Protein AF-0000000087551205 (afdb_homodimer)

Radius of gyration: 32.41 Å; Cα contacts (8 Å, |Δi|>4): 3552; chains: 2; bounding box: 95×122×75 Å

Foldseek 3Di:
DPPPPPPPPPPPPPPPPLFDDFWAFPPAWDQFWWAQDPVQAVLHIFGFWFLWAWEQAPQKIWIDIWFAQWTWIGNFSRDTDTEHHFQAPDPPDSTGAHNKEWDDDDQKIWIWGAFQDFQGFIWIDNCRVYPDIDTPGRTEPHRFGNKYWDQDPVVRWIKIWGDKDLPAAIKMFTAHPNHRYGPPDMAGADDDDCVFFQLQADDALSPPDPDGFMKHQWYWDDDPQKIWTKIWMGAQLYLSIAIFTWMDNDDGDDTDGAQWPPQGAENDFQWGHFGNWYWYAHSLRFIKIKGWTHQQQSHSRHIGMFMFGWDADPVRDTHTACVCRRAIFGIPVNCPPPDRLVTGHPFWAWQFAQADKDWPAFDPPLDQSLQRPRYLNHKTWHPALAFFTKMKTFSVAWFWFFKKKFAWTRANFDDHGHDPQFDWFKWKWFAAPVPDIDTQDGRRPPRDNTNIDMDGRSDIDIGRMMMMTGHGGSDHTGMTSYTTTIHAGDDDWWEEWADWDWDADDPVDDDQGLKIKIFTDDTPAFQWKKKFKGQDQVRRRDIYIGGPDGIDINRRHGRPGKMKMWMWGGDSHGIYDIDHIDIDD/DPPPPPPPPPPPPPPPPLFDDFWAFPPAWDQFWWAQDPVQAVLHIFGFWFLWAWEQAPQKIWIDIWQAQWTWIGNFSRDTDTEHHFQAPDPPDSTGAHNKEWDDDDQKIWIWGAFQDFQGFIWIDNCRVYPGIDTPGRTEHHRFGNKYWDQDPVVRWIKIWGDKDLPAAIKIFTAHPNHRYGPPDMAGDDDDDCVFFQLQADDALSPPPPDGFMKHQWYWDDDPQKIWTKIWMGAQLYLSIAIFTWMDNDDGDDTDGAQWPPQGAENDFQWGHFHNWYWYAHSLRFIKIKGWTHQQQSHSRHIGMFMFGWDADPVRRTHTACVCRRAIFGIPVNCPPPDRLVTGHPFWAWQFAQADKDWPAFDPPLDQSLQRPRYLNHKTWHPALAFFTKMKTFSVAWFWFFKKKFAWTRANFDDHGHDPQFWWFKWKWFAAPVPDIDTQDGRRPPRDNTNIDMDGRSDIDIGRMMMMTTHGGSGHTGMTSYTTTIHAGDDDWWEEWADWDWDADDPVDDDQGLKIKIFTDDTPAFQWKKKFKGQDQVRRRDIYIGGPDGMDINRRHGRPGKMKMWMWGGDSHGIYDIDHIDIDD

Organism: NCBI:txid2305228

Solvent-accessible surface area (backbone atoms only — not comparable to full-atom values): 58062 Å² total; per-residue (Å²): 133,87,79,77,77,76,79,77,77,76,76,70,76,77,71,74,72,70,57,76,76,54,56,48,44,38,46,55,52,51,66,70,13,16,42,65,45,67,81,60,29,73,56,43,28,40,54,18,34,35,34,29,34,50,46,65,55,95,75,27,38,36,40,40,35,21,36,41,46,36,38,31,36,20,78,61,87,62,66,66,45,77,44,74,44,70,83,56,92,60,81,83,51,85,64,47,34,37,31,37,21,64,43,62,57,88,82,33,40,36,40,36,48,38,32,82,48,65,74,51,43,33,34,30,23,76,46,72,94,44,89,47,73,43,75,71,37,72,48,34,85,62,52,33,32,28,29,23,53,38,64,41,73,93,73,68,43,28,34,39,30,25,27,69,29,61,82,55,49,32,34,28,32,56,26,40,75,88,75,59,37,62,87,72,67,72,33,75,60,50,71,83,51,43,88,45,31,14,44,36,24,22,39,64,74,32,67,48,27,46,56,71,31,28,41,25,31,33,30,66,47,77,57,94,79,28,30,37,43,28,30,12,26,14,44,73,58,23,40,53,9,12,20,36,46,27,38,16,79,41,92,61,49,74,59,38,78,44,82,62,54,55,26,29,45,23,61,29,57,44,60,17,18,27,18,18,32,30,71,33,50,51,90,81,71,45,39,30,35,33,15,17,22,40,49,32,67,56,28,62,70,27,26,38,46,34,68,35,41,22,44,62,47,100,83,66,49,59,40,26,26,41,58,62,43,52,36,45,22,47,27,67,86,71,40,67,93,56,60,42,85,77,31,51,57,69,76,48,20,58,46,39,70,33,39,37,44,52,62,67,51,58,31,62,36,23,30,63,49,30,19,27,60,56,34,57,67,37,38,16,25,29,70,47,32,49,60,73,40,36,44,34,40,38,42,86,45,69,22,42,39,37,31,39,36,42,29,53,38,70,41,74,38,81,63,59,24,59,76,77,89,40,25,39,18,30,36,31,32,34,11,76,77,77,75,61,73,41,79,74,41,84,34,69,79,45,70,49,43,49,51,28,37,67,45,63,49,69,61,65,43,74,29,18,26,40,33,41,36,39,51,37,52,68,53,39,29,47,22,28,14,27,66,45,41,21,17,38,46,82,63,75,44,19,66,59,58,45,74,74,43,76,40,52,18,53,83,90,47,95,63,43,40,24,24,35,45,31,38,34,43,75,56,62,42,24,43,24,32,41,37,30,27,25,65,42,88,88,48,54,48,40,38,38,42,41,68,76,57,47,59,47,78,44,32,44,35,41,44,84,56,50,37,23,35,32,38,25,21,25,26,31,40,32,64,24,54,64,43,72,79,43,78,43,93,135,87,77,79,79,77,80,77,78,77,78,71,77,77,72,74,73,70,55,76,75,53,57,47,44,38,47,55,52,51,66,72,14,15,42,66,44,68,82,61,28,73,56,42,27,39,54,19,35,33,34,30,32,50,43,63,56,96,74,27,38,36,38,38,34,21,35,39,47,35,37,31,36,22,79,61,86,62,67,66,45,78,44,72,44,70,82,56,94,61,80,84,52,85,66,46,35,37,31,36,20,64,43,61,58,89,79,32,40,35,39,36,50,38,32,82,48,64,73,51,43,33,34,30,23,72,48,71,94,43,91,47,73,43,76,70,35,72,47,33,83,66,47,35,32,29,29,22,55,38,63,39,74,94,72,68,43,29,34,40,28,26,27,70,28,60,84,56,50,34,35,29,32,54,26,41,74,87,75,59,39,62,88,73,66,70,33,74,60,49,69,86,52,44,88,48,32,14,44,37,26,20,40,68,71,32,68,46,30,45,54,71,32,29,40,27,30,34,29,65,48,78,56,95,80,28,30,38,44,29,31,12,26,14,43,72,58,23,40,56,9,12,19,35,44,26,40,17,79,41,93,60,51,74,60,38,78,44,83,62,55,56,26,28,44,23,62,29,56,44,60,16,18,27,18,19,33,28,72,31,50,51,92,81,71,44,40,32,34,33,15,18,22,42,49,34,67,56,30,61,69,26,27,38,46,35,68,34,42,22,45,62,48,99,84,67,49,59,38,26,26,41,57,62,44,50,35,46,23,48,28,68,87,68,41,68,92,56,60,42,86,77,31,50,55,67,76,49,21,59,47,38,70,35,42,37,42,51,62,66,50,58,31,63,36,24,31,62,48,30,20,27,60,56,35,56,67,36,39,15,24,29,72,47,30,48,61,73,41,37,44,34,42,38,44,85,46,69,22,42,38,38,33,41,37,42,28,55,39,71,39,73,37,80,61,59,23,58,76,77,90,41,26,40,18,29,37,31,32,33,12,76,78,75,76,60,72,43,81,75,44,82,35,69,78,45,69,47,43,48,51,27,36,69,46,62,48,70,62,65,42,74,28,16,27,40,33,42,34,39,51,37,52,67,54,39,29,46,23,28,15,27,66,46,40,22,17,39,47,82,64,74,44,20,65,59,58,44,76,72,45,76,40,52,19,52,84,90,46,94,63,46,42,23,23,35,43,31,39,33,44,75,56,63,43,25,44,24,34,40,38,29,28,25,64,39,89,86,47,54,48,41,36,39,40,41,68,77,58,46,58,48,77,44,31,44,35,41,44,85,56,51,38,23,35,34,38,25,21,24,26,31,40,32,65,23,54,62,42,72,80,41,80,43,93

InterPro domains:
  IPR000421 Coagulation factor 5/8, C-terminal domain [PF00754] (358-477)
  IPR000421 Coagulation factor 5/8, C-terminal domain [PS50022] (337-488)
  IPR003961 Fibronectin type III [PS50853] (493-585)
  IPR008979 Galactose-binding-like domain superfamily [SSF49785] (344-488)
  IPR013783 Immunoglobulin-like fold [G3DSA:2.60.40.10] (501-584)
  IPR023296 Glycosyl hydrolase, five-bladed beta-propeller domain superfamily [G3DSA:2.115.10.20] (16-328)
  IPR023296 Glycosyl hydrolase, five-bladed beta-propeller domain superfamily [SSF75005] (23-332)
  IPR036116 Fibronectin type III superfamily [SSF49265] (514-582)

Structure (mmCIF, N/CA/C/O backbone):
data_AF-0000000087551205-model_v1
#
loop_
_entity.id
_entity.type
_entity.pdbx_description
1 polymer Xylosidase
#
loop_
_atom_site.group_PDB
_atom_site.id
_atom_site.type_symbol
_atom_site.label_atom_id
_atom_site.label_alt_id
_atom_site.label_comp_id
_atom_site.label_asym_id
_atom_site.label_entity_id
_atom_site.label_seq_id
_atom_site.pdbx_PDB_ins_code
_atom_site.Cartn_x
_atom_site.Cartn_y
_atom_site.Cartn_z
_atom_site.occupancy
_atom_site.B_iso_or_equiv
_atom_site.auth_seq_id
_atom_site.auth_comp_id
_atom_site.auth_asym_id
_atom_site.auth_atom_id
_atom_site.pdbx_PDB_model_num
ATOM 1 N N . MET A 1 1 ? 66.188 54.406 24.438 1 22.36 1 MET A N 1
ATOM 2 C CA . MET A 1 1 ? 64.75 54.375 24.672 1 22.36 1 MET A CA 1
ATOM 3 C C . MET A 1 1 ? 64.062 53.688 23.547 1 22.36 1 MET A C 1
ATOM 5 O O . MET A 1 1 ? 63.781 54.281 22.5 1 22.36 1 MET A O 1
ATOM 9 N N . LYS A 1 2 ? 64.5 52.375 23.172 1 38.81 2 LYS A N 1
ATOM 10 C CA . LYS A 1 2 ? 63.969 51.469 22.156 1 38.81 2 LYS A CA 1
ATOM 11 C C . LYS A 1 2 ? 62.469 51.25 22.375 1 38.81 2 LYS A C 1
ATOM 13 O O . LYS A 1 2 ? 62.062 50.75 23.422 1 38.81 2 LYS A O 1
ATOM 18 N N . LYS A 1 3 ? 61.656 52.156 21.703 1 36.56 3 LYS A N 1
ATOM 19 C CA . LYS A 1 3 ? 60.219 52.219 21.703 1 36.56 3 LYS A CA 1
ATOM 20 C C . LYS A 1 3 ? 59.594 50.875 21.281 1 36.56 3 LYS A C 1
ATOM 22 O O . LYS A 1 3 ? 59.906 50.375 20.219 1 36.56 3 LYS A O 1
ATOM 27 N N . LYS A 1 4 ? 59.25 50.031 22.234 1 44.72 4 LYS A N 1
ATOM 28 C CA . LYS A 1 4 ? 58.5 48.781 22.125 1 44.72 4 LYS A CA 1
ATOM 29 C C . LYS A 1 4 ? 57.125 49 21.5 1 44.72 4 LYS A C 1
ATOM 31 O O . LYS A 1 4 ? 56.281 49.719 22.078 1 44.72 4 LYS A O 1
ATOM 36 N N . ILE A 1 5 ? 56.969 49.156 20.219 1 42.09 5 ILE A N 1
ATOM 37 C CA . ILE A 1 5 ? 55.688 49.188 19.562 1 42.09 5 ILE A CA 1
ATOM 38 C C . ILE A 1 5 ? 54.906 47.906 19.859 1 42.09 5 ILE A C 1
ATOM 40 O O . ILE A 1 5 ? 55.375 46.812 19.531 1 42.09 5 ILE A O 1
ATOM 44 N N . ILE A 1 6 ? 54.219 47.844 20.922 1 38.88 6 ILE A N 1
ATOM 45 C CA . ILE A 1 6 ? 53.312 46.719 21.234 1 38.88 6 ILE A CA 1
ATOM 46 C C . ILE A 1 6 ? 52.188 46.656 20.188 1 38.88 6 ILE A C 1
ATOM 48 O O . ILE A 1 6 ? 51.438 47.625 20.031 1 38.88 6 ILE A O 1
ATOM 52 N N . LEU A 1 7 ? 52.406 45.938 19.125 1 42.88 7 LEU A N 1
ATOM 53 C CA . LEU A 1 7 ? 51.375 45.625 18.172 1 42.88 7 LEU A CA 1
ATOM 54 C C . LEU A 1 7 ? 50.188 44.938 18.859 1 42.88 7 LEU A C 1
ATOM 56 O O . LEU A 1 7 ? 50.344 43.844 19.391 1 42.88 7 LEU A O 1
ATOM 60 N N . LEU A 1 8 ? 49.281 45.656 19.406 1 41.22 8 LEU A N 1
ATOM 61 C CA . LEU A 1 8 ? 48.031 45.125 19.891 1 41.22 8 LEU A CA 1
ATOM 62 C C . LEU A 1 8 ? 47.281 44.406 18.766 1 41.22 8 LEU A C 1
ATOM 64 O O . LEU A 1 8 ? 46.875 45.031 17.781 1 41.22 8 LEU A O 1
ATOM 68 N N . MET A 1 9 ? 47.531 43.188 18.547 1 41.38 9 MET A N 1
ATOM 69 C CA . MET A 1 9 ? 46.688 42.375 17.656 1 41.38 9 MET A CA 1
ATOM 70 C C . MET A 1 9 ? 45.281 42.312 18.172 1 41.38 9 MET A C 1
ATOM 72 O O . MET A 1 9 ? 45 41.781 19.266 1 41.38 9 MET A O 1
ATOM 76 N N . ALA A 1 10 ? 44.375 43.25 17.812 1 43.88 10 ALA A N 1
ATOM 77 C CA . ALA A 1 10 ? 42.938 43.188 18.031 1 43.88 10 ALA A CA 1
ATOM 78 C C . ALA A 1 10 ? 42.375 41.875 17.516 1 43.88 10 ALA A C 1
ATOM 80 O O . ALA A 1 10 ? 42.469 41.562 16.328 1 43.88 10 ALA A O 1
ATOM 81 N N . SER A 1 11 ? 42.281 40.875 18.344 1 42.75 11 SER A N 1
ATOM 82 C CA . SER A 1 11 ? 41.531 39.656 18.047 1 42.75 11 SER A CA 1
ATOM 83 C C . SER A 1 11 ? 40.094 39.969 17.672 1 42.75 11 SER A C 1
ATOM 85 O O . SER A 1 11 ? 39.312 40.438 18.5 1 42.75 11 SER A O 1
ATOM 87 N N . LEU A 1 12 ? 39.844 40.375 16.453 1 41.78 12 LEU A N 1
ATOM 88 C CA . LEU A 1 12 ? 38.469 40.469 15.992 1 41.78 12 LEU A CA 1
ATOM 89 C C . LEU A 1 12 ? 37.688 39.188 16.281 1 41.78 12 LEU A C 1
ATOM 91 O O . LEU A 1 12 ? 38.156 38.094 15.93 1 41.78 12 LEU A O 1
ATOM 95 N N . PRO A 1 13 ? 36.844 39.188 17.266 1 41.03 13 PRO A N 1
ATOM 96 C CA . PRO A 1 13 ? 36.031 37.969 17.391 1 41.03 13 PRO A CA 1
ATOM 97 C C . PRO A 1 13 ? 35.406 37.531 16.078 1 41.03 13 PRO A C 1
ATOM 99 O O . PRO A 1 13 ? 34.875 38.344 15.328 1 41.03 13 PRO A O 1
ATOM 102 N N . PHE A 1 14 ? 35.906 36.531 15.445 1 39.03 14 PHE A N 1
ATOM 103 C CA . PHE A 1 14 ? 35.188 35.875 14.367 1 39.03 14 PHE A CA 1
ATOM 104 C C . PHE A 1 14 ? 33.75 35.625 14.758 1 39.03 14 PHE A C 1
ATOM 106 O O . PHE A 1 14 ? 33.469 34.781 15.641 1 39.03 14 PHE A O 1
ATOM 113 N N . CYS A 1 15 ? 32.938 36.594 14.711 1 37.16 15 CYS A N 1
ATOM 114 C CA . CYS A 1 15 ? 31.5 36.281 14.758 1 37.16 15 CYS A CA 1
ATOM 115 C C . CYS A 1 15 ? 31.156 35.156 13.789 1 37.16 15 CYS A C 1
ATOM 117 O O . CYS A 1 15 ? 31.266 35.312 12.578 1 37.16 15 CYS A O 1
ATOM 119 N N . PHE A 1 16 ? 31.344 33.969 14.164 1 39.72 16 PHE A N 1
ATOM 120 C CA . PHE A 1 16 ? 30.734 32.875 13.422 1 39.72 16 PHE A CA 1
ATOM 121 C C . PHE A 1 16 ? 29.312 33.188 13.023 1 39.72 16 PHE A C 1
ATOM 123 O O . PHE A 1 16 ? 28.422 33.281 13.883 1 39.72 16 PHE A O 1
ATOM 130 N N . PHE A 1 17 ? 29.141 34.031 12.086 1 40.91 17 PHE A N 1
ATOM 131 C CA . PHE A 1 17 ? 27.812 34.125 11.477 1 40.91 17 PHE A CA 1
ATOM 132 C C . PHE A 1 17 ? 27.266 32.719 11.156 1 40.91 17 PHE A C 1
ATOM 134 O O . PHE A 1 17 ? 27.719 32.062 10.219 1 40.91 17 PHE A O 1
ATOM 141 N N . GLU A 1 18 ? 26.844 32.031 12.109 1 53.69 18 GLU A N 1
ATOM 142 C CA . GLU A 1 18 ? 26.078 30.828 11.75 1 53.69 18 GLU A CA 1
ATOM 143 C C . GLU A 1 18 ? 24.984 31.156 10.742 1 53.69 18 GLU A C 1
ATOM 145 O O . GLU A 1 18 ? 24.234 32.125 10.922 1 53.69 18 GLU A O 1
ATOM 150 N N . ALA A 1 19 ? 25.125 30.781 9.516 1 68.75 19 ALA A N 1
ATOM 151 C CA . ALA A 1 19 ? 24.141 30.984 8.453 1 68.75 19 ALA A CA 1
ATOM 152 C C . ALA A 1 19 ? 22.734 30.656 8.945 1 68.75 19 ALA A C 1
ATOM 154 O O . ALA A 1 19 ? 22.516 29.609 9.57 1 68.75 19 ALA A O 1
ATOM 155 N N . GLN A 1 20 ? 21.922 31.672 8.812 1 84.62 20 GLN A N 1
ATOM 156 C CA . GLN A 1 20 ? 20.547 31.578 9.273 1 84.62 20 GLN A CA 1
ATOM 157 C C . GLN A 1 20 ? 19.766 30.516 8.508 1 84.62 20 GLN A C 1
ATOM 159 O O . GLN A 1 20 ? 19.875 30.438 7.281 1 84.62 20 GLN A O 1
ATOM 164 N N . GLN A 1 21 ? 19.141 29.594 9.164 1 95.56 21 GLN A N 1
ATOM 165 C CA . GLN A 1 21 ? 18.281 28.578 8.57 1 95.56 21 GLN A CA 1
ATOM 166 C C . GLN A 1 21 ? 17.234 29.188 7.656 1 95.56 21 GLN A C 1
ATOM 168 O O . GLN A 1 21 ? 16.609 30.188 8.016 1 95.56 21 GLN A O 1
ATOM 173 N N . LYS A 1 22 ? 17.047 28.672 6.461 1 98.06 22 LYS A N 1
ATOM 174 C CA . LYS A 1 22 ? 16.188 29.266 5.441 1 98.06 22 LYS A CA 1
ATOM 175 C C . LYS A 1 22 ? 14.969 28.375 5.172 1 98.06 22 LYS A C 1
ATOM 177 O O . LYS A 1 22 ? 14.008 28.812 4.543 1 98.06 22 LYS A O 1
ATOM 182 N N . THR A 1 23 ? 14.992 27.172 5.621 1 98.62 23 THR A N 1
ATOM 183 C CA . THR A 1 23 ? 13.961 26.219 5.234 1 98.62 23 THR A CA 1
ATOM 184 C C . THR A 1 23 ? 13.359 25.531 6.465 1 98.62 23 THR A C 1
ATOM 186 O O . THR A 1 23 ? 13.922 25.609 7.559 1 98.62 23 THR A O 1
ATOM 189 N N . PHE A 1 24 ? 12.203 25.016 6.328 1 98.62 24 PHE A N 1
ATOM 190 C CA . PHE A 1 24 ? 11.586 24.078 7.27 1 98.62 24 PHE A CA 1
ATOM 191 C C . PHE A 1 24 ? 11.117 22.812 6.555 1 98.62 24 PHE A C 1
ATOM 193 O O . PHE A 1 24 ? 11.219 22.719 5.332 1 98.62 24 PHE A O 1
ATOM 200 N N . CYS A 1 25 ? 10.688 21.844 7.316 1 98.75 25 CYS A N 1
ATOM 201 C CA . CYS A 1 25 ? 10.258 20.578 6.754 1 98.75 25 CYS A CA 1
ATOM 202 C C . CYS A 1 25 ? 9.094 19.984 7.551 1 98.75 25 CYS A C 1
ATOM 204 O O . CYS A 1 25 ? 9.117 19.984 8.781 1 98.75 25 CYS A O 1
ATOM 206 N N . ASN A 1 26 ? 8 19.531 6.797 1 98.81 26 ASN A N 1
ATOM 207 C CA . ASN A 1 26 ? 6.871 18.875 7.453 1 98.81 26 ASN A CA 1
ATOM 208 C C . ASN A 1 26 ? 7.199 17.422 7.82 1 98.81 26 ASN A C 1
ATOM 210 O O . ASN A 1 26 ? 7.902 16.734 7.078 1 98.81 26 ASN A O 1
ATOM 214 N N . PRO A 1 27 ? 6.629 16.938 8.969 1 98.69 27 PRO A N 1
ATOM 215 C CA . PRO A 1 27 ? 5.832 17.703 9.938 1 98.69 27 PRO A CA 1
ATOM 216 C C . PRO A 1 27 ? 6.645 18.781 10.648 1 98.69 27 PRO A C 1
ATOM 218 O O . PRO A 1 27 ? 7.848 18.609 10.867 1 98.69 27 PRO A O 1
ATOM 221 N N . ILE A 1 28 ? 5.938 19.781 11.016 1 98.69 28 ILE A N 1
ATOM 222 C CA . ILE A 1 28 ? 6.695 20.859 11.641 1 98.69 28 ILE A CA 1
ATOM 223 C C . ILE A 1 28 ? 7.211 20.406 13 1 98.69 28 ILE A C 1
ATOM 225 O O . ILE A 1 28 ? 6.621 19.531 13.641 1 98.69 28 ILE A O 1
ATOM 229 N N . ASN A 1 29 ? 8.289 20.969 13.398 1 97.88 29 ASN A N 1
ATOM 230 C CA . ASN A 1 29 ? 8.945 20.594 14.648 1 97.88 29 ASN A CA 1
ATOM 231 C C . ASN A 1 29 ? 8.438 21.422 15.82 1 97.88 29 ASN A C 1
ATOM 233 O O . ASN A 1 29 ? 8.945 22.516 16.078 1 97.88 29 ASN A O 1
ATOM 237 N N . ILE A 1 30 ? 7.52 20.969 16.5 1 98 30 ILE A N 1
ATOM 238 C CA . ILE A 1 30 ? 7.043 21.547 17.75 1 98 30 ILE A CA 1
ATOM 239 C C . ILE A 1 30 ? 7.004 20.453 18.828 1 98 30 ILE A C 1
ATOM 241 O O . ILE A 1 30 ? 7.102 19.266 18.531 1 98 30 ILE A O 1
ATOM 245 N N . ASP A 1 31 ? 6.926 20.875 20.078 1 97.94 31 ASP A N 1
ATOM 246 C CA . ASP A 1 31 ? 6.887 19.938 21.188 1 97.94 31 ASP A CA 1
ATOM 247 C C . ASP A 1 31 ? 5.477 19.391 21.406 1 97.94 31 ASP A C 1
ATOM 249 O O . ASP A 1 31 ? 4.871 19.609 22.453 1 97.94 31 ASP A O 1
ATOM 253 N N . TYR A 1 32 ? 5.059 18.562 20.547 1 98.06 32 TYR A N 1
ATOM 254 C CA . TYR A 1 32 ? 3.727 17.969 20.578 1 98.06 32 TYR A CA 1
ATOM 255 C C . TYR A 1 32 ? 3.434 17.359 21.953 1 98.06 32 TYR A C 1
ATOM 257 O O . TYR A 1 32 ? 4.277 16.656 22.516 1 98.06 32 TYR A O 1
ATOM 265 N N . GLY A 1 33 ? 2.236 17.656 22.469 1 97.5 33 GLY A N 1
ATOM 266 C CA . GLY A 1 33 ? 1.775 16.906 23.625 1 97.5 33 GLY A CA 1
ATOM 267 C C . GLY A 1 33 ? 1.362 15.477 23.281 1 97.5 33 GLY A C 1
ATOM 268 O O . GLY A 1 33 ? 1.186 15.141 22.109 1 97.5 33 GLY A O 1
ATOM 269 N N . TYR A 1 34 ? 1.284 14.641 24.328 1 97.19 34 TYR A N 1
ATOM 270 C CA . TYR A 1 34 ? 0.729 13.297 24.188 1 97.19 34 TYR A CA 1
ATOM 271 C C . TYR A 1 34 ? -0.786 13.312 24.344 1 97.19 34 TYR A C 1
ATOM 273 O O . TYR A 1 34 ? -1.349 14.281 24.875 1 97.19 34 TYR A O 1
ATOM 281 N N . THR A 1 35 ? -1.455 12.32 23.781 1 95.75 35 THR A N 1
ATOM 282 C CA . THR A 1 35 ? -2.898 12.258 23.969 1 95.75 35 THR A CA 1
ATOM 283 C C . THR A 1 35 ? -3.238 12.25 25.469 1 95.75 35 THR A C 1
ATOM 285 O O . THR A 1 35 ? -2.643 11.492 26.234 1 95.75 35 THR A O 1
ATOM 288 N N . PRO A 1 36 ? -4.242 13.047 25.844 1 94.56 36 PRO A N 1
ATOM 289 C CA . PRO A 1 36 ? -4.57 13.117 27.281 1 94.56 36 PRO A CA 1
ATOM 290 C C . PRO A 1 36 ? -5.594 12.062 27.688 1 94.56 36 PRO A C 1
ATOM 292 O O . PRO A 1 36 ? -5.961 11.984 28.875 1 94.56 36 PRO A O 1
ATOM 295 N N . PHE A 1 37 ? -6.039 11.242 26.812 1 95.31 37 PHE A N 1
ATOM 296 C CA . PHE A 1 37 ? -7.129 10.312 27.078 1 95.31 37 PHE A CA 1
ATOM 297 C C . PHE A 1 37 ? -6.594 8.898 27.266 1 95.31 37 PHE A C 1
ATOM 299 O O . PHE A 1 37 ? -6.02 8.32 26.328 1 95.31 37 PHE A O 1
ATOM 306 N N . GLU A 1 38 ? -6.883 8.344 28.375 1 94.5 38 GLU A N 1
ATOM 307 C CA . GLU A 1 38 ? -6.469 6.965 28.625 1 94.5 38 GLU A CA 1
ATOM 308 C C . GLU A 1 38 ? -7.09 6.004 27.625 1 94.5 38 GLU A C 1
ATOM 310 O O . GLU A 1 38 ? -6.461 5.023 27.219 1 94.5 38 GLU A O 1
ATOM 315 N N . VAL A 1 39 ? -8.273 6.301 27.266 1 93.5 39 VAL A N 1
ATOM 316 C CA . VAL A 1 39 ? -9.008 5.414 26.359 1 93.5 39 VAL A CA 1
ATOM 317 C C . VAL A 1 39 ? -8.344 5.398 24.984 1 93.5 39 VAL A C 1
ATOM 319 O O . VAL A 1 39 ? -8.328 4.367 24.312 1 93.5 39 VAL A O 1
ATOM 322 N N . PHE A 1 40 ? -7.746 6.496 24.562 1 94.56 40 PHE A N 1
ATOM 323 C CA . PHE A 1 40 ? -7.086 6.59 23.266 1 94.56 40 PHE A CA 1
ATOM 324 C C . PHE A 1 40 ? -5.668 6.039 23.344 1 94.56 40 PHE A C 1
ATOM 326 O O . PHE A 1 40 ? -4.984 5.93 22.328 1 94.56 40 PHE A O 1
ATOM 333 N N . SER A 1 41 ? -5.211 5.66 24.516 1 94.81 41 SER A N 1
ATOM 334 C CA . SER A 1 41 ? -3.818 5.273 24.719 1 94.81 41 SER A CA 1
ATOM 335 C C . SER A 1 41 ? -3.699 3.789 25.047 1 94.81 41 SER A C 1
ATOM 337 O O . SER A 1 41 ? -2.621 3.311 25.406 1 94.81 41 SER A O 1
ATOM 339 N N . LYS A 1 42 ? -4.781 3.076 24.922 1 93.12 42 LYS A N 1
ATOM 340 C CA . LYS A 1 42 ? -4.832 1.678 25.344 1 93.12 42 LYS A CA 1
ATOM 341 C C . LYS A 1 42 ? -3.887 0.82 24.5 1 93.12 42 LYS A C 1
ATOM 343 O O . LYS A 1 42 ? -3.354 -0.18 24.984 1 93.12 42 LYS A O 1
ATOM 348 N N . GLN A 1 43 ? -3.648 1.259 23.328 1 93.38 43 GLN A N 1
ATOM 349 C CA . GLN A 1 43 ? -2.801 0.455 22.453 1 93.38 43 GLN A CA 1
ATOM 350 C C . GLN A 1 43 ? -1.401 1.053 22.344 1 93.38 43 GLN A C 1
ATOM 352 O O . GLN A 1 43 ? -0.622 0.665 21.469 1 93.38 43 GLN A O 1
ATOM 357 N N . GLY A 1 44 ? -1.132 1.991 23.156 1 95.06 44 GLY A N 1
ATOM 358 C CA . GLY A 1 44 ? 0.152 2.672 23.219 1 95.06 44 GLY A CA 1
ATOM 359 C C . GLY A 1 44 ? 0.025 4.18 23.297 1 95.06 44 GLY A C 1
ATOM 360 O O . GLY A 1 44 ? -0.651 4.797 22.484 1 95.06 44 GLY A O 1
ATOM 361 N N . LYS A 1 45 ? 0.602 4.684 24.328 1 97.31 45 LYS A N 1
ATOM 362 C CA . LYS A 1 45 ? 0.644 6.137 24.453 1 97.31 45 LYS A CA 1
ATOM 363 C C . LYS A 1 45 ? 1.422 6.758 23.297 1 97.31 45 LYS A C 1
ATOM 365 O O . LYS A 1 45 ? 2.381 6.168 22.797 1 97.31 45 LYS A O 1
ATOM 370 N N . HIS A 1 46 ? 1.012 7.922 22.891 1 97.94 46 HIS A N 1
ATOM 371 C CA . HIS A 1 46 ? 1.583 8.562 21.719 1 97.94 46 HIS A CA 1
ATOM 372 C C . HIS A 1 46 ? 1.301 10.062 21.703 1 97.94 46 HIS A C 1
ATOM 374 O O . HIS A 1 46 ? 0.333 10.516 22.328 1 97.94 46 HIS A O 1
ATOM 380 N N . ARG A 1 47 ? 2.156 10.805 21 1 98.12 47 ARG A N 1
ATOM 381 C CA . ARG A 1 47 ? 1.904 12.219 20.766 1 98.12 47 ARG A CA 1
ATOM 382 C C . ARG A 1 47 ? 0.701 12.414 19.844 1 98.12 47 ARG A C 1
ATOM 384 O O . ARG A 1 47 ? 0.422 11.57 19 1 98.12 47 ARG A O 1
ATOM 391 N N . ALA A 1 48 ? -0.015 13.484 20.078 1 96.56 48 ALA A N 1
ATOM 392 C CA . ALA A 1 48 ? -1.182 13.758 19.25 1 96.56 48 ALA A CA 1
ATOM 393 C C . ALA A 1 48 ? -1.58 15.234 19.328 1 96.56 48 ALA A C 1
ATOM 395 O O . ALA A 1 48 ? -1.67 15.797 20.422 1 96.56 48 ALA A O 1
ATOM 396 N N . THR A 1 49 ? -1.77 15.859 18.203 1 97.44 49 THR A N 1
ATOM 397 C CA . THR A 1 49 ? -2.529 17.094 18.062 1 97.44 49 THR A CA 1
ATOM 398 C C . THR A 1 49 ? -3.031 17.25 16.625 1 97.44 49 THR A C 1
ATOM 400 O O . THR A 1 49 ? -2.691 16.453 15.75 1 97.44 49 THR A O 1
ATOM 403 N N . ALA A 1 50 ? -3.994 18.109 16.453 1 97.88 50 ALA A N 1
ATOM 404 C CA . ALA A 1 50 ? -4.668 18.266 15.172 1 97.88 50 ALA A CA 1
ATOM 405 C C . ALA A 1 50 ? -5.438 19.578 15.102 1 97.88 50 ALA A C 1
ATOM 407 O O . ALA A 1 50 ? -5.348 20.406 16.016 1 97.88 50 ALA A O 1
ATOM 408 N N . ASP A 1 51 ? -6.086 19.781 13.969 1 98.44 51 ASP A N 1
ATOM 409 C CA . ASP A 1 51 ? -7.016 20.891 13.766 1 98.44 51 ASP A CA 1
ATOM 410 C C . ASP A 1 51 ? -6.355 22.219 14.086 1 98.44 51 ASP A C 1
ATOM 412 O O . ASP A 1 51 ? -6.891 23.016 14.867 1 98.44 51 ASP A O 1
ATOM 416 N N . PRO A 1 52 ? -5.211 22.453 13.469 1 98.75 52 PRO A N 1
ATOM 417 C CA . PRO A 1 52 ? -4.449 23.641 13.836 1 98.75 52 PRO A CA 1
ATOM 418 C C . PRO A 1 52 ? -5.039 24.922 13.258 1 98.75 52 PRO A C 1
ATOM 420 O O . PRO A 1 52 ? -5.664 24.891 12.188 1 98.75 52 PRO A O 1
ATOM 423 N N . VAL A 1 53 ? -4.789 25.969 13.992 1 98.69 53 VAL A N 1
ATOM 424 C CA . VAL A 1 53 ? -5.051 27.328 13.523 1 98.69 53 VAL A CA 1
ATOM 425 C C . VAL A 1 53 ? -3.811 28.203 13.734 1 98.69 53 VAL A C 1
ATOM 427 O O . VAL A 1 53 ? -3.229 28.203 14.82 1 98.69 53 VAL A O 1
ATOM 430 N N . ILE A 1 54 ? -3.398 28.844 12.711 1 98.88 54 ILE A N 1
ATOM 431 C CA . ILE A 1 54 ? -2.389 29.891 12.852 1 98.88 54 ILE A CA 1
ATOM 432 C C . ILE A 1 54 ? -2.998 31.25 12.516 1 98.88 54 ILE A C 1
ATOM 434 O O . ILE A 1 54 ? -3.652 31.391 11.484 1 98.88 54 ILE A O 1
ATOM 438 N N . VAL A 1 55 ? -2.812 32.188 13.375 1 98.38 55 VAL A N 1
ATOM 439 C CA . VAL A 1 55 ? -3.25 33.562 13.148 1 98.38 55 VAL A CA 1
ATOM 440 C C . VAL A 1 55 ? -2.059 34.5 13.258 1 98.38 55 VAL A C 1
ATOM 442 O O . VAL A 1 55 ? -1.187 34.312 14.109 1 98.38 55 VAL A O 1
ATOM 445 N N . ASN A 1 56 ? -2.002 35.406 12.336 1 98.06 56 ASN A N 1
ATOM 446 C CA . ASN A 1 56 ? -1.032 36.5 12.406 1 98.06 56 ASN A CA 1
ATOM 447 C C . ASN A 1 56 ? -1.557 37.656 13.242 1 98.06 56 ASN A C 1
ATOM 449 O O . ASN A 1 56 ? -2.551 38.312 12.875 1 98.06 56 ASN A O 1
ATOM 453 N N . PHE A 1 57 ? -0.959 37.938 14.367 1 98.12 57 PHE A N 1
ATOM 454 C CA . PHE A 1 57 ? -1.368 39 15.297 1 98.12 57 PHE A CA 1
ATOM 455 C C . PHE A 1 57 ? -0.169 39.844 15.734 1 98.12 57 PHE A C 1
ATOM 457 O O . PHE A 1 57 ? 0.77 39.312 16.344 1 98.12 57 PHE A O 1
ATOM 464 N N . LYS A 1 58 ? -0.163 41.125 15.359 1 96.75 58 LYS A N 1
ATOM 465 C CA . LYS A 1 58 ? 0.905 42.062 15.688 1 96.75 58 LYS A CA 1
ATOM 466 C C . LYS A 1 58 ? 2.258 41.531 15.195 1 96.75 58 LYS A C 1
ATOM 468 O O . LYS A 1 58 ? 3.229 41.531 15.961 1 96.75 58 LYS A O 1
ATOM 473 N N . ASN A 1 59 ? 2.283 40.969 14.039 1 96.88 59 ASN A N 1
ATOM 474 C CA . ASN A 1 59 ? 3.457 40.531 13.289 1 96.88 59 ASN A CA 1
ATOM 475 C C . ASN A 1 59 ? 4.082 39.281 13.914 1 96.88 59 ASN A C 1
ATOM 477 O O . ASN A 1 59 ? 5.285 39.031 13.773 1 96.88 59 ASN A O 1
ATOM 481 N N . LYS A 1 60 ? 3.26 38.562 14.672 1 98.19 60 LYS A N 1
ATOM 482 C CA . LYS A 1 60 ? 3.656 37.25 15.188 1 98.19 60 LYS A CA 1
ATOM 483 C C . LYS A 1 60 ? 2.633 36.188 14.82 1 98.19 60 LYS A C 1
ATOM 485 O O . LYS A 1 60 ? 1.434 36.469 14.758 1 98.19 60 LYS A O 1
ATOM 490 N N . LEU A 1 61 ? 3.121 35.031 14.562 1 98.75 61 LEU A N 1
ATOM 491 C CA . LEU A 1 61 ? 2.246 33.906 14.258 1 98.75 61 LEU A CA 1
ATOM 492 C C . LEU A 1 61 ? 1.919 33.125 15.523 1 98.75 61 LEU A C 1
ATOM 494 O O . LEU A 1 61 ? 2.822 32.719 16.266 1 98.75 61 LEU A O 1
ATOM 498 N N . PHE A 1 62 ? 0.664 32.969 15.812 1 98.88 62 PHE A N 1
ATOM 499 C CA . PHE A 1 62 ? 0.203 32.188 16.953 1 98.88 62 PHE A CA 1
ATOM 500 C C . PHE A 1 62 ? -0.434 30.875 16.484 1 98.88 62 PHE A C 1
ATOM 502 O O . PHE A 1 62 ? -1.34 30.891 15.641 1 98.88 62 PHE A O 1
ATOM 509 N N . LEU A 1 63 ? 0.065 29.781 16.953 1 98.88 63 LEU A N 1
ATOM 510 C CA . LEU A 1 63 ? -0.412 28.453 16.594 1 98.88 63 LEU A CA 1
ATOM 511 C C . LEU A 1 63 ? -1.151 27.797 17.75 1 98.88 63 LEU A C 1
ATOM 513 O O . LEU A 1 63 ? -0.577 27.609 18.828 1 98.88 63 LEU A O 1
ATOM 517 N N . PHE A 1 64 ? -2.436 27.547 17.609 1 98.69 64 PHE A N 1
ATOM 518 C CA . PHE A 1 64 ? -3.26 26.766 18.516 1 98.69 64 PHE A CA 1
ATOM 519 C C . PHE A 1 64 ? -3.656 25.438 17.891 1 98.69 64 PHE A C 1
ATOM 521 O O . PHE A 1 64 ? -3.826 25.344 16.672 1 98.69 64 PHE A O 1
ATOM 528 N N . SER A 1 65 ? -3.766 24.438 18.656 1 98.12 65 SER A N 1
ATOM 529 C CA . SER A 1 65 ? -4.199 23.141 18.172 1 98.12 65 SER A CA 1
ATOM 530 C C . SER A 1 65 ? -4.867 22.328 19.266 1 98.12 65 SER A C 1
ATOM 532 O O . SER A 1 65 ? -4.926 22.766 20.422 1 98.12 65 SER A O 1
ATOM 534 N N . THR A 1 66 ? -5.363 21.188 18.891 1 97.56 66 THR A N 1
ATOM 535 C CA . THR A 1 66 ? -6.176 20.344 19.766 1 97.56 66 THR A CA 1
ATOM 536 C C . THR A 1 66 ? -5.344 19.828 20.938 1 97.56 66 THR A C 1
ATOM 538 O O . THR A 1 66 ? -4.301 19.219 20.734 1 97.56 66 THR A O 1
ATOM 541 N N . ASN A 1 67 ? -5.773 20.109 22.156 1 96.06 67 ASN A N 1
ATOM 542 C CA . ASN A 1 67 ? -5.398 19.5 23.422 1 96.06 67 ASN A CA 1
ATOM 543 C C . ASN A 1 67 ? -3.904 19.641 23.703 1 96.06 67 ASN A C 1
ATOM 545 O O . ASN A 1 67 ? -3.215 18.656 23.969 1 96.06 67 ASN A O 1
ATOM 549 N N . GLN A 1 68 ? -3.441 20.875 23.734 1 96.75 68 GLN A N 1
ATOM 550 C CA . GLN A 1 68 ? -2.018 21.094 23.969 1 96.75 68 GLN A CA 1
ATOM 551 C C . GLN A 1 68 ? -1.788 21.844 25.281 1 96.75 68 GLN A C 1
ATOM 553 O O . GLN A 1 68 ? -0.644 22.094 25.656 1 96.75 68 GLN A O 1
ATOM 558 N N . GLU A 1 69 ? -2.877 22.219 25.984 1 95.5 69 GLU A N 1
ATOM 559 C CA . GLU A 1 69 ? -2.768 22.984 27.234 1 95.5 69 GLU A CA 1
ATOM 560 C C . GLU A 1 69 ? -1.826 24.172 27.062 1 95.5 69 GLU A C 1
ATOM 562 O O . GLU A 1 69 ? -0.94 24.391 27.891 1 95.5 69 GLU A O 1
ATOM 567 N N . GLY A 1 70 ? -2.039 24.844 26.031 1 97.44 70 GLY A N 1
ATOM 568 C CA . GLY A 1 70 ? -1.247 26.016 25.656 1 97.44 70 GLY A CA 1
ATOM 569 C C . GLY A 1 70 ? -1.241 26.25 24.156 1 97.44 70 GLY A C 1
ATOM 570 O O . GLY A 1 70 ? -2.158 25.844 23.438 1 97.44 70 GLY A O 1
ATOM 571 N N . TYR A 1 71 ? -0.368 27.047 23.734 1 98.5 71 TYR A N 1
ATOM 572 C CA . TYR A 1 71 ? -0.21 27.422 22.328 1 98.5 71 TYR A CA 1
ATOM 573 C C . TYR A 1 71 ? 1.214 27.891 22.047 1 98.5 71 TYR A C 1
ATOM 575 O O . TYR A 1 71 ? 2.027 28 22.969 1 98.5 71 TYR A O 1
ATOM 583 N N . TRP A 1 72 ? 1.561 27.984 20.781 1 98.75 72 TRP A N 1
ATOM 584 C CA . TRP A 1 72 ? 2.889 28.438 20.359 1 98.75 72 TRP A CA 1
ATOM 585 C C . TRP A 1 72 ? 2.818 29.781 19.656 1 98.75 72 TRP A C 1
ATOM 587 O O . TRP A 1 72 ? 1.775 30.141 19.109 1 98.75 72 TRP A O 1
ATOM 597 N N . TYR A 1 73 ? 3.84 30.484 19.703 1 98.56 73 TYR A N 1
ATOM 598 C CA . TYR A 1 73 ? 3.982 31.641 18.812 1 98.56 73 TYR A CA 1
ATOM 599 C C . TYR A 1 73 ? 5.375 31.688 18.203 1 98.56 73 TYR A C 1
ATOM 601 O O . TYR A 1 73 ? 6.316 31.094 18.734 1 98.56 73 TYR A O 1
ATOM 609 N N . SER A 1 74 ? 5.512 32.312 17.094 1 98.56 74 SER A N 1
ATOM 610 C CA . SER A 1 74 ? 6.754 32.375 16.328 1 98.56 74 SER A CA 1
ATOM 611 C C . SER A 1 74 ? 6.832 33.688 15.531 1 98.56 74 SER A C 1
ATOM 613 O O . SER A 1 74 ? 5.809 34.188 15.07 1 98.56 74 SER A O 1
ATOM 615 N N . ASP A 1 75 ? 8.062 34.125 15.336 1 97.31 75 ASP A N 1
ATOM 616 C CA . ASP A 1 75 ? 8.305 35.312 14.5 1 97.31 75 ASP A CA 1
ATOM 617 C C . ASP A 1 75 ? 8.578 34.875 13.055 1 97.31 75 ASP A C 1
ATOM 619 O O . ASP A 1 75 ? 8.422 35.688 12.133 1 97.31 75 ASP A O 1
ATOM 623 N N . ASP A 1 76 ? 8.969 33.688 12.914 1 97.25 76 ASP A N 1
ATOM 624 C CA . ASP A 1 76 ? 9.539 33.312 11.617 1 97.25 76 ASP A CA 1
ATOM 625 C C . ASP A 1 76 ? 8.953 32 11.102 1 97.25 76 ASP A C 1
ATOM 627 O O . ASP A 1 76 ? 9.422 31.453 10.102 1 97.25 76 ASP A O 1
ATOM 631 N N . MET A 1 77 ? 7.961 31.391 11.75 1 98.12 77 MET A N 1
ATOM 632 C CA . MET A 1 77 ? 7.312 30.141 11.398 1 98.12 77 MET A CA 1
ATOM 633 C C . MET A 1 77 ? 8.273 28.953 11.586 1 98.12 77 MET A C 1
ATOM 635 O O . MET A 1 77 ? 8.078 27.891 10.992 1 98.12 77 MET A O 1
ATOM 639 N N . LEU A 1 78 ? 9.375 29.094 12.281 1 97.25 78 LEU A N 1
ATOM 640 C CA . LEU A 1 78 ? 10.375 28.062 12.508 1 97.25 78 LEU A CA 1
ATOM 641 C C . LEU A 1 78 ? 10.594 27.844 14.008 1 97.25 78 LEU A C 1
ATOM 643 O O . LEU A 1 78 ? 10.383 26.734 14.516 1 97.25 78 LEU A O 1
ATOM 647 N N . ASP A 1 79 ? 10.977 28.891 14.688 1 96.12 79 ASP A N 1
ATOM 648 C CA . ASP A 1 79 ? 11.195 28.828 16.125 1 96.12 79 ASP A CA 1
ATOM 649 C C . ASP A 1 79 ? 9.891 29.062 16.891 1 96.12 79 ASP A C 1
ATOM 651 O O . ASP A 1 79 ? 9.539 30.188 17.203 1 96.12 79 ASP A O 1
ATOM 655 N N . TRP A 1 80 ? 9.273 28.016 17.266 1 98 80 TRP A N 1
ATOM 656 C CA . TRP A 1 80 ? 8.008 28.078 17.984 1 98 80 TRP A CA 1
ATOM 657 C C . TRP A 1 80 ? 8.227 28.047 19.484 1 98 80 TRP A C 1
ATOM 659 O O . TRP A 1 80 ? 8.812 27.109 20.016 1 98 80 TRP A O 1
ATOM 669 N N . LYS A 1 81 ? 7.77 29.062 20.172 1 97.69 81 LYS A N 1
ATOM 670 C CA . LYS A 1 81 ? 7.836 29.172 21.625 1 97.69 81 LYS A CA 1
ATOM 671 C C . LYS A 1 81 ? 6.5 28.812 22.266 1 97.69 81 LYS A C 1
ATOM 673 O O . LYS A 1 81 ? 5.457 29.344 21.875 1 97.69 81 LYS A O 1
ATOM 678 N N . PHE A 1 82 ? 6.605 27.969 23.234 1 98.25 82 PHE A N 1
ATOM 679 C CA . PHE A 1 82 ? 5.383 27.453 23.844 1 98.25 82 PHE A CA 1
ATOM 680 C C . PHE A 1 82 ? 4.984 28.281 25.047 1 98.25 82 PHE A C 1
ATOM 682 O O . PHE A 1 82 ? 5.832 28.656 25.859 1 98.25 82 PHE A O 1
ATOM 689 N N . ILE A 1 83 ? 3.721 28.656 25.125 1 98.25 83 ILE A N 1
ATOM 690 C CA . ILE A 1 83 ? 3.104 29.281 26.297 1 98.25 83 ILE A CA 1
ATOM 691 C C . ILE A 1 83 ? 2.131 28.297 26.953 1 98.25 83 ILE A C 1
ATOM 693 O O . ILE A 1 83 ? 1.112 27.938 26.359 1 98.25 83 ILE A O 1
ATOM 697 N N . LYS A 1 84 ? 2.438 27.906 28.094 1 96.81 84 LYS A N 1
ATOM 698 C CA . LYS A 1 84 ? 1.588 26.969 28.828 1 96.81 84 LYS A CA 1
ATOM 699 C C . LYS A 1 84 ? 0.376 27.672 29.422 1 96.81 84 LYS A C 1
ATOM 701 O O . LYS A 1 84 ? 0.51 28.75 30.031 1 96.81 84 LYS A O 1
ATOM 706 N N . ARG A 1 85 ? -0.766 27.125 29.234 1 94.25 85 ARG A N 1
ATOM 707 C CA . ARG A 1 85 ? -1.998 27.594 29.859 1 94.25 85 ARG A CA 1
ATOM 708 C C . ARG A 1 85 ? -3.145 26.625 29.609 1 94.25 85 ARG A C 1
ATOM 710 O O . ARG A 1 85 ? -3.279 26.094 28.5 1 94.25 85 ARG A O 1
ATOM 717 N N . LYS A 1 86 ? -3.926 26.406 30.578 1 92.12 86 LYS A N 1
ATOM 718 C CA . LYS A 1 86 ? -5.188 25.703 30.406 1 92.12 86 LYS A CA 1
ATOM 719 C C . LYS A 1 86 ? -6.336 26.672 30.141 1 92.12 86 LYS A C 1
ATOM 721 O O . LYS A 1 86 ? -6.453 27.688 30.812 1 92.12 86 LYS A O 1
ATOM 726 N N . PHE A 1 87 ? -7.168 26.391 29.234 1 93.75 87 PHE A N 1
ATOM 727 C CA . PHE A 1 87 ? -8.258 27.297 28.875 1 93.75 87 PHE A CA 1
ATOM 728 C C . PHE A 1 87 ? -9.57 26.828 29.5 1 93.75 87 PHE A C 1
ATOM 730 O O . PHE A 1 87 ? -10.562 27.562 29.469 1 93.75 87 PHE A O 1
ATOM 737 N N . LEU A 1 88 ? -9.492 25.703 30.078 1 88.75 88 LEU A N 1
ATOM 738 C CA . LEU A 1 88 ? -10.672 25.234 30.812 1 88.75 88 LEU A CA 1
ATOM 739 C C . LEU A 1 88 ? -10.789 25.953 32.156 1 88.75 88 LEU A C 1
ATOM 741 O O . LEU A 1 88 ? -9.773 26.203 32.812 1 88.75 88 LEU A O 1
ATOM 745 N N . ARG A 1 89 ? -12.023 26.094 32.562 1 85.31 89 ARG A N 1
ATOM 746 C CA . ARG A 1 89 ? -12.266 26.766 33.844 1 85.31 89 ARG A CA 1
ATOM 747 C C . ARG A 1 89 ? -12.195 25.797 35 1 85.31 89 ARG A C 1
ATOM 749 O O . ARG A 1 89 ? -11.945 26.188 36.125 1 85.31 89 ARG A O 1
ATOM 756 N N . ASP A 1 90 ? -12.555 24.578 34.688 1 84.38 90 ASP A N 1
ATOM 757 C CA . ASP A 1 90 ? -12.594 23.531 35.719 1 84.38 90 ASP A CA 1
ATOM 758 C C . ASP A 1 90 ? -12.133 22.188 35.125 1 84.38 90 ASP A C 1
ATOM 760 O O . ASP A 1 90 ? -11.562 22.141 34.062 1 84.38 90 ASP A O 1
ATOM 764 N N . ASN A 1 91 ? -12.305 21.25 35.938 1 82.38 91 ASN A N 1
ATOM 765 C CA . ASN A 1 91 ? -11.805 19.922 35.562 1 82.38 91 ASN A CA 1
ATOM 766 C C . ASN A 1 91 ? -12.922 19.031 35.031 1 82.38 91 ASN A C 1
ATOM 768 O O . ASN A 1 91 ? -12.875 17.812 35.188 1 82.38 91 ASN A O 1
ATOM 772 N N . LYS A 1 92 ? -13.883 19.719 34.469 1 81.75 92 LYS A N 1
ATOM 773 C CA . LYS A 1 92 ? -15.016 18.969 33.969 1 81.75 92 LYS A CA 1
ATOM 774 C C . LYS A 1 92 ? -14.609 18.078 32.781 1 81.75 92 LYS A C 1
ATOM 776 O O . LYS A 1 92 ? -15.141 16.984 32.625 1 81.75 92 LYS A O 1
ATOM 781 N N . TYR A 1 93 ? -13.828 18.625 32.031 1 82.19 93 TYR A N 1
ATOM 782 C CA . TYR A 1 93 ? -13.398 17.891 30.844 1 82.19 93 TYR A CA 1
ATOM 783 C C . TYR A 1 93 ? -11.922 17.516 30.938 1 82.19 93 TYR A C 1
ATOM 785 O O . TYR A 1 93 ? -11.141 18.219 31.594 1 82.19 93 TYR A O 1
ATOM 793 N N . THR A 1 94 ? -11.641 16.391 30.297 1 81.06 94 THR A N 1
ATOM 794 C CA . THR A 1 94 ? -10.242 15.961 30.234 1 81.06 94 THR A CA 1
ATOM 795 C C . THR A 1 94 ? -9.516 16.672 29.094 1 81.06 94 THR A C 1
ATOM 797 O O . THR A 1 94 ? -8.297 16.844 29.141 1 81.06 94 THR A O 1
ATOM 800 N N . HIS A 1 95 ? -10.352 17.078 28.172 1 82.94 95 HIS A N 1
ATOM 801 C CA . HIS A 1 95 ? -9.734 17.766 27.047 1 82.94 95 HIS A CA 1
ATOM 802 C C . HIS A 1 95 ? -9.688 19.266 27.281 1 82.94 95 HIS A C 1
ATOM 804 O O . HIS A 1 95 ? -10.602 19.828 27.891 1 82.94 95 HIS A O 1
ATOM 810 N N . ASP A 1 96 ? -8.578 19.906 26.938 1 90.75 96 ASP A N 1
ATOM 811 C CA . ASP A 1 96 ? -8.5 21.359 26.938 1 90.75 96 ASP A CA 1
ATOM 812 C C . ASP A 1 96 ? -9.133 21.938 25.672 1 90.75 96 ASP A C 1
ATOM 814 O O . ASP A 1 96 ? -10.297 21.672 25.375 1 90.75 96 ASP A O 1
ATOM 818 N N . LEU A 1 97 ? -8.375 22.688 24.859 1 92.81 97 LEU A N 1
ATOM 819 C CA . LEU A 1 97 ? -8.914 23.172 23.594 1 92.81 97 LEU A CA 1
ATOM 820 C C . LEU A 1 97 ? -9.008 22.031 22.578 1 92.81 97 LEU A C 1
ATOM 822 O O . LEU A 1 97 ? -8.008 21.375 22.281 1 92.81 97 LEU A O 1
ATOM 826 N N . ASN A 1 98 ? -10.203 21.734 22.219 1 94.44 98 ASN A N 1
ATOM 827 C CA . ASN A 1 98 ? -10.422 20.875 21.062 1 94.44 98 ASN A CA 1
ATOM 828 C C . ASN A 1 98 ? -10.781 21.672 19.812 1 94.44 98 ASN A C 1
ATOM 830 O O . ASN A 1 98 ? -11.711 22.484 19.844 1 94.44 98 ASN A O 1
ATOM 834 N N . ALA A 1 99 ? -10.039 21.422 18.75 1 96.94 99 ALA A N 1
ATOM 835 C CA . ALA A 1 99 ? -10.266 22.141 17.5 1 96.94 99 ALA A CA 1
ATOM 836 C C . ALA A 1 99 ? -10.578 23.609 17.75 1 96.94 99 ALA A C 1
ATOM 838 O O . ALA A 1 99 ? -11.672 24.078 17.438 1 96.94 99 ALA A O 1
ATOM 839 N N . PRO A 1 100 ? -9.594 24.344 18.234 1 96.75 100 PRO A N 1
ATOM 840 C CA . PRO A 1 100 ? -9.852 25.719 18.688 1 96.75 100 PRO A CA 1
ATOM 841 C C . PRO A 1 100 ? -10.102 26.672 17.516 1 96.75 100 PRO A C 1
ATOM 843 O O . PRO A 1 100 ? -9.57 26.469 16.422 1 96.75 100 PRO A O 1
ATOM 846 N N . ALA A 1 101 ? -10.914 27.656 17.859 1 97.88 101 ALA A N 1
ATOM 847 C CA . ALA A 1 101 ? -11.047 28.828 16.984 1 97.88 101 ALA A CA 1
ATOM 848 C C . ALA A 1 101 ? -10.273 30.016 17.547 1 97.88 101 ALA A C 1
ATOM 850 O O . ALA A 1 101 ? -10.32 30.281 18.75 1 97.88 101 ALA A O 1
ATOM 851 N N . VAL A 1 102 ? -9.531 30.656 16.734 1 98.56 102 VAL A N 1
ATOM 852 C CA . VAL A 1 102 ? -8.758 31.828 17.094 1 98.56 102 VAL A CA 1
ATOM 853 C C . VAL A 1 102 ? -8.945 32.906 16.031 1 98.56 102 VAL A C 1
ATOM 855 O O . VAL A 1 102 ? -8.883 32.625 14.836 1 98.56 102 VAL A O 1
ATOM 858 N N . TRP A 1 103 ? -9.234 34.125 16.5 1 98.12 103 TRP A N 1
ATOM 859 C CA . TRP A 1 103 ? -9.375 35.219 15.562 1 98.12 103 TRP A CA 1
ATOM 860 C C . TRP A 1 103 ? -8.945 36.531 16.219 1 98.12 103 TRP A C 1
ATOM 862 O O . TRP A 1 103 ? -8.891 36.656 17.438 1 98.12 103 TRP A O 1
ATOM 872 N N . SER A 1 104 ? -8.531 37.406 15.422 1 97.31 104 SER A N 1
ATOM 873 C CA . SER A 1 104 ? -8.188 38.719 15.891 1 97.31 104 SER A CA 1
ATOM 874 C C . SER A 1 104 ? -9.266 39.75 15.516 1 97.31 104 SER A C 1
ATOM 876 O O . SER A 1 104 ? -9.836 39.688 14.43 1 97.31 104 SER A O 1
ATOM 878 N N . MET A 1 105 ? -9.594 40.531 16.359 1 95.94 105 MET A N 1
ATOM 879 C CA . MET A 1 105 ? -10.414 41.719 16.141 1 95.94 105 MET A CA 1
ATOM 880 C C . MET A 1 105 ? -9.734 42.969 16.703 1 95.94 105 MET A C 1
ATOM 882 O O . MET A 1 105 ? -9.539 43.094 17.922 1 95.94 105 MET A O 1
ATOM 886 N N . LYS A 1 106 ? -9.328 43.781 15.766 1 90.38 106 LYS A N 1
ATOM 887 C CA . LYS A 1 106 ? -8.578 45 16.141 1 90.38 106 LYS A CA 1
ATOM 888 C C . LYS A 1 106 ? -7.297 44.625 16.875 1 90.38 106 LYS A C 1
ATOM 890 O O . LYS A 1 106 ? -6.492 43.844 16.391 1 90.38 106 LYS A O 1
ATOM 895 N N . ASP A 1 107 ? -7.156 45.062 18.125 1 95.44 107 ASP A N 1
ATOM 896 C CA . ASP A 1 107 ? -5.891 44.875 18.828 1 95.44 107 ASP A CA 1
ATOM 897 C C . ASP A 1 107 ? -6 43.75 19.844 1 95.44 107 ASP A C 1
ATOM 899 O O . ASP A 1 107 ? -5.254 43.719 20.828 1 95.44 107 ASP A O 1
ATOM 903 N N . THR A 1 108 ? -6.953 42.875 19.609 1 98.06 108 THR A N 1
ATOM 904 C CA . THR A 1 108 ? -7.211 41.812 20.562 1 98.06 108 THR A CA 1
ATOM 905 C C . THR A 1 108 ? -7.309 40.469 19.875 1 98.06 108 THR A C 1
ATOM 907 O O . THR A 1 108 ? -7.898 40.375 18.797 1 98.06 108 THR A O 1
ATOM 910 N N . LEU A 1 109 ? -6.641 39.438 20.469 1 98.56 109 LEU A N 1
ATOM 911 C CA . LEU A 1 109 ? -6.758 38.062 20.031 1 98.56 109 LEU A CA 1
ATOM 912 C C . LEU A 1 109 ? -7.777 37.312 20.875 1 98.56 109 LEU A C 1
ATOM 914 O O . LEU A 1 109 ? -7.809 37.438 22.094 1 98.56 109 LEU A O 1
ATOM 918 N N . TYR A 1 110 ? -8.68 36.531 20.234 1 98.38 110 TYR A N 1
ATOM 919 C CA . TYR A 1 110 ? -9.719 35.75 20.891 1 98.38 110 TYR A CA 1
ATOM 920 C C . TYR A 1 110 ? -9.523 34.25 20.656 1 98.38 110 TYR A C 1
ATOM 922 O O . TYR A 1 110 ? -9.016 33.844 19.609 1 98.38 110 TYR A O 1
ATOM 930 N N . VAL A 1 111 ? -9.875 33.469 21.641 1 97.88 111 VAL A N 1
ATOM 931 C CA . VAL A 1 111 ? -9.797 32.031 21.516 1 97.88 111 VAL A CA 1
ATOM 932 C C . VAL A 1 111 ? -11.07 31.391 22.062 1 97.88 111 VAL A C 1
ATOM 934 O O . VAL A 1 111 ? -11.609 31.844 23.078 1 97.88 111 VAL A O 1
ATOM 937 N N . PHE A 1 112 ? -11.562 30.391 21.375 1 96.06 112 PHE A N 1
ATOM 938 C CA . PHE A 1 112 ? -12.719 29.594 21.781 1 96.06 112 PHE A CA 1
ATOM 939 C C . PHE A 1 112 ? -12.516 28.125 21.469 1 96.06 112 PHE A C 1
ATOM 941 O O . PHE A 1 112 ? -11.961 27.781 20.406 1 96.06 112 PHE A O 1
ATOM 948 N N . GLY A 1 113 ? -12.844 27.234 22.359 1 93.38 113 GLY A N 1
ATOM 949 C CA . GLY A 1 113 ? -12.734 25.797 22.141 1 93.38 113 GLY A CA 1
ATOM 950 C C . GLY A 1 113 ? -14.047 25.156 21.734 1 93.38 113 GLY A C 1
ATOM 951 O O . GLY A 1 113 ? -15.117 25.703 22 1 93.38 113 GLY A O 1
ATOM 952 N N . SER A 1 114 ? -13.984 23.906 21.219 1 93.25 114 SER A N 1
ATOM 953 C CA . SER A 1 114 ? -15.156 23.156 20.766 1 93.25 114 SER A CA 1
ATOM 954 C C . SER A 1 114 ? -15.992 22.688 21.953 1 93.25 114 SER A C 1
ATOM 956 O O . SER A 1 114 ? -15.453 22.156 22.938 1 93.25 114 SER A O 1
ATOM 958 N N . THR A 1 115 ? -17.25 22.812 21.812 1 90.25 115 THR A N 1
ATOM 959 C CA . THR A 1 115 ? -18.172 22.281 22.812 1 90.25 115 THR A CA 1
ATOM 960 C C . THR A 1 115 ? -19.562 22.125 22.203 1 90.25 115 THR A C 1
ATOM 962 O O . THR A 1 115 ? -19.953 22.875 21.312 1 90.25 115 THR A O 1
ATOM 965 N N . TRP A 1 116 ? -20.234 21.141 22.719 1 86.62 116 TRP A N 1
ATOM 966 C CA . TRP A 1 116 ? -21.656 21.016 22.391 1 86.62 116 TRP A CA 1
ATOM 967 C C . TRP A 1 116 ? -22.531 21.609 23.484 1 86.62 116 TRP A C 1
ATOM 969 O O . TRP A 1 116 ? -23.75 21.5 23.438 1 86.62 116 TRP A O 1
ATOM 979 N N . GLU A 1 117 ? -21.891 22.234 24.375 1 86.75 117 GLU A N 1
ATOM 980 C CA . GLU A 1 117 ? -22.578 22.812 25.516 1 86.75 117 GLU A CA 1
ATOM 981 C C . GLU A 1 117 ? -22.375 24.328 25.562 1 86.75 117 GLU A C 1
ATOM 983 O O . GLU A 1 117 ? -21.938 24.938 24.578 1 86.75 117 GLU A O 1
ATOM 988 N N . GLN A 1 118 ? -22.891 24.891 26.609 1 84.5 118 GLN A N 1
ATOM 989 C CA . GLN A 1 118 ? -22.75 26.328 26.828 1 84.5 118 GLN A CA 1
ATOM 990 C C . GLN A 1 118 ? -21.844 26.609 28.016 1 84.5 118 GLN A C 1
ATOM 992 O O . GLN A 1 118 ? -22.188 27.391 28.906 1 84.5 118 GLN A O 1
ATOM 997 N N . ASP A 1 119 ? -20.703 26.031 27.953 1 83.31 119 ASP A N 1
ATOM 998 C CA . ASP A 1 119 ? -19.906 26.078 29.172 1 83.31 119 ASP A CA 1
ATOM 999 C C . ASP A 1 119 ? -18.469 26.5 28.875 1 83.31 119 ASP A C 1
ATOM 1001 O O . ASP A 1 119 ? -17.594 26.422 29.734 1 83.31 119 ASP A O 1
ATOM 1005 N N . PHE A 1 120 ? -18.203 26.875 27.703 1 89.38 120 PHE A N 1
ATOM 1006 C CA . PHE A 1 120 ? -16.844 27.312 27.375 1 89.38 120 PHE A CA 1
ATOM 1007 C C . PHE A 1 120 ? -16.797 28.828 27.188 1 89.38 120 PHE A C 1
ATOM 1009 O O . PHE A 1 120 ? -17.625 29.391 26.469 1 89.38 120 PHE A O 1
ATOM 1016 N N . PRO A 1 121 ? -15.93 29.438 27.797 1 93 121 PRO A N 1
ATOM 1017 C CA . PRO A 1 121 ? -15.805 30.875 27.609 1 93 121 PRO A CA 1
ATOM 1018 C C . PRO A 1 121 ? -15.055 31.25 26.328 1 93 121 PRO A C 1
ATOM 1020 O O . PRO A 1 121 ? -14.344 30.406 25.766 1 93 121 PRO A O 1
ATOM 1023 N N . ILE A 1 122 ? -15.289 32.469 25.906 1 96.75 122 ILE A N 1
ATOM 1024 C CA . ILE A 1 122 ? -14.383 33.094 24.953 1 96.75 122 ILE A CA 1
ATOM 1025 C C . ILE A 1 122 ? -13.289 33.844 25.688 1 96.75 122 ILE A C 1
ATOM 1027 O O . ILE A 1 122 ? -13.578 34.719 26.516 1 96.75 122 ILE A O 1
ATOM 1031 N N . TRP A 1 123 ? -12.086 33.5 25.438 1 97.5 123 TRP A N 1
ATOM 1032 C CA . TRP A 1 123 ? -10.945 34.156 26.031 1 97.5 123 TRP A CA 1
ATOM 1033 C C . TRP A 1 123 ? -10.406 35.25 25.109 1 97.5 123 TRP A C 1
ATOM 1035 O O . TRP A 1 123 ? -10.547 35.156 23.891 1 97.5 123 TRP A O 1
ATOM 1045 N N . LYS A 1 124 ? -9.828 36.281 25.688 1 98.25 124 LYS A N 1
ATOM 1046 C CA . LYS A 1 124 ? -9.195 37.344 24.891 1 98.25 124 LYS A CA 1
ATOM 1047 C C . LYS A 1 124 ? -7.852 37.75 25.484 1 98.25 124 LYS A C 1
ATOM 1049 O O . LYS A 1 124 ? -7.625 37.594 26.688 1 98.25 124 LYS A O 1
ATOM 1054 N N . SER A 1 125 ? -6.973 38.188 24.656 1 98.62 125 SER A N 1
ATOM 1055 C CA . SER A 1 125 ? -5.668 38.688 25.078 1 98.62 125 SER A CA 1
ATOM 1056 C C . SER A 1 125 ? -5.168 39.781 24.156 1 98.62 125 SER A C 1
ATOM 1058 O O . SER A 1 125 ? -5.332 39.688 22.938 1 98.62 125 SER A O 1
ATOM 1060 N N . THR A 1 126 ? -4.535 40.812 24.719 1 98.12 126 THR A N 1
ATOM 1061 C CA . THR A 1 126 ? -3.848 41.844 23.922 1 98.12 126 THR A CA 1
ATOM 1062 C C . THR A 1 126 ? -2.342 41.594 23.922 1 98.12 126 THR A C 1
ATOM 1064 O O . THR A 1 126 ? -1.601 42.25 23.203 1 98.12 126 THR A O 1
ATOM 1067 N N . ASN A 1 127 ? -1.94 40.625 24.719 1 97.5 127 ASN A N 1
ATOM 1068 C CA . ASN A 1 127 ? -0.533 40.25 24.812 1 97.5 127 ASN A CA 1
ATOM 1069 C C . ASN A 1 127 ? -0.357 38.75 24.891 1 97.5 127 ASN A C 1
ATOM 1071 O O . ASN A 1 127 ? 0.169 38.219 25.875 1 97.5 127 ASN A O 1
ATOM 1075 N N . PRO A 1 128 ? -0.65 38.062 23.859 1 98.19 128 PRO A N 1
ATOM 1076 C CA . PRO A 1 128 ? -0.678 36.594 23.906 1 98.19 128 PRO A CA 1
ATOM 1077 C C . PRO A 1 128 ? 0.718 35.969 23.875 1 98.19 128 PRO A C 1
ATOM 1079 O O . PRO A 1 128 ? 0.856 34.75 23.922 1 98.19 128 PRO A O 1
ATOM 1082 N N . THR A 1 129 ? 1.821 36.75 23.812 1 98.25 129 THR A N 1
ATOM 1083 C CA . THR A 1 129 ? 3.164 36.188 23.953 1 98.25 129 THR A CA 1
ATOM 1084 C C . THR A 1 129 ? 3.443 35.812 25.422 1 98.25 129 THR A C 1
ATOM 1086 O O . THR A 1 129 ? 4.473 35.219 25.719 1 98.25 129 THR A O 1
ATOM 1089 N N . LYS A 1 130 ? 2.578 36.219 26.25 1 97.5 130 LYS A N 1
ATOM 1090 C CA . LYS A 1 130 ? 2.537 35.844 27.656 1 97.5 130 LYS A CA 1
ATOM 1091 C C . LYS A 1 130 ? 1.193 35.219 28.016 1 97.5 130 LYS A C 1
ATOM 1093 O O . LYS A 1 130 ? 0.215 35.344 27.281 1 97.5 130 LYS A O 1
ATOM 1098 N N . ASP A 1 131 ? 1.261 34.469 29.078 1 97.25 131 ASP A N 1
ATOM 1099 C CA . ASP A 1 131 ? -0.009 33.969 29.578 1 97.25 131 ASP A CA 1
ATOM 1100 C C . ASP A 1 131 ? -0.845 35.062 30.219 1 97.25 131 ASP A C 1
ATOM 1102 O O . ASP A 1 131 ? -1.046 35.062 31.438 1 97.25 131 ASP A O 1
ATOM 1106 N N . ASP A 1 132 ? -1.3 35.938 29.391 1 97.31 132 ASP A N 1
ATOM 1107 C CA . ASP A 1 132 ? -2.145 37.062 29.797 1 97.31 132 ASP A CA 1
ATOM 1108 C C . ASP A 1 132 ? -3.498 37 29.094 1 97.31 132 ASP A C 1
ATOM 1110 O O . ASP A 1 132 ? -3.703 37.688 28.078 1 97.31 132 ASP A O 1
ATOM 1114 N N . TRP A 1 133 ? -4.352 36.219 29.625 1 97.69 133 TRP A N 1
ATOM 1115 C CA . TRP A 1 133 ? -5.668 35.969 29.031 1 97.69 133 TRP A CA 1
ATOM 1116 C C . TRP A 1 133 ? -6.777 36.344 30.016 1 97.69 133 TRP A C 1
ATOM 1118 O O . TRP A 1 133 ? -6.656 36.062 31.219 1 97.69 133 TRP A O 1
ATOM 1128 N N . HIS A 1 134 ? -7.844 36.875 29.469 1 97 134 HIS A N 1
ATOM 1129 C CA . HIS A 1 134 ? -9.039 37.219 30.234 1 97 134 HIS A CA 1
ATOM 1130 C C . HIS A 1 134 ? -10.297 36.719 29.547 1 97 134 HIS A C 1
ATOM 1132 O O . HIS A 1 134 ? -10.312 36.5 28.328 1 97 134 HIS A O 1
ATOM 1138 N N . ILE A 1 135 ? -11.258 36.562 30.359 1 97 135 ILE A N 1
ATOM 1139 C CA . ILE A 1 135 ? -12.531 36.125 29.812 1 97 135 ILE A CA 1
ATOM 1140 C C . ILE A 1 135 ? -13.242 37.281 29.125 1 97 135 ILE A C 1
ATOM 1142 O O . ILE A 1 135 ? -13.516 38.312 29.766 1 97 135 ILE A O 1
ATOM 1146 N N . ALA A 1 136 ? -13.469 37.156 27.859 1 97.12 136 ALA A N 1
ATOM 1147 C CA . ALA A 1 136 ? -14.258 38.156 27.125 1 97.12 136 ALA A CA 1
ATOM 1148 C C . ALA A 1 136 ? -15.75 37.969 27.406 1 97.12 136 ALA A C 1
ATOM 1150 O O . ALA A 1 136 ? -16.469 38.938 27.641 1 97.12 136 ALA A O 1
ATOM 1151 N N . VAL A 1 137 ? -16.203 36.781 27.281 1 95.31 137 VAL A N 1
ATOM 1152 C CA . VAL A 1 137 ? -17.547 36.406 27.672 1 95.31 137 VAL A CA 1
ATOM 1153 C C . VAL A 1 137 ? -17.531 35 28.328 1 95.31 137 VAL A C 1
ATOM 1155 O O . VAL A 1 137 ? -16.766 34.125 27.906 1 95.31 137 VAL A O 1
ATOM 1158 N N . ASP A 1 138 ? -18.391 34.812 29.25 1 92.69 138 ASP A N 1
ATOM 1159 C CA . ASP A 1 138 ? -18.391 33.625 30.062 1 92.69 138 ASP A CA 1
ATOM 1160 C C . ASP A 1 138 ? -18.875 32.406 29.25 1 92.69 138 ASP A C 1
ATOM 1162 O O . ASP A 1 138 ? -18.5 31.266 29.531 1 92.69 138 ASP A O 1
ATOM 1166 N N . THR A 1 139 ? -19.781 32.75 28.375 1 91 139 THR A N 1
ATOM 1167 C CA . THR A 1 139 ? -20.391 31.656 27.625 1 91 139 THR A CA 1
ATOM 1168 C C . THR A 1 139 ? -20.844 32.156 26.25 1 91 139 THR A C 1
ATOM 1170 O O . THR A 1 139 ? -21.375 33.25 26.125 1 91 139 THR A O 1
ATOM 1173 N N . LEU A 1 140 ? -20.516 31.312 25.312 1 91.88 140 LEU A N 1
ATOM 1174 C CA . LEU A 1 140 ? -21.172 31.469 24.016 1 91.88 140 LEU A CA 1
ATOM 1175 C C . LEU A 1 140 ? -22.453 30.641 23.953 1 91.88 140 LEU A C 1
ATOM 1177 O O . LEU A 1 140 ? -22.438 29.438 24.203 1 91.88 140 LEU A O 1
ATOM 1181 N N . LYS A 1 141 ? -23.531 31.203 23.594 1 88.56 141 LYS A N 1
ATOM 1182 C CA . LYS A 1 141 ? -24.828 30.547 23.656 1 88.56 141 LYS A CA 1
ATOM 1183 C C . LYS A 1 141 ? -25.016 29.594 22.469 1 88.56 141 LYS A C 1
ATOM 1185 O O . LYS A 1 141 ? -25.984 28.859 22.406 1 88.56 141 LYS A O 1
ATOM 1190 N N . VAL A 1 142 ? -24.141 29.594 21.594 1 88.44 142 VAL A N 1
ATOM 1191 C CA . VAL A 1 142 ? -24.094 28.641 20.5 1 88.44 142 VAL A CA 1
ATOM 1192 C C . VAL A 1 142 ? -23.172 27.484 20.859 1 88.44 142 VAL A C 1
ATOM 1194 O O . VAL A 1 142 ? -22 27.688 21.172 1 88.44 142 VAL A O 1
ATOM 1197 N N . GLY A 1 143 ? -23.719 26.266 21.094 1 87.5 143 GLY A N 1
ATOM 1198 C CA . GLY A 1 143 ? -22.859 25.094 21.188 1 87.5 143 GLY A CA 1
ATOM 1199 C C . GLY A 1 143 ? -22.188 24.75 19.859 1 87.5 143 GLY A C 1
ATOM 1200 O O . GLY A 1 143 ? -22.781 24.062 19.016 1 87.5 143 GLY A O 1
ATOM 1201 N N . ALA A 1 144 ? -20.906 25.219 19.75 1 92.69 144 ALA A N 1
ATOM 1202 C CA . ALA A 1 144 ? -20.234 25.141 18.453 1 92.69 144 ALA A CA 1
ATOM 1203 C C . ALA A 1 144 ? -19.078 24.141 18.484 1 92.69 144 ALA A C 1
ATOM 1205 O O . ALA A 1 144 ? -18.078 24.375 19.156 1 92.69 144 ALA A O 1
ATOM 1206 N N . TRP A 1 145 ? -19.297 23.062 17.844 1 94.88 145 TRP A N 1
ATOM 1207 C CA . TRP A 1 145 ? -18.219 22.094 17.656 1 94.88 145 TRP A CA 1
ATOM 1208 C C . TRP A 1 145 ? -17.438 22.391 16.375 1 94.88 145 TRP A C 1
ATOM 1210 O O . TRP A 1 145 ? -18.031 22.641 15.32 1 94.88 145 TRP A O 1
ATOM 1220 N N . ASP A 1 146 ? -16.078 22.344 16.484 1 97 146 ASP A N 1
ATOM 1221 C CA . ASP A 1 146 ? -15.188 22.703 15.383 1 97 146 ASP A CA 1
ATOM 1222 C C . ASP A 1 146 ? -15.492 24.109 14.875 1 97 146 ASP A C 1
ATOM 1224 O O . ASP A 1 146 ? -15.703 24.312 13.68 1 97 146 ASP A O 1
ATOM 1228 N N . PRO A 1 147 ? -15.398 25.094 15.758 1 97.44 147 PRO A N 1
ATOM 1229 C CA . PRO A 1 147 ? -15.789 26.453 15.391 1 97.44 147 PRO A CA 1
ATOM 1230 C C . PRO A 1 147 ? -14.719 27.188 14.578 1 97.44 147 PRO A C 1
ATOM 1232 O O . PRO A 1 147 ? -13.531 26.875 14.711 1 97.44 147 PRO A O 1
ATOM 1235 N N . ALA A 1 148 ? -15.164 28.109 13.797 1 98.38 148 ALA A N 1
ATOM 1236 C CA . ALA A 1 148 ? -14.328 29.125 13.148 1 98.38 148 ALA A CA 1
ATOM 1237 C C . ALA A 1 148 ? -14.992 30.5 13.195 1 98.38 148 ALA A C 1
ATOM 1239 O O . ALA A 1 148 ? -16.188 30.625 12.93 1 98.38 148 ALA A O 1
ATOM 1240 N N . PHE A 1 149 ? -14.258 31.484 13.609 1 98.31 149 PHE A N 1
ATOM 1241 C CA . PHE A 1 149 ? -14.742 32.844 13.594 1 98.31 149 PHE A CA 1
ATOM 1242 C C . PHE A 1 149 ? -14.062 33.656 12.484 1 98.31 149 PHE A C 1
ATOM 1244 O O . PHE A 1 149 ? -12.867 33.5 12.234 1 98.31 149 PHE A O 1
ATOM 1251 N N . HIS A 1 150 ? -14.82 34.469 11.82 1 98.44 150 HIS A N 1
ATOM 1252 C CA . HIS A 1 150 ? -14.289 35.406 10.836 1 98.44 150 HIS A CA 1
ATOM 1253 C C . HIS A 1 150 ? -14.766 36.844 11.109 1 98.44 150 HIS A C 1
ATOM 1255 O O . HIS A 1 150 ? -15.969 37.125 11.062 1 98.44 150 HIS A O 1
ATOM 1261 N N . TYR A 1 151 ? -13.844 37.656 11.414 1 98.31 151 TYR A N 1
ATOM 1262 C CA . TYR A 1 151 ? -14.141 39.062 11.586 1 98.31 151 TYR A CA 1
ATOM 1263 C C . TYR A 1 151 ? -13.922 39.844 10.289 1 98.31 151 TYR A C 1
ATOM 1265 O O . TYR A 1 151 ? -12.797 39.906 9.789 1 98.31 151 TYR A O 1
ATOM 1273 N N . ASP A 1 152 ? -15.008 40.344 9.742 1 97.5 152 ASP A N 1
ATOM 1274 C CA . ASP A 1 152 ? -14.961 41.219 8.562 1 97.5 152 ASP A CA 1
ATOM 1275 C C . ASP A 1 152 ? -14.719 42.688 8.969 1 97.5 152 ASP A C 1
ATOM 1277 O O . ASP A 1 152 ? -15.672 43.406 9.289 1 97.5 152 ASP A O 1
ATOM 1281 N N . GLU A 1 153 ? -13.562 43.062 8.82 1 94.75 153 GLU A N 1
ATOM 1282 C CA . GLU A 1 153 ? -13.18 44.406 9.289 1 94.75 153 GLU A CA 1
ATOM 1283 C C . GLU A 1 153 ? -13.914 45.5 8.523 1 94.75 153 GLU A C 1
ATOM 1285 O O . GLU A 1 153 ? -14.289 46.531 9.102 1 94.75 153 GLU A O 1
ATOM 1290 N N . ASP A 1 154 ? -14.102 45.344 7.258 1 95.06 154 ASP A N 1
ATOM 1291 C CA . ASP A 1 154 ? -14.773 46.344 6.418 1 95.06 154 ASP A CA 1
ATOM 1292 C C . ASP A 1 154 ? -16.203 46.562 6.887 1 95.06 154 ASP A C 1
ATOM 1294 O O . ASP A 1 154 ? -16.703 47.688 6.809 1 95.06 154 ASP A O 1
ATOM 1298 N N . LYS A 1 155 ? -16.766 45.531 7.367 1 95.75 155 LYS A N 1
ATOM 1299 C CA . LYS A 1 155 ? -18.172 45.625 7.766 1 95.75 155 LYS A CA 1
ATOM 1300 C C . LYS A 1 155 ? -18.297 45.75 9.281 1 95.75 155 LYS A C 1
ATOM 1302 O O . LYS A 1 155 ? -19.375 46.062 9.789 1 95.75 155 LYS A O 1
ATOM 1307 N N . ASN A 1 156 ? -17.25 45.594 9.953 1 97.06 156 ASN A N 1
ATOM 1308 C CA . ASN A 1 156 ? -17.266 45.469 11.406 1 97.06 156 ASN A CA 1
ATOM 1309 C C . ASN A 1 156 ? -18.25 44.406 11.883 1 97.06 156 ASN A C 1
ATOM 1311 O O . ASN A 1 156 ? -19.109 44.688 12.734 1 97.06 156 ASN A O 1
ATOM 1315 N N . LYS A 1 157 ? -18.219 43.281 11.289 1 97.62 157 LYS A N 1
ATOM 1316 C CA . LYS A 1 157 ? -19.109 42.188 11.625 1 97.62 157 LYS A CA 1
ATOM 1317 C C . LYS A 1 157 ? -18.297 40.906 11.906 1 97.62 157 LYS A C 1
ATOM 1319 O O . LYS A 1 157 ? -17.25 40.688 11.297 1 97.62 157 LYS A O 1
ATOM 1324 N N . LEU A 1 158 ? -18.812 40.156 12.812 1 98.19 158 LEU A N 1
ATOM 1325 C CA . LEU A 1 158 ? -18.219 38.875 13.188 1 98.19 158 LEU A CA 1
ATOM 1326 C C . LEU A 1 158 ? -19.156 37.719 12.812 1 98.19 158 LEU A C 1
ATOM 1328 O O . LEU A 1 158 ? -20.359 37.812 13.016 1 98.19 158 LEU A O 1
ATOM 1332 N N . TYR A 1 159 ? -18.625 36.688 12.203 1 98.56 159 TYR A N 1
ATOM 1333 C CA . TYR A 1 159 ? -19.375 35.5 11.828 1 98.56 159 TYR A CA 1
ATOM 1334 C C . TYR A 1 159 ? -18.797 34.25 12.484 1 98.56 159 TYR A C 1
ATOM 1336 O O . TYR A 1 159 ? -17.594 34.188 12.719 1 98.56 159 TYR A O 1
ATOM 1344 N N . LEU A 1 160 ? -19.703 33.344 12.797 1 98.38 160 LEU A N 1
ATOM 1345 C CA . LEU A 1 160 ? -19.344 32.062 13.352 1 98.38 160 LEU A CA 1
ATOM 1346 C C . LEU A 1 160 ? -19.781 30.922 12.422 1 98.38 160 LEU A C 1
ATOM 1348 O O . LEU A 1 160 ? -20.906 30.953 11.906 1 98.38 160 LEU A O 1
ATOM 1352 N N . TYR A 1 161 ? -18.953 30 12.156 1 98.62 161 TYR A N 1
ATOM 1353 C CA . TYR A 1 161 ? -19.219 28.766 11.43 1 98.62 161 TYR A CA 1
ATOM 1354 C C . TYR A 1 161 ? -18.844 27.547 12.266 1 98.62 161 TYR A C 1
ATOM 1356 O O . TYR A 1 161 ? -17.844 27.547 12.977 1 98.62 161 TYR A O 1
ATOM 1364 N N . TRP A 1 162 ? -19.703 26.438 12.242 1 97.69 162 TRP A N 1
ATOM 1365 C CA . TRP A 1 162 ? -19.391 25.297 13.086 1 97.69 162 TRP A CA 1
ATOM 1366 C C . TRP A 1 162 ? -20.094 24.031 12.586 1 97.69 162 TRP A C 1
ATOM 1368 O O . TRP A 1 162 ? -21 24.125 11.75 1 97.69 162 TRP A O 1
ATOM 1378 N N . GLY A 1 163 ? -19.531 22.875 13.055 1 96.94 163 GLY A N 1
ATOM 1379 C CA . GLY A 1 163 ? -20.156 21.594 12.781 1 96.94 163 GLY A CA 1
ATOM 1380 C C . GLY A 1 163 ? -19.141 20.484 12.5 1 96.94 163 GLY A C 1
ATOM 1381 O O . GLY A 1 163 ? -18.062 20.75 11.977 1 96.94 163 GLY A O 1
ATOM 1382 N N . SER A 1 164 ? -19.422 19.344 12.852 1 96.56 164 SER A N 1
ATOM 1383 C CA . SER A 1 164 ? -18.75 18.094 12.547 1 96.56 164 SER A CA 1
ATOM 1384 C C . SER A 1 164 ? -19.734 16.922 12.508 1 96.56 164 SER A C 1
ATOM 1386 O O . SER A 1 164 ? -20.266 16.516 13.547 1 96.56 164 SER A O 1
ATOM 1388 N N . SER A 1 165 ? -19.969 16.438 11.281 1 95.62 165 SER A N 1
ATOM 1389 C CA . SER A 1 165 ? -21.047 15.469 11.188 1 95.62 165 SER A CA 1
ATOM 1390 C C . SER A 1 165 ? -20.984 14.688 9.883 1 95.62 165 SER A C 1
ATOM 1392 O O . SER A 1 165 ? -20.469 15.188 8.875 1 95.62 165 SER A O 1
ATOM 1394 N N . ASN A 1 166 ? -21.453 13.5 9.945 1 92.94 166 ASN A N 1
ATOM 1395 C CA . ASN A 1 166 ? -21.672 12.727 8.727 1 92.94 166 ASN A CA 1
ATOM 1396 C C . ASN A 1 166 ? -23.141 12.758 8.305 1 92.94 166 ASN A C 1
ATOM 1398 O O . ASN A 1 166 ? -23.547 12.023 7.398 1 92.94 166 ASN A O 1
ATOM 1402 N N . GLU A 1 167 ? -23.938 13.594 8.984 1 91.88 167 GLU A N 1
ATOM 1403 C CA . GLU A 1 167 ? -25.375 13.672 8.695 1 91.88 167 GLU A CA 1
ATOM 1404 C C . GLU A 1 167 ? -25.812 15.117 8.461 1 91.88 167 GLU A C 1
ATOM 1406 O O . GLU A 1 167 ? -26.641 15.383 7.594 1 91.88 167 GLU A O 1
ATOM 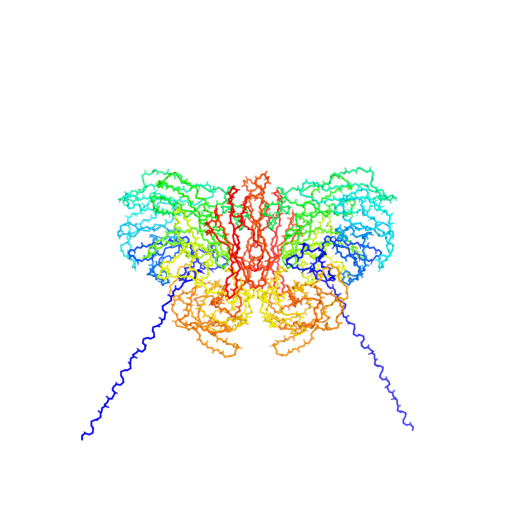1411 N N . TRP A 1 168 ? -25.266 16.062 9.172 1 94.44 168 TRP A N 1
ATOM 1412 C CA . TRP A 1 168 ? -25.75 17.438 9.172 1 94.44 168 TRP A CA 1
ATOM 1413 C C . TRP A 1 168 ? -24.75 18.359 8.484 1 94.44 168 TRP A C 1
ATOM 1415 O O . TRP A 1 168 ? -23.547 18.062 8.422 1 94.44 168 TRP A O 1
ATOM 1425 N N . PRO A 1 169 ? -25.203 19.5 8.016 1 96.88 169 PRO A N 1
ATOM 1426 C CA . PRO A 1 169 ? -24.312 20.453 7.363 1 96.88 169 PRO A CA 1
ATOM 1427 C C . PRO A 1 169 ? -23.5 21.297 8.359 1 96.88 169 PRO A C 1
ATOM 1429 O O . PRO A 1 169 ? -23.812 21.297 9.555 1 96.88 169 PRO A O 1
ATOM 1432 N N . LEU A 1 170 ? -22.516 21.984 7.863 1 98.25 170 LEU A N 1
ATOM 1433 C CA . LEU A 1 170 ? -21.953 23.109 8.609 1 98.25 170 LEU A CA 1
ATOM 1434 C C . LEU A 1 170 ? -22.953 24.234 8.742 1 98.25 170 LEU A C 1
ATOM 1436 O O . LEU A 1 170 ? -23.75 24.484 7.836 1 98.25 170 LEU A O 1
ATOM 1440 N N . LEU A 1 171 ? -22.875 24.875 9.805 1 97.94 171 LEU A N 1
ATOM 1441 C CA . LEU A 1 171 ? -23.797 25.984 10.094 1 97.94 171 LEU A CA 1
ATOM 1442 C C . LEU A 1 171 ? -23.047 27.312 10.18 1 97.94 171 LEU A C 1
ATOM 1444 O O . LEU A 1 171 ? -21.828 27.312 10.359 1 97.94 171 LEU A O 1
ATOM 1448 N N . GLY A 1 172 ? -23.766 28.438 9.969 1 98.31 172 GLY A N 1
ATOM 1449 C CA . GLY A 1 172 ? -23.219 29.781 10.102 1 98.31 172 GLY A CA 1
ATOM 1450 C C . GLY A 1 172 ? -24.203 30.75 10.75 1 98.31 172 GLY A C 1
ATOM 1451 O O . GLY A 1 172 ? -25.406 30.594 10.617 1 98.31 172 GLY A O 1
ATOM 1452 N N . THR A 1 173 ? -23.672 31.656 11.461 1 98.19 173 THR A N 1
ATOM 1453 C CA . THR A 1 173 ? -24.469 32.719 12.062 1 98.19 173 THR A CA 1
ATOM 1454 C C . THR A 1 173 ? -23.641 33.969 12.25 1 98.19 173 THR A C 1
ATOM 1456 O O . THR A 1 173 ? -22.406 33.938 12.203 1 98.19 173 THR A O 1
ATOM 1459 N N . GLU A 1 174 ? -24.281 35.094 12.336 1 98 174 GLU A N 1
ATOM 1460 C CA . GLU A 1 174 ? -23.625 36.312 12.719 1 98 174 GLU A CA 1
ATOM 1461 C C . GLU A 1 174 ? -23.516 36.438 14.234 1 98 174 GLU A C 1
ATOM 1463 O O . GLU A 1 174 ? -24.453 36.094 14.961 1 98 174 GLU A O 1
ATOM 1468 N N . VAL A 1 175 ? -22.375 36.875 14.672 1 97.88 175 VAL A N 1
ATOM 1469 C CA . VAL A 1 175 ? -22.125 37.156 16.078 1 97.88 175 VAL A CA 1
ATOM 1470 C C . VAL A 1 175 ? -21.938 38.656 16.266 1 97.88 175 VAL A C 1
ATOM 1472 O O . VAL A 1 175 ? -21.109 39.281 15.578 1 97.88 175 VAL A O 1
ATOM 1475 N N . LYS A 1 176 ? -22.656 39.188 17.203 1 97.19 176 LYS A N 1
ATOM 1476 C CA . LYS A 1 176 ? -22.516 40.625 17.438 1 97.19 176 LYS A CA 1
ATOM 1477 C C . LYS A 1 176 ? -21.172 40.938 18.062 1 97.19 176 LYS A C 1
ATOM 1479 O O . LYS A 1 176 ? -20.781 40.344 19.062 1 97.19 176 LYS A O 1
ATOM 1484 N N . VAL A 1 177 ? -20.453 41.969 17.578 1 96.44 177 VAL A N 1
ATOM 1485 C CA . VAL A 1 177 ? -19.094 42.281 17.969 1 96.44 177 VAL A CA 1
ATOM 1486 C C . VAL A 1 177 ? -19.062 42.781 19.406 1 96.44 177 VAL A C 1
ATOM 1488 O O . VAL A 1 177 ? -18.109 42.531 20.141 1 96.44 177 VAL A O 1
ATOM 1491 N N . LYS A 1 178 ? -20.094 43.406 19.875 1 93.94 178 LYS A N 1
ATOM 1492 C CA . LYS A 1 178 ? -20.141 44 21.203 1 93.94 178 LYS A CA 1
ATOM 1493 C C . LYS A 1 178 ? -20.422 42.938 22.266 1 93.94 178 LYS A C 1
ATOM 1495 O O . LYS A 1 178 ? -19.781 42.938 23.328 1 93.94 178 LYS A O 1
ATOM 1500 N N . THR A 1 179 ? -21.344 42.094 21.984 1 95.75 179 THR A N 1
ATOM 1501 C CA . THR A 1 179 ? -21.797 41.156 23 1 95.75 179 THR A CA 1
ATOM 1502 C C . THR A 1 179 ? -21.125 39.781 22.844 1 95.75 179 THR A C 1
ATOM 1504 O O . THR A 1 179 ? -21.156 38.969 23.75 1 95.75 179 THR A O 1
ATOM 1507 N N . LEU A 1 180 ? -20.594 39.594 21.609 1 96.81 180 LEU A N 1
ATOM 1508 C CA . LEU A 1 180 ? -20 38.312 21.234 1 96.81 180 LEU A CA 1
ATOM 1509 C C . LEU A 1 180 ? -21.016 37.188 21.375 1 96.81 180 LEU A C 1
ATOM 1511 O O . LEU A 1 180 ? -20.688 36.094 21.844 1 96.81 180 LEU A O 1
ATOM 1515 N N . GLN A 1 181 ? -22.266 37.5 21.031 1 96.31 181 GLN A N 1
ATOM 1516 C CA . GLN A 1 181 ? -23.359 36.531 21.016 1 96.31 181 GLN A CA 1
ATOM 1517 C C . GLN A 1 181 ? -24.078 36.531 19.672 1 96.31 181 GLN A C 1
ATOM 1519 O O . GLN A 1 181 ? -24.141 37.562 19 1 96.31 181 GLN A O 1
ATOM 1524 N N . SER A 1 182 ? -24.531 35.344 19.344 1 94.19 182 SER A N 1
ATOM 1525 C CA . SER A 1 182 ? -25.453 35.25 18.203 1 94.19 182 SER A CA 1
ATOM 1526 C C . SER A 1 182 ? -26.875 35.625 18.609 1 94.19 182 SER A C 1
ATOM 1528 O O . SER A 1 182 ? -27.281 35.406 19.75 1 94.19 182 SER A O 1
ATOM 1530 N N . GLU A 1 183 ? -27.672 36.125 17.719 1 92.88 183 GLU A N 1
ATOM 1531 C CA . GLU A 1 183 ? -29.078 36.438 17.984 1 92.88 183 GLU A CA 1
ATOM 1532 C C . GLU A 1 183 ? -29.984 35.312 17.453 1 92.88 183 GLU A C 1
ATOM 1534 O O . GLU A 1 183 ? -31.219 35.469 17.453 1 92.88 183 GLU A O 1
ATOM 1539 N N . GLY A 1 184 ? -29.391 34.312 16.969 1 88.69 184 GLY A N 1
ATOM 1540 C CA . GLY A 1 184 ? -30.188 33.125 16.734 1 88.69 184 GLY A CA 1
ATOM 1541 C C . GLY A 1 184 ? -30.438 32.844 15.266 1 88.69 184 GLY A C 1
ATOM 1542 O O . GLY A 1 184 ? -30.922 31.766 14.906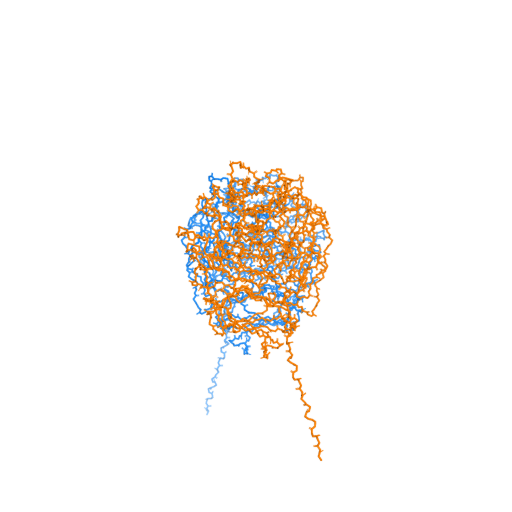 1 88.69 184 GLY A O 1
ATOM 1543 N N . PHE A 1 185 ? -30.125 33.688 14.406 1 92.69 185 PHE A N 1
ATOM 1544 C CA . PHE A 1 185 ? -30.281 33.438 12.984 1 92.69 185 PHE A CA 1
ATOM 1545 C C . PHE A 1 185 ? -29.156 32.531 12.469 1 92.69 185 PHE A C 1
ATOM 1547 O O . PHE A 1 185 ? -28.031 33 12.289 1 92.69 185 PHE A O 1
ATOM 1554 N N . VAL A 1 186 ? -29.484 31.25 12.203 1 95.62 186 VAL A N 1
ATOM 1555 C CA . VAL A 1 186 ? -28.516 30.234 11.82 1 95.62 186 VAL A CA 1
ATOM 1556 C C . VAL A 1 186 ? -28.828 29.719 10.414 1 95.62 186 VAL A C 1
ATOM 1558 O O . VAL A 1 186 ? -30 29.516 10.07 1 95.62 186 VAL A O 1
ATOM 1561 N N . LYS A 1 187 ? -27.875 29.562 9.586 1 96.31 187 LYS A N 1
ATOM 1562 C CA . LYS A 1 187 ? -28.016 29.078 8.219 1 96.31 187 LYS A CA 1
ATOM 1563 C C . LYS A 1 187 ? -27.156 27.844 7.977 1 96.31 187 LYS A C 1
ATOM 1565 O O . LYS A 1 187 ? -26.031 27.75 8.477 1 96.31 187 LYS A O 1
ATOM 1570 N N . PRO A 1 188 ? -27.75 26.828 7.289 1 97.31 188 PRO A N 1
ATOM 1571 C CA . PRO A 1 188 ? -26.859 25.797 6.75 1 97.31 188 PRO A CA 1
ATOM 1572 C C . PRO A 1 188 ? -25.922 26.344 5.668 1 97.31 188 PRO A C 1
ATOM 1574 O O . PRO A 1 188 ? -26.359 27.094 4.797 1 97.31 188 PRO A O 1
ATOM 1577 N N . ILE A 1 189 ? -24.703 26.016 5.762 1 97.81 189 ILE A N 1
ATOM 1578 C CA . ILE A 1 189 ? -23.703 26.562 4.855 1 97.81 189 ILE A CA 1
ATOM 1579 C C . ILE A 1 189 ? -23.406 25.547 3.742 1 97.81 189 ILE A C 1
ATOM 1581 O O . ILE A 1 189 ? -23.453 25.891 2.559 1 97.81 189 ILE A O 1
ATOM 1585 N N . LEU A 1 190 ? -23.047 24.312 4.148 1 97.19 190 LEU A N 1
ATOM 1586 C CA . LEU A 1 190 ? -22.75 23.297 3.137 1 97.19 190 LEU A CA 1
ATOM 1587 C C . LEU A 1 190 ? -22.828 21.891 3.736 1 97.19 190 LEU A C 1
ATOM 1589 O O . LEU A 1 190 ? -22.75 21.734 4.957 1 97.19 190 LEU A O 1
ATOM 1593 N N . ARG A 1 191 ? -23.031 20.875 2.844 1 96.44 191 ARG A N 1
ATOM 1594 C CA . ARG A 1 191 ? -22.938 19.438 3.088 1 96.44 191 ARG A CA 1
ATOM 1595 C C . ARG A 1 191 ? -22.016 18.766 2.068 1 96.44 191 ARG A C 1
ATOM 1597 O O . ARG A 1 191 ? -21.703 19.344 1.025 1 96.44 191 ARG A O 1
ATOM 1604 N N . LEU A 1 192 ? -21.562 17.547 2.467 1 97.5 192 LEU A N 1
ATOM 1605 C CA . LEU A 1 192 ? -20.719 16.812 1.525 1 97.5 192 LEU A CA 1
ATOM 1606 C C . LEU A 1 192 ? -21.578 16.172 0.43 1 97.5 192 LEU A C 1
ATOM 1608 O O . LEU A 1 192 ? -22.766 15.953 0.618 1 97.5 192 LEU A O 1
ATOM 1612 N N . LYS A 1 193 ? -21.062 16.031 -0.688 1 96.69 193 LYS A N 1
ATOM 1613 C CA . LYS A 1 193 ? -21.641 15.32 -1.821 1 96.69 193 LYS A CA 1
ATOM 1614 C C . LYS A 1 193 ? -20.703 14.25 -2.357 1 96.69 193 LYS A C 1
ATOM 1616 O O . LYS A 1 193 ? -20.266 14.32 -3.514 1 96.69 193 LYS A O 1
ATOM 1621 N N . PRO A 1 194 ? -20.469 13.164 -1.564 1 94.69 194 PRO A N 1
ATOM 1622 C CA . PRO A 1 194 ? -19.5 12.156 -1.962 1 94.69 194 PRO A CA 1
ATOM 1623 C C . PRO A 1 194 ? -19.891 11.406 -3.232 1 94.69 194 PRO A C 1
ATOM 1625 O O . PRO A 1 194 ? -19.047 10.781 -3.877 1 94.69 194 PRO A O 1
ATOM 1628 N N . GLU A 1 195 ? -21.172 11.461 -3.641 1 92.69 195 GLU A N 1
ATOM 1629 C CA . GLU A 1 195 ? -21.609 10.859 -4.895 1 92.69 195 GLU A CA 1
ATOM 1630 C C . GLU A 1 195 ? -21.062 11.617 -6.098 1 92.69 195 GLU A C 1
ATOM 1632 O O . GLU A 1 195 ? -20.906 11.047 -7.176 1 92.69 195 GLU A O 1
ATOM 1637 N N . ASP A 1 196 ? -20.766 12.914 -5.852 1 96 196 ASP A N 1
ATOM 1638 C CA . ASP A 1 196 ? -20.25 13.758 -6.934 1 96 196 ASP A CA 1
ATOM 1639 C C . ASP A 1 196 ? -18.766 14.023 -6.773 1 96 196 ASP A C 1
ATOM 1641 O O . ASP A 1 196 ? -18.047 14.164 -7.762 1 96 196 ASP A O 1
ATOM 1645 N N . HIS A 1 197 ? -18.391 14.172 -5.531 1 97.25 197 HIS A N 1
ATOM 1646 C CA . HIS A 1 197 ? -17.016 14.539 -5.227 1 97.25 197 HIS A CA 1
ATOM 1647 C C . HIS A 1 197 ? -16.25 13.375 -4.605 1 97.25 197 HIS A C 1
ATOM 1649 O O . HIS A 1 197 ? -16.375 13.125 -3.404 1 97.25 197 HIS A O 1
ATOM 1655 N N . GLY A 1 198 ? -15.375 12.766 -5.414 1 95.44 198 GLY A N 1
ATOM 1656 C CA . GLY A 1 198 ? -14.695 11.547 -5.012 1 95.44 198 GLY A CA 1
ATOM 1657 C C . GLY A 1 198 ? -13.867 11.711 -3.752 1 95.44 198 GLY A C 1
ATOM 1658 O O . GLY A 1 198 ? -13.82 10.812 -2.91 1 95.44 198 GLY A O 1
ATOM 1659 N N . TRP A 1 199 ? -13.188 12.844 -3.551 1 96.94 199 TRP A N 1
ATOM 1660 C CA . TRP A 1 199 ? -12.289 13.062 -2.424 1 96.94 199 TRP A CA 1
ATOM 1661 C C . TRP A 1 199 ? -13.062 13.117 -1.111 1 96.94 199 TRP A C 1
ATOM 1663 O O . TRP A 1 199 ? -12.477 13.008 -0.032 1 96.94 199 TRP A O 1
ATOM 1673 N N . GLU A 1 200 ? -14.391 13.227 -1.151 1 97 200 GLU A N 1
ATOM 1674 C CA . GLU A 1 200 ? -15.219 13.344 0.046 1 97 200 GLU A CA 1
ATOM 1675 C C . GLU A 1 200 ? -15.672 11.969 0.538 1 97 200 GLU A C 1
ATOM 1677 O O . GLU A 1 200 ? -16.281 11.859 1.6 1 97 200 GLU A O 1
ATOM 1682 N N . ARG A 1 201 ? -15.336 10.922 -0.194 1 93.25 201 ARG A N 1
ATOM 1683 C CA . ARG A 1 201 ? -15.75 9.578 0.21 1 93.25 201 ARG A CA 1
ATOM 1684 C C . ARG A 1 201 ? -14.945 9.102 1.414 1 93.25 201 ARG A C 1
ATOM 1686 O O . ARG A 1 201 ? -13.742 9.344 1.504 1 93.25 201 ARG A O 1
ATOM 1693 N N . PHE A 1 202 ? -15.602 8.367 2.256 1 92.19 202 PHE A N 1
ATOM 1694 C CA . PHE A 1 202 ? -15 7.891 3.5 1 92.19 202 PHE A CA 1
ATOM 1695 C C . PHE A 1 202 ? -14.148 6.652 3.254 1 92.19 202 PHE A C 1
ATOM 1697 O O . PHE A 1 202 ? -14.531 5.773 2.48 1 92.19 202 PHE A O 1
ATOM 1704 N N . GLY A 1 203 ? -13.031 6.66 3.965 1 89 203 GLY A N 1
ATOM 1705 C CA . GLY A 1 203 ? -12.195 5.477 3.908 1 89 203 GLY A CA 1
ATOM 1706 C C . GLY A 1 203 ? -10.805 5.754 3.377 1 89 203 GLY A C 1
ATOM 1707 O O . GLY A 1 203 ? -10.586 6.742 2.67 1 89 203 GLY A O 1
ATOM 1708 N N . GLU A 1 204 ? -9.906 4.719 3.766 1 88.19 204 GLU A N 1
ATOM 1709 C CA . GLU A 1 204 ? -8.594 4.793 3.139 1 88.19 204 GLU A CA 1
ATOM 1710 C C . GLU A 1 204 ? -8.695 4.609 1.627 1 88.19 204 GLU A C 1
ATOM 1712 O O . GLU A 1 204 ? -9.461 3.777 1.146 1 88.19 204 GLU A O 1
ATOM 1717 N N . TYR A 1 205 ? -8.188 5.449 0.772 1 79.38 205 TYR A N 1
ATOM 1718 C CA . TYR A 1 205 ? -8.281 5.52 -0.682 1 79.38 205 TYR A CA 1
ATOM 1719 C C . TYR A 1 205 ? -9.688 5.922 -1.118 1 79.38 205 TYR A C 1
ATOM 1721 O O . TYR A 1 205 ? -10.141 5.547 -2.203 1 79.38 205 TYR A O 1
ATOM 1729 N N . ASN A 1 206 ? -10.422 6.539 -0.228 1 85.88 206 ASN A N 1
ATOM 1730 C CA . ASN A 1 206 ? -11.75 7.086 -0.486 1 85.88 206 ASN A CA 1
ATOM 1731 C C . ASN A 1 206 ? -12.727 5.996 -0.932 1 85.88 206 ASN A C 1
ATOM 1733 O O . ASN A 1 206 ? -13.539 6.219 -1.827 1 85.88 206 ASN A O 1
ATOM 1737 N N . ASP A 1 207 ? -12.602 4.723 -0.381 1 75.19 207 ASP A N 1
ATOM 1738 C CA . ASP A 1 207 ? -13.5 3.674 -0.857 1 75.19 207 ASP A CA 1
ATOM 1739 C C . ASP A 1 207 ? -13.609 2.543 0.162 1 75.19 207 ASP A C 1
ATOM 1741 O O . ASP A 1 207 ? -13.93 1.407 -0.195 1 75.19 207 ASP A O 1
ATOM 1745 N N . ASN A 1 208 ? -13.289 2.719 1.37 1 67.69 208 ASN A N 1
ATOM 1746 C CA . ASN A 1 208 ? -13.312 1.651 2.363 1 67.69 208 ASN A CA 1
ATOM 1747 C C . ASN A 1 208 ? -14.469 1.834 3.35 1 67.69 208 ASN A C 1
ATOM 1749 O O . ASN A 1 208 ? -14.25 1.867 4.562 1 67.69 208 ASN A O 1
ATOM 1753 N N . VAL A 1 209 ? -15.695 1.723 3.086 1 67.56 209 VAL A N 1
ATOM 1754 C CA . VAL A 1 209 ? -17 2.293 3.389 1 67.56 209 VAL A CA 1
ATOM 1755 C C . VAL A 1 209 ? -17.594 1.61 4.621 1 67.56 209 VAL A C 1
ATOM 1757 O O . VAL A 1 209 ? -17.969 0.438 4.57 1 67.56 209 VAL A O 1
ATOM 1760 N N . PHE A 1 210 ? -17.328 1.865 5.695 1 79.06 210 PHE A N 1
ATOM 1761 C CA . PHE A 1 210 ? -18.156 1.363 6.785 1 79.06 210 PHE A CA 1
ATOM 1762 C C . PHE A 1 210 ? -18.922 2.5 7.445 1 79.06 210 PHE A C 1
ATOM 1764 O O . PHE A 1 210 ? -19.906 2.262 8.141 1 79.06 210 PHE A O 1
ATOM 1771 N N . LEU A 1 211 ? -18.516 3.811 7.148 1 85.19 211 LEU A N 1
ATOM 1772 C CA . LEU A 1 211 ? -19.219 4.988 7.629 1 85.19 211 LEU A CA 1
ATOM 1773 C C . LEU A 1 211 ? -19.422 6.004 6.504 1 85.19 211 LEU A C 1
ATOM 1775 O O . LEU A 1 211 ? -18.75 5.926 5.473 1 85.19 211 LEU A O 1
ATOM 1779 N N . GLN A 1 212 ? -20.422 6.895 6.773 1 90.31 212 GLN A N 1
ATOM 1780 C CA . GLN A 1 212 ? -20.531 8.062 5.906 1 90.31 212 GLN A CA 1
ATOM 1781 C C . GLN A 1 212 ? -19.438 9.078 6.207 1 90.31 212 GLN A C 1
ATOM 1783 O O . GLN A 1 212 ? -18.875 9.094 7.309 1 90.31 212 GLN A O 1
ATOM 1788 N N . PRO A 1 213 ? -19.047 9.875 5.188 1 94.31 213 PRO A N 1
ATOM 1789 C CA . PRO A 1 213 ? -17.969 10.844 5.398 1 94.31 213 PRO A CA 1
ATOM 1790 C C . PRO A 1 213 ? -18.375 11.992 6.32 1 94.31 213 PRO A C 1
ATOM 1792 O O . PRO A 1 213 ? -19.547 12.367 6.355 1 94.31 213 PRO A O 1
ATOM 1795 N N . PHE A 1 214 ? -17.422 12.578 6.938 1 96.56 214 PHE A N 1
ATOM 1796 C CA . PHE A 1 214 ? -17.656 13.68 7.863 1 96.56 214 PHE A CA 1
ATOM 1797 C C . PHE A 1 214 ? -17.266 15.008 7.227 1 96.56 214 PHE A C 1
ATOM 1799 O O . PHE A 1 214 ? -16.219 15.109 6.578 1 96.56 214 PHE A O 1
ATOM 1806 N N . VAL A 1 215 ? -18.141 16 7.434 1 98.06 215 VAL A N 1
ATOM 1807 C CA . VAL A 1 215 ? -17.781 17.391 7.184 1 98.06 215 VAL A CA 1
ATOM 1808 C C . VAL A 1 215 ? -17.391 18.062 8.5 1 98.06 215 VAL A C 1
ATOM 1810 O O . VAL A 1 215 ? -18.031 17.828 9.531 1 98.06 215 VAL A O 1
ATOM 1813 N N . GLU A 1 216 ? -16.234 18.797 8.453 1 98.12 216 GLU A N 1
ATOM 1814 C CA . GLU A 1 216 ? -15.781 19.453 9.68 1 98.12 216 GLU A CA 1
ATOM 1815 C C . GLU A 1 216 ? -14.703 20.484 9.383 1 98.12 216 GLU A C 1
ATOM 1817 O O . GLU A 1 216 ? -14.359 20.719 8.227 1 98.12 216 GLU A O 1
ATOM 1822 N N . GLY A 1 217 ? -14.273 21.141 10.43 1 98.31 217 GLY A N 1
ATOM 1823 C CA . GLY A 1 217 ? -13.125 22.016 10.336 1 98.31 217 GLY A CA 1
ATOM 1824 C C . GLY A 1 217 ? -13.383 23.25 9.484 1 98.31 217 GLY A C 1
ATOM 1825 O O . GLY A 1 217 ? -12.617 23.547 8.562 1 98.31 217 GLY A O 1
ATOM 1826 N N . ALA A 1 218 ? -14.461 23.969 9.781 1 98.56 218 ALA A N 1
ATOM 1827 C CA . ALA A 1 218 ? -14.773 25.188 9.047 1 98.56 218 ALA A CA 1
ATOM 1828 C C . ALA A 1 218 ? -13.68 26.234 9.242 1 98.56 218 ALA A C 1
ATOM 1830 O O . ALA A 1 218 ? -13.125 26.375 10.336 1 98.56 218 ALA A O 1
ATOM 1831 N N . TRP A 1 219 ? -13.406 26.953 8.195 1 98.81 219 TRP A N 1
ATOM 1832 C CA . TRP A 1 219 ? -12.531 28.125 8.211 1 98.81 219 TRP A CA 1
ATOM 1833 C C . TRP A 1 219 ? -12.922 29.109 7.113 1 98.81 219 TRP A C 1
ATOM 1835 O O . TRP A 1 219 ? -13.227 28.703 5.988 1 98.81 219 TRP A O 1
ATOM 1845 N N . MET A 1 220 ? -12.961 30.375 7.434 1 98.81 220 MET A N 1
ATOM 1846 C CA . MET A 1 220 ? -13.359 31.375 6.461 1 98.81 220 MET A CA 1
ATOM 1847 C C . MET A 1 220 ? -12.211 32.344 6.176 1 98.81 220 MET A C 1
ATOM 1849 O O . MET A 1 220 ? -11.547 32.812 7.102 1 98.81 220 MET A O 1
ATOM 1853 N N . THR A 1 221 ? -11.922 32.562 4.93 1 98.56 221 THR A N 1
ATOM 1854 C CA . THR A 1 221 ? -10.992 33.594 4.461 1 98.56 221 THR A CA 1
ATOM 1855 C C . THR A 1 221 ? -11.672 34.531 3.482 1 98.56 221 THR A C 1
ATOM 1857 O O . THR A 1 221 ? -12.383 34.094 2.576 1 98.56 221 THR A O 1
ATOM 1860 N N . LYS A 1 222 ? -11.547 35.781 3.73 1 98.12 222 LYS A N 1
ATOM 1861 C CA . LYS A 1 222 ? -12.031 36.781 2.771 1 98.12 222 LYS A CA 1
ATOM 1862 C C . LYS A 1 222 ? -10.898 37.25 1.854 1 98.12 222 LYS A C 1
ATOM 1864 O O . LYS A 1 222 ? -9.812 37.594 2.322 1 98.12 222 LYS A O 1
ATOM 1869 N N . TYR A 1 223 ? -11.125 37.281 0.59 1 98.06 223 TYR A N 1
ATOM 1870 C CA . TYR A 1 223 ? -10.164 37.688 -0.416 1 98.06 223 TYR A CA 1
ATOM 1871 C C . TYR A 1 223 ? -10.875 38.312 -1.612 1 98.06 223 TYR A C 1
ATOM 1873 O O . TYR A 1 223 ? -11.781 37.719 -2.191 1 98.06 223 TYR A O 1
ATOM 1881 N N . ASN A 1 224 ? -10.484 39.531 -1.953 1 97.62 224 ASN A N 1
ATOM 1882 C CA . ASN A 1 224 ? -11.016 40.25 -3.107 1 97.62 224 ASN A CA 1
ATOM 1883 C C . ASN A 1 224 ? -12.539 40.312 -3.088 1 97.62 224 ASN A C 1
ATOM 1885 O O . ASN A 1 224 ? -13.188 40 -4.082 1 97.62 224 ASN A O 1
ATOM 1889 N N . GLY A 1 225 ? -13.031 40.594 -1.957 1 96.81 225 GLY A N 1
ATOM 1890 C CA . GLY A 1 225 ? -14.461 40.812 -1.801 1 96.81 225 GLY A CA 1
ATOM 1891 C C . GLY A 1 225 ? -15.266 39.531 -1.758 1 96.81 225 GLY A C 1
ATOM 1892 O O . GLY A 1 225 ? -16.5 39.562 -1.703 1 96.81 225 GLY A O 1
ATOM 1893 N N . LYS A 1 226 ? -14.625 38.406 -1.783 1 98.38 226 LYS A N 1
ATOM 1894 C CA . LYS A 1 226 ? -15.297 37.094 -1.744 1 98.38 226 LYS A CA 1
ATOM 1895 C C . LYS A 1 226 ? -14.992 36.344 -0.445 1 98.38 226 LYS A C 1
ATOM 1897 O O . LYS A 1 226 ? -13.961 36.594 0.188 1 98.38 226 LYS A O 1
ATOM 1902 N N . TYR A 1 227 ? -15.961 35.5 -0.062 1 98.75 227 TYR A N 1
ATOM 1903 C CA . TYR A 1 227 ? -15.812 34.656 1.126 1 98.75 227 TYR A CA 1
ATOM 1904 C C . TYR A 1 227 ? -15.508 33.219 0.743 1 98.75 227 TYR A C 1
ATOM 1906 O O . TYR A 1 227 ? -16.297 32.594 0.043 1 98.75 227 TYR A O 1
ATOM 1914 N N . TYR A 1 228 ? -14.398 32.719 1.161 1 98.88 228 TYR A N 1
ATOM 1915 C CA . TYR A 1 228 ? -13.961 31.344 0.893 1 98.88 228 TYR A CA 1
ATOM 1916 C C . TYR A 1 228 ? -14.172 30.453 2.111 1 98.88 228 TYR A C 1
ATOM 1918 O O . TYR A 1 228 ? -13.352 30.453 3.035 1 98.88 228 TYR A O 1
ATOM 1926 N N . MET A 1 229 ? -15.289 29.688 2.098 1 98.88 229 MET A N 1
ATOM 1927 C CA . MET A 1 229 ? -15.586 28.734 3.17 1 98.88 229 MET A CA 1
ATOM 1928 C C . MET A 1 229 ? -14.812 27.438 2.982 1 98.88 229 MET A C 1
ATOM 1930 O O . MET A 1 229 ? -15.18 26.609 2.148 1 98.88 229 MET A O 1
ATOM 1934 N N . GLN A 1 230 ? -13.82 27.281 3.766 1 98.88 230 GLN A N 1
ATOM 1935 C CA . GLN A 1 230 ? -13.016 26.062 3.762 1 98.88 230 GLN A CA 1
ATOM 1936 C C . GLN A 1 230 ? -13.57 25.031 4.738 1 98.88 230 GLN A C 1
ATOM 1938 O O . GLN A 1 230 ? -14.141 25.391 5.77 1 98.88 230 GLN A O 1
ATOM 1943 N N . TYR A 1 231 ? -13.422 23.766 4.406 1 98.81 231 TYR A N 1
ATOM 1944 C CA . TYR A 1 231 ? -13.914 22.688 5.254 1 98.81 231 TYR A CA 1
ATOM 1945 C C . TYR A 1 231 ? -13.047 21.438 5.102 1 98.81 231 TYR A C 1
ATOM 1947 O O . TYR A 1 231 ? -12.453 21.219 4.043 1 98.81 231 TYR A O 1
ATOM 1955 N N . GLY A 1 232 ? -12.977 20.641 6.211 1 98.56 232 GLY A N 1
ATOM 1956 C CA . GLY A 1 232 ? -12.273 19.375 6.176 1 98.56 232 GLY A CA 1
ATOM 1957 C C . GLY A 1 232 ? -13.18 18.203 5.848 1 98.56 232 GLY A C 1
ATOM 1958 O O . GLY A 1 232 ? -14.344 18.172 6.258 1 98.56 232 GLY A O 1
ATOM 1959 N N . ALA A 1 233 ? -12.703 17.266 5.152 1 98.12 233 ALA A N 1
ATOM 1960 C CA . ALA A 1 233 ? -13.336 15.992 4.828 1 98.12 233 ALA A CA 1
ATOM 1961 C C . ALA A 1 233 ? -12.305 14.969 4.352 1 98.12 233 ALA A C 1
ATOM 1963 O O . ALA A 1 233 ? -11.203 15.336 3.932 1 98.12 233 ALA A O 1
ATOM 1964 N N . PRO A 1 234 ? -12.57 13.594 4.297 1 96.62 234 PRO A N 1
ATOM 1965 C CA . PRO A 1 234 ? -13.805 13.016 4.848 1 96.62 234 PRO A CA 1
ATOM 1966 C C . PRO A 1 234 ? -13.625 12.5 6.277 1 96.62 234 PRO A C 1
ATOM 1968 O O . PRO A 1 234 ? -14.609 12.219 6.961 1 96.62 234 PRO A O 1
ATOM 1971 N N . ALA A 1 235 ? -12.305 12.289 6.633 1 94.81 235 ALA A N 1
ATOM 1972 C CA . ALA A 1 235 ? -12.008 11.711 7.941 1 94.81 235 ALA A CA 1
ATOM 1973 C C . ALA A 1 235 ? -10.539 11.914 8.312 1 94.81 235 ALA A C 1
ATOM 1975 O O . ALA A 1 235 ? -9.648 11.664 7.496 1 94.81 235 ALA A O 1
ATOM 1976 N N . THR A 1 236 ? -10.344 12.164 9.586 1 94.81 236 THR A N 1
ATOM 1977 C CA . THR A 1 236 ? -9.023 12.586 10.039 1 94.81 236 THR A CA 1
ATOM 1978 C C . THR A 1 236 ? -8.055 11.406 10.07 1 94.81 236 THR A C 1
ATOM 1980 O O . THR A 1 236 ? -6.84 11.594 10.125 1 94.81 236 THR A O 1
ATOM 1983 N N . GLU A 1 237 ? -8.547 10.195 10 1 92.81 237 GLU A N 1
ATOM 1984 C CA . GLU A 1 237 ? -7.715 9.016 10.211 1 92.81 237 GLU A CA 1
ATOM 1985 C C . GLU A 1 237 ? -7.156 8.492 8.891 1 92.81 237 GLU A C 1
ATOM 1987 O O . GLU A 1 237 ? -6.449 7.484 8.867 1 92.81 237 GLU A O 1
ATOM 1992 N N . PHE A 1 238 ? -7.402 9.211 7.758 1 93.25 238 PHE A N 1
ATOM 1993 C CA . PHE A 1 238 ? -7.023 8.648 6.469 1 93.25 238 PHE A CA 1
ATOM 1994 C C . PHE A 1 238 ? -6.098 9.594 5.715 1 93.25 238 PHE A C 1
ATOM 1996 O O . PHE A 1 238 ? -6.086 10.805 5.973 1 93.25 238 PHE A O 1
ATOM 2003 N N . SER A 1 239 ? -5.418 9.016 4.707 1 93.62 239 SER A N 1
ATOM 2004 C CA . SER A 1 239 ? -4.449 9.758 3.906 1 93.62 239 SER A CA 1
ATOM 2005 C C . SER A 1 239 ? -5.137 10.766 2.994 1 93.62 239 SER A C 1
ATOM 2007 O O . SER A 1 239 ? -4.543 11.773 2.613 1 93.62 239 SER A O 1
ATOM 2009 N N . GLY A 1 240 ? -6.379 10.555 2.664 1 94.56 240 GLY A N 1
ATOM 2010 C CA . GLY A 1 240 ? -7.113 11.438 1.778 1 94.56 240 GLY A CA 1
ATOM 2011 C C . GLY A 1 240 ? -7.746 12.617 2.5 1 94.56 240 GLY A C 1
ATOM 2012 O O . GLY A 1 240 ? -8.43 13.43 1.886 1 94.56 240 GLY A O 1
ATOM 2013 N N . TYR A 1 241 ? -7.473 12.734 3.822 1 97.44 241 TYR A N 1
ATOM 2014 C CA . TYR A 1 241 ? -7.996 13.875 4.566 1 97.44 241 TYR A CA 1
ATOM 2015 C C . TYR A 1 241 ? -7.547 15.188 3.941 1 97.44 241 TYR A C 1
ATOM 2017 O O . TYR A 1 241 ? -6.355 15.383 3.684 1 97.44 241 TYR A O 1
ATOM 2025 N N . SER A 1 242 ? -8.531 16.047 3.67 1 98.31 242 SER A N 1
ATOM 2026 C CA . SER A 1 242 ? -8.258 17.234 2.855 1 98.31 242 SER A CA 1
ATOM 2027 C C . SER A 1 242 ? -9.203 18.375 3.203 1 98.31 242 SER A C 1
ATOM 2029 O O . SER A 1 242 ? -10.156 18.188 3.963 1 98.31 242 SER A O 1
ATOM 2031 N N . ASP A 1 243 ? -8.844 19.516 2.666 1 98.88 243 ASP A N 1
ATOM 2032 C CA . ASP A 1 243 ? -9.742 20.672 2.785 1 98.88 243 ASP A CA 1
ATOM 2033 C C . ASP A 1 243 ? -10.266 21.094 1.418 1 98.88 243 ASP A C 1
ATOM 2035 O O . ASP A 1 243 ? -9.492 21.266 0.473 1 98.88 243 ASP A O 1
ATOM 2039 N N . GLY A 1 244 ? -11.594 21.203 1.354 1 98.81 244 GLY A N 1
ATOM 2040 C CA . GLY A 1 244 ? -12.25 21.844 0.222 1 98.81 244 GLY A CA 1
ATOM 2041 C C . GLY A 1 244 ? -12.656 23.281 0.498 1 98.81 244 GLY A C 1
ATOM 2042 O O . GLY A 1 244 ? -12.422 23.797 1.593 1 98.81 244 GLY A O 1
ATOM 2043 N N . VAL A 1 245 ? -13.258 23.891 -0.598 1 98.88 245 VAL A N 1
ATOM 2044 C CA . VAL A 1 245 ? -13.656 25.281 -0.418 1 98.88 245 VAL A CA 1
ATOM 2045 C C . VAL A 1 245 ? -14.898 25.578 -1.255 1 98.88 245 VAL A C 1
ATOM 2047 O O . VAL A 1 245 ? -15.023 25.094 -2.381 1 98.88 245 VAL A O 1
ATOM 2050 N N . TYR A 1 246 ? -15.828 26.219 -0.68 1 98.81 246 TYR A N 1
ATOM 2051 C CA . TYR A 1 246 ? -16.953 26.875 -1.339 1 98.81 246 TYR A CA 1
ATOM 2052 C C . TYR A 1 246 ? -16.797 28.391 -1.309 1 98.81 246 TYR A C 1
ATOM 2054 O O . TYR A 1 246 ? -16.281 28.953 -0.333 1 98.81 246 TYR A O 1
ATOM 2062 N N . VAL A 1 247 ? -17.266 29.062 -2.354 1 98.81 247 VAL A N 1
ATOM 2063 C CA . VAL A 1 247 ? -17.031 30.5 -2.482 1 98.81 247 VAL A CA 1
ATOM 2064 C C . VAL A 1 247 ? -18.375 31.234 -2.609 1 98.81 247 VAL A C 1
ATOM 2066 O O . VAL A 1 247 ? -19.297 30.734 -3.262 1 98.81 247 VAL A O 1
ATOM 2069 N N . SER A 1 248 ? -18.438 32.406 -1.982 1 98.62 248 SER A N 1
ATOM 2070 C CA . SER A 1 248 ? -19.641 33.219 -2.057 1 98.62 248 SER A CA 1
ATOM 2071 C C . SER A 1 248 ? -19.281 34.719 -2 1 98.62 248 SER A C 1
ATOM 2073 O O . SER A 1 248 ? -18.172 35.094 -1.616 1 98.62 248 SER A O 1
ATOM 2075 N N . LYS A 1 249 ? -20.266 35.5 -2.438 1 97.56 249 LYS A N 1
ATOM 2076 C CA . LYS A 1 249 ? -20.156 36.969 -2.26 1 97.56 249 LYS A CA 1
ATOM 2077 C C . LYS A 1 249 ? -20.656 37.375 -0.886 1 97.56 249 LYS A C 1
ATOM 2079 O O . LYS A 1 249 ? -20.391 38.5 -0.44 1 97.56 249 LYS A O 1
ATOM 2084 N N . GLY A 1 250 ? -21.344 36.5 -0.208 1 97.56 250 GLY A N 1
ATOM 2085 C CA . GLY A 1 250 ? -21.844 36.75 1.132 1 97.56 250 GLY A CA 1
ATOM 2086 C C . GLY A 1 250 ? -21.297 35.781 2.172 1 97.56 250 GLY A C 1
ATOM 2087 O O . GLY A 1 250 ? -20.906 34.656 1.85 1 97.56 250 GLY A O 1
ATOM 2088 N N . PRO A 1 251 ? -21.297 36.25 3.385 1 98 251 PRO A N 1
ATOM 2089 C CA . PRO A 1 251 ? -20.656 35.469 4.438 1 98 251 PRO A CA 1
ATOM 2090 C C . PRO A 1 251 ? -21.516 34.312 4.926 1 98 251 PRO A C 1
ATOM 2092 O O . PRO A 1 251 ? -21.016 33.406 5.594 1 98 251 PRO A O 1
ATOM 2095 N N . LEU A 1 252 ? -22.859 34.25 4.562 1 98.31 252 LEU A N 1
ATOM 2096 C CA . LEU A 1 252 ? -23.703 33.25 5.184 1 98.31 252 LEU A CA 1
ATOM 2097 C C . LEU A 1 252 ? -24.547 32.531 4.141 1 98.31 252 LEU A C 1
ATOM 2099 O O . LEU A 1 252 ? -25.328 31.625 4.473 1 98.31 252 LEU A O 1
ATOM 2103 N N . GLU A 1 253 ? -24.5 32.844 2.895 1 96.19 253 GLU A N 1
ATOM 2104 C CA . GLU A 1 253 ? -25.328 32.219 1.863 1 96.19 253 GLU A CA 1
ATOM 2105 C C . GLU A 1 253 ? -24.672 32.312 0.491 1 96.19 253 GLU A C 1
ATOM 2107 O O . GLU A 1 253 ? -23.703 33.062 0.317 1 96.19 253 GLU A O 1
ATOM 2112 N N . GLY A 1 254 ? -25.188 31.516 -0.365 1 97.5 254 GLY A N 1
ATOM 2113 C CA . GLY A 1 254 ? -24.781 31.609 -1.758 1 97.5 254 GLY A CA 1
ATOM 2114 C C . GLY A 1 254 ? -23.469 30.906 -2.051 1 97.5 254 GLY A C 1
ATOM 2115 O O . GLY A 1 254 ? -22.797 31.219 -3.035 1 97.5 254 GLY A O 1
ATOM 2116 N N . PHE A 1 255 ? -23.109 30 -1.308 1 98.5 255 PHE A N 1
ATOM 2117 C CA . PHE A 1 255 ? -21.828 29.328 -1.486 1 98.5 255 PHE A CA 1
ATOM 2118 C C . PHE A 1 255 ? -21.906 28.344 -2.646 1 98.5 255 PHE A C 1
ATOM 2120 O O . PHE A 1 255 ? -22.875 27.594 -2.775 1 98.5 255 PHE A O 1
ATOM 2127 N N . GLU A 1 256 ? -20.891 28.406 -3.449 1 98.12 256 GLU A N 1
ATOM 2128 C CA . GLU A 1 256 ? -20.75 27.484 -4.574 1 98.12 256 GLU A CA 1
ATOM 2129 C C . GLU A 1 256 ? -19.438 26.719 -4.5 1 98.12 256 GLU A C 1
ATOM 2131 O O . GLU A 1 256 ? -18.406 27.297 -4.145 1 98.12 256 GLU A O 1
ATOM 2136 N N . TYR A 1 257 ? -19.531 25.453 -4.875 1 98.31 257 TYR A N 1
ATOM 2137 C CA . TYR A 1 257 ? -18.344 24.594 -4.887 1 98.31 257 TYR A CA 1
ATOM 2138 C C . TYR A 1 257 ? -17.297 25.125 -5.863 1 98.31 257 TYR A C 1
ATOM 2140 O O . TYR A 1 257 ? -17.594 25.328 -7.043 1 98.31 257 TYR A O 1
ATOM 2148 N N . GLN A 1 258 ? -16.109 25.438 -5.395 1 98.25 258 GLN A N 1
ATOM 2149 C CA . GLN A 1 258 ? -15.031 25.828 -6.309 1 98.25 258 GLN A CA 1
ATOM 2150 C C . GLN A 1 258 ? -14.656 24.688 -7.238 1 98.25 258 GLN A C 1
ATOM 2152 O O . GLN A 1 258 ? -14.57 23.531 -6.805 1 98.25 258 GLN A O 1
ATOM 2157 N N . GLN A 1 259 ? -14.289 25.047 -8.438 1 95.81 259 GLN A N 1
ATOM 2158 C CA . GLN A 1 259 ? -13.961 24.016 -9.414 1 95.81 259 GLN A CA 1
ATOM 2159 C C . GLN A 1 259 ? -12.727 23.234 -8.992 1 95.81 259 GLN A C 1
ATOM 2161 O O . GLN A 1 259 ? -12.719 22 -9.023 1 95.81 259 GLN A O 1
ATOM 2166 N N . HIS A 1 260 ? -11.672 23.953 -8.664 1 97.69 260 HIS A N 1
ATOM 2167 C CA . HIS A 1 260 ? -10.5 23.25 -8.133 1 97.69 260 HIS A CA 1
ATOM 2168 C C . HIS A 1 260 ? -10.711 22.859 -6.672 1 97.69 260 HIS A C 1
ATOM 2170 O O . HIS A 1 260 ? -10.641 23.703 -5.781 1 97.69 260 HIS A O 1
ATOM 2176 N N . ASN A 1 261 ? -11 21.609 -6.434 1 98.31 261 ASN A N 1
ATOM 2177 C CA . ASN A 1 261 ? -11.188 20.984 -5.125 1 98.31 261 ASN A CA 1
ATOM 2178 C C . ASN A 1 261 ? -10.703 19.547 -5.121 1 98.31 261 ASN A C 1
ATOM 2180 O O . ASN A 1 261 ? -10.758 18.859 -6.148 1 98.31 261 ASN A O 1
ATOM 2184 N N . PRO A 1 262 ? -10.258 19.141 -3.963 1 98.31 262 PRO A N 1
ATOM 2185 C CA . PRO A 1 262 ? -9.922 19.938 -2.777 1 98.31 262 PRO A CA 1
ATOM 2186 C C . PRO A 1 262 ? -8.719 20.844 -3 1 98.31 262 PRO A C 1
ATOM 2188 O O . PRO A 1 262 ? -7.848 20.531 -3.814 1 98.31 262 PRO A O 1
ATOM 2191 N N . PHE A 1 263 ? -8.703 21.953 -2.312 1 98.69 263 PHE A N 1
ATOM 2192 C CA . PHE A 1 263 ? -7.598 22.875 -2.564 1 98.69 263 PHE A CA 1
ATOM 2193 C C . PHE A 1 263 ? -6.375 22.484 -1.746 1 98.69 263 PHE A C 1
ATOM 2195 O O . PHE A 1 263 ? -5.242 22.812 -2.115 1 98.69 263 PHE A O 1
ATOM 2202 N N . SER A 1 264 ? -6.535 21.844 -0.627 1 98.75 264 SER A N 1
ATOM 2203 C CA . SER A 1 264 ? -5.477 21.281 0.203 1 98.75 264 SER A CA 1
ATOM 2204 C C . SER A 1 264 ? -5.547 19.75 0.224 1 98.75 264 SER A C 1
ATOM 2206 O O . SER A 1 264 ? -6.508 19.172 0.733 1 98.75 264 SER A O 1
ATOM 2208 N N . TYR A 1 265 ? -4.582 19.156 -0.371 1 98.12 265 TYR A N 1
ATOM 2209 C CA . TYR A 1 265 ? -4.617 17.719 -0.639 1 98.12 265 TYR A CA 1
ATOM 2210 C C . TYR A 1 265 ? -3.209 17.141 -0.695 1 98.12 265 TYR A C 1
ATOM 2212 O O . TYR A 1 265 ? -2.377 17.594 -1.486 1 98.12 265 TYR A O 1
ATOM 2220 N N . LYS A 1 266 ? -2.891 16.172 0.193 1 98 266 LYS A N 1
ATOM 2221 C CA . LYS A 1 266 ? -1.583 15.523 0.203 1 98 266 LYS A CA 1
ATOM 2222 C C . LYS A 1 266 ? -1.715 14.023 0.47 1 98 266 LYS A C 1
ATOM 2224 O O . LYS A 1 266 ? -1.297 13.539 1.523 1 98 266 LYS A O 1
ATOM 2229 N N . PRO A 1 267 ? -2.07 13.219 -0.537 1 96.81 267 PRO A N 1
ATOM 2230 C CA . PRO A 1 267 ? -2.342 11.797 -0.338 1 96.81 267 PRO A CA 1
ATOM 2231 C C . PRO A 1 267 ? -1.082 10.938 -0.417 1 96.81 267 PRO A C 1
ATOM 2233 O O . PRO A 1 267 ? -1.116 9.75 -0.082 1 96.81 267 PRO A O 1
ATOM 2236 N N . GLY A 1 268 ? 0.039 11.508 -0.784 1 96.94 268 GLY A N 1
ATOM 2237 C CA . GLY A 1 268 ? 1.253 10.719 -0.935 1 96.94 268 GLY A CA 1
ATOM 2238 C C . GLY A 1 268 ? 2.451 11.336 -0.234 1 96.94 268 GLY A C 1
ATOM 2239 O O . GLY A 1 268 ? 2.367 12.445 0.292 1 96.94 268 GLY A O 1
ATOM 2240 N N . GLY A 1 269 ? 3.576 10.547 -0.304 1 97.56 269 GLY A N 1
ATOM 2241 C CA . GLY A 1 269 ? 4.801 10.984 0.345 1 97.56 269 GLY A CA 1
ATOM 2242 C C . GLY A 1 269 ? 4.895 10.555 1.797 1 97.56 269 GLY A C 1
ATOM 2243 O O . GLY A 1 269 ? 4.152 9.672 2.236 1 97.56 269 GLY A O 1
ATOM 2244 N N . PHE A 1 270 ? 5.844 11.102 2.578 1 98.31 270 PHE A N 1
ATOM 2245 C CA . PHE A 1 270 ? 6.18 10.719 3.945 1 98.31 270 PHE A CA 1
ATOM 2246 C C . PHE A 1 270 ? 5.094 11.172 4.914 1 98.31 270 PHE A C 1
ATOM 2248 O O . PHE A 1 270 ? 4.602 10.375 5.719 1 98.31 270 PHE A O 1
ATOM 2255 N N . ALA A 1 271 ? 4.73 12.422 4.852 1 98.12 271 ALA A N 1
ATOM 2256 C CA . ALA A 1 271 ? 3.723 13.031 5.715 1 98.12 271 ALA A CA 1
ATOM 2257 C C . ALA A 1 271 ? 2.447 13.336 4.938 1 98.12 271 ALA A C 1
ATOM 2259 O O . ALA A 1 271 ? 2.34 14.383 4.293 1 98.12 271 ALA A O 1
ATOM 2260 N N . ARG A 1 272 ? 1.416 12.508 5.133 1 97.62 272 ARG A N 1
ATOM 2261 C CA . ARG A 1 272 ? 0.201 12.594 4.328 1 97.62 272 ARG A CA 1
ATOM 2262 C C . ARG A 1 272 ? -0.946 13.195 5.129 1 97.62 272 ARG A C 1
ATOM 2264 O O . ARG A 1 272 ? -0.892 13.25 6.359 1 97.62 272 ARG A O 1
ATOM 2271 N N . GLY A 1 273 ? -1.936 13.602 4.414 1 97.62 273 GLY A N 1
ATOM 2272 C CA . GLY A 1 273 ? -3.061 14.297 5.023 1 97.62 273 GLY A CA 1
ATOM 2273 C C . GLY A 1 273 ? -2.891 15.805 5.059 1 97.62 273 GLY A C 1
ATOM 2274 O O . GLY A 1 273 ? -1.792 16.297 5.316 1 97.62 273 GLY A O 1
ATOM 2275 N N . ALA A 1 274 ? -3.893 16.531 4.871 1 98.62 274 ALA A N 1
ATOM 2276 C CA . ALA A 1 274 ? -3.889 17.984 4.859 1 98.62 274 ALA A CA 1
ATOM 2277 C C . ALA A 1 274 ? -5.297 18.547 5.059 1 98.62 274 ALA A C 1
ATOM 2279 O O . ALA A 1 274 ? -5.723 19.438 4.332 1 98.62 274 ALA A O 1
ATOM 2280 N N . GLY A 1 275 ? -5.953 17.953 6.008 1 98.62 275 GLY A N 1
ATOM 2281 C CA . GLY A 1 275 ? -7.324 18.359 6.258 1 98.62 275 GLY A CA 1
ATOM 2282 C C . GLY A 1 275 ? -7.516 19 7.621 1 98.62 275 GLY A C 1
ATOM 2283 O O . GLY A 1 275 ? -6.703 18.797 8.523 1 98.62 275 GLY A O 1
ATOM 2284 N N . HIS A 1 276 ? -8.609 19.781 7.703 1 98.62 276 HIS A N 1
ATOM 2285 C CA . HIS A 1 276 ? -8.969 20.516 8.914 1 98.62 276 HIS A CA 1
ATOM 2286 C C . HIS A 1 276 ? -7.859 21.469 9.32 1 98.62 276 HIS A C 1
ATOM 2288 O O . HIS A 1 276 ? -7.148 21.234 10.297 1 98.62 276 HIS A O 1
ATOM 2294 N N . GLY A 1 277 ? -7.918 22.578 8.641 1 98.25 277 GLY A N 1
ATOM 2295 C CA . GLY A 1 277 ? -6.859 23.547 8.844 1 98.25 277 GLY A CA 1
ATOM 2296 C C . GLY A 1 277 ? -7.34 24.984 8.742 1 98.25 277 GLY A C 1
ATOM 2297 O O . GLY A 1 277 ? -8.516 25.266 8.969 1 98.25 277 GLY A O 1
ATOM 2298 N N . ALA A 1 278 ? -6.371 25.906 8.617 1 98.75 278 ALA A N 1
ATOM 2299 C CA . ALA A 1 278 ? -6.602 27.344 8.531 1 98.75 278 ALA A CA 1
ATOM 2300 C C . ALA A 1 278 ? -5.633 28 7.547 1 98.75 278 ALA A C 1
ATOM 2302 O O . ALA A 1 278 ? -4.488 27.562 7.406 1 98.75 278 ALA A O 1
ATOM 2303 N N . THR A 1 279 ? -6.168 28.969 6.852 1 98.81 279 THR A N 1
ATOM 2304 C CA . THR A 1 279 ? -5.363 29.75 5.93 1 98.81 279 THR A CA 1
ATOM 2305 C C . THR A 1 279 ? -4.996 31.109 6.551 1 98.81 279 THR A C 1
ATOM 2307 O O . THR A 1 279 ? -5.852 31.781 7.125 1 98.81 279 THR A O 1
ATOM 2310 N N . PHE A 1 280 ? -3.701 31.5 6.473 1 98.62 280 PHE A N 1
ATOM 2311 C CA . PHE A 1 280 ? -3.244 32.719 7.125 1 98.62 280 PHE A CA 1
ATOM 2312 C C . PHE A 1 280 ? -2.209 33.438 6.27 1 98.62 280 PHE A C 1
ATOM 2314 O O . PHE A 1 280 ? -1.615 32.844 5.371 1 98.62 280 PHE A O 1
ATOM 2321 N N . GLU A 1 281 ? -2.039 34.688 6.5 1 97.88 281 GLU A N 1
ATOM 2322 C CA . GLU A 1 281 ? -0.997 35.5 5.867 1 97.88 281 GLU A CA 1
ATOM 2323 C C . GLU A 1 281 ? 0.228 35.625 6.77 1 97.88 281 GLU A C 1
ATOM 2325 O O . GLU A 1 281 ? 0.096 35.812 7.98 1 97.88 281 GLU A O 1
ATOM 2330 N N . ASP A 1 282 ? 1.379 35.5 6.152 1 98.19 282 ASP A N 1
ATOM 2331 C CA . ASP A 1 282 ? 2.598 35.781 6.906 1 98.19 282 ASP A CA 1
ATOM 2332 C C . ASP A 1 282 ? 2.889 37.281 6.965 1 98.19 282 ASP A C 1
ATOM 2334 O O . ASP A 1 282 ? 2.047 38.094 6.578 1 98.19 282 ASP A O 1
ATOM 2338 N N . ASN A 1 283 ? 4.055 37.656 7.527 1 97.81 283 ASN A N 1
ATOM 2339 C CA . ASN A 1 283 ? 4.387 39.062 7.727 1 97.81 283 ASN A CA 1
ATOM 2340 C C . ASN A 1 283 ? 4.781 39.75 6.418 1 97.81 283 ASN A C 1
ATOM 2342 O O . ASN A 1 283 ? 5.004 40.938 6.383 1 97.81 283 ASN A O 1
ATOM 2346 N N . PHE A 1 284 ? 4.809 39 5.371 1 97.62 284 PHE A N 1
ATOM 2347 C CA . PHE A 1 284 ? 5.164 39.531 4.059 1 97.62 284 PHE A CA 1
ATOM 2348 C C . PHE A 1 284 ? 3.979 39.438 3.105 1 97.62 284 PHE A C 1
ATOM 2350 O O . PHE A 1 284 ? 4.141 39.562 1.89 1 97.62 284 PHE A O 1
ATOM 2357 N N . LYS A 1 285 ? 2.869 39.094 3.617 1 95.69 285 LYS A N 1
ATOM 2358 C CA . LYS A 1 285 ? 1.577 39.094 2.936 1 95.69 285 LYS A CA 1
ATOM 2359 C C . LYS A 1 285 ? 1.452 37.906 1.977 1 95.69 285 LYS A C 1
ATOM 2361 O O . LYS A 1 285 ? 0.767 38 0.956 1 95.69 285 LYS A O 1
ATOM 2366 N N . ASN A 1 286 ? 2.203 36.938 2.285 1 97.56 286 ASN A N 1
ATOM 2367 C CA . ASN A 1 286 ? 2.006 35.688 1.568 1 97.56 286 ASN A CA 1
ATOM 2368 C C . ASN A 1 286 ? 1.077 34.75 2.33 1 97.56 286 ASN A C 1
ATOM 2370 O O . ASN A 1 286 ? 1.037 34.781 3.562 1 97.56 286 ASN A O 1
ATOM 2374 N N . TRP A 1 287 ? 0.308 33.938 1.558 1 98.5 287 TRP A N 1
ATOM 2375 C CA . TRP A 1 287 ? -0.689 33.062 2.154 1 98.5 287 TRP A CA 1
ATOM 2376 C C . TRP A 1 287 ? -0.111 31.672 2.395 1 98.5 287 TRP A C 1
ATOM 2378 O O . TRP A 1 287 ? 0.65 31.172 1.57 1 98.5 287 TRP A O 1
ATOM 2388 N N . TRP A 1 288 ? -0.441 31.109 3.482 1 98.88 288 TRP A N 1
ATOM 2389 C CA . TRP A 1 288 ? -0.096 29.75 3.887 1 98.88 288 TRP A CA 1
ATOM 2390 C C . TRP A 1 288 ? -1.329 28.984 4.371 1 98.88 288 TRP A C 1
ATOM 2392 O O . TRP A 1 288 ? -2.352 29.609 4.691 1 98.88 288 TRP A O 1
ATOM 2402 N N . HIS A 1 289 ? -1.236 27.688 4.312 1 98.88 289 HIS A N 1
ATOM 2403 C CA . HIS A 1 289 ? -2.266 26.812 4.879 1 98.88 289 HIS A CA 1
ATOM 2404 C C . HIS A 1 289 ? -1.668 25.828 5.871 1 98.88 289 HIS A C 1
ATOM 2406 O O . HIS A 1 289 ? -0.7 25.125 5.559 1 98.88 289 HIS A O 1
ATOM 2412 N N . VAL A 1 290 ? -2.148 25.844 7.102 1 98.88 290 VAL A N 1
ATOM 2413 C CA . VAL A 1 290 ? -1.779 24.859 8.117 1 98.88 290 VAL A CA 1
ATOM 2414 C C . VAL A 1 290 ? -2.889 23.828 8.266 1 98.88 290 VAL A C 1
ATOM 2416 O O . VAL A 1 290 ? -4.074 24.156 8.18 1 98.88 290 VAL A O 1
ATOM 2419 N N . SER A 1 291 ? -2.525 22.594 8.367 1 98.62 291 SER A N 1
ATOM 2420 C CA . SER A 1 291 ? -3.549 21.562 8.516 1 98.62 291 SER A CA 1
ATOM 2421 C C . SER A 1 291 ? -2.984 20.312 9.18 1 98.62 291 SER A C 1
ATOM 2423 O O . SER A 1 291 ? -1.886 20.344 9.742 1 98.62 291 SER A O 1
ATOM 2425 N N . THR A 1 292 ? -3.82 19.203 9.172 1 98.69 292 THR A N 1
ATOM 2426 C CA . THR A 1 292 ? -3.545 18.016 9.961 1 98.69 292 THR A CA 1
ATOM 2427 C C . THR A 1 292 ? -2.92 16.922 9.094 1 98.69 292 THR A C 1
ATOM 2429 O O . THR A 1 292 ? -3.414 16.625 8.008 1 98.69 292 THR A O 1
ATOM 2432 N N . ILE A 1 293 ? -1.809 16.359 9.602 1 98.31 293 ILE A N 1
ATOM 2433 C CA . ILE A 1 293 ? -1.17 15.164 9.07 1 98.31 293 ILE A CA 1
ATOM 2434 C C . ILE A 1 293 ? -1.596 13.945 9.891 1 98.31 293 ILE A C 1
ATOM 2436 O O . ILE A 1 293 ? -1.689 14.016 11.117 1 98.31 293 ILE A O 1
ATOM 2440 N N . PHE A 1 294 ? -1.869 12.789 9.227 1 96.31 294 PHE A N 1
ATOM 2441 C CA . PHE A 1 294 ? -2.318 11.625 9.977 1 96.31 294 PHE A CA 1
ATOM 2442 C C . PHE A 1 294 ? -1.19 10.609 10.117 1 96.31 294 PHE A C 1
ATOM 2444 O O . PHE A 1 294 ? -0.348 10.477 9.227 1 96.31 294 PHE A O 1
ATOM 2451 N N . ILE A 1 295 ? -1.092 9.938 11.219 1 96.69 295 ILE A N 1
ATOM 2452 C CA . ILE A 1 295 ? -0.302 8.734 11.461 1 96.69 295 ILE A CA 1
ATOM 2453 C C . ILE A 1 295 ? -1.229 7.559 11.75 1 96.69 295 ILE A C 1
ATOM 2455 O O . ILE A 1 295 ? -1.243 6.578 11 1 96.69 295 ILE A O 1
ATOM 2459 N N . SER A 1 296 ? -2.086 7.684 12.773 1 95.19 296 SER A N 1
ATOM 2460 C CA . SER A 1 296 ? -3.205 6.781 13.016 1 95.19 296 SER A CA 1
ATOM 2461 C C . SER A 1 296 ? -2.734 5.336 13.125 1 95.19 296 SER A C 1
ATOM 2463 O O . SER A 1 296 ? -3.326 4.438 12.523 1 95.19 296 SER A O 1
ATOM 2465 N N . THR A 1 297 ? -1.723 5.035 13.805 1 94.12 297 THR A N 1
ATOM 2466 C CA . THR A 1 297 ? -1.22 3.672 13.961 1 94.12 297 THR A CA 1
ATOM 2467 C C . THR A 1 297 ? -1.645 3.082 15.297 1 94.12 297 THR A C 1
ATOM 2469 O O . THR A 1 297 ? -2.219 1.994 15.352 1 94.12 297 THR A O 1
ATOM 2472 N N . LYS A 1 298 ? -1.429 3.822 16.344 1 95.75 298 LYS A N 1
ATOM 2473 C CA . LYS A 1 298 ? -1.782 3.338 17.672 1 95.75 298 LYS A CA 1
ATOM 2474 C C . LYS A 1 298 ? -3.219 3.705 18.031 1 95.75 298 LYS A C 1
ATOM 2476 O O . LYS A 1 298 ? -3.838 3.062 18.875 1 95.75 298 LYS A O 1
ATOM 2481 N N . ASN A 1 299 ? -3.576 4.77 17.422 1 95.62 299 ASN A N 1
ATOM 2482 C CA . ASN A 1 299 ? -4.922 5.312 17.547 1 95.62 299 ASN A CA 1
ATOM 2483 C C . ASN A 1 299 ? -5.309 6.145 16.328 1 95.62 299 ASN A C 1
ATOM 2485 O O . ASN A 1 299 ? -4.449 6.734 15.68 1 95.62 299 ASN A O 1
ATOM 2489 N N . ASN A 1 300 ? -6.59 6.219 16.078 1 92.69 300 ASN A N 1
ATOM 2490 C CA . ASN A 1 300 ? -7.062 6.969 14.922 1 92.69 300 ASN A CA 1
ATOM 2491 C C . ASN A 1 300 ? -6.707 8.445 15.031 1 92.69 300 ASN A C 1
ATOM 2493 O O . ASN A 1 300 ? -6.645 9.148 14.016 1 92.69 300 ASN A O 1
ATOM 2497 N N . PHE A 1 301 ? -6.402 8.93 16.203 1 95.12 301 PHE A N 1
ATOM 2498 C CA . PHE A 1 301 ? -6.199 10.359 16.422 1 95.12 301 PHE A CA 1
ATOM 2499 C C . PHE A 1 301 ? -4.723 10.672 16.641 1 95.12 301 PHE A C 1
ATOM 2501 O O . PHE A 1 301 ? -4.379 11.727 17.172 1 95.12 301 PHE A O 1
ATOM 2508 N N . GLU A 1 302 ? -3.885 9.672 16.359 1 97 302 GLU A N 1
ATOM 2509 C CA . GLU A 1 302 ? -2.449 9.93 16.281 1 97 302 GLU A CA 1
ATOM 2510 C C . GLU A 1 302 ? -2.107 10.789 15.07 1 97 302 GLU A C 1
ATOM 2512 O O . GLU A 1 302 ? -2.102 10.297 13.938 1 97 302 GLU A O 1
ATOM 2517 N N . ARG A 1 303 ? -1.882 12.227 15.32 1 97.75 303 ARG A N 1
ATOM 2518 C CA . ARG A 1 303 ? -1.82 13.203 14.242 1 97.75 303 ARG A CA 1
ATOM 2519 C C . ARG A 1 303 ? -0.721 14.234 14.492 1 97.75 303 ARG A C 1
ATOM 2521 O O . ARG A 1 303 ? -0.212 14.344 15.609 1 97.75 303 ARG A O 1
ATOM 2528 N N . ARG A 1 304 ? -0.297 14.859 13.383 1 98.69 304 ARG A N 1
ATOM 2529 C CA . ARG A 1 304 ? 0.702 15.93 13.391 1 98.69 304 ARG A CA 1
ATOM 2530 C C . ARG A 1 304 ? 0.213 17.141 12.609 1 98.69 304 ARG A C 1
ATOM 2532 O O . ARG A 1 304 ? -0.915 17.156 12.109 1 98.69 304 ARG A O 1
ATOM 2539 N N . ILE A 1 305 ? 1.057 18.172 12.547 1 98.81 305 ILE A N 1
ATOM 2540 C CA . ILE A 1 305 ? 0.703 19.422 11.883 1 98.81 305 ILE A CA 1
ATOM 2541 C C . ILE A 1 305 ? 1.643 19.656 10.695 1 98.81 305 ILE A C 1
ATOM 2543 O O . ILE A 1 305 ? 2.848 19.422 10.797 1 98.81 305 ILE A O 1
ATOM 2547 N N . GLY A 1 306 ? 1.073 20.094 9.617 1 98.75 306 GLY A N 1
ATOM 2548 C CA . GLY A 1 306 ? 1.839 20.531 8.461 1 98.75 306 GLY A CA 1
ATOM 2549 C C . GLY A 1 306 ? 1.449 21.922 7.98 1 98.75 306 GLY A C 1
ATOM 2550 O O . GLY A 1 306 ? 0.316 22.359 8.188 1 98.75 306 GLY A O 1
ATOM 2551 N N . ILE A 1 307 ? 2.4 22.641 7.371 1 98.94 307 ILE A N 1
ATOM 2552 C CA . ILE A 1 307 ? 2.188 23.953 6.773 1 98.94 307 ILE A CA 1
ATOM 2553 C C . ILE A 1 307 ? 2.629 23.938 5.309 1 98.94 307 ILE A C 1
ATOM 2555 O O . ILE A 1 307 ? 3.715 23.453 4.992 1 98.94 307 ILE A O 1
ATOM 2559 N N . TRP A 1 308 ? 1.833 24.5 4.406 1 98.81 308 TRP A N 1
ATOM 2560 C CA . TRP A 1 308 ? 2.135 24.531 2.98 1 98.81 308 TRP A CA 1
ATOM 2561 C C . TRP A 1 308 ? 1.854 25.906 2.385 1 98.81 308 TRP A C 1
ATOM 2563 O O . TRP A 1 308 ? 0.982 26.625 2.867 1 98.81 308 TRP A O 1
ATOM 2573 N N . PRO A 1 309 ? 2.607 26.266 1.31 1 98.75 309 PRO A N 1
ATOM 2574 C CA . PRO A 1 309 ? 2.25 27.5 0.6 1 98.75 309 PRO A CA 1
ATOM 2575 C C . PRO A 1 309 ? 0.864 27.422 -0.035 1 98.75 309 PRO A C 1
ATOM 2577 O O . PRO A 1 309 ? 0.467 26.375 -0.554 1 98.75 309 PRO A O 1
ATOM 2580 N N . ALA A 1 310 ? 0.172 28.5 0.068 1 98.75 310 ALA A N 1
ATOM 2581 C CA . ALA A 1 310 ? -1.176 28.609 -0.483 1 98.75 310 ALA A CA 1
ATOM 2582 C C . ALA A 1 310 ? -1.388 29.984 -1.134 1 98.75 310 ALA A C 1
ATOM 2584 O O . ALA A 1 310 ? -0.428 30.719 -1.374 1 98.75 310 ALA A O 1
ATOM 2585 N N . GLY A 1 311 ? -2.623 30.188 -1.604 1 98.44 311 GLY A N 1
ATOM 2586 C CA . GLY A 1 311 ? -2.904 31.5 -2.178 1 98.44 311 GLY A CA 1
ATOM 2587 C C . GLY A 1 311 ? -4.121 31.5 -3.08 1 98.44 311 GLY A C 1
ATOM 2588 O O . GLY A 1 311 ? -4.984 30.625 -2.975 1 98.44 311 GLY A O 1
ATOM 2589 N N . PHE A 1 312 ? -4.238 32.594 -3.807 1 98.62 312 PHE A N 1
ATOM 2590 C CA . PHE A 1 312 ? -5.273 32.844 -4.801 1 98.62 312 PHE A CA 1
ATOM 2591 C C . PHE A 1 312 ? -4.648 33.219 -6.141 1 98.62 312 PHE A C 1
ATOM 2593 O O . PHE A 1 312 ? -3.76 34.094 -6.199 1 98.62 312 PHE A O 1
ATOM 2600 N N . ASP A 1 313 ? -5.105 32.531 -7.148 1 97.62 313 ASP A N 1
ATOM 2601 C CA . ASP A 1 313 ? -4.492 32.844 -8.438 1 97.62 313 ASP A CA 1
ATOM 2602 C C . ASP A 1 313 ? -5.156 34.031 -9.094 1 97.62 313 ASP A C 1
ATOM 2604 O O . ASP A 1 313 ? -5.93 34.75 -8.461 1 97.62 313 ASP A O 1
ATOM 2608 N N . LYS A 1 314 ? -4.773 34.375 -10.359 1 96.38 314 LYS A N 1
ATOM 2609 C CA . LYS A 1 314 ? -5.227 35.562 -11.055 1 96.38 314 LYS A CA 1
ATOM 2610 C C . LYS A 1 314 ? -6.738 35.562 -11.25 1 96.38 314 LYS A C 1
ATOM 2612 O O . LYS A 1 314 ? -7.359 36.594 -11.43 1 96.38 314 LYS A O 1
ATOM 2617 N N . ASP A 1 315 ? -7.367 34.344 -11.211 1 97.38 315 ASP A N 1
ATOM 2618 C CA . ASP A 1 315 ? -8.812 34.219 -11.375 1 97.38 315 ASP A CA 1
ATOM 2619 C C . ASP A 1 315 ? -9.5 34 -10.023 1 97.38 315 ASP A C 1
ATOM 2621 O O . ASP A 1 315 ? -10.648 33.562 -9.969 1 97.38 315 ASP A O 1
ATOM 2625 N N . ASP A 1 316 ? -8.812 34.219 -8.922 1 97.88 316 ASP A N 1
ATOM 2626 C CA . ASP A 1 316 ? -9.297 34.156 -7.547 1 97.88 316 ASP A CA 1
ATOM 2627 C C . ASP A 1 316 ? -9.562 32.688 -7.145 1 97.88 316 ASP A C 1
ATOM 2629 O O . ASP A 1 316 ? -10.43 32.438 -6.305 1 97.88 316 ASP A O 1
ATOM 2633 N N . VAL A 1 317 ? -8.891 31.734 -7.855 1 98.5 317 VAL A N 1
ATOM 2634 C CA . VAL A 1 317 ? -8.969 30.344 -7.445 1 98.5 317 VAL A CA 1
ATOM 2635 C C . VAL A 1 317 ? -8.039 30.094 -6.258 1 98.5 317 VAL A C 1
ATOM 2637 O O . VAL A 1 317 ? -6.84 30.375 -6.332 1 98.5 317 VAL A O 1
ATOM 2640 N N . MET A 1 318 ? -8.625 29.641 -5.18 1 98.81 318 MET A N 1
ATOM 2641 C CA . MET A 1 318 ? -7.828 29.281 -4.008 1 98.81 318 MET A CA 1
ATOM 2642 C C . MET A 1 318 ? -7.078 27.969 -4.238 1 98.81 318 MET A C 1
ATOM 2644 O O . MET A 1 318 ? -7.629 27.031 -4.809 1 98.81 318 MET A O 1
ATOM 2648 N N . TYR A 1 319 ? -5.793 27.938 -3.896 1 98.62 319 TYR A N 1
ATOM 2649 C CA . TYR A 1 319 ? -4.98 26.734 -4.051 1 98.62 319 TYR A CA 1
ATOM 2650 C C . TYR A 1 319 ? -4.043 26.562 -2.863 1 98.62 319 TYR A C 1
ATOM 2652 O O . TYR A 1 319 ? -3.826 27.5 -2.088 1 98.62 319 TYR A O 1
ATOM 2660 N N . CYS A 1 320 ? -3.611 25.375 -2.633 1 98.69 320 CYS A N 1
ATOM 2661 C CA . CYS A 1 320 ? -2.535 24.984 -1.727 1 98.69 320 CYS A CA 1
ATOM 2662 C C . CYS A 1 320 ? -1.554 24.047 -2.416 1 98.69 320 CYS A C 1
ATOM 2664 O O . CYS A 1 320 ? -1.956 23.031 -2.971 1 98.69 320 CYS A O 1
ATOM 2666 N N . ASN A 1 321 ? -0.303 24.422 -2.426 1 98.56 321 ASN A N 1
ATOM 2667 C CA . ASN A 1 321 ? 0.695 23.594 -3.1 1 98.56 321 ASN A CA 1
ATOM 2668 C C . ASN A 1 321 ? 1.362 22.625 -2.137 1 98.56 321 ASN A C 1
ATOM 2670 O O . ASN A 1 321 ? 2.148 23.031 -1.279 1 98.56 321 ASN A O 1
ATOM 2674 N N . THR A 1 322 ? 1.081 21.312 -2.352 1 98.44 322 THR A N 1
ATOM 2675 C CA . THR A 1 322 ? 1.629 20.312 -1.45 1 98.44 322 THR A CA 1
ATOM 2676 C C . THR A 1 322 ? 2.699 19.484 -2.154 1 98.44 322 THR A C 1
ATOM 2678 O O . THR A 1 322 ? 3.18 18.484 -1.608 1 98.44 322 THR A O 1
ATOM 2681 N N . ALA A 1 323 ? 3.105 19.844 -3.385 1 98.56 323 ALA A N 1
ATOM 2682 C CA . ALA A 1 323 ? 4.18 19.141 -4.078 1 98.56 323 ALA A CA 1
ATOM 2683 C C . ALA A 1 323 ? 5.492 19.234 -3.303 1 98.56 323 ALA A C 1
ATOM 2685 O O . ALA A 1 323 ? 5.934 20.328 -2.949 1 98.56 323 ALA A O 1
ATOM 2686 N N . TYR A 1 324 ? 6.105 18.094 -3.074 1 98.56 324 TYR A N 1
ATOM 2687 C CA . TYR A 1 324 ? 7.301 18.016 -2.238 1 98.56 324 TYR A CA 1
ATOM 2688 C C . TYR A 1 324 ? 7.066 18.703 -0.897 1 98.56 324 TYR A C 1
ATOM 2690 O O . TYR A 1 324 ? 7.988 19.297 -0.327 1 98.56 324 TYR A O 1
ATOM 2698 N N . GLY A 1 325 ? 5.816 18.625 -0.43 1 97.81 325 GLY A N 1
ATOM 2699 C CA . GLY A 1 325 ? 5.375 19.375 0.734 1 97.81 325 GLY A CA 1
ATOM 2700 C C . GLY A 1 325 ? 5.895 18.812 2.043 1 97.81 325 GLY A C 1
ATOM 2701 O O . GLY A 1 325 ? 5.617 19.359 3.113 1 97.81 325 GLY A O 1
ATOM 2702 N N . ASP A 1 326 ? 6.613 17.703 2.047 1 98.62 326 ASP A N 1
ATOM 2703 C CA . ASP A 1 326 ? 7.305 17.156 3.211 1 98.62 326 ASP A CA 1
ATOM 2704 C C . ASP A 1 326 ? 8.812 17.094 2.977 1 98.62 326 ASP A C 1
ATOM 2706 O O . ASP A 1 326 ? 9.523 16.328 3.637 1 98.62 326 ASP A O 1
ATOM 2710 N N . TYR A 1 327 ? 9.312 17.812 1.936 1 98.81 327 TYR A N 1
ATOM 2711 C CA . TYR A 1 327 ? 10.711 18.125 1.695 1 98.81 327 TYR A CA 1
ATOM 2712 C C . TYR A 1 327 ? 11.039 19.531 2.186 1 98.81 327 TYR A C 1
ATOM 2714 O O . TYR A 1 327 ? 10.141 20.312 2.518 1 98.81 327 TYR A O 1
ATOM 2722 N N . PRO A 1 328 ? 12.336 19.859 2.262 1 98.88 328 PRO A N 1
ATOM 2723 C CA . PRO A 1 328 ? 12.711 21.203 2.732 1 98.88 328 PRO A CA 1
ATOM 2724 C C . PRO A 1 328 ? 12.055 22.312 1.922 1 98.88 328 PRO A C 1
ATOM 2726 O O . PRO A 1 328 ? 12.172 22.344 0.694 1 98.88 328 PRO A O 1
ATOM 2729 N N . THR A 1 329 ? 11.43 23.156 2.59 1 98.75 329 THR A N 1
ATOM 2730 C CA . THR A 1 329 ? 10.641 24.234 2.01 1 98.75 329 THR A CA 1
ATOM 2731 C C . THR A 1 329 ? 11.086 25.594 2.562 1 98.75 329 THR A C 1
ATOM 2733 O O . THR A 1 329 ? 11.344 25.719 3.76 1 98.75 329 THR A O 1
ATOM 2736 N N . TYR A 1 330 ? 11.117 26.578 1.746 1 98.75 330 TYR A N 1
ATOM 2737 C CA . TYR A 1 330 ? 11.586 27.906 2.162 1 98.75 330 TYR A CA 1
ATOM 2738 C C . TYR A 1 330 ? 10.641 28.516 3.186 1 98.75 330 TYR A C 1
ATOM 2740 O O . TYR A 1 330 ? 9.422 28.406 3.053 1 98.75 330 TYR A O 1
ATOM 2748 N N . LEU A 1 331 ? 11.25 29.219 4.141 1 98.69 331 LEU A N 1
ATOM 2749 C CA . LEU A 1 331 ? 10.531 30 5.145 1 98.69 331 LEU A CA 1
ATOM 2750 C C . LEU A 1 331 ? 10.016 31.297 4.555 1 98.69 331 LEU A C 1
ATOM 2752 O O . LEU A 1 331 ? 10.508 31.75 3.52 1 98.69 331 LEU A O 1
ATOM 2756 N N . PRO A 1 332 ? 9.039 31.906 5.266 1 98.44 332 PRO A N 1
ATOM 2757 C CA . PRO A 1 332 ? 8.422 33.125 4.746 1 98.44 332 PRO A CA 1
ATOM 2758 C C . PRO A 1 332 ? 9.453 34.188 4.363 1 98.44 332 PRO A C 1
ATOM 2760 O O . PRO A 1 332 ? 9.344 34.812 3.303 1 98.44 332 PRO A O 1
ATOM 2763 N N . GLN A 1 333 ? 10.445 34.375 5.164 1 97.69 333 GLN A N 1
ATOM 2764 C CA . GLN A 1 333 ? 11.453 35.406 4.91 1 97.69 333 GLN A CA 1
ATOM 2765 C C . GLN A 1 333 ? 12.156 35.188 3.578 1 97.69 333 GLN A C 1
ATOM 2767 O O . GLN A 1 333 ? 12.484 36.125 2.867 1 97.69 333 GLN A O 1
ATOM 2772 N N . TYR A 1 334 ? 12.305 33.969 3.246 1 97.94 334 TYR A N 1
ATOM 2773 C CA . TYR A 1 334 ? 13.078 33.625 2.062 1 97.94 334 TYR A CA 1
ATOM 2774 C C . TYR A 1 334 ? 12.164 33.219 0.906 1 97.94 334 TYR A C 1
ATOM 2776 O O . TYR A 1 334 ? 12.641 32.844 -0.166 1 97.94 334 TYR A O 1
ATOM 2784 N N . ALA A 1 335 ? 10.883 33.281 1.097 1 97.81 335 ALA A N 1
ATOM 2785 C CA . ALA A 1 335 ? 9.906 32.969 0.061 1 97.81 335 ALA A CA 1
ATOM 2786 C C . ALA A 1 335 ? 9.422 34.219 -0.647 1 97.81 335 ALA A C 1
ATOM 2788 O O . ALA A 1 335 ? 8.688 34.156 -1.636 1 97.81 335 ALA A O 1
ATOM 2789 N N . GLN A 1 336 ? 9.859 35.375 -0.221 1 97 336 GLN A N 1
ATOM 2790 C CA . GLN A 1 336 ? 9.406 36.625 -0.795 1 97 336 GLN A CA 1
ATOM 2791 C C . GLN A 1 336 ? 9.68 36.688 -2.295 1 97 336 GLN A C 1
ATOM 2793 O O . GLN A 1 336 ? 10.781 36.344 -2.738 1 97 336 GLN A O 1
ATOM 2798 N N . GLY A 1 337 ? 8.695 37.094 -3.004 1 96.25 337 GLY A N 1
ATOM 2799 C CA . GLY A 1 337 ? 8.852 37.281 -4.438 1 96.25 337 GLY A CA 1
ATOM 2800 C C . GLY A 1 337 ? 8.75 36 -5.223 1 96.25 337 GLY A C 1
ATOM 2801 O O . GLY A 1 337 ? 8.75 36 -6.457 1 96.25 337 GLY A O 1
ATOM 2802 N N . LYS A 1 338 ? 8.664 34.875 -4.535 1 97.12 338 LYS A N 1
ATOM 2803 C CA . LYS A 1 338 ? 8.562 33.625 -5.23 1 97.12 338 LYS A CA 1
ATOM 2804 C C . LYS A 1 338 ? 7.121 33.312 -5.625 1 97.12 338 LYS A C 1
ATOM 2806 O O . LYS A 1 338 ? 6.191 33.906 -5.094 1 97.12 338 LYS A O 1
ATOM 2811 N N . ASP A 1 339 ? 7.004 32.469 -6.645 1 96.75 339 ASP A N 1
ATOM 2812 C CA . ASP A 1 339 ? 5.695 32.062 -7.137 1 96.75 339 ASP A CA 1
ATOM 2813 C C . ASP A 1 339 ? 5.145 30.891 -6.316 1 96.75 339 ASP A C 1
ATOM 2815 O O . ASP A 1 339 ? 5.535 29.75 -6.523 1 96.75 339 ASP A O 1
ATOM 2819 N N . PHE A 1 340 ? 4.188 31.141 -5.512 1 97.38 340 PHE A N 1
ATOM 2820 C CA . PHE A 1 340 ? 3.652 30.141 -4.594 1 97.38 340 PHE A CA 1
ATOM 2821 C C . PHE A 1 340 ? 2.904 29.047 -5.352 1 97.38 340 PHE A C 1
ATOM 2823 O O . PHE A 1 340 ? 2.723 27.938 -4.84 1 97.38 340 PHE A O 1
ATOM 2830 N N . THR A 1 341 ? 2.432 29.281 -6.559 1 95.88 341 THR A N 1
ATOM 2831 C CA . THR A 1 341 ? 1.748 28.266 -7.352 1 95.88 341 THR A CA 1
ATOM 2832 C C . THR A 1 341 ? 2.715 27.156 -7.762 1 95.88 341 THR A C 1
ATOM 2834 O O . THR A 1 341 ? 2.291 26.047 -8.102 1 95.88 341 THR A O 1
ATOM 2837 N N . LYS A 1 342 ? 3.973 27.438 -7.695 1 95.06 342 LYS A N 1
ATOM 2838 C CA . LYS A 1 342 ? 4.988 26.469 -8.086 1 95.06 342 LYS A CA 1
ATOM 2839 C C . LYS A 1 342 ? 5.594 25.781 -6.867 1 95.06 342 LYS A C 1
ATOM 2841 O O . LYS A 1 342 ? 6.484 24.938 -7 1 95.06 342 LYS A O 1
ATOM 2846 N N . GLY A 1 343 ? 5.094 26.172 -5.715 1 96.25 343 GLY A N 1
ATOM 2847 C CA . GLY A 1 343 ? 5.641 25.641 -4.477 1 96.25 343 GLY A CA 1
ATOM 2848 C C . GLY A 1 343 ? 6.91 26.344 -4.031 1 96.25 343 GLY A C 1
ATOM 2849 O O . GLY A 1 343 ? 7.375 27.266 -4.699 1 96.25 343 GLY A O 1
ATOM 2850 N N . LEU A 1 344 ? 7.406 25.922 -2.885 1 98.44 344 LEU A N 1
ATOM 2851 C CA . LEU A 1 344 ? 8.562 26.578 -2.285 1 98.44 344 LEU A CA 1
ATOM 2852 C C . LEU A 1 344 ? 9.633 25.562 -1.899 1 98.44 344 LEU A C 1
ATOM 2854 O O . LEU A 1 344 ? 10.414 25.797 -0.978 1 98.44 344 LEU A O 1
ATOM 2858 N N . PHE A 1 345 ? 9.609 24.422 -2.553 1 98.31 345 PHE A N 1
ATOM 2859 C CA . PHE A 1 345 ? 10.609 23.375 -2.35 1 98.31 345 PHE A CA 1
ATOM 2860 C C . PHE A 1 345 ? 12.008 23.906 -2.648 1 98.31 345 PHE A C 1
ATOM 2862 O O . PHE A 1 345 ? 12.234 24.547 -3.682 1 98.31 345 PHE A O 1
ATOM 2869 N N . ALA A 1 346 ? 12.992 23.578 -1.824 1 98.31 346 ALA A N 1
ATOM 2870 C CA . ALA A 1 346 ? 14.328 24.172 -1.89 1 98.31 346 ALA A CA 1
ATOM 2871 C C . ALA A 1 346 ? 15.188 23.469 -2.936 1 98.31 346 ALA A C 1
ATOM 2873 O O . ALA A 1 346 ? 16.266 23.938 -3.277 1 98.31 346 ALA A O 1
ATOM 2874 N N . GLY A 1 347 ? 14.773 22.312 -3.408 1 98.19 347 GLY A N 1
ATOM 2875 C CA . GLY A 1 347 ? 15.539 21.594 -4.406 1 98.19 347 GLY A CA 1
ATOM 2876 C C . GLY A 1 347 ? 16.469 20.547 -3.805 1 98.19 347 GLY A C 1
ATOM 2877 O O . GLY A 1 347 ? 17.219 19.891 -4.523 1 98.19 347 GLY A O 1
ATOM 2878 N N . TRP A 1 348 ? 16.5 20.438 -2.471 1 98.81 348 TRP A N 1
ATOM 2879 C CA . TRP A 1 348 ? 17.281 19.406 -1.812 1 98.81 348 TRP A CA 1
ATOM 2880 C C . TRP A 1 348 ? 16.547 18.078 -1.8 1 98.81 348 TRP A C 1
ATOM 2882 O O . TRP A 1 348 ? 15.547 17.922 -1.09 1 98.81 348 TRP A O 1
ATOM 2892 N N . MET A 1 349 ? 17.062 17.109 -2.529 1 98.81 349 MET A N 1
ATOM 2893 C CA . MET A 1 349 ? 16.391 15.828 -2.729 1 98.81 349 MET A CA 1
ATOM 2894 C C . MET A 1 349 ? 16.703 14.867 -1.582 1 98.81 349 MET A C 1
ATOM 2896 O O . MET A 1 349 ? 17.688 15.047 -0.867 1 98.81 349 MET A O 1
ATOM 2900 N N . LEU A 1 350 ? 15.812 13.914 -1.354 1 98.81 350 LEU A N 1
ATOM 2901 C CA . LEU A 1 350 ? 16.062 12.836 -0.399 1 98.81 350 LEU A CA 1
ATOM 2902 C C . LEU A 1 350 ? 17.172 11.922 -0.889 1 98.81 350 LEU A C 1
ATOM 2904 O O . LEU A 1 350 ? 17.141 11.445 -2.025 1 98.81 350 LEU A O 1
ATOM 2908 N N . LEU A 1 351 ? 18.125 11.586 -0.001 1 98.75 351 LEU A N 1
ATOM 2909 C CA . LEU A 1 351 ? 19.344 10.914 -0.46 1 98.75 351 LEU A CA 1
ATOM 2910 C C . LEU A 1 351 ? 19.344 9.445 -0.056 1 98.75 351 LEU A C 1
ATOM 2912 O O . LEU A 1 351 ? 20.141 8.656 -0.569 1 98.75 351 LEU A O 1
ATOM 2916 N N . ASN A 1 352 ? 18.438 9.023 0.807 1 98.69 352 ASN A N 1
ATOM 2917 C CA . ASN A 1 352 ? 18.625 7.699 1.379 1 98.69 352 ASN A CA 1
ATOM 2918 C C . ASN A 1 352 ? 17.359 6.863 1.297 1 98.69 352 ASN A C 1
ATOM 2920 O O . ASN A 1 352 ? 17.156 5.949 2.1 1 98.69 352 ASN A O 1
ATOM 2924 N N . TYR A 1 353 ? 16.438 7.195 0.324 1 98.5 353 TYR A N 1
ATOM 2925 C CA . TYR A 1 353 ? 15.227 6.41 0.146 1 98.5 353 TYR A CA 1
ATOM 2926 C C . TYR A 1 353 ? 15.555 4.953 -0.148 1 98.5 353 TYR A C 1
ATOM 2928 O O . TYR A 1 353 ? 16.203 4.645 -1.153 1 98.5 353 TYR A O 1
ATOM 2936 N N . ASN A 1 354 ? 15.086 4.023 0.729 1 98.06 354 ASN A N 1
ATOM 2937 C CA . ASN A 1 354 ? 15.125 2.574 0.562 1 98.06 354 ASN A CA 1
ATOM 2938 C C . ASN A 1 354 ? 16.547 2.078 0.305 1 98.06 354 ASN A C 1
ATOM 2940 O O . ASN A 1 354 ? 16.75 1.123 -0.448 1 98.06 354 ASN A O 1
ATOM 2944 N N . LYS A 1 355 ? 17.547 2.766 0.857 1 97.94 355 LYS A N 1
ATOM 2945 C CA . LYS A 1 355 ? 18.953 2.385 0.748 1 97.94 355 LYS A CA 1
ATOM 2946 C C . LYS A 1 355 ? 19.406 1.618 1.984 1 97.94 355 LYS A C 1
ATOM 2948 O O . LYS A 1 355 ? 18.672 1.521 2.969 1 97.94 355 LYS A O 1
ATOM 2953 N N . PRO A 1 356 ? 20.625 1.029 1.95 1 98 356 PRO A N 1
ATOM 2954 C CA . PRO A 1 356 ? 21.078 0.168 3.043 1 98 356 PRO A CA 1
ATOM 2955 C C . PRO A 1 356 ? 21.188 0.911 4.371 1 98 356 PRO A C 1
ATOM 2957 O O . PRO A 1 356 ? 21.609 2.072 4.398 1 98 356 PRO A O 1
ATOM 2960 N N . VAL A 1 357 ? 20.859 0.19 5.457 1 98.5 357 VAL A N 1
ATOM 2961 C CA . VAL A 1 357 ? 20.984 0.737 6.805 1 98.5 357 VAL A CA 1
ATOM 2962 C C . VAL A 1 357 ? 21.594 -0.308 7.73 1 98.5 357 VAL A C 1
ATOM 2964 O O . VAL A 1 357 ? 21.672 -1.49 7.387 1 98.5 357 VAL A O 1
ATOM 2967 N N . GLN A 1 358 ? 22.141 0.097 8.797 1 97.56 358 GLN A N 1
ATOM 2968 C CA . GLN A 1 358 ? 22.578 -0.695 9.945 1 97.56 358 GLN A CA 1
ATOM 2969 C C . GLN A 1 358 ? 22.094 -0.07 11.25 1 97.56 358 GLN A C 1
ATOM 2971 O O . GLN A 1 358 ? 21.844 1.135 11.312 1 97.56 358 GLN A O 1
ATOM 2976 N N . VAL A 1 359 ? 21.922 -0.923 12.266 1 98.31 359 VAL A N 1
ATOM 2977 C CA . VAL A 1 359 ? 21.406 -0.401 13.523 1 98.31 359 VAL A CA 1
ATOM 2978 C C . VAL A 1 359 ? 22.094 -1.098 14.695 1 98.31 359 VAL A C 1
ATOM 2980 O O . VAL A 1 359 ? 22.688 -2.162 14.531 1 98.31 359 VAL A O 1
ATOM 2983 N N . SER A 1 360 ? 21.984 -0.464 15.836 1 97.94 360 SER A N 1
ATOM 2984 C CA . SER A 1 360 ? 22.531 -1.045 17.062 1 97.94 360 SER A CA 1
ATOM 2985 C C . SER A 1 360 ? 21.719 -2.256 17.5 1 97.94 360 SER A C 1
ATOM 2987 O O . SER A 1 360 ? 22.281 -3.277 17.906 1 97.94 360 SER A O 1
ATOM 2989 N N . SER A 1 361 ? 20.5 -2.115 17.5 1 97.38 361 SER A N 1
ATOM 2990 C CA . SER A 1 361 ? 19.562 -3.172 17.906 1 97.38 361 SER A CA 1
ATOM 2991 C C . SER A 1 361 ? 18.188 -2.967 17.281 1 97.38 361 SER A C 1
ATOM 2993 O O . SER A 1 361 ? 17.922 -1.911 16.703 1 97.38 361 SER A O 1
ATOM 2995 N N . THR A 1 362 ? 17.391 -3.947 17.297 1 97.5 362 THR A N 1
ATOM 2996 C CA . THR A 1 362 ? 16.016 -3.875 16.812 1 97.5 362 THR A CA 1
ATOM 2997 C C . THR A 1 362 ? 15.047 -4.523 17.797 1 97.5 362 THR A C 1
ATOM 2999 O O . THR A 1 362 ? 15.273 -5.648 18.25 1 97.5 362 THR A O 1
ATOM 3002 N N . LEU A 1 363 ? 14.023 -3.779 18.141 1 96.88 363 LEU A N 1
ATOM 3003 C CA . LEU A 1 363 ? 12.969 -4.305 19 1 96.88 363 LEU A CA 1
ATOM 3004 C C . LEU A 1 363 ? 11.961 -5.121 18.203 1 96.88 363 LEU A C 1
ATOM 3006 O O . LEU A 1 363 ? 11.094 -4.555 17.531 1 96.88 363 LEU A O 1
ATOM 3010 N N . GLY A 1 364 ? 12.094 -6.395 18.297 1 94.19 364 GLY A N 1
ATOM 3011 C CA . GLY A 1 364 ? 11.109 -7.273 17.688 1 94.19 364 GLY A CA 1
ATOM 3012 C C . GLY A 1 364 ? 10.93 -7.027 16.203 1 94.19 364 GLY A C 1
ATOM 3013 O O . GLY A 1 364 ? 11.906 -7.016 15.445 1 94.19 364 GLY A O 1
ATOM 3014 N N . GLY A 1 365 ? 9.641 -6.734 15.82 1 94.31 365 GLY A N 1
ATOM 3015 C CA . GLY A 1 365 ? 9.258 -6.574 14.43 1 94.31 365 GLY A CA 1
ATOM 3016 C C . GLY A 1 365 ? 9.422 -5.152 13.922 1 94.31 365 GLY A C 1
ATOM 3017 O O . GLY A 1 365 ? 9.102 -4.859 12.773 1 94.31 365 GLY A O 1
ATOM 3018 N N . TYR A 1 366 ? 9.906 -4.258 14.75 1 97.12 366 TYR A N 1
ATOM 3019 C CA . TYR A 1 366 ? 10.141 -2.881 14.328 1 97.12 366 TYR A CA 1
ATOM 3020 C C . TYR A 1 366 ? 11.461 -2.76 13.57 1 97.12 366 TYR A C 1
ATOM 3022 O O . TYR A 1 366 ? 12.414 -2.158 14.07 1 97.12 366 TYR A O 1
ATOM 3030 N N . HIS A 1 367 ? 11.445 -3.154 12.305 1 97.38 367 HIS A N 1
ATOM 3031 C CA . HIS A 1 367 ? 12.656 -3.426 11.539 1 97.38 367 HIS A CA 1
ATOM 3032 C C . HIS A 1 367 ? 13.281 -2.135 11.016 1 97.38 367 HIS A C 1
ATOM 3034 O O . HIS A 1 367 ? 12.578 -1.142 10.812 1 97.38 367 HIS A O 1
ATOM 3040 N N . SER A 1 368 ? 14.555 -2.24 10.75 1 97.94 368 SER A N 1
ATOM 3041 C CA . SER A 1 368 ? 15.43 -1.097 10.508 1 97.94 368 SER A CA 1
ATOM 3042 C C . SER A 1 368 ? 15.039 -0.359 9.234 1 97.94 368 SER A C 1
ATOM 3044 O O . SER A 1 368 ? 15.086 0.872 9.18 1 97.94 368 SER A O 1
ATOM 3046 N N . ASN A 1 369 ? 14.648 -1.105 8.188 1 98.56 369 ASN A N 1
ATOM 3047 C CA . ASN A 1 369 ? 14.43 -0.477 6.891 1 98.56 369 ASN A CA 1
ATOM 3048 C C . ASN A 1 369 ? 13.203 0.437 6.914 1 98.56 369 ASN A C 1
ATOM 3050 O O . ASN A 1 369 ? 13.016 1.25 6.008 1 98.56 369 ASN A O 1
ATOM 3054 N N . TYR A 1 370 ? 12.367 0.323 7.98 1 98.38 370 TYR A N 1
ATOM 3055 C CA . TYR A 1 370 ? 11.195 1.186 8.102 1 98.38 370 TYR A CA 1
ATOM 3056 C C . TYR A 1 370 ? 11.609 2.641 8.289 1 98.38 370 TYR A C 1
ATOM 3058 O O . TYR A 1 370 ? 10.812 3.553 8.039 1 98.38 370 TYR A O 1
ATOM 3066 N N . ALA A 1 371 ? 12.844 2.92 8.656 1 98.69 371 ALA A N 1
ATOM 3067 C CA . ALA A 1 371 ? 13.289 4.281 8.938 1 98.69 371 ALA A CA 1
ATOM 3068 C C . ALA A 1 371 ? 13.664 5.016 7.652 1 98.69 371 ALA A C 1
ATOM 3070 O O . ALA A 1 371 ? 13.945 6.215 7.672 1 98.69 371 ALA A O 1
ATOM 3071 N N . VAL A 1 372 ? 13.656 4.293 6.461 1 98.75 372 VAL A N 1
ATOM 3072 C CA . VAL A 1 372 ? 14.047 4.938 5.215 1 98.75 372 VAL A CA 1
ATOM 3073 C C . VAL A 1 372 ? 13.055 4.578 4.109 1 98.75 372 VAL A C 1
ATOM 3075 O O . VAL A 1 372 ? 13.398 4.605 2.926 1 98.75 372 VAL A O 1
ATOM 3078 N N . ASP A 1 373 ? 11.836 4.145 4.449 1 97.94 373 ASP A N 1
ATOM 3079 C CA . ASP A 1 373 ? 10.875 3.691 3.449 1 97.94 373 ASP A CA 1
ATOM 3080 C C . ASP A 1 373 ? 9.922 4.816 3.059 1 97.94 373 ASP A C 1
ATOM 3082 O O . ASP A 1 373 ? 9.039 4.629 2.213 1 97.94 373 ASP A O 1
ATOM 3086 N N . GLU A 1 374 ? 10 6.043 3.664 1 98.44 374 GLU A N 1
ATOM 3087 C CA . GLU A 1 374 ? 9.195 7.23 3.393 1 98.44 374 GLU A CA 1
ATOM 3088 C C . GLU A 1 374 ? 7.715 6.969 3.662 1 98.44 374 GLU A C 1
ATOM 3090 O O . GLU A 1 374 ? 6.852 7.371 2.877 1 98.44 374 GLU A O 1
ATOM 3095 N N . ASP A 1 375 ? 7.453 6.262 4.777 1 97.5 375 ASP A N 1
ATOM 3096 C CA . ASP A 1 375 ? 6.129 6.074 5.359 1 97.5 375 ASP A CA 1
ATOM 3097 C C . ASP A 1 375 ? 6.133 6.375 6.855 1 97.5 375 ASP A C 1
ATOM 3099 O O . ASP A 1 375 ? 6.664 5.598 7.648 1 97.5 375 ASP A O 1
ATOM 3103 N N . ILE A 1 376 ? 5.527 7.445 7.238 1 98 376 ILE A N 1
ATOM 3104 C CA . ILE A 1 376 ? 5.598 7.914 8.617 1 98 376 ILE A CA 1
ATOM 3105 C C . ILE A 1 376 ? 4.844 6.949 9.531 1 98 376 ILE A C 1
ATOM 3107 O O . ILE A 1 376 ? 5.004 6.988 10.758 1 98 376 ILE A O 1
ATOM 3111 N N . LYS A 1 377 ? 4.02 6.039 8.992 1 96.81 377 LYS A N 1
ATOM 3112 C CA . LYS A 1 377 ? 3.219 5.105 9.781 1 96.81 377 LYS A CA 1
ATOM 3113 C C . LYS A 1 377 ? 4.062 3.928 10.266 1 96.81 377 LYS A C 1
ATOM 3115 O O . LYS A 1 377 ? 3.689 3.242 11.219 1 96.81 377 LYS A O 1
ATOM 3120 N N . THR A 1 378 ? 5.129 3.613 9.523 1 96.69 378 THR A N 1
ATOM 3121 C CA . THR A 1 378 ? 6.047 2.557 9.93 1 96.69 378 THR A CA 1
ATOM 3122 C C . THR A 1 378 ? 7.277 3.146 10.609 1 96.69 378 THR A C 1
ATOM 3124 O O . THR A 1 378 ? 7.676 4.273 10.32 1 96.69 378 THR A O 1
ATOM 3127 N N . TYR A 1 379 ? 7.859 2.303 11.57 1 98.06 379 TYR A N 1
ATOM 3128 C CA . TYR A 1 379 ? 9.055 2.848 12.203 1 98.06 379 TYR A CA 1
ATOM 3129 C C . TYR A 1 379 ? 9.961 1.731 12.711 1 98.06 379 TYR A C 1
ATOM 3131 O O . TYR A 1 379 ? 9.508 0.601 12.906 1 98.06 379 TYR A O 1
ATOM 3139 N N . TRP A 1 380 ? 11.234 2.074 12.805 1 98.56 380 TRP A N 1
ATOM 3140 C CA . TRP A 1 380 ? 12.234 1.264 13.5 1 98.56 380 TRP A CA 1
ATOM 3141 C C . TRP A 1 380 ? 12.297 1.627 14.984 1 98.56 380 TRP A C 1
ATOM 3143 O O . TRP A 1 380 ? 12.148 2.797 15.344 1 98.56 380 TRP A O 1
ATOM 3153 N N . SER A 1 381 ? 12.547 0.61 15.797 1 98.56 381 SER A N 1
ATOM 3154 C CA . SER A 1 381 ? 12.836 0.863 17.203 1 98.56 381 SER A CA 1
ATOM 3155 C C . SER A 1 381 ? 14.055 0.071 17.672 1 98.56 381 SER A C 1
ATOM 3157 O O . SER A 1 381 ? 14.156 -1.127 17.406 1 98.56 381 SER A O 1
ATOM 3159 N N . ALA A 1 382 ? 14.945 0.791 18.328 1 98.69 382 ALA A N 1
ATOM 3160 C CA . ALA A 1 382 ? 15.961 0.084 19.109 1 98.69 382 ALA A CA 1
ATOM 3161 C C . ALA A 1 382 ? 15.344 -0.632 20.297 1 98.69 382 ALA A C 1
ATOM 3163 O O . ALA A 1 382 ? 14.188 -0.381 20.641 1 98.69 382 ALA A O 1
ATOM 3164 N N . LYS A 1 383 ? 16.094 -1.534 20.891 1 97.81 383 LYS A N 1
ATOM 3165 C CA . LYS A 1 383 ? 15.609 -2.279 22.047 1 97.81 383 LYS A CA 1
ATOM 3166 C C . LYS A 1 383 ? 15.43 -1.362 23.25 1 97.81 383 LYS A C 1
ATOM 3168 O O . LYS A 1 383 ? 14.586 -1.616 24.109 1 97.81 383 LYS A O 1
ATOM 3173 N N . THR A 1 384 ? 16.25 -0.288 23.312 1 98.62 384 THR A N 1
ATOM 3174 C CA . THR A 1 384 ? 16.219 0.618 24.453 1 98.62 384 THR A CA 1
ATOM 3175 C C . THR A 1 384 ? 16.219 2.072 24 1 98.62 384 THR A C 1
ATOM 3177 O O . THR A 1 384 ? 16.375 2.35 22.812 1 98.62 384 THR A O 1
ATOM 3180 N N . GLY A 1 385 ? 15.945 2.961 24.938 1 98.56 385 GLY A N 1
ATOM 3181 C CA . GLY A 1 385 ? 16.094 4.391 24.719 1 98.56 385 GLY A CA 1
ATOM 3182 C C . GLY A 1 385 ? 17.391 4.945 25.281 1 98.56 385 GLY A C 1
ATOM 3183 O O . GLY A 1 385 ? 17.531 6.156 25.438 1 98.56 385 GLY A O 1
ATOM 3184 N N . ASN A 1 386 ? 18.375 4.082 25.516 1 98.44 386 ASN A N 1
ATOM 3185 C CA . ASN A 1 386 ? 19.594 4.457 26.219 1 98.44 386 ASN A CA 1
ATOM 3186 C C . ASN A 1 386 ? 20.609 5.117 25.281 1 98.44 386 ASN A C 1
ATOM 3188 O O . ASN A 1 386 ? 20.562 4.918 24.062 1 98.44 386 ASN A O 1
ATOM 3192 N N . ALA A 1 387 ? 21.453 5.875 25.969 1 98.44 387 ALA A N 1
ATOM 3193 C CA . ALA A 1 387 ? 22.609 6.367 25.219 1 98.44 387 ALA A CA 1
ATOM 3194 C C . ALA A 1 387 ? 23.391 5.215 24.594 1 98.44 387 ALA A C 1
ATOM 3196 O O . ALA A 1 387 ? 23.562 4.156 25.203 1 98.44 387 ALA A O 1
ATOM 3197 N N . GLY A 1 388 ? 23.812 5.418 23.328 1 97.81 388 GLY A N 1
ATOM 3198 C CA . GLY A 1 388 ? 24.594 4.402 22.656 1 97.81 388 GLY A CA 1
ATOM 3199 C C . GLY A 1 388 ? 23.844 3.709 21.547 1 97.81 388 GLY A C 1
ATOM 3200 O O . GLY A 1 388 ? 24.453 3.115 20.641 1 97.81 388 GLY A O 1
ATOM 3201 N N . GLU A 1 389 ? 22.453 3.664 21.625 1 98.81 389 GLU A N 1
ATOM 3202 C CA . GLU A 1 389 ? 21.703 3.193 20.469 1 98.81 389 GLU A CA 1
ATOM 3203 C C . GLU A 1 389 ? 21.969 4.066 19.25 1 98.81 389 GLU A C 1
ATOM 3205 O O . GLU A 1 389 ? 22.109 5.285 19.375 1 98.81 389 GLU A O 1
ATOM 3210 N N . TRP A 1 390 ? 22.031 3.471 18.062 1 98.88 390 TRP A N 1
ATOM 3211 C CA . TRP A 1 390 ? 22.328 4.266 16.875 1 98.88 390 TRP A CA 1
ATOM 3212 C C . TRP A 1 390 ? 21.672 3.672 15.648 1 98.88 390 TRP A C 1
ATOM 3214 O O . TRP A 1 390 ? 21.25 2.512 15.656 1 98.88 390 TRP A O 1
ATOM 3224 N N . PHE A 1 391 ? 21.5 4.441 14.68 1 98.81 391 PHE A N 1
ATOM 3225 C CA . PHE A 1 391 ? 21.016 4.141 13.336 1 98.81 391 PHE A CA 1
ATOM 3226 C C . PHE A 1 391 ? 21.953 4.715 12.281 1 98.81 391 PHE A C 1
ATOM 3228 O O . PHE A 1 391 ? 22.312 5.891 12.336 1 98.81 391 PHE A O 1
ATOM 3235 N N . GLN A 1 392 ? 22.375 3.873 11.289 1 98.81 392 GLN A N 1
ATOM 3236 C CA . GLN A 1 392 ? 23.297 4.285 10.234 1 98.81 392 GLN A CA 1
ATOM 3237 C C . GLN A 1 392 ? 22.688 4.059 8.852 1 98.81 392 GLN A C 1
ATOM 3239 O O . GLN A 1 392 ? 22.078 3.023 8.602 1 98.81 392 GLN A O 1
ATOM 3244 N N . THR A 1 393 ? 22.812 5.051 7.957 1 98.69 393 THR A N 1
ATOM 3245 C CA . THR A 1 393 ? 22.391 4.891 6.574 1 98.69 393 THR A CA 1
ATOM 3246 C C . THR A 1 393 ? 23.562 5.039 5.617 1 98.69 393 THR A C 1
ATOM 3248 O O . THR A 1 393 ? 24.531 5.742 5.918 1 98.69 393 THR A O 1
ATOM 3251 N N . ASP A 1 394 ? 23.547 4.273 4.555 1 98.44 394 ASP A N 1
ATOM 3252 C CA . ASP A 1 394 ? 24.469 4.344 3.422 1 98.44 394 ASP A CA 1
ATOM 3253 C C . ASP A 1 394 ? 23.812 5.012 2.219 1 98.44 394 ASP A C 1
ATOM 3255 O O . ASP A 1 394 ? 22.859 4.465 1.643 1 98.44 394 ASP A O 1
ATOM 3259 N N . LEU A 1 395 ? 24.328 6.145 1.826 1 98.19 395 LEU A N 1
ATOM 3260 C CA . LEU A 1 395 ? 23.719 6.898 0.729 1 98.19 395 LEU A CA 1
ATOM 3261 C C . LEU A 1 395 ? 24.062 6.266 -0.615 1 98.19 395 LEU A C 1
ATOM 3263 O O . LEU A 1 395 ? 23.516 6.652 -1.647 1 98.19 395 LEU A O 1
ATOM 3267 N N . GLY A 1 396 ? 24.891 5.312 -0.627 1 95.19 396 GLY A N 1
ATOM 3268 C CA . GLY A 1 396 ? 25.281 4.625 -1.846 1 95.19 396 GLY A CA 1
ATOM 3269 C C . GLY A 1 396 ? 26.453 5.285 -2.557 1 95.19 396 GLY A C 1
ATOM 3270 O O . GLY A 1 396 ? 27.156 4.641 -3.334 1 95.19 396 GLY A O 1
ATOM 3271 N N . GLU A 1 397 ? 26.625 6.57 -2.408 1 95.25 397 GLU A N 1
ATOM 3272 C CA . GLU A 1 397 ? 27.703 7.383 -2.955 1 95.25 397 GLU A CA 1
ATOM 3273 C C . GLU A 1 397 ? 27.953 8.617 -2.098 1 95.25 397 GLU A C 1
ATOM 3275 O O . GLU A 1 397 ? 27.125 8.977 -1.262 1 95.25 397 GLU A O 1
ATOM 3280 N N . VAL A 1 398 ? 29.172 9.156 -2.271 1 97.44 398 VAL A N 1
ATOM 3281 C CA . VAL A 1 398 ? 29.406 10.438 -1.604 1 97.44 398 VAL A CA 1
ATOM 3282 C C . VAL A 1 398 ? 28.5 11.508 -2.193 1 97.44 398 VAL A C 1
ATOM 3284 O O . VAL A 1 398 ? 28.484 11.727 -3.408 1 97.44 398 VAL A O 1
ATOM 3287 N N . SER A 1 399 ? 27.688 12.094 -1.331 1 98.44 399 SER A N 1
ATOM 3288 C CA . SER A 1 399 ? 26.719 13.117 -1.722 1 98.44 399 SER A CA 1
ATOM 3289 C C . SER A 1 399 ? 26.891 14.383 -0.894 1 98.44 399 SER A C 1
ATOM 3291 O O . SER A 1 399 ? 27.578 14.375 0.135 1 98.44 399 SER A O 1
ATOM 3293 N N . THR A 1 400 ? 26.359 15.469 -1.424 1 98.69 400 THR A N 1
ATOM 3294 C CA . THR A 1 400 ? 26.297 16.703 -0.659 1 98.69 400 THR A CA 1
ATOM 3295 C C . THR A 1 400 ? 25.047 16.719 0.227 1 98.69 400 THR A C 1
ATOM 3297 O O . THR A 1 400 ? 23.938 16.594 -0.266 1 98.69 400 THR A O 1
ATOM 3300 N N . VAL A 1 401 ? 25.266 16.859 1.491 1 98.88 401 VAL A N 1
ATOM 3301 C CA . VAL A 1 401 ? 24.188 16.875 2.463 1 98.88 401 VAL A CA 1
ATOM 3302 C C . VAL A 1 401 ? 23.891 18.328 2.875 1 98.88 401 VAL A C 1
ATOM 3304 O O . VAL A 1 401 ? 24.781 19.031 3.342 1 98.88 401 VAL A O 1
ATOM 3307 N N . ASN A 1 402 ? 22.609 18.734 2.695 1 98.88 402 ASN A N 1
ATOM 3308 C CA . ASN A 1 402 ? 22.219 20.109 3.02 1 98.88 402 ASN A CA 1
ATOM 3309 C C . ASN A 1 402 ? 21.391 20.156 4.301 1 98.88 402 ASN A C 1
ATOM 3311 O O . ASN A 1 402 ? 21.406 21.172 5.012 1 98.88 402 ASN A O 1
ATOM 3315 N N . ALA A 1 403 ? 20.641 19.156 4.57 1 98.88 403 ALA A N 1
ATOM 3316 C CA . ALA A 1 403 ? 19.734 19.156 5.719 1 98.88 403 ALA A CA 1
ATOM 3317 C C . ALA A 1 403 ? 19.391 17.734 6.148 1 98.88 403 ALA A C 1
ATOM 3319 O O . ALA A 1 403 ? 19.578 16.781 5.379 1 98.88 403 ALA A O 1
ATOM 3320 N N . ILE A 1 404 ? 18.984 17.562 7.367 1 98.94 404 ILE A N 1
ATOM 3321 C CA . ILE A 1 404 ? 18.578 16.281 7.934 1 98.94 404 ILE A CA 1
ATOM 3322 C C . ILE A 1 404 ? 17.328 16.469 8.773 1 98.94 404 ILE A C 1
ATOM 3324 O O . ILE A 1 404 ? 17.219 17.422 9.555 1 98.94 404 ILE A O 1
ATOM 3328 N N . GLN A 1 405 ? 16.328 15.656 8.539 1 98.94 405 GLN A N 1
ATOM 3329 C CA . GLN A 1 405 ? 15.164 15.625 9.422 1 98.94 405 GLN A CA 1
ATOM 3330 C C . GLN A 1 405 ? 15.102 14.312 10.203 1 98.94 405 GLN A C 1
ATOM 3332 O O . GLN A 1 405 ? 15.227 13.234 9.617 1 98.94 405 GLN A O 1
ATOM 3337 N N . ILE A 1 406 ? 14.945 14.422 11.469 1 98.94 406 ILE A N 1
ATOM 3338 C CA . ILE A 1 406 ? 14.773 13.273 12.359 1 98.94 406 ILE A CA 1
ATOM 3339 C C . ILE A 1 406 ? 13.312 13.18 12.789 1 98.94 406 ILE A C 1
ATOM 3341 O O . ILE A 1 406 ? 12.789 14.086 13.445 1 98.94 406 ILE A O 1
ATOM 3345 N N . ASN A 1 407 ? 12.656 12.125 12.43 1 98.88 407 ASN A N 1
ATOM 3346 C CA . ASN A 1 407 ? 11.281 11.859 12.859 1 98.88 407 ASN A CA 1
ATOM 3347 C C . ASN A 1 407 ? 11.219 10.695 13.852 1 98.88 407 ASN A C 1
ATOM 3349 O O . ASN A 1 407 ? 11.234 9.531 13.445 1 98.88 407 ASN A O 1
ATOM 3353 N N . TYR A 1 408 ? 11.102 11.062 15.086 1 98.75 408 TYR A N 1
ATOM 3354 C CA . TYR A 1 408 ? 11 10.055 16.141 1 98.75 408 TYR A CA 1
ATOM 3355 C C . TYR A 1 408 ? 9.617 9.414 16.141 1 98.75 408 TYR A C 1
ATOM 3357 O O . TYR A 1 408 ? 8.633 10.047 15.758 1 98.75 408 TYR A O 1
ATOM 3365 N N . ALA A 1 409 ? 9.57 8.164 16.438 1 98.12 409 ALA A N 1
ATOM 3366 C CA . ALA A 1 409 ? 8.32 7.453 16.703 1 98.12 409 ALA A CA 1
ATOM 3367 C C . ALA A 1 409 ? 8.125 7.203 18.188 1 98.12 409 ALA A C 1
ATOM 3369 O O . ALA A 1 409 ? 9.094 7.129 18.938 1 98.12 409 ALA A O 1
ATOM 3370 N N . ASP A 1 410 ? 6.914 7.062 18.594 1 97.75 410 ASP A N 1
ATOM 3371 C CA . ASP A 1 410 ? 6.582 6.84 20 1 97.75 410 ASP A CA 1
ATOM 3372 C C . ASP A 1 410 ? 6.5 5.348 20.312 1 97.75 410 ASP A C 1
ATOM 3374 O O . ASP A 1 410 ? 5.512 4.691 19.984 1 97.75 410 ASP A O 1
ATOM 3378 N N . GLN A 1 411 ? 7.523 4.855 20.906 1 97.69 411 GLN A N 1
ATOM 3379 C CA . GLN A 1 411 ? 7.555 3.467 21.344 1 97.69 411 GLN A CA 1
ATOM 3380 C C . GLN A 1 411 ? 7.711 3.373 22.859 1 97.69 411 GLN A C 1
ATOM 3382 O O . GLN A 1 411 ? 8.695 3.863 23.422 1 97.69 411 GLN A O 1
ATOM 3387 N N . ASP A 1 412 ? 6.754 2.768 23.594 1 97.19 412 ASP A N 1
ATOM 3388 C CA . ASP A 1 412 ? 6.734 2.559 25.031 1 97.19 412 ASP A CA 1
ATOM 3389 C C . ASP A 1 412 ? 6.762 3.889 25.781 1 97.19 412 ASP A C 1
ATOM 3391 O O . ASP A 1 412 ? 7.504 4.043 26.75 1 97.19 412 ASP A O 1
ATOM 3395 N N . VAL A 1 413 ? 5.988 4.816 25.266 1 97.62 413 VAL A N 1
ATOM 3396 C CA . VAL A 1 413 ? 5.859 6.129 25.891 1 97.62 413 VAL A CA 1
ATOM 3397 C C . VAL A 1 413 ? 5.164 5.992 27.25 1 97.62 413 VAL A C 1
ATOM 3399 O O . VAL A 1 413 ? 4.227 5.203 27.391 1 97.62 413 VAL A O 1
ATOM 3402 N N . GLU A 1 414 ? 5.531 6.871 28.203 1 97.31 414 GLU A N 1
ATOM 3403 C CA . GLU A 1 414 ? 4.996 6.781 29.547 1 97.31 414 GLU A CA 1
ATOM 3404 C C . GLU A 1 414 ? 4.074 7.957 29.859 1 97.31 414 GLU A C 1
ATOM 3406 O O . GLU A 1 414 ? 3.328 7.926 30.844 1 97.31 414 GLU A O 1
ATOM 3411 N N . PHE A 1 415 ? 4.066 8.969 29.062 1 96.94 415 PHE A N 1
ATOM 3412 C CA . PHE A 1 415 ? 3.391 10.219 29.391 1 96.94 415 PHE A CA 1
ATOM 3413 C C . PHE A 1 415 ? 2 10.258 28.766 1 96.94 415 PHE A C 1
ATOM 3415 O O . PHE A 1 415 ? 1.748 9.609 27.75 1 96.94 415 PHE A O 1
ATOM 3422 N N . LEU A 1 416 ? 1.118 10.914 29.438 1 96 416 LEU A N 1
ATOM 3423 C CA . LEU A 1 416 ? -0.138 11.422 28.891 1 96 416 LEU A CA 1
ATOM 3424 C C . LEU A 1 416 ? -0.179 12.945 28.953 1 96 416 LEU A C 1
ATOM 3426 O O . LEU A 1 416 ? 0.41 13.555 29.844 1 96 416 LEU A O 1
ATOM 3430 N N . GLY A 1 417 ? -0.857 13.562 27.938 1 95.44 417 GLY A N 1
ATOM 3431 C CA . GLY A 1 417 ? -1.04 15 27.938 1 95.44 417 GLY A CA 1
ATOM 3432 C C . GLY A 1 417 ? 0.236 15.766 27.641 1 95.44 417 GLY A C 1
ATOM 3433 O O . GLY A 1 417 ? 1.228 15.18 27.203 1 95.44 417 GLY A O 1
ATOM 3434 N N . LYS A 1 418 ? 0.196 17.047 27.891 1 96.38 418 LYS A N 1
ATOM 3435 C CA . LYS A 1 418 ? 1.322 17.922 27.578 1 96.38 418 LYS A CA 1
ATOM 3436 C C . LYS A 1 418 ? 2.43 17.781 28.625 1 96.38 418 LYS A C 1
ATOM 3438 O O . LYS A 1 418 ? 2.154 17.688 29.828 1 96.38 418 LYS A O 1
ATOM 3443 N N . THR A 1 419 ? 3.654 17.656 28.156 1 96.38 419 THR A N 1
ATOM 3444 C CA . THR A 1 419 ? 4.816 17.609 29.047 1 96.38 419 THR A CA 1
ATOM 3445 C C . THR A 1 419 ? 5.691 18.844 28.859 1 96.38 419 THR A C 1
ATOM 3447 O O . THR A 1 419 ? 5.703 19.438 27.781 1 96.38 419 THR A O 1
ATOM 3450 N N . LEU A 1 420 ? 6.355 19.219 29.953 1 96.44 420 LEU A N 1
ATOM 3451 C CA . LEU A 1 420 ? 7.332 20.297 29.906 1 96.44 420 LEU A CA 1
ATOM 3452 C C . LEU A 1 420 ? 8.703 19.812 30.359 1 96.44 420 LEU A C 1
ATOM 3454 O O . LEU A 1 420 ? 8.805 18.844 31.125 1 96.44 420 LEU A O 1
ATOM 3458 N N . GLY A 1 421 ? 9.719 20.422 29.875 1 96.5 421 GLY A N 1
ATOM 3459 C CA . GLY A 1 421 ? 11.078 20.156 30.312 1 96.5 421 GLY A CA 1
ATOM 3460 C C . GLY A 1 421 ? 11.633 18.859 29.766 1 96.5 421 GLY A C 1
ATOM 3461 O O . GLY A 1 421 ? 12.602 18.312 30.297 1 96.5 421 GLY A O 1
ATOM 3462 N N . LYS A 1 422 ? 11 18.297 28.812 1 97.75 422 LYS A N 1
ATOM 3463 C CA . LYS A 1 422 ? 11.508 17.094 28.156 1 97.75 422 LYS A CA 1
ATOM 3464 C C . LYS A 1 422 ? 12.414 17.453 26.984 1 97.75 422 LYS A C 1
ATOM 3466 O O . LYS A 1 422 ? 12.352 18.562 26.469 1 97.75 422 LYS A O 1
ATOM 3471 N N . MET A 1 423 ? 13.32 16.5 26.641 1 98.25 423 MET A N 1
ATOM 3472 C CA . MET A 1 423 ? 14.281 16.828 25.594 1 98.25 423 MET A CA 1
ATOM 3473 C C . MET A 1 423 ? 14.742 15.586 24.844 1 98.25 423 MET A C 1
ATOM 3475 O O . MET A 1 423 ? 14.625 14.469 25.359 1 98.25 423 MET A O 1
ATOM 3479 N N . HIS A 1 424 ? 15.164 15.75 23.656 1 98.62 424 HIS A N 1
ATOM 3480 C CA . HIS A 1 424 ? 15.961 14.805 22.891 1 98.62 424 HIS A CA 1
ATOM 3481 C C . HIS A 1 424 ? 17.422 15.25 22.812 1 98.62 424 HIS A C 1
ATOM 3483 O O . HIS A 1 424 ? 17.688 16.438 22.594 1 98.62 424 HIS A O 1
ATOM 3489 N N . GLN A 1 425 ? 18.328 14.32 23.016 1 98.88 425 GLN A N 1
ATOM 3490 C CA . GLN A 1 425 ? 19.734 14.602 22.781 1 98.88 425 GLN A CA 1
ATOM 3491 C C . GLN A 1 425 ? 20.375 13.547 21.891 1 98.88 425 GLN A C 1
ATOM 3493 O O . GLN A 1 425 ? 20.125 12.352 22.047 1 98.88 425 GLN A O 1
ATOM 3498 N N . TYR A 1 426 ? 21.156 13.992 20.906 1 98.88 426 TYR A N 1
ATOM 3499 C CA . TYR A 1 426 ? 21.766 13.094 19.938 1 98.88 426 TYR A CA 1
ATOM 3500 C C . TYR A 1 426 ? 22.953 13.742 19.266 1 98.88 426 TYR A C 1
ATOM 3502 O O . TYR A 1 426 ? 23.203 14.938 19.438 1 98.88 426 TYR A O 1
ATOM 3510 N N . LYS A 1 427 ? 23.719 12.969 18.562 1 98.88 427 LYS A N 1
ATOM 3511 C CA . LYS A 1 427 ? 24.734 13.406 17.609 1 98.88 427 LYS A CA 1
ATOM 3512 C C . LYS A 1 427 ? 24.562 12.719 16.266 1 98.88 427 LYS A C 1
ATOM 3514 O O . LYS A 1 427 ? 24.078 11.594 16.188 1 98.88 427 LYS A O 1
ATOM 3519 N N . ILE A 1 428 ? 24.906 13.422 15.242 1 98.88 428 ILE A N 1
ATOM 3520 C CA . ILE A 1 428 ? 24.953 12.828 13.906 1 98.88 428 ILE A CA 1
ATOM 3521 C C . ILE A 1 428 ? 26.391 12.883 13.383 1 98.88 428 ILE A C 1
ATOM 3523 O O . ILE A 1 428 ? 27.031 13.938 13.398 1 98.88 428 ILE A O 1
ATOM 3527 N N . LEU A 1 429 ? 26.859 11.758 12.938 1 98.88 429 LEU A N 1
ATOM 3528 C CA . LEU A 1 429 ? 28.188 11.633 12.352 1 98.88 429 LEU A CA 1
ATOM 3529 C C . LEU A 1 429 ? 28.109 11.367 10.852 1 98.88 429 LEU A C 1
ATOM 3531 O O . LEU A 1 429 ? 27.141 10.773 10.375 1 98.88 429 LEU A O 1
ATOM 3535 N N . GLY A 1 430 ? 29.062 11.867 10.07 1 98.75 430 GLY A N 1
ATOM 3536 C CA . GLY A 1 430 ? 29.234 11.594 8.648 1 98.75 430 GLY A CA 1
ATOM 3537 C C . GLY A 1 430 ? 30.562 10.93 8.312 1 98.75 430 GLY A C 1
ATOM 3538 O O . GLY A 1 430 ? 31.562 11.164 8.992 1 98.75 430 GLY A O 1
ATOM 3539 N N . SER A 1 431 ? 30.547 10.125 7.328 1 98.75 431 SER A N 1
ATOM 3540 C CA . SER A 1 431 ? 31.75 9.422 6.895 1 98.75 431 SER A CA 1
ATOM 3541 C C . SER A 1 431 ? 31.75 9.211 5.383 1 98.75 431 SER A C 1
ATOM 3543 O O . SER A 1 431 ? 30.703 9.016 4.777 1 98.75 431 SER A O 1
ATOM 3545 N N . HIS A 1 432 ? 32.906 9.25 4.773 1 98.12 432 HIS A N 1
ATOM 3546 C CA . HIS A 1 432 ? 33.062 8.969 3.35 1 98.12 432 HIS A CA 1
ATOM 3547 C C . HIS A 1 432 ? 33.281 7.473 3.107 1 98.12 432 HIS A C 1
ATOM 3549 O O . HIS A 1 432 ? 33 6.973 2.018 1 98.12 432 HIS A O 1
ATOM 3555 N N . ASP A 1 433 ? 33.75 6.77 4.215 1 96.75 433 ASP A N 1
ATOM 3556 C CA . ASP A 1 433 ? 34.188 5.398 3.959 1 96.75 433 ASP A CA 1
ATOM 3557 C C . ASP A 1 433 ? 33.594 4.438 4.984 1 96.75 433 ASP A C 1
ATOM 3559 O O . ASP A 1 433 ? 33.844 3.232 4.938 1 96.75 433 ASP A O 1
ATOM 3563 N N . GLY A 1 434 ? 32.875 4.891 5.973 1 95.81 434 GLY A N 1
ATOM 3564 C CA . GLY A 1 434 ? 32.281 4.055 6.996 1 95.81 434 GLY A CA 1
ATOM 3565 C C . GLY A 1 434 ? 33.219 3.695 8.117 1 95.81 434 GLY A C 1
ATOM 3566 O O . GLY A 1 434 ? 32.875 2.92 9.016 1 95.81 434 GLY A O 1
ATOM 3567 N N . LYS A 1 435 ? 34.406 4.297 8.109 1 96.56 435 LYS A N 1
ATOM 3568 C CA . LYS A 1 435 ? 35.438 3.988 9.102 1 96.56 435 LYS A CA 1
ATOM 3569 C C . LYS A 1 435 ? 35.812 5.23 9.898 1 96.56 435 LYS A C 1
ATOM 3571 O O . LYS A 1 435 ? 35.875 5.188 11.133 1 96.56 435 LYS A O 1
ATOM 3576 N N . LYS A 1 436 ? 36.094 6.262 9.18 1 97.88 436 LYS A N 1
ATOM 3577 C CA . LYS A 1 436 ? 36.406 7.539 9.82 1 97.88 436 LYS A CA 1
ATOM 3578 C C . LYS A 1 436 ? 35.156 8.422 9.898 1 97.88 436 LYS A C 1
ATOM 3580 O O . LYS A 1 436 ? 34.531 8.727 8.875 1 97.88 436 LYS A O 1
ATOM 3585 N N . TRP A 1 437 ? 34.906 8.797 11.109 1 98.38 437 TRP A N 1
ATOM 3586 C CA . TRP A 1 437 ? 33.656 9.523 11.344 1 98.38 437 TRP A CA 1
ATOM 3587 C C . TRP A 1 437 ? 33.938 10.922 11.883 1 98.38 437 TRP A C 1
ATOM 3589 O O . TRP A 1 437 ? 34.844 11.109 12.703 1 98.38 437 TRP A O 1
ATOM 3599 N N . ASN A 1 438 ? 33.156 11.883 11.422 1 98.19 438 ASN A N 1
ATOM 3600 C CA . ASN A 1 438 ? 33.156 13.25 11.93 1 98.19 438 ASN A CA 1
ATOM 3601 C C . ASN A 1 438 ? 31.766 13.672 12.398 1 98.19 438 ASN A C 1
ATOM 3603 O O . ASN A 1 438 ? 30.766 13.32 11.789 1 98.19 438 ASN A O 1
ATOM 3607 N N . VAL A 1 439 ? 31.781 14.398 13.484 1 98.38 439 VAL A N 1
ATOM 3608 C CA . VAL A 1 439 ? 30.5 14.914 13.977 1 98.38 439 VAL A CA 1
ATOM 3609 C C . VAL A 1 439 ? 30 16.031 13.055 1 98.38 439 VAL A C 1
ATOM 3611 O O . VAL A 1 439 ? 30.703 17.016 12.828 1 98.38 439 VAL A O 1
ATOM 3614 N N . ILE A 1 440 ? 28.859 15.906 12.531 1 97.5 440 ILE A N 1
ATOM 3615 C CA . ILE A 1 440 ? 28.312 16.938 11.648 1 97.5 440 ILE A CA 1
ATOM 3616 C C . ILE A 1 440 ? 27.234 17.719 12.367 1 97.5 440 ILE A C 1
ATOM 3618 O O . ILE A 1 440 ? 26.969 18.875 12.031 1 97.5 440 ILE A O 1
ATOM 3622 N N . VAL A 1 441 ? 26.5 17.125 13.25 1 98.38 441 VAL A N 1
ATOM 3623 C CA . VAL A 1 441 ? 25.516 17.766 14.117 1 98.38 441 VAL A CA 1
ATOM 3624 C C . VAL A 1 441 ? 25.734 17.344 15.562 1 98.38 441 VAL A C 1
ATOM 3626 O O . VAL A 1 441 ? 25.844 16.141 15.859 1 98.38 441 VAL A O 1
ATOM 3629 N N . ASP A 1 442 ? 25.906 18.266 16.469 1 98.56 442 ASP A N 1
ATOM 3630 C CA . ASP A 1 442 ? 26.031 17.984 17.891 1 98.56 442 ASP A CA 1
ATOM 3631 C C . ASP A 1 442 ? 24.891 18.594 18.688 1 98.56 442 ASP A C 1
ATOM 3633 O O . ASP A 1 442 ? 24.922 19.797 19.016 1 98.56 442 ASP A O 1
ATOM 3637 N N . LYS A 1 443 ? 23.953 17.844 18.984 1 98.62 443 LYS A N 1
ATOM 3638 C CA . LYS A 1 443 ? 22.828 18.25 19.828 1 98.62 443 LYS A CA 1
ATOM 3639 C C . LYS A 1 443 ? 22.859 17.547 21.172 1 98.62 443 LYS A C 1
ATOM 3641 O O . LYS A 1 443 ? 21.797 17.219 21.734 1 98.62 443 LYS A O 1
ATOM 3646 N N . SER A 1 444 ? 23.969 17.266 21.688 1 98.5 444 SER A N 1
ATOM 3647 C CA . SER A 1 444 ? 24.125 16.531 22.938 1 98.5 444 SER A CA 1
ATOM 3648 C C . SER A 1 444 ? 23.672 17.375 24.125 1 98.5 444 SER A C 1
ATOM 3650 O O . SER A 1 444 ? 23.391 16.844 25.203 1 98.5 444 SER A O 1
ATOM 3652 N N . LYS A 1 445 ? 23.578 18.688 23.938 1 98.25 445 LYS A N 1
ATOM 3653 C CA . LYS A 1 445 ? 23.188 19.562 25.047 1 98.25 445 LYS A CA 1
ATOM 3654 C C . LYS A 1 445 ? 21.828 20.188 24.781 1 98.25 445 LYS A C 1
ATOM 3656 O O . LYS A 1 445 ? 21.453 21.172 25.438 1 98.25 445 LYS A O 1
ATOM 3661 N N . ASN A 1 446 ? 21.156 19.641 23.797 1 98.31 446 ASN A N 1
ATOM 3662 C CA . ASN A 1 446 ? 19.828 20.141 23.5 1 98.31 446 ASN A CA 1
ATOM 3663 C C . ASN A 1 446 ? 18.891 19.969 24.703 1 98.31 446 ASN A C 1
ATOM 3665 O O . ASN A 1 446 ? 18.891 18.922 25.344 1 98.31 446 ASN A O 1
ATOM 3669 N N . ILE A 1 447 ? 18.062 20.984 25 1 97.75 447 ILE A N 1
ATOM 3670 C CA . ILE A 1 447 ? 17.172 20.922 26.156 1 97.75 447 ILE A CA 1
ATOM 3671 C C . ILE A 1 447 ? 15.711 20.984 25.688 1 97.75 447 ILE A C 1
ATOM 3673 O O . ILE A 1 447 ? 14.805 21.234 26.484 1 97.75 447 ILE A O 1
ATOM 3677 N N . LYS A 1 448 ? 15.523 20.844 24.391 1 97.56 448 LYS A N 1
ATOM 3678 C CA . LYS A 1 448 ? 14.18 20.938 23.828 1 97.56 448 LYS A CA 1
ATOM 3679 C C . LYS A 1 448 ? 13.656 19.562 23.438 1 97.56 448 LYS A C 1
ATOM 3681 O O . LYS A 1 448 ? 14.43 18.672 23.094 1 97.56 448 LYS A O 1
ATOM 3686 N N . ASP A 1 449 ? 12.344 19.422 23.562 1 97.88 449 ASP A N 1
ATOM 3687 C CA . ASP A 1 449 ? 11.625 18.297 22.984 1 97.88 449 ASP A CA 1
ATOM 3688 C C . ASP A 1 449 ? 11.422 18.469 21.484 1 97.88 449 ASP A C 1
ATOM 3690 O O . ASP A 1 449 ? 10.68 19.359 21.062 1 97.88 449 ASP A O 1
ATOM 3694 N N . VAL A 1 450 ? 12.07 17.625 20.672 1 98.25 450 VAL A N 1
ATOM 3695 C CA . VAL A 1 450 ? 12.086 17.844 19.234 1 98.25 450 VAL A CA 1
ATOM 3696 C C . VAL A 1 450 ? 11.695 16.562 18.5 1 98.25 450 VAL A C 1
ATOM 3698 O O . VAL A 1 450 ? 12.492 16.016 17.75 1 98.25 450 VAL A O 1
ATOM 3701 N N . PRO A 1 451 ? 10.453 16.156 18.516 1 98.25 451 PRO A N 1
ATOM 3702 C CA . PRO A 1 451 ? 10.016 14.883 17.922 1 98.25 451 PRO A CA 1
ATOM 3703 C C . PRO A 1 451 ? 10.219 14.828 16.422 1 98.25 451 PRO A C 1
ATOM 3705 O O . PRO A 1 451 ? 10.305 13.742 15.836 1 98.25 451 PRO A O 1
ATOM 3708 N N . HIS A 1 452 ? 10.227 15.977 15.742 1 98.69 452 HIS A N 1
ATOM 3709 C CA . HIS A 1 452 ? 10.492 16.062 14.312 1 98.69 452 HIS A CA 1
ATOM 3710 C C . HIS A 1 452 ? 11.57 17.109 14.016 1 98.69 452 HIS A C 1
ATOM 3712 O O . HIS A 1 452 ? 11.359 18 13.203 1 98.69 452 HIS A O 1
ATOM 3718 N N . ASP A 1 453 ? 12.711 16.906 14.547 1 98.75 453 ASP A N 1
ATOM 3719 C CA . ASP A 1 453 ? 13.773 17.891 14.406 1 98.75 453 ASP A CA 1
ATOM 3720 C C . ASP A 1 453 ? 14.242 18 12.961 1 98.75 453 ASP A C 1
ATOM 3722 O O . ASP A 1 453 ? 14.336 16.984 12.258 1 98.75 453 ASP A O 1
ATOM 3726 N N . TYR A 1 454 ? 14.414 19.141 12.516 1 98.62 454 TYR A N 1
ATOM 3727 C CA . TYR A 1 454 ? 14.914 19.469 11.188 1 98.62 454 TYR A CA 1
ATOM 3728 C C . TYR A 1 454 ? 16.125 20.375 11.266 1 98.62 454 TYR A C 1
ATOM 3730 O O . TYR A 1 454 ? 16.047 21.484 11.797 1 98.62 454 TYR A O 1
ATOM 3738 N N . ILE A 1 455 ? 17.25 19.906 10.703 1 98.44 455 ILE A N 1
ATOM 3739 C CA . ILE A 1 455 ? 18.516 20.625 10.773 1 98.44 455 ILE A CA 1
ATOM 3740 C C . ILE A 1 455 ? 18.969 21.016 9.367 1 98.44 455 ILE A C 1
ATOM 3742 O O . ILE A 1 455 ? 19.25 20.141 8.539 1 98.44 455 ILE A O 1
ATOM 3746 N N . GLU A 1 456 ? 18.922 22.234 9.125 1 98.56 456 GLU A N 1
ATOM 3747 C CA . GLU A 1 456 ? 19.625 22.766 7.957 1 98.56 456 GLU A CA 1
ATOM 3748 C C . GLU A 1 456 ? 21.078 23.062 8.281 1 98.56 456 GLU A C 1
ATOM 3750 O O . GLU A 1 456 ? 21.375 23.875 9.164 1 98.56 456 GLU A O 1
ATOM 3755 N N . LEU A 1 457 ? 22 22.375 7.602 1 98.25 457 LEU A N 1
ATOM 3756 C CA . LEU A 1 457 ? 23.422 22.578 7.875 1 98.25 457 LEU A CA 1
ATOM 3757 C C . LEU A 1 457 ? 23.859 23.969 7.418 1 98.25 457 LEU A C 1
ATOM 3759 O O . LEU A 1 457 ? 23.484 24.406 6.332 1 98.25 457 LEU A O 1
ATOM 3763 N N . SER A 1 458 ? 24.641 24.656 8.25 1 95.88 458 SER A N 1
ATOM 3764 C CA . SER A 1 458 ? 25.125 25.969 7.891 1 95.88 458 SER A CA 1
ATOM 3765 C C . SER A 1 458 ? 25.984 25.922 6.629 1 95.88 458 SER A C 1
ATOM 3767 O O . SER A 1 458 ? 25.938 26.828 5.797 1 95.88 458 SER A O 1
ATOM 3769 N N . LYS A 1 459 ? 26.75 24.906 6.586 1 95.94 459 LYS A N 1
ATOM 3770 C CA . LYS A 1 459 ? 27.5 24.562 5.379 1 95.94 459 LYS A CA 1
ATOM 3771 C C . LYS A 1 459 ? 27.25 23.109 4.98 1 95.94 459 LYS A C 1
ATOM 3773 O O . LYS A 1 459 ? 27.422 22.203 5.797 1 95.94 459 LYS A O 1
ATOM 3778 N N . PRO A 1 460 ? 26.875 22.984 3.723 1 97.69 460 PRO A N 1
ATOM 3779 C CA . PRO A 1 460 ? 26.703 21.594 3.295 1 97.69 460 PRO A CA 1
ATOM 3780 C C . PRO A 1 460 ? 27.938 20.75 3.545 1 97.69 460 PRO A C 1
ATOM 3782 O O . PRO A 1 460 ? 29.062 21.266 3.498 1 97.69 460 PRO A O 1
ATOM 3785 N N . VAL A 1 461 ? 27.766 19.516 3.768 1 98.31 461 VAL A N 1
ATOM 3786 C CA . VAL A 1 461 ? 28.875 18.578 3.947 1 98.31 461 VAL A CA 1
ATOM 3787 C C . VAL A 1 461 ? 28.75 17.438 2.945 1 98.31 461 VAL A C 1
ATOM 3789 O O . VAL A 1 461 ? 27.688 17.188 2.398 1 98.31 461 VAL A O 1
ATOM 3792 N N . THR A 1 462 ? 29.891 16.828 2.66 1 98.44 462 THR A N 1
ATOM 3793 C CA . THR A 1 462 ? 29.875 15.633 1.828 1 98.44 462 THR A CA 1
ATOM 3794 C C . THR A 1 462 ? 30 14.375 2.684 1 98.44 462 THR A C 1
ATOM 3796 O O . THR A 1 462 ? 30.75 14.367 3.666 1 98.44 462 THR A O 1
ATOM 3799 N N . ALA A 1 463 ? 29.219 13.391 2.406 1 98.62 463 ALA A N 1
ATOM 3800 C CA . ALA A 1 463 ? 29.266 12.109 3.115 1 98.62 463 ALA A CA 1
ATOM 3801 C C . ALA A 1 463 ? 28.609 11 2.297 1 98.62 463 ALA A C 1
ATOM 3803 O O . ALA A 1 463 ? 27.766 11.273 1.447 1 98.62 463 ALA A O 1
ATOM 3804 N N . ARG A 1 464 ? 29.062 9.812 2.547 1 98.44 464 ARG A N 1
ATOM 3805 C CA . ARG A 1 464 ? 28.359 8.633 2.043 1 98.44 464 ARG A CA 1
ATOM 3806 C C . ARG A 1 464 ? 27.562 7.961 3.15 1 98.44 464 ARG A C 1
ATOM 3808 O O . ARG A 1 464 ? 26.453 7.484 2.918 1 98.44 464 ARG A O 1
ATOM 3815 N N . PHE A 1 465 ? 28.156 7.875 4.328 1 98.75 465 PHE A N 1
ATOM 3816 C CA . PHE A 1 465 ? 27.5 7.27 5.48 1 98.75 465 PHE A CA 1
ATOM 3817 C C . PHE A 1 465 ? 27.109 8.336 6.5 1 98.75 465 PHE A C 1
ATOM 3819 O O . PHE A 1 465 ? 27.859 9.273 6.746 1 98.75 465 PHE A O 1
ATOM 3826 N N . LEU A 1 466 ? 25.953 8.258 7.031 1 98.94 466 LEU A N 1
ATOM 3827 C CA . LEU A 1 466 ? 25.531 9.062 8.172 1 98.94 466 LEU A CA 1
ATOM 3828 C C . LEU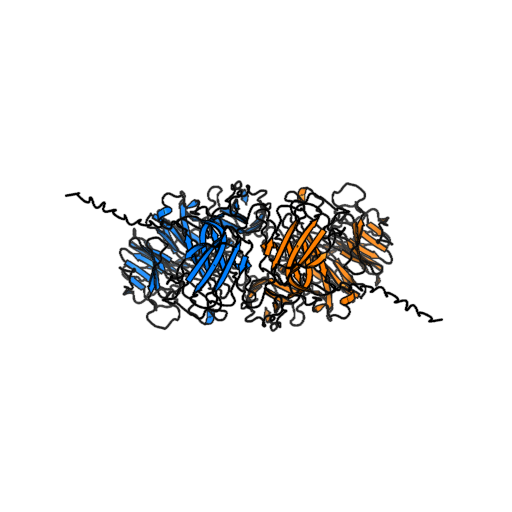 A 1 466 ? 25.016 8.172 9.305 1 98.94 466 LEU A C 1
ATOM 3830 O O . LEU A 1 466 ? 24.375 7.152 9.062 1 98.94 466 LEU A O 1
ATOM 3834 N N . LYS A 1 467 ? 25.328 8.539 10.508 1 98.88 467 LYS A N 1
ATOM 3835 C CA . LYS A 1 467 ? 24.953 7.793 11.703 1 98.88 467 LYS A CA 1
ATOM 3836 C C . LYS A 1 467 ? 24.422 8.727 12.789 1 98.88 467 LYS A C 1
ATOM 3838 O O . LYS A 1 467 ? 25.078 9.703 13.148 1 98.88 467 LYS A O 1
ATOM 3843 N N . ILE A 1 468 ? 23.219 8.484 13.211 1 98.94 468 ILE A N 1
ATOM 3844 C CA . ILE A 1 468 ? 22.703 9.195 14.383 1 98.94 468 ILE A CA 1
ATOM 3845 C C . ILE A 1 468 ? 22.875 8.344 15.633 1 98.94 468 ILE A C 1
ATOM 3847 O O . ILE A 1 468 ? 22.562 7.148 15.625 1 98.94 468 ILE A O 1
ATOM 3851 N N . GLU A 1 469 ? 23.406 8.898 16.656 1 98.88 469 GLU A N 1
ATOM 3852 C CA . GLU A 1 469 ? 23.594 8.258 17.953 1 98.88 469 GLU A CA 1
ATOM 3853 C C . GLU A 1 469 ? 22.719 8.906 19.016 1 98.88 469 GLU A C 1
ATOM 3855 O O . GLU A 1 469 ? 22.781 10.125 19.234 1 98.88 469 GLU A O 1
ATOM 3860 N N . ASN A 1 470 ? 21.938 8.094 19.641 1 98.88 470 ASN A N 1
ATOM 3861 C CA . ASN A 1 470 ? 21.047 8.578 20.688 1 98.88 470 ASN A CA 1
ATOM 3862 C C . ASN A 1 470 ? 21.797 8.859 21.984 1 98.88 470 ASN A C 1
ATOM 3864 O O . ASN A 1 470 ? 22.719 8.109 22.344 1 98.88 470 ASN A O 1
ATOM 3868 N N . ILE A 1 471 ? 21.484 9.914 22.625 1 98.88 471 ILE A N 1
ATOM 3869 C CA . ILE A 1 471 ? 22.047 10.242 23.922 1 98.88 471 ILE A CA 1
ATOM 3870 C C . ILE A 1 471 ? 20.922 10.258 24.969 1 98.88 471 ILE A C 1
ATOM 3872 O O . ILE A 1 471 ? 21.078 9.695 26.062 1 98.88 471 ILE A O 1
ATOM 3876 N N . LYS A 1 472 ? 19.812 10.938 24.641 1 98.62 472 LYS A N 1
ATOM 3877 C CA . LYS A 1 472 ? 18.703 11.008 25.594 1 98.62 472 LYS A CA 1
ATOM 3878 C C . LYS A 1 472 ? 17.359 11.055 24.859 1 98.62 472 LYS A C 1
ATOM 3880 O O . LYS A 1 472 ? 17.203 11.805 23.891 1 98.62 472 LYS A O 1
ATOM 3885 N N . MET A 1 473 ? 16.484 10.219 25.297 1 98.69 473 MET A N 1
ATOM 3886 C CA . MET A 1 473 ? 15.078 10.258 24.906 1 98.69 473 MET A CA 1
ATOM 3887 C C . MET A 1 473 ? 14.227 10.891 26 1 98.69 473 MET A C 1
ATOM 3889 O O . MET A 1 473 ? 14.523 10.727 27.188 1 98.69 473 MET A O 1
ATOM 3893 N N . PRO A 1 474 ? 13.18 11.586 25.547 1 98.31 474 PRO A N 1
ATOM 3894 C CA . PRO A 1 474 ? 12.289 12.062 26.609 1 98.31 474 PRO A CA 1
ATOM 3895 C C . PRO A 1 474 ? 11.617 10.93 27.375 1 98.31 474 PRO A C 1
ATOM 3897 O O . PRO A 1 474 ? 11.305 11.078 28.562 1 98.31 474 PRO A O 1
ATOM 3900 N N . THR A 1 475 ? 11.266 9.906 26.719 1 97.62 475 THR A N 1
ATOM 3901 C CA . THR A 1 475 ? 10.648 8.695 27.25 1 97.62 475 THR A CA 1
ATOM 3902 C C . THR A 1 475 ? 10.719 7.559 26.234 1 97.62 475 THR A C 1
ATOM 3904 O O . THR A 1 475 ? 11.039 7.781 25.062 1 97.62 475 THR A O 1
ATOM 3907 N N . GLY A 1 476 ? 10.562 6.359 26.75 1 98.06 476 GLY A N 1
ATOM 3908 C CA . GLY A 1 476 ? 10.406 5.203 25.891 1 98.06 476 GLY A CA 1
ATOM 3909 C C . GLY A 1 476 ? 11.703 4.789 25.203 1 98.06 476 GLY A C 1
ATOM 3910 O O . GLY A 1 476 ? 12.773 4.852 25.812 1 98.06 476 GLY A O 1
ATOM 3911 N N . LYS A 1 477 ? 11.57 4.23 23.891 1 98.69 477 LYS A N 1
ATOM 3912 C CA . LYS A 1 477 ? 12.68 3.678 23.125 1 98.69 477 LYS A CA 1
ATOM 3913 C C . LYS A 1 477 ? 13.188 4.676 22.094 1 98.69 477 LYS A C 1
ATOM 3915 O O . LYS A 1 477 ? 12.5 5.645 21.766 1 98.69 477 LYS A O 1
ATOM 3920 N N . PHE A 1 478 ? 14.492 4.492 21.703 1 98.88 478 PHE A N 1
ATOM 3921 C CA . PHE A 1 478 ? 14.992 5.199 20.516 1 98.88 478 PHE A CA 1
ATOM 3922 C C . PHE A 1 478 ? 14.391 4.617 19.25 1 98.88 478 PHE A C 1
ATOM 3924 O O . PHE A 1 478 ? 14.797 3.543 18.797 1 98.88 478 PHE A O 1
ATOM 3931 N N . ALA A 1 479 ? 13.398 5.277 18.688 1 98.81 479 ALA A N 1
ATOM 3932 C CA . ALA A 1 479 ? 12.633 4.809 17.531 1 98.81 479 ALA A CA 1
ATOM 3933 C C . ALA A 1 479 ? 12.5 5.906 16.484 1 98.81 479 ALA A C 1
ATOM 3935 O O . ALA A 1 479 ? 12.297 7.074 16.812 1 98.81 479 ALA A O 1
ATOM 3936 N N . LEU A 1 480 ? 12.648 5.52 15.227 1 98.88 480 LEU A N 1
ATOM 3937 C CA . LEU A 1 480 ? 12.617 6.469 14.117 1 98.88 480 LEU A CA 1
ATOM 3938 C C . LEU A 1 480 ? 11.625 6.02 13.047 1 98.88 480 LEU A C 1
ATOM 3940 O O . LEU A 1 480 ? 11.75 4.922 12.5 1 98.88 480 LEU A O 1
ATOM 3944 N N . SER A 1 481 ? 10.648 6.879 12.742 1 98.5 481 SER A N 1
ATOM 3945 C CA . SER A 1 481 ? 9.82 6.652 11.562 1 98.5 481 SER A CA 1
ATOM 3946 C C . SER A 1 481 ? 10.5 7.164 10.297 1 98.5 481 SER A C 1
ATOM 3948 O O . SER A 1 481 ? 10.141 6.773 9.188 1 98.5 481 SER A O 1
ATOM 3950 N N . GLY A 1 482 ? 11.484 8.086 10.516 1 98.75 482 GLY A N 1
ATOM 3951 C CA . GLY A 1 482 ? 12.242 8.594 9.383 1 98.75 482 GLY A CA 1
ATOM 3952 C C . GLY A 1 482 ? 13.547 9.258 9.789 1 98.75 482 GLY A C 1
ATOM 3953 O O . GLY A 1 482 ? 13.562 10.164 10.625 1 98.75 482 GLY A O 1
ATOM 3954 N N . PHE A 1 483 ? 14.695 8.766 9.344 1 98.88 483 PHE A N 1
ATOM 3955 C CA . PHE A 1 483 ? 15.969 9.469 9.258 1 98.88 483 PHE A CA 1
ATOM 3956 C C . PHE A 1 483 ? 16.219 9.953 7.84 1 98.88 483 PHE A C 1
ATOM 3958 O O . PHE A 1 483 ? 16.797 9.234 7.023 1 98.88 483 PHE A O 1
ATOM 3965 N N . ARG A 1 484 ? 15.797 11.164 7.566 1 98.94 484 ARG A N 1
ATOM 3966 C CA . ARG A 1 484 ? 15.703 11.672 6.199 1 98.94 484 ARG A CA 1
ATOM 3967 C C . ARG A 1 484 ? 16.828 12.648 5.898 1 98.94 484 ARG A C 1
ATOM 3969 O O . ARG A 1 484 ? 16.906 13.727 6.492 1 98.94 484 ARG A O 1
ATOM 3976 N N . VAL A 1 485 ? 17.688 12.273 5.004 1 98.94 485 VAL A N 1
ATOM 3977 C CA . VAL A 1 485 ? 18.844 13.07 4.617 1 98.94 485 VAL A CA 1
ATOM 3978 C C . VAL A 1 485 ? 18.578 13.773 3.289 1 98.94 485 VAL A C 1
ATOM 3980 O O . VAL A 1 485 ? 18.25 13.117 2.295 1 98.94 485 VAL A O 1
ATOM 3983 N N . PHE A 1 486 ? 18.703 15.125 3.275 1 98.94 486 PHE A N 1
ATOM 3984 C CA . PHE A 1 486 ? 18.375 15.898 2.088 1 98.94 486 PHE A CA 1
ATOM 3985 C C . PHE A 1 486 ? 19.609 16.562 1.505 1 98.94 486 PHE A C 1
ATOM 3987 O O . PHE A 1 486 ? 20.469 17.047 2.246 1 98.94 486 PHE A O 1
ATOM 3994 N N . GLY A 1 487 ? 19.688 16.641 0.218 1 98.88 487 GLY A N 1
ATOM 3995 C CA . GLY A 1 487 ? 20.781 17.281 -0.489 1 98.88 487 GLY A CA 1
ATOM 3996 C C . GLY A 1 487 ? 20.781 16.984 -1.977 1 98.88 487 GLY A C 1
ATOM 3997 O O . GLY A 1 487 ? 19.766 17.156 -2.652 1 98.88 487 GLY A O 1
ATOM 3998 N N . LYS A 1 488 ? 21.984 16.656 -2.408 1 98.19 488 LYS A N 1
ATOM 3999 C CA . LYS A 1 488 ? 22.141 16.406 -3.834 1 98.19 488 LYS A CA 1
ATOM 4000 C C . LYS A 1 488 ? 23.203 15.32 -4.078 1 98.19 488 LYS A C 1
ATOM 4002 O O . LYS A 1 488 ? 24.328 15.414 -3.576 1 98.19 488 LYS A O 1
ATOM 4007 N N . GLY A 1 489 ? 22.75 14.359 -4.859 1 96.56 489 GLY A N 1
ATOM 4008 C CA . GLY A 1 489 ? 23.719 13.352 -5.297 1 96.56 489 GLY A CA 1
ATOM 4009 C C . GLY A 1 489 ? 24.578 13.82 -6.449 1 96.56 489 GLY A C 1
ATOM 4010 O O . GLY A 1 489 ? 24.578 15.008 -6.789 1 96.56 489 GLY A O 1
ATOM 4011 N N . ASN A 1 490 ? 25.422 12.938 -7.012 1 92.62 490 ASN A N 1
ATOM 4012 C CA . ASN A 1 490 ? 26.375 13.305 -8.047 1 92.62 490 ASN A CA 1
ATOM 4013 C C . ASN A 1 490 ? 26.062 12.609 -9.375 1 92.62 490 ASN A C 1
ATOM 4015 O O . ASN A 1 490 ? 26.906 12.578 -10.273 1 92.62 490 ASN A O 1
ATOM 4019 N N . SER A 1 491 ? 24.953 12.039 -9.445 1 91.38 491 SER A N 1
ATOM 4020 C CA . SER A 1 491 ? 24.562 11.344 -10.664 1 91.38 491 SER A CA 1
ATOM 4021 C C . SER A 1 491 ? 23.516 12.141 -11.445 1 91.38 491 SER A C 1
ATOM 4023 O O . SER A 1 491 ? 23.406 13.359 -11.289 1 91.38 491 SER A O 1
ATOM 4025 N N . GLU A 1 492 ? 22.906 11.523 -12.359 1 93.62 492 GLU A N 1
ATOM 4026 C CA . GLU A 1 492 ? 21.984 12.219 -13.242 1 93.62 492 GLU A CA 1
ATOM 4027 C C . GLU A 1 492 ? 20.562 12.203 -12.68 1 93.62 492 GLU A C 1
ATOM 4029 O O . GLU A 1 492 ? 20.172 11.25 -12 1 93.62 492 GLU A O 1
ATOM 4034 N N . ARG A 1 493 ? 19.859 13.289 -12.922 1 96.88 493 ARG A N 1
ATOM 4035 C CA . ARG A 1 493 ? 18.438 13.281 -12.648 1 96.88 493 ARG A CA 1
ATOM 4036 C C . ARG A 1 493 ? 17.688 12.352 -13.602 1 96.88 493 ARG A C 1
ATOM 4038 O O . ARG A 1 493 ? 18.219 12 -14.656 1 96.88 493 ARG A O 1
ATOM 4045 N N . PRO A 1 494 ? 16.516 11.953 -13.273 1 98 494 PRO A N 1
ATOM 4046 C CA . PRO A 1 494 ? 15.789 11.047 -14.164 1 98 494 PRO A CA 1
ATOM 4047 C C . PRO A 1 494 ? 15.375 11.703 -15.477 1 98 494 PRO A C 1
ATOM 4049 O O . PRO A 1 494 ? 15.188 12.922 -15.531 1 98 494 PRO A O 1
ATOM 4052 N N . SER A 1 495 ? 15.227 10.898 -16.484 1 97.44 495 SER A N 1
ATOM 4053 C CA . SER A 1 495 ? 14.648 11.359 -17.734 1 97.44 495 SER A CA 1
ATOM 4054 C C . SER A 1 495 ? 13.148 11.594 -17.609 1 97.44 495 SER A C 1
ATOM 4056 O O . SER A 1 495 ? 12.531 11.18 -16.625 1 97.44 495 SER A O 1
ATOM 4058 N N . LYS A 1 496 ? 12.641 12.25 -18.578 1 98.19 496 LYS A N 1
ATOM 4059 C CA . LYS A 1 496 ? 11.211 12.516 -18.641 1 98.19 496 LYS A CA 1
ATOM 4060 C C . LYS A 1 496 ? 10.398 11.227 -18.594 1 98.19 496 LYS A C 1
ATOM 4062 O O . LYS A 1 496 ? 10.781 10.227 -19.219 1 98.19 496 LYS A O 1
ATOM 4067 N N . VAL A 1 497 ? 9.32 11.219 -17.859 1 98.44 497 VAL A N 1
ATOM 4068 C CA . VAL A 1 497 ? 8.43 10.07 -17.75 1 98.44 497 VAL A CA 1
ATOM 4069 C C . VAL A 1 497 ? 7.867 9.719 -19.125 1 98.44 497 VAL A C 1
ATOM 4071 O O . VAL A 1 497 ? 7.527 10.609 -19.906 1 98.44 497 VAL A O 1
ATOM 4074 N N . GLN A 1 498 ? 7.754 8.445 -19.422 1 97.75 498 GLN A N 1
ATOM 4075 C CA . GLN A 1 498 ? 7.254 7.98 -20.719 1 97.75 498 GLN A CA 1
ATOM 4076 C C . GLN A 1 498 ? 5.957 7.191 -20.547 1 97.75 498 GLN A C 1
ATOM 4078 O O . GLN A 1 498 ? 5.758 6.52 -19.531 1 97.75 498 GLN A O 1
ATOM 4083 N N . ASN A 1 499 ? 5.027 7.305 -21.562 1 96.75 499 ASN A N 1
ATOM 4084 C CA . ASN A 1 499 ? 3.816 6.504 -21.688 1 96.75 499 ASN A CA 1
ATOM 4085 C C . ASN A 1 499 ? 2.887 6.691 -20.5 1 96.75 499 ASN A C 1
ATOM 4087 O O . ASN A 1 499 ? 2.363 5.719 -19.953 1 96.75 499 ASN A O 1
ATOM 4091 N N . PHE A 1 500 ? 2.771 7.93 -20.047 1 97.56 500 PHE A N 1
ATOM 4092 C CA . PHE A 1 500 ? 1.843 8.258 -18.969 1 97.56 500 PHE A CA 1
ATOM 4093 C C . PHE A 1 500 ? 0.407 8.281 -19.484 1 97.56 500 PHE A C 1
ATOM 4095 O O . PHE A 1 500 ? 0.085 9.016 -20.422 1 97.56 500 PHE A O 1
ATOM 4102 N N . VAL A 1 501 ? -0.498 7.445 -18.797 1 94.56 501 VAL A N 1
ATOM 4103 C CA . VAL A 1 501 ? -1.869 7.355 -19.297 1 94.56 501 VAL A CA 1
ATOM 4104 C C . VAL A 1 501 ? -2.84 7.344 -18.109 1 94.56 501 VAL A C 1
ATOM 4106 O O . VAL A 1 501 ? -2.709 6.527 -17.203 1 94.56 501 VAL A O 1
ATOM 4109 N N . PRO A 1 502 ? -3.762 8.25 -18.094 1 95.19 502 PRO A N 1
ATOM 4110 C CA . PRO A 1 502 ? -4.898 8.148 -17.172 1 95.19 502 PRO A CA 1
ATOM 4111 C C . PRO A 1 502 ? -6.082 7.402 -17.781 1 95.19 502 PRO A C 1
ATOM 4113 O O . PRO A 1 502 ? -6.543 7.75 -18.875 1 95.19 502 PRO A O 1
ATOM 4116 N N . LEU A 1 503 ? -6.52 6.359 -17.109 1 92.5 503 LEU A N 1
ATOM 4117 C CA . LEU A 1 503 ? -7.656 5.555 -17.531 1 92.5 503 LEU A CA 1
ATOM 4118 C C . LEU A 1 503 ? -8.883 5.832 -16.672 1 92.5 503 LEU A C 1
ATOM 4120 O O . LEU A 1 503 ? -8.836 5.664 -15.453 1 92.5 503 LEU A O 1
ATOM 4124 N N . ARG A 1 504 ? -9.938 6.254 -17.344 1 93.38 504 ARG A N 1
ATOM 4125 C CA . ARG A 1 504 ? -11.18 6.609 -16.656 1 93.38 504 ARG A CA 1
ATOM 4126 C C . ARG A 1 504 ? -12.391 6.109 -17.438 1 93.38 504 ARG A C 1
ATOM 4128 O O . ARG A 1 504 ? -12.344 5.988 -18.656 1 93.38 504 ARG A O 1
ATOM 4135 N N . SER A 1 505 ? -13.453 5.777 -16.703 1 92.19 505 SER A N 1
ATOM 4136 C CA . SER A 1 505 ? -14.688 5.379 -17.359 1 92.19 505 SER A CA 1
ATOM 4137 C C . SER A 1 505 ? -15.195 6.477 -18.281 1 92.19 505 SER A C 1
ATOM 4139 O O . SER A 1 505 ? -15.188 7.656 -17.938 1 92.19 505 SER A O 1
ATOM 4141 N N . ASP A 1 506 ? -15.719 6.07 -19.422 1 90 506 ASP A N 1
ATOM 4142 C CA . ASP A 1 506 ? -16.297 6.996 -20.391 1 90 506 ASP A CA 1
ATOM 4143 C C . ASP A 1 506 ? -17.547 7.684 -19.812 1 90 506 ASP A C 1
ATOM 4145 O O . ASP A 1 506 ? -18.375 7.035 -19.188 1 90 506 ASP A O 1
ATOM 4149 N N . PRO A 1 507 ? -17.609 8.969 -20.031 1 90.06 507 PRO A N 1
ATOM 4150 C CA . PRO A 1 507 ? -18.766 9.664 -19.453 1 90.06 507 PRO A CA 1
ATOM 4151 C C . PRO A 1 507 ? -20.094 9.211 -20.062 1 90.06 507 PRO A C 1
ATOM 4153 O O . PRO A 1 507 ? -21.156 9.461 -19.484 1 90.06 507 PRO A O 1
ATOM 4156 N N . LYS A 1 508 ? -20.078 8.547 -21.203 1 90.94 508 LYS A N 1
ATOM 4157 C CA . LYS A 1 508 ? -21.297 8.117 -21.859 1 90.94 508 LYS A CA 1
ATOM 4158 C C . LYS A 1 508 ? -21.688 6.703 -21.453 1 90.94 508 LYS A C 1
ATOM 4160 O O . LYS A 1 508 ? -22.719 6.184 -21.875 1 90.94 508 LYS A O 1
ATOM 4165 N N . LYS A 1 509 ? -20.875 6.082 -20.641 1 85.69 509 LYS A N 1
ATOM 4166 C CA . LYS A 1 509 ? -21.141 4.711 -20.219 1 85.69 509 LYS A CA 1
ATOM 4167 C C . LYS A 1 509 ? -21.312 4.637 -18.703 1 85.69 509 LYS A C 1
ATOM 4169 O O . LYS A 1 509 ? -20.719 5.434 -17.953 1 85.69 509 LYS A O 1
ATOM 4174 N N . TYR A 1 510 ? -22.094 3.721 -18.328 1 83.12 510 TYR A N 1
ATOM 4175 C CA . TYR A 1 510 ? -22.25 3.461 -16.891 1 83.12 510 TYR A CA 1
ATOM 4176 C C . TYR A 1 510 ? -20.922 3.01 -16.281 1 83.12 510 TYR A C 1
ATOM 4178 O O . TYR A 1 510 ? -20.25 2.137 -16.828 1 83.12 510 TYR A O 1
ATOM 4186 N N . GLY A 1 511 ? -20.531 3.68 -15.281 1 84.25 511 GLY A N 1
ATOM 4187 C CA . GLY A 1 511 ? -19.297 3.318 -14.602 1 84.25 511 GLY A CA 1
ATOM 4188 C C . GLY A 1 511 ? -18.906 4.293 -13.508 1 84.25 511 GLY A C 1
ATOM 4189 O O . GLY A 1 511 ? -19.578 5.309 -13.305 1 84.25 511 GLY A O 1
ATOM 4190 N N . GLU A 1 512 ? -17.984 3.865 -12.703 1 88.19 512 GLU A N 1
ATOM 4191 C CA . GLU A 1 512 ? -17.438 4.738 -11.672 1 88.19 512 GLU A CA 1
ATOM 4192 C C . GLU A 1 512 ? -16.5 5.793 -12.273 1 88.19 512 GLU A C 1
ATOM 4194 O O . GLU A 1 512 ? -15.469 5.457 -12.836 1 88.19 512 GLU A O 1
ATOM 4199 N N . ARG A 1 513 ? -16.844 7.031 -12.125 1 92.81 513 ARG A N 1
ATOM 4200 C CA . ARG A 1 513 ? -16.094 8.102 -12.781 1 92.81 513 ARG A CA 1
ATOM 4201 C C . ARG A 1 513 ? -15.281 8.898 -11.766 1 92.81 513 ARG A C 1
ATOM 4203 O O . ARG A 1 513 ? -14.508 9.781 -12.141 1 92.81 513 ARG A O 1
ATOM 4210 N N . ARG A 1 514 ? -15.422 8.586 -10.555 1 95.5 514 ARG A N 1
ATOM 4211 C CA . ARG A 1 514 ? -14.695 9.305 -9.516 1 95.5 514 ARG A CA 1
ATOM 4212 C C . ARG A 1 514 ? -13.32 8.688 -9.297 1 95.5 514 ARG A C 1
ATOM 4214 O O . ARG A 1 514 ? -12.523 9.195 -8.5 1 95.5 514 ARG A O 1
ATOM 4221 N N . SER A 1 515 ? -13.031 7.625 -9.992 1 92.75 515 SER A N 1
ATOM 4222 C CA . SER A 1 515 ? -11.742 6.949 -9.914 1 92.75 515 SER A CA 1
ATOM 4223 C C . SER A 1 515 ? -11.031 6.961 -11.258 1 92.75 515 SER A C 1
ATOM 4225 O O . SER A 1 515 ? -11.641 6.699 -12.297 1 92.75 515 SER A O 1
ATOM 4227 N N . ILE A 1 516 ? -9.789 7.348 -11.266 1 94.56 516 ILE A N 1
ATOM 4228 C CA . ILE A 1 516 ? -8.922 7.352 -12.445 1 94.56 516 ILE A CA 1
ATOM 4229 C C . ILE A 1 516 ? -7.688 6.492 -12.18 1 94.56 516 ILE A C 1
ATOM 4231 O O . ILE A 1 516 ? -6.949 6.734 -11.227 1 94.56 516 ILE A O 1
ATOM 4235 N N . TRP A 1 517 ? -7.477 5.414 -12.953 1 93.88 517 TRP A N 1
ATOM 4236 C CA . TRP A 1 517 ? -6.289 4.574 -12.859 1 93.88 517 TRP A CA 1
ATOM 4237 C C . TRP A 1 517 ? -5.191 5.09 -13.789 1 93.88 517 TRP A C 1
ATOM 4239 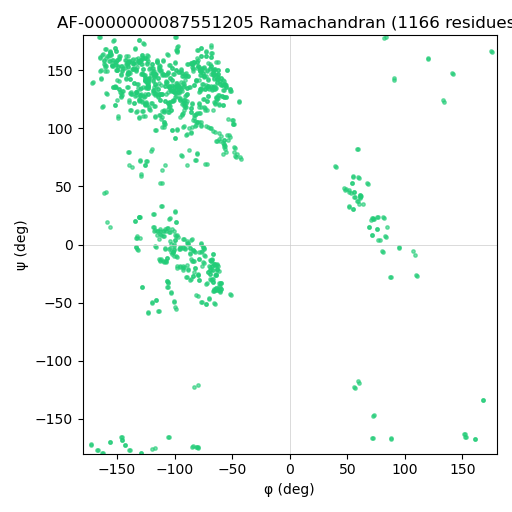O O . TRP A 1 517 ? -5.371 5.145 -15.008 1 93.88 517 TRP A O 1
ATOM 4249 N N . MET A 1 518 ? -4.066 5.48 -13.203 1 96.06 518 MET A N 1
ATOM 4250 C CA . MET A 1 518 ? -2.947 6.016 -13.977 1 96.06 518 MET A CA 1
ATOM 4251 C C . MET A 1 518 ? -1.806 5.008 -14.047 1 96.06 518 MET A C 1
ATOM 4253 O O . MET A 1 518 ? -1.52 4.316 -13.07 1 96.06 518 MET A O 1
ATOM 4257 N N . LYS A 1 519 ? -1.178 4.895 -15.156 1 95.06 519 LYS A N 1
ATOM 4258 C CA . LYS A 1 519 ? -0.033 4.016 -15.383 1 95.06 519 LYS A CA 1
ATOM 4259 C C . LYS A 1 519 ? 1.012 4.695 -16.266 1 95.06 519 LYS A C 1
ATOM 4261 O O . LYS A 1 519 ? 0.676 5.547 -17.094 1 95.06 519 LYS A O 1
ATOM 4266 N N . TRP A 1 520 ? 2.27 4.41 -16.109 1 97.38 520 TRP A N 1
ATOM 4267 C CA . TRP A 1 520 ? 3.377 4.891 -16.922 1 97.38 520 TRP A CA 1
ATOM 4268 C C . TRP A 1 520 ? 4.516 3.879 -16.953 1 97.38 520 TRP A C 1
ATOM 4270 O O . TRP A 1 520 ? 4.496 2.891 -16.219 1 97.38 520 TRP A O 1
ATOM 4280 N N . GLN A 1 521 ? 5.414 4.07 -17.844 1 96.31 521 GLN A N 1
ATOM 4281 C CA . GLN A 1 521 ? 6.59 3.209 -17.938 1 96.31 521 GLN A CA 1
ATOM 4282 C C . GLN A 1 521 ? 7.539 3.445 -16.766 1 96.31 521 GLN A C 1
ATOM 4284 O O . GLN A 1 521 ? 7.785 4.59 -16.375 1 96.31 521 GLN A O 1
ATOM 4289 N N . GLN A 1 522 ? 8.055 2.336 -16.203 1 93.62 522 GLN A N 1
ATOM 4290 C CA . GLN A 1 522 ? 9.039 2.477 -15.141 1 93.62 522 GLN A CA 1
ATOM 4291 C C . GLN A 1 522 ? 10.258 3.262 -15.617 1 93.62 522 GLN A C 1
ATOM 4293 O O . GLN A 1 522 ? 10.789 2.994 -16.688 1 93.62 522 GLN A O 1
ATOM 4298 N N . ASN A 1 523 ? 10.586 4.254 -14.859 1 94.5 523 ASN A N 1
ATOM 4299 C CA . ASN A 1 523 ? 11.82 5.008 -15.062 1 94.5 523 ASN A CA 1
ATOM 4300 C C . ASN A 1 523 ? 12.969 4.434 -14.242 1 94.5 523 ASN A C 1
ATOM 4302 O O . ASN A 1 523 ? 12.93 4.453 -13.008 1 94.5 523 ASN A O 1
ATOM 4306 N N . SER A 1 524 ? 14.031 3.979 -14.82 1 92.62 524 SER A N 1
ATOM 4307 C CA . SER A 1 524 ? 15.086 3.227 -14.148 1 92.62 524 SER A CA 1
ATOM 4308 C C . SER A 1 524 ? 15.828 4.102 -13.141 1 92.62 524 SER A C 1
ATOM 4310 O O . SER A 1 524 ? 16.453 3.592 -12.211 1 92.62 524 SER A O 1
ATOM 4312 N N . GLU A 1 525 ? 15.734 5.352 -13.344 1 95.5 525 GLU A N 1
ATOM 4313 C CA . GLU A 1 525 ? 16.516 6.254 -12.492 1 95.5 525 GLU A CA 1
ATOM 4314 C C . GLU A 1 525 ? 15.648 6.824 -11.367 1 95.5 525 GLU A C 1
ATOM 4316 O O . GLU A 1 525 ? 16.172 7.414 -10.422 1 95.5 525 GLU A O 1
ATOM 4321 N N . ALA A 1 526 ? 14.375 6.625 -11.422 1 97.69 526 ALA A N 1
ATOM 4322 C CA . ALA A 1 526 ? 13.477 7.375 -10.555 1 97.69 526 ALA A CA 1
ATOM 4323 C C . ALA A 1 526 ? 13.305 6.68 -9.211 1 97.69 526 ALA A C 1
ATOM 4325 O O . ALA A 1 526 ? 13.148 5.457 -9.156 1 97.69 526 ALA A O 1
ATOM 4326 N N . ASP A 1 527 ? 13.359 7.434 -8.125 1 97.94 527 ASP A N 1
ATOM 4327 C CA . ASP A 1 527 ? 12.914 6.988 -6.809 1 97.94 527 ASP A CA 1
ATOM 4328 C C . ASP A 1 527 ? 11.391 7.059 -6.691 1 97.94 527 ASP A C 1
ATOM 4330 O O . ASP A 1 527 ? 10.789 6.312 -5.914 1 97.94 527 ASP A O 1
ATOM 4334 N N . GLY A 1 528 ? 10.859 8.008 -7.418 1 98.44 528 GLY A N 1
ATOM 4335 C CA . GLY A 1 528 ? 9.422 8.25 -7.391 1 98.44 528 GLY A CA 1
ATOM 4336 C C . GLY A 1 528 ? 8.969 9.266 -8.414 1 98.44 528 GLY A C 1
ATOM 4337 O O . GLY A 1 528 ? 9.734 9.641 -9.305 1 98.44 528 GLY A O 1
ATOM 4338 N N . TYR A 1 529 ? 7.742 9.656 -8.344 1 98.81 529 TYR A N 1
ATOM 4339 C CA . TYR A 1 529 ? 7.074 10.547 -9.281 1 98.81 529 TYR A CA 1
ATOM 4340 C C . TYR A 1 529 ? 6.156 11.523 -8.555 1 98.81 529 TYR A C 1
ATOM 4342 O O . TYR A 1 529 ? 5.707 11.242 -7.441 1 98.81 529 TYR A O 1
ATOM 4350 N N . VAL A 1 530 ? 5.934 12.625 -9.141 1 98.88 530 VAL A N 1
ATOM 4351 C CA . VAL A 1 530 ? 4.879 13.531 -8.703 1 98.88 530 VAL A CA 1
ATOM 4352 C C . VAL A 1 530 ? 3.887 13.758 -9.844 1 98.88 530 VAL A C 1
ATOM 4354 O O . VAL A 1 530 ? 4.273 14.172 -10.938 1 98.88 530 VAL A O 1
ATOM 4357 N N . ILE A 1 531 ? 2.684 13.438 -9.555 1 98.81 531 ILE A N 1
ATOM 4358 C CA . ILE A 1 531 ? 1.585 13.672 -10.484 1 98.81 531 ILE A CA 1
ATOM 4359 C C . ILE A 1 531 ? 0.894 14.992 -10.141 1 98.81 531 ILE A C 1
ATOM 4361 O O . ILE A 1 531 ? 0.481 15.203 -9 1 98.81 531 ILE A O 1
ATOM 4365 N N . TYR A 1 532 ? 0.795 15.844 -11.125 1 98.69 532 TYR A N 1
ATOM 4366 C CA . TYR A 1 532 ? 0.054 17.094 -10.977 1 98.69 532 TYR A CA 1
ATOM 4367 C C . TYR A 1 532 ? -1.315 17 -11.641 1 98.69 532 TYR A C 1
ATOM 4369 O O . TYR A 1 532 ? -1.455 16.391 -12.711 1 98.69 532 TYR A O 1
ATOM 4377 N N . TRP A 1 533 ? -2.287 17.594 -10.992 1 98.38 533 TRP A N 1
ATOM 4378 C CA . TRP A 1 533 ? -3.627 17.531 -11.562 1 98.38 533 TRP A CA 1
ATOM 4379 C C . TRP A 1 533 ? -4.355 18.859 -11.375 1 98.38 533 TRP A C 1
ATOM 4381 O O . TRP A 1 533 ? -3.992 19.656 -10.508 1 98.38 533 TRP A O 1
ATOM 4391 N N . GLY A 1 534 ? -5.316 19.156 -12.172 1 97.75 534 GLY A N 1
ATOM 4392 C CA . GLY A 1 534 ? -6.172 20.328 -12.102 1 97.75 534 GLY A CA 1
ATOM 4393 C C . GLY A 1 534 ? -7.395 20.234 -13 1 97.75 534 GLY A C 1
ATOM 4394 O O . GLY A 1 534 ? -7.637 19.203 -13.609 1 97.75 534 GLY A O 1
ATOM 4395 N N . LYS A 1 535 ? -8.164 21.297 -13.016 1 96.5 535 LYS A N 1
ATOM 4396 C CA . LYS A 1 535 ? -9.43 21.344 -13.742 1 96.5 535 LYS A CA 1
ATOM 4397 C C . LYS A 1 535 ? -9.297 22.172 -15.023 1 96.5 535 LYS A C 1
ATOM 4399 O O . LYS A 1 535 ? -10.25 22.281 -15.797 1 96.5 535 LYS A O 1
ATOM 4404 N N . SER A 1 536 ? -8.188 22.719 -15.211 1 96.12 536 SER A N 1
ATOM 4405 C CA . SER A 1 536 ? -7.781 23.375 -16.453 1 96.12 536 SER A CA 1
ATOM 4406 C C . SER A 1 536 ? -6.305 23.141 -16.75 1 96.12 536 SER A C 1
ATOM 4408 O O . SER A 1 536 ? -5.516 22.875 -15.836 1 96.12 536 SER A O 1
ATOM 4410 N N . PRO A 1 537 ? -5.926 23.156 -18 1 96.19 537 PRO A N 1
ATOM 4411 C CA . PRO A 1 537 ? -4.559 22.781 -18.359 1 96.19 537 PRO A CA 1
ATOM 4412 C C . PRO A 1 537 ? -3.51 23.719 -17.781 1 96.19 537 PRO A C 1
ATOM 4414 O O . PRO A 1 537 ? -2.346 23.344 -17.625 1 96.19 537 PRO A O 1
ATOM 4417 N N . ASP A 1 538 ? -3.947 24.906 -17.438 1 95.69 538 ASP A N 1
ATOM 4418 C CA . ASP A 1 538 ? -2.979 25.891 -16.969 1 95.69 538 ASP A CA 1
ATOM 4419 C C . ASP A 1 538 ? -2.996 25.984 -15.438 1 95.69 538 ASP A C 1
ATOM 4421 O O . ASP A 1 538 ? -2.229 26.75 -14.852 1 95.69 538 ASP A O 1
ATOM 4425 N N . LYS A 1 539 ? -3.873 25.297 -14.742 1 97 539 LYS A N 1
ATOM 4426 C CA . LYS A 1 539 ? -3.998 25.344 -13.289 1 97 539 LYS A CA 1
ATOM 4427 C C . LYS A 1 539 ? -3.879 23.953 -12.672 1 97 539 LYS A C 1
ATOM 4429 O O . LYS A 1 539 ? -4.844 23.438 -12.109 1 97 539 LYS A O 1
ATOM 4434 N N . LEU A 1 540 ? -2.699 23.422 -12.68 1 98 540 LEU A N 1
ATOM 4435 C CA . LEU A 1 540 ? -2.447 22.109 -12.07 1 98 540 LEU A CA 1
ATOM 4436 C C . LEU A 1 540 ? -1.961 22.281 -10.633 1 98 540 LEU A C 1
ATOM 4438 O O . LEU A 1 540 ? -0.806 21.969 -10.328 1 98 540 LEU A O 1
ATOM 4442 N N . TYR A 1 541 ? -2.92 22.578 -9.742 1 97.88 541 TYR A N 1
ATOM 4443 C CA . TYR A 1 541 ? -2.568 22.984 -8.391 1 97.88 541 TYR A CA 1
ATOM 4444 C C . TYR A 1 541 ? -2.525 21.781 -7.453 1 97.88 541 TYR A C 1
ATOM 4446 O O . TYR A 1 541 ? -1.979 21.859 -6.352 1 97.88 541 TYR A O 1
ATOM 4454 N N . GLY A 1 542 ? -3.164 20.656 -7.855 1 97.94 542 GLY A N 1
ATOM 4455 C CA . GLY A 1 542 ? -3.092 19.438 -7.055 1 97.94 542 GLY A CA 1
ATOM 4456 C C . GLY A 1 542 ? -1.863 18.609 -7.355 1 97.94 542 GLY A C 1
ATOM 4457 O O . GLY A 1 542 ? -1.346 18.625 -8.469 1 97.94 542 GLY A O 1
ATOM 4458 N N . SER A 1 543 ? -1.429 17.844 -6.352 1 98.31 543 SER A N 1
ATOM 4459 C CA . SER A 1 543 ? -0.273 16.984 -6.59 1 98.31 543 SER A CA 1
ATOM 4460 C C . SER A 1 543 ? -0.373 15.695 -5.793 1 98.31 543 SER A C 1
ATOM 4462 O O . SER A 1 543 ? -1.062 15.641 -4.77 1 98.31 543 SER A O 1
ATOM 4464 N N . ILE A 1 544 ? 0.269 14.672 -6.324 1 98.12 544 ILE A N 1
ATOM 4465 C CA . ILE A 1 544 ? 0.354 13.359 -5.695 1 98.12 544 ILE A CA 1
ATOM 4466 C C . ILE A 1 544 ? 1.769 12.805 -5.844 1 98.12 544 ILE A C 1
ATOM 4468 O O . ILE A 1 544 ? 2.23 12.555 -6.961 1 98.12 544 ILE A O 1
ATOM 4472 N N . MET A 1 545 ? 2.436 12.633 -4.738 1 98.5 545 MET A N 1
ATOM 4473 C CA . MET A 1 545 ? 3.762 12.023 -4.758 1 98.5 545 MET A CA 1
ATOM 4474 C C . MET A 1 545 ? 3.662 10.5 -4.633 1 98.5 545 MET A C 1
ATOM 4476 O O . MET A 1 545 ? 2.994 9.992 -3.734 1 98.5 545 MET A O 1
ATOM 4480 N N . VAL A 1 546 ? 4.309 9.797 -5.516 1 98 546 VAL A N 1
ATOM 4481 C CA . VAL A 1 546 ? 4.285 8.336 -5.574 1 98 546 VAL A CA 1
ATOM 4482 C C . VAL A 1 546 ? 5.711 7.797 -5.539 1 98 546 VAL A C 1
ATOM 4484 O O . VAL A 1 546 ? 6.516 8.086 -6.426 1 98 546 VAL A O 1
ATOM 4487 N N . TYR A 1 547 ? 6.051 6.957 -4.52 1 97.56 547 TYR A N 1
ATOM 4488 C CA . TYR A 1 547 ? 7.359 6.32 -4.445 1 97.56 547 TYR A CA 1
ATOM 4489 C C . TYR A 1 547 ? 7.305 4.895 -4.984 1 97.56 547 TYR A C 1
ATOM 4491 O O . TYR A 1 547 ? 6.359 4.152 -4.703 1 97.56 547 TYR A O 1
ATOM 4499 N N . GLY A 1 548 ? 8.242 4.512 -5.734 1 94.44 548 GLY A N 1
ATOM 4500 C CA . GLY A 1 548 ? 8.578 3.121 -5.992 1 94.44 548 GLY A CA 1
ATOM 4501 C C . GLY A 1 548 ? 7.559 2.414 -6.863 1 94.44 548 GLY A C 1
ATOM 4502 O O . GLY A 1 548 ? 7.598 1.19 -7.008 1 94.44 548 GLY A O 1
ATOM 4503 N N . LYS A 1 549 ? 6.59 3.08 -7.441 1 94.69 549 LYS A N 1
ATOM 4504 C CA . LYS A 1 549 ? 5.547 2.49 -8.273 1 94.69 549 LYS A CA 1
ATOM 4505 C C . LYS A 1 549 ? 5.41 3.238 -9.594 1 94.69 549 LYS A C 1
ATOM 4507 O O . LYS A 1 549 ? 5.84 4.391 -9.711 1 94.69 549 LYS A O 1
ATOM 4512 N N . ASN A 1 550 ? 4.848 2.52 -10.555 1 96.56 550 ASN A N 1
ATOM 4513 C CA . ASN A 1 550 ? 4.598 3.158 -11.844 1 96.56 550 ASN A CA 1
ATOM 4514 C C . ASN A 1 550 ? 3.111 3.191 -12.172 1 96.56 550 ASN A C 1
ATOM 4516 O O . ASN A 1 550 ? 2.727 3.068 -13.336 1 96.56 550 ASN A O 1
ATOM 4520 N N . GLU A 1 551 ? 2.342 3.186 -11.172 1 95.19 551 GLU A N 1
ATOM 4521 C CA . GLU A 1 551 ? 0.896 3.355 -11.289 1 95.19 551 GLU A CA 1
ATOM 4522 C C . GLU A 1 551 ? 0.323 4.066 -10.07 1 95.19 551 GLU A C 1
ATOM 4524 O O . GLU A 1 551 ? 0.98 4.148 -9.031 1 95.19 551 GLU A O 1
ATOM 4529 N N . TYR A 1 552 ? -0.849 4.617 -10.234 1 95.12 552 TYR A N 1
ATOM 4530 C CA . TYR A 1 552 ? -1.575 5.234 -9.133 1 95.12 552 TYR A CA 1
ATOM 4531 C C . TYR A 1 552 ? -3.078 5.211 -9.383 1 95.12 552 TYR A C 1
ATOM 4533 O O . TYR A 1 552 ? -3.529 5.438 -10.508 1 95.12 552 TYR A O 1
ATOM 4541 N N . PHE A 1 553 ? -3.832 4.852 -8.375 1 92.62 553 PHE A N 1
ATOM 4542 C CA . PHE A 1 553 ? -5.289 4.895 -8.414 1 92.62 553 PHE A CA 1
ATOM 4543 C C . PHE A 1 553 ? -5.809 6.168 -7.758 1 92.62 553 PHE A C 1
ATOM 4545 O O . PHE A 1 553 ? -5.941 6.234 -6.535 1 92.62 553 PHE A O 1
ATOM 4552 N N . PHE A 1 554 ? -6.117 7.137 -8.555 1 94.44 554 PHE A N 1
ATOM 4553 C CA . PHE A 1 554 ? -6.676 8.398 -8.078 1 94.44 554 PHE A CA 1
ATOM 4554 C C . PHE A 1 554 ? -8.18 8.266 -7.859 1 94.44 554 PHE A C 1
ATOM 4556 O O . PHE A 1 554 ? -8.953 8.242 -8.82 1 94.44 554 PHE A O 1
ATOM 4563 N N . THR A 1 555 ? -8.633 8.312 -6.617 1 92.44 555 THR A N 1
ATOM 4564 C CA . THR A 1 555 ? -10.031 8.055 -6.293 1 92.44 555 THR A CA 1
ATOM 4565 C C . THR A 1 555 ? -10.727 9.336 -5.844 1 92.44 555 THR A C 1
ATOM 4567 O O . THR A 1 555 ? -11.859 9.297 -5.355 1 92.44 555 THR A O 1
ATOM 4570 N N . GLY A 1 556 ? -10.125 10.438 -6.016 1 93.69 556 GLY A N 1
ATOM 4571 C CA . GLY A 1 556 ? -10.656 11.68 -5.477 1 93.69 556 GLY A CA 1
ATOM 4572 C C . GLY A 1 556 ? -11.266 12.578 -6.539 1 93.69 556 GLY A C 1
ATOM 4573 O O . GLY A 1 556 ? -11.562 13.742 -6.273 1 93.69 556 GLY A O 1
ATOM 4574 N N . ALA A 1 557 ? -11.523 12.062 -7.738 1 95.69 557 ALA A N 1
ATOM 4575 C CA . ALA A 1 557 ? -12 12.906 -8.836 1 95.69 557 ALA A CA 1
ATOM 4576 C C . ALA A 1 557 ? -13.469 13.258 -8.648 1 95.69 557 ALA A C 1
ATOM 4578 O O . ALA A 1 557 ? -14.234 12.484 -8.07 1 95.69 557 ALA A O 1
ATOM 4579 N N . ASP A 1 558 ? -13.828 14.414 -9.094 1 96.88 558 ASP A N 1
ATOM 4580 C CA . ASP A 1 558 ? -15.242 14.734 -9.258 1 96.88 558 ASP A CA 1
ATOM 4581 C C . ASP A 1 558 ? -15.852 13.953 -10.422 1 96.88 558 ASP A C 1
ATOM 4583 O O . ASP A 1 558 ? -15.234 13.82 -11.477 1 96.88 558 ASP A O 1
ATOM 4587 N N . ARG A 1 559 ? -16.984 13.555 -10.242 1 94.75 559 ARG A N 1
ATOM 4588 C CA . ARG A 1 559 ? -17.641 12.625 -11.156 1 94.75 559 ARG A CA 1
ATOM 4589 C C . ARG A 1 559 ? -17.766 13.227 -12.547 1 94.75 559 ARG A C 1
ATOM 4591 O O . ARG A 1 559 ? -17.578 12.531 -13.547 1 94.75 559 ARG A O 1
ATOM 4598 N N . THR A 1 560 ? -18.062 14.516 -12.703 1 94.56 560 THR A N 1
ATOM 4599 C CA . THR A 1 560 ? -18.5 15.062 -13.984 1 94.56 560 THR A CA 1
ATOM 4600 C C . THR A 1 560 ? -17.391 15.914 -14.609 1 94.56 560 THR A C 1
ATOM 4602 O O . THR A 1 560 ? -17.438 16.219 -15.805 1 94.56 560 THR A O 1
ATOM 4605 N N . ASP A 1 561 ? -16.438 16.266 -13.867 1 95.12 561 ASP A N 1
ATOM 4606 C CA . ASP A 1 561 ? -15.477 17.266 -14.328 1 95.12 561 ASP A CA 1
ATOM 4607 C C . ASP A 1 561 ? -14.383 16.625 -15.172 1 95.12 561 ASP A C 1
ATOM 4609 O O . ASP A 1 561 ? -14.031 15.453 -14.961 1 95.12 561 ASP A O 1
ATOM 4613 N N . THR A 1 562 ? -13.891 17.422 -16.062 1 96.06 562 THR A N 1
ATOM 4614 C CA . THR A 1 562 ? -12.68 17.047 -16.781 1 96.06 562 THR A CA 1
ATOM 4615 C C . THR A 1 562 ? -11.445 17.344 -15.938 1 96.06 562 THR A C 1
ATOM 4617 O O . THR A 1 562 ? -11.383 18.359 -15.25 1 96.06 562 THR A O 1
ATOM 4620 N N . TYR A 1 563 ? -10.492 16.453 -16.031 1 97.56 563 TYR A N 1
ATOM 4621 C CA . TYR A 1 563 ? -9.234 16.625 -15.312 1 97.56 563 TYR A CA 1
ATOM 4622 C C . TYR A 1 563 ? -8.062 16.703 -16.281 1 97.56 563 TYR A C 1
ATOM 4624 O O . TYR A 1 563 ? -8.125 16.203 -17.406 1 97.56 563 TYR A O 1
ATOM 4632 N N . TYR A 1 564 ? -7.086 17.375 -15.844 1 98.44 564 TYR A N 1
ATOM 4633 C CA . TYR A 1 564 ? -5.812 17.5 -16.547 1 98.44 564 TYR A CA 1
ATOM 4634 C C . TYR A 1 564 ? -4.656 17.047 -15.656 1 98.44 564 TYR A C 1
ATOM 4636 O O . TYR A 1 564 ? -4.641 17.328 -14.461 1 98.44 564 TYR A O 1
ATOM 4644 N N . PHE A 1 565 ? -3.688 16.312 -16.312 1 98.5 565 PHE A N 1
ATOM 4645 C CA . PHE A 1 565 ? -2.598 15.734 -15.531 1 98.5 565 PHE A CA 1
ATOM 4646 C C . PHE A 1 565 ? -1.256 16 -16.203 1 98.5 565 PHE A C 1
ATOM 4648 O O . PHE A 1 565 ? -1.18 16.109 -17.422 1 98.5 565 PHE A O 1
ATOM 4655 N N . GLN A 1 566 ? -0.223 16.109 -15.398 1 98.44 566 GLN A N 1
ATOM 4656 C CA . GLN A 1 566 ? 1.19 16 -15.742 1 98.44 566 GLN A CA 1
ATOM 4657 C C . GLN A 1 566 ? 1.945 15.164 -14.711 1 98.44 566 GLN A C 1
ATOM 4659 O O . GLN A 1 566 ? 1.486 15.008 -13.578 1 98.44 566 GLN A O 1
ATOM 4664 N N . ILE A 1 567 ? 3.047 14.602 -15.141 1 98.81 567 ILE A N 1
ATOM 4665 C CA . ILE A 1 567 ? 3.83 13.797 -14.211 1 98.81 567 ILE A CA 1
ATOM 4666 C C . ILE A 1 567 ? 5.316 14.078 -14.414 1 98.81 567 ILE A C 1
ATOM 4668 O O . ILE A 1 567 ? 5.746 14.414 -15.516 1 98.81 567 ILE A O 1
ATOM 4672 N N . GLU A 1 568 ? 6.082 14.117 -13.406 1 98.81 568 GLU A N 1
ATOM 4673 C CA . GLU A 1 568 ? 7.539 14.172 -13.43 1 98.81 568 GLU A CA 1
ATOM 4674 C C . GLU A 1 568 ? 8.148 13.094 -12.539 1 98.81 568 GLU A C 1
ATOM 4676 O O . GLU A 1 568 ? 7.488 12.602 -11.617 1 98.81 568 GLU A O 1
ATOM 4681 N N . ALA A 1 569 ? 9.383 12.688 -12.836 1 98.75 569 ALA A N 1
ATOM 4682 C CA . ALA A 1 569 ? 10.148 11.734 -12.031 1 98.75 569 ALA A CA 1
ATOM 4683 C C . ALA A 1 569 ? 11.195 12.453 -11.18 1 98.75 569 ALA A C 1
ATOM 4685 O O . ALA A 1 569 ? 11.617 13.562 -11.516 1 98.75 569 ALA A O 1
ATOM 4686 N N . PHE A 1 570 ? 11.539 11.852 -10.047 1 98.75 570 PHE A N 1
ATOM 4687 C CA . PHE A 1 570 ? 12.594 12.453 -9.234 1 98.75 570 PHE A CA 1
ATOM 4688 C C . PHE A 1 570 ? 13.484 11.375 -8.625 1 98.75 570 PHE A C 1
ATOM 4690 O O . PHE A 1 570 ? 13.086 10.211 -8.539 1 98.75 570 PHE A O 1
ATOM 4697 N N . ASN A 1 571 ? 14.688 11.695 -8.305 1 98.38 571 ASN A N 1
ATOM 4698 C CA . ASN A 1 571 ? 15.625 10.898 -7.531 1 98.38 571 ASN A CA 1
ATOM 4699 C C . ASN A 1 571 ? 16.531 11.773 -6.66 1 98.38 571 ASN A C 1
ATOM 4701 O O . ASN A 1 571 ? 16.203 12.938 -6.402 1 98.38 571 ASN A O 1
ATOM 4705 N N . SER A 1 572 ? 17.578 11.219 -6.082 1 98.12 572 SER A N 1
ATOM 4706 C CA . SER A 1 572 ? 18.469 11.922 -5.168 1 98.12 572 SER A CA 1
ATOM 4707 C C . SER A 1 572 ? 19.25 13.023 -5.891 1 98.12 572 SER A C 1
ATOM 4709 O O . SER A 1 572 ? 19.875 13.859 -5.25 1 98.12 572 SER A O 1
ATOM 4711 N N . ASN A 1 573 ? 19.125 13.055 -7.246 1 98 573 ASN A N 1
ATOM 4712 C CA . ASN A 1 573 ? 19.953 13.977 -8.039 1 98 573 ASN A CA 1
ATOM 4713 C C . ASN A 1 573 ? 19.109 15.117 -8.609 1 98 573 ASN A C 1
ATOM 4715 O O . ASN A 1 573 ? 19.656 16.094 -9.109 1 98 573 ASN A O 1
ATOM 4719 N N . GLY A 1 574 ? 17.844 14.93 -8.57 1 98.38 574 GLY A N 1
ATOM 4720 C CA . GLY A 1 574 ? 17.016 16.016 -9.078 1 98.38 574 GLY A CA 1
ATOM 4721 C C . GLY A 1 574 ? 15.688 15.531 -9.633 1 98.38 574 GLY A C 1
ATOM 4722 O O . GLY A 1 574 ? 15.195 14.461 -9.258 1 98.38 574 GLY A O 1
ATOM 4723 N N . ILE A 1 575 ? 15.055 16.406 -10.422 1 98.56 575 ILE A N 1
ATOM 4724 C CA . ILE A 1 575 ? 13.703 16.203 -10.938 1 98.56 575 ILE A CA 1
ATOM 4725 C C . ILE A 1 575 ? 13.719 16.266 -12.461 1 98.56 575 ILE A C 1
ATOM 4727 O O . ILE A 1 575 ? 14.43 17.078 -13.055 1 98.56 575 ILE A O 1
ATOM 4731 N N . SER A 1 576 ? 12.984 15.438 -13.086 1 98.69 576 SER A N 1
ATOM 4732 C CA . SER A 1 576 ? 12.883 15.422 -14.539 1 98.69 576 SER A CA 1
ATOM 4733 C C . SER A 1 576 ? 11.984 16.547 -15.047 1 98.69 576 SER A C 1
ATOM 4735 O O . SER A 1 576 ? 11.305 17.203 -14.258 1 98.69 576 SER A O 1
ATOM 4737 N N . GLU A 1 577 ? 12.039 16.719 -16.391 1 98.12 577 GLU A N 1
ATOM 4738 C CA . GLU A 1 577 ? 11.008 17.531 -17.031 1 98.12 577 GLU A CA 1
ATOM 4739 C C . GLU A 1 577 ? 9.625 16.906 -16.844 1 98.12 577 GLU A C 1
ATOM 4741 O O . GLU A 1 577 ? 9.5 15.688 -16.766 1 98.12 577 GLU A O 1
ATOM 4746 N N . ARG A 1 578 ? 8.617 17.719 -16.797 1 98.25 578 ARG A N 1
ATOM 4747 C CA . ARG A 1 578 ? 7.242 17.234 -16.734 1 98.25 578 ARG A CA 1
ATOM 4748 C C . ARG A 1 578 ? 6.766 16.781 -18.109 1 98.25 578 ARG A C 1
ATOM 4750 O O . ARG A 1 578 ? 7.242 17.281 -19.141 1 98.25 578 ARG A O 1
ATOM 4757 N N . THR A 1 579 ? 5.906 15.867 -18.141 1 98.56 579 THR A N 1
ATOM 4758 C CA . THR A 1 579 ? 5.27 15.469 -19.391 1 98.56 579 THR A CA 1
ATOM 4759 C C . THR A 1 579 ? 4.363 16.578 -19.906 1 98.56 579 THR A C 1
ATOM 4761 O O . THR A 1 579 ? 4.129 17.578 -19.219 1 98.56 579 THR A O 1
ATOM 4764 N N . GLU A 1 580 ? 3.881 16.406 -21.156 1 97.81 580 GLU A N 1
ATOM 4765 C CA . GLU A 1 580 ? 2.807 17.266 -21.641 1 97.81 580 GLU A CA 1
ATOM 4766 C C . GLU A 1 580 ? 1.535 17.094 -20.812 1 97.81 580 GLU A C 1
ATOM 4768 O O . GLU A 1 580 ? 1.359 16.062 -20.156 1 97.81 580 GLU A O 1
ATOM 4773 N N . VAL A 1 581 ? 0.716 18.094 -20.844 1 98.19 581 VAL A N 1
ATOM 4774 C CA . VAL A 1 581 ? -0.561 18.016 -20.141 1 98.19 581 VAL A CA 1
ATOM 4775 C C . VAL A 1 581 ? -1.485 17.047 -20.875 1 98.19 581 VAL A C 1
ATOM 4777 O O . VAL A 1 581 ? -1.66 17.141 -22.094 1 98.19 581 VAL A O 1
ATOM 4780 N N . ILE A 1 582 ? -2.012 16.109 -20.125 1 97.75 582 ILE A N 1
ATOM 4781 C CA . ILE A 1 582 ? -2.953 15.141 -20.688 1 97.75 582 ILE A CA 1
ATOM 4782 C C . ILE A 1 582 ? -4.34 15.359 -20.078 1 97.75 582 ILE A C 1
ATOM 4784 O O . ILE A 1 582 ? -4.465 15.617 -18.875 1 97.75 582 ILE A O 1
ATOM 4788 N N . GLN A 1 583 ? -5.289 15.273 -20.891 1 96.06 583 GLN A N 1
ATOM 4789 C CA . GLN A 1 583 ? -6.676 15.477 -20.5 1 96.06 583 GLN A CA 1
ATOM 4790 C C . GLN A 1 583 ? -7.371 14.148 -20.219 1 96.06 583 GLN A C 1
ATOM 4792 O O . GLN A 1 583 ? -7.156 13.164 -20.938 1 96.06 583 GLN A O 1
ATOM 4797 N N . SER A 1 584 ? -8.117 14.07 -19.172 1 93 584 SER A N 1
ATOM 4798 C CA . SER A 1 584 ? -8.992 12.945 -18.859 1 93 584 SER A CA 1
ATOM 4799 C C . SER A 1 584 ? -10.445 13.406 -18.703 1 93 584 SER A C 1
ATOM 4801 O O . SER A 1 584 ? -10.781 14.102 -17.734 1 93 584 SER A O 1
ATOM 4803 N N . GLU A 1 585 ? -11.312 12.93 -19.578 1 89.25 585 GLU A N 1
ATOM 4804 C CA . GLU A 1 585 ? -12.703 13.367 -19.594 1 89.25 585 GLU A CA 1
ATOM 4805 C C . GLU A 1 585 ? -13.602 12.398 -18.828 1 89.25 585 GLU A C 1
ATOM 4807 O O . GLU A 1 585 ? -13.359 11.188 -18.828 1 89.25 585 GLU A O 1
ATOM 4812 N N . MET B 1 1 ? 57.938 -67.625 8.32 1 21.58 1 MET B N 1
ATOM 4813 C CA . MET B 1 1 ? 57 -67.312 7.262 1 21.58 1 MET B CA 1
ATOM 4814 C C . MET B 1 1 ? 55.875 -66.438 7.793 1 21.58 1 MET B C 1
ATOM 4816 O O . MET B 1 1 ? 54.938 -66.938 8.43 1 21.58 1 MET B O 1
ATOM 4820 N N . LYS B 1 2 ? 56.188 -65.188 8.453 1 38.12 2 LYS B N 1
ATOM 4821 C CA . LYS B 1 2 ? 55.344 -64.188 9.039 1 38.12 2 LYS B CA 1
ATOM 4822 C C . LYS B 1 2 ? 54.344 -63.656 8.016 1 38.12 2 LYS B C 1
ATOM 4824 O O . LYS B 1 2 ? 54.719 -63.062 7.004 1 38.12 2 LYS B O 1
ATOM 4829 N N . LYS B 1 3 ? 53.188 -64.438 7.875 1 36.62 3 LYS B N 1
ATOM 4830 C CA . LYS B 1 3 ? 52.062 -64.188 6.953 1 36.62 3 LYS B CA 1
ATOM 4831 C C . LYS B 1 3 ? 51.438 -62.844 7.191 1 36.62 3 LYS B C 1
ATOM 4833 O O . LYS B 1 3 ? 50.969 -62.562 8.289 1 36.62 3 LYS B O 1
ATOM 4838 N N . LYS B 1 4 ? 51.938 -61.781 6.574 1 47.12 4 LYS B N 1
ATOM 4839 C CA . LYS B 1 4 ? 51.344 -60.469 6.707 1 47.12 4 LYS B CA 1
ATOM 4840 C C . LYS B 1 4 ? 49.906 -60.469 6.176 1 47.12 4 LYS B C 1
ATOM 4842 O O . LYS B 1 4 ? 49.656 -60.812 5.02 1 47.12 4 LYS B O 1
ATOM 4847 N N . ILE B 1 5 ? 48.812 -60.625 6.961 1 42.5 5 ILE B N 1
ATOM 4848 C CA . ILE B 1 5 ? 47.406 -60.438 6.695 1 42.5 5 ILE B CA 1
ATOM 4849 C C . ILE B 1 5 ? 47.125 -59.031 6.211 1 42.5 5 ILE B C 1
ATOM 4851 O O . ILE B 1 5 ? 47.406 -58.062 6.914 1 42.5 5 ILE B O 1
ATOM 4855 N N . ILE B 1 6 ? 47.156 -58.75 4.922 1 40.25 6 ILE B N 1
ATOM 4856 C CA . ILE B 1 6 ? 46.781 -57.469 4.312 1 40.25 6 ILE B CA 1
ATOM 4857 C C . ILE B 1 6 ? 45.281 -57.219 4.562 1 40.25 6 ILE B C 1
ATOM 4859 O O . ILE B 1 6 ? 44.438 -57.969 4.117 1 40.25 6 ILE B O 1
ATOM 4863 N N . LEU B 1 7 ? 44.938 -56.594 5.648 1 43.91 7 LEU B N 1
ATOM 4864 C CA . LEU B 1 7 ? 43.562 -56.094 5.906 1 43.91 7 LEU B CA 1
ATOM 4865 C C . LEU B 1 7 ? 43.125 -55.156 4.801 1 43.91 7 LEU B C 1
ATOM 4867 O O . LEU B 1 7 ? 43.688 -54.094 4.609 1 43.91 7 LEU B O 1
ATOM 4871 N N . LEU B 1 8 ? 42.5 -55.656 3.736 1 41.97 8 LEU B N 1
ATOM 4872 C CA . LEU B 1 8 ? 41.844 -54.844 2.717 1 41.97 8 LEU B CA 1
ATOM 4873 C C . LEU B 1 8 ? 40.75 -54 3.332 1 41.97 8 LEU B C 1
ATOM 4875 O O . LEU B 1 8 ? 39.75 -54.531 3.855 1 41.97 8 LEU B O 1
ATOM 4879 N N . MET B 1 9 ? 40.969 -52.812 3.727 1 42.12 9 MET B N 1
ATOM 4880 C CA . MET B 1 9 ? 39.969 -51.844 4.137 1 42.12 9 MET B CA 1
ATOM 4881 C C . MET B 1 9 ? 39.031 -51.531 2.982 1 42.12 9 MET B C 1
ATOM 4883 O O . MET B 1 9 ? 39.438 -51 1.952 1 42.12 9 MET B O 1
ATOM 4887 N N . ALA B 1 10 ? 37.875 -52.25 2.775 1 44.66 10 ALA B N 1
ATOM 4888 C CA . ALA B 1 10 ? 36.781 -51.938 1.856 1 44.66 10 ALA B CA 1
ATOM 4889 C C . ALA B 1 10 ? 36.281 -50.5 2.08 1 44.66 10 ALA B C 1
ATOM 4891 O O . ALA B 1 10 ? 35.812 -50.188 3.172 1 44.66 10 ALA B O 1
ATOM 4892 N N . SER B 1 11 ? 36.75 -49.531 1.362 1 43.41 11 SER B N 1
ATOM 4893 C CA . SER B 1 11 ? 36.188 -48.188 1.321 1 43.41 11 SER B CA 1
ATOM 4894 C C . SER B 1 11 ? 34.719 -48.219 0.922 1 43.41 11 SER B C 1
ATOM 4896 O O . SER B 1 11 ? 34.375 -48.531 -0.217 1 43.41 11 SER B O 1
ATOM 4898 N N . LEU B 1 12 ? 33.781 -48.469 1.822 1 42.19 12 LEU B N 1
ATOM 4899 C CA . LEU B 1 12 ? 32.375 -48.312 1.534 1 42.19 12 LEU B CA 1
ATOM 4900 C C . LEU B 1 12 ? 32.094 -46.906 0.983 1 42.19 12 LEU B C 1
ATOM 4902 O O . LEU B 1 12 ? 32.5 -45.906 1.591 1 42.19 12 LEU B O 1
ATOM 4906 N N . PRO B 1 13 ? 31.812 -46.781 -0.281 1 41.16 13 PRO B N 1
ATOM 4907 C CA . PRO B 1 13 ? 31.406 -45.438 -0.732 1 41.16 13 PRO B CA 1
ATOM 4908 C C . PRO B 1 13 ? 30.312 -44.812 0.139 1 41.16 13 PRO B C 1
ATOM 4910 O O . PRO B 1 13 ? 29.328 -45.5 0.458 1 41.16 13 PRO B O 1
ATOM 4913 N N . PHE B 1 14 ? 30.609 -43.906 0.978 1 39.62 14 PHE B N 1
ATOM 4914 C CA . PHE B 1 14 ? 29.594 -43.094 1.617 1 39.62 14 PHE B CA 1
ATOM 4915 C C . PHE B 1 14 ? 28.609 -42.531 0.588 1 39.62 14 PHE B C 1
ATOM 4917 O O . PHE B 1 14 ? 28.969 -41.688 -0.245 1 39.62 14 PHE B O 1
ATOM 4924 N N . CYS B 1 15 ? 27.703 -43.312 0.177 1 37.5 15 CYS B N 1
ATOM 4925 C CA . CYS B 1 15 ? 26.578 -42.719 -0.542 1 37.5 15 CYS B CA 1
ATOM 4926 C C . CYS B 1 15 ? 26.031 -41.531 0.201 1 37.5 15 CYS B C 1
ATOM 4928 O O . CYS B 1 15 ? 25.484 -41.656 1.298 1 37.5 15 CYS B O 1
ATOM 4930 N N . PHE B 1 16 ? 26.594 -40.406 0.041 1 39.78 16 PHE B N 1
ATOM 4931 C CA . PHE B 1 16 ? 25.938 -39.188 0.473 1 39.78 16 PHE B CA 1
ATOM 4932 C C . PHE B 1 16 ? 24.453 -39.188 0.102 1 39.78 16 PHE B C 1
ATOM 4934 O O . PHE B 1 16 ? 24.109 -39.094 -1.077 1 39.78 16 PHE B O 1
ATOM 4941 N N . PHE B 1 17 ? 23.672 -39.906 0.789 1 40.97 17 PHE B N 1
ATOM 4942 C CA . PHE B 1 17 ? 22.234 -39.719 0.674 1 40.97 17 PHE B CA 1
ATOM 4943 C C . PHE B 1 17 ? 21.891 -38.219 0.776 1 40.97 17 PHE B C 1
ATOM 4945 O O . PHE B 1 17 ? 21.969 -37.625 1.857 1 40.97 17 PHE B O 1
ATOM 4952 N N . GLU B 1 18 ? 22.125 -37.5 -0.229 1 53.72 18 GLU B N 1
ATOM 4953 C CA . GLU B 1 18 ? 21.547 -36.156 -0.205 1 53.72 18 GLU B CA 1
ATOM 4954 C C . GLU B 1 18 ? 20.062 -36.188 0.152 1 53.72 18 GLU B C 1
ATOM 4956 O O . GLU B 1 18 ? 19.312 -36.969 -0.423 1 53.72 18 GLU B O 1
ATOM 4961 N N . ALA B 1 19 ? 19.672 -35.781 1.317 1 68.81 19 ALA B N 1
ATOM 4962 C CA . ALA B 1 19 ? 18.297 -35.719 1.775 1 68.81 19 ALA B CA 1
ATOM 4963 C C . ALA B 1 19 ? 17.391 -35.125 0.699 1 68.81 19 ALA B C 1
ATOM 4965 O O . ALA B 1 19 ? 17.703 -34.094 0.098 1 68.81 19 ALA B O 1
ATOM 4966 N N . GLN B 1 20 ? 16.406 -35.938 0.384 1 84.88 20 GLN B N 1
ATOM 4967 C CA . GLN B 1 20 ? 15.461 -35.594 -0.672 1 84.88 20 GLN B CA 1
ATOM 4968 C C . GLN B 1 20 ? 14.656 -34.344 -0.299 1 84.88 20 GLN B C 1
ATOM 4970 O O . GLN B 1 20 ? 14.188 -34.219 0.834 1 84.88 20 GLN B O 1
ATOM 4975 N N . GLN B 1 21 ? 14.625 -33.344 -1.12 1 95.62 21 GLN B N 1
ATOM 4976 C CA . GLN B 1 21 ? 13.828 -32.125 -0.938 1 95.62 21 GLN B CA 1
ATOM 4977 C C . GLN B 1 21 ? 12.367 -32.469 -0.656 1 95.62 21 GLN B C 1
ATOM 4979 O O . GLN B 1 21 ? 11.781 -33.344 -1.33 1 95.62 21 GLN B O 1
ATOM 4984 N N . LYS B 1 22 ? 11.758 -31.875 0.341 1 98.12 22 LYS B N 1
ATOM 4985 C CA . LYS B 1 22 ? 10.422 -32.219 0.808 1 98.12 22 LYS B CA 1
ATOM 4986 C C . LYS B 1 22 ? 9.438 -31.078 0.539 1 98.12 22 LYS B C 1
ATOM 4988 O O . LYS B 1 22 ? 8.219 -31.281 0.635 1 98.12 22 LYS B O 1
ATOM 4993 N N . THR B 1 23 ? 9.906 -29.938 0.209 1 98.62 23 THR B N 1
ATOM 4994 C CA . THR B 1 23 ? 9.039 -28.766 0.126 1 98.62 23 THR B CA 1
ATOM 4995 C C . THR B 1 23 ? 9.234 -28.047 -1.203 1 98.62 23 THR B C 1
ATOM 4997 O O . THR B 1 23 ? 10.211 -28.281 -1.914 1 98.62 23 THR B O 1
ATOM 5000 N N . PHE B 1 24 ? 8.289 -27.281 -1.585 1 98.62 24 PHE B N 1
ATOM 5001 C CA . PHE B 1 24 ? 8.391 -26.297 -2.656 1 98.62 24 PHE B CA 1
ATOM 5002 C C . PHE B 1 24 ? 7.922 -24.922 -2.178 1 98.62 24 PHE B C 1
ATOM 5004 O O . PHE B 1 24 ? 7.457 -24.781 -1.045 1 98.62 24 PHE B O 1
ATOM 5011 N N . CYS B 1 25 ? 8.094 -23.938 -3.002 1 98.75 25 CYS B N 1
ATOM 5012 C CA . CYS B 1 25 ? 7.734 -22.562 -2.635 1 98.75 25 CYS B CA 1
ATOM 5013 C C . CYS B 1 25 ? 7.223 -21.797 -3.846 1 98.75 25 CYS B C 1
ATOM 5015 O O . CYS B 1 25 ? 7.812 -21.859 -4.926 1 98.75 25 CYS B O 1
ATOM 5017 N N . ASN B 1 26 ? 6.035 -21.078 -3.672 1 98.81 26 ASN B N 1
ATOM 5018 C CA . ASN B 1 26 ? 5.504 -20.234 -4.742 1 98.81 26 ASN B CA 1
ATOM 5019 C C . ASN B 1 26 ? 6.254 -18.906 -4.84 1 98.81 26 ASN B C 1
ATOM 5021 O O . ASN B 1 26 ? 6.66 -18.344 -3.824 1 98.81 26 ASN B O 1
ATOM 5025 N N . PRO B 1 27 ? 6.391 -18.391 -6.094 1 98.69 27 PRO B N 1
ATOM 5026 C CA . PRO B 1 27 ? 5.996 -19.016 -7.359 1 98.69 27 PRO B CA 1
ATOM 5027 C C . PRO B 1 27 ? 6.797 -20.266 -7.672 1 98.69 27 PRO B C 1
ATOM 5029 O O . PRO B 1 27 ? 7.969 -20.375 -7.293 1 98.69 27 PRO B O 1
ATOM 5032 N N . ILE B 1 28 ? 6.156 -21.125 -8.367 1 98.75 28 ILE B N 1
ATOM 5033 C CA . ILE B 1 28 ? 6.871 -22.359 -8.625 1 98.75 28 ILE B CA 1
ATOM 5034 C C . ILE B 1 28 ? 8.039 -22.109 -9.57 1 98.75 28 ILE B C 1
ATOM 5036 O O . ILE B 1 28 ? 8.008 -21.156 -10.367 1 98.75 28 ILE B O 1
ATOM 5040 N N . ASN B 1 29 ? 9.047 -22.891 -9.438 1 97.88 29 ASN B N 1
ATOM 5041 C CA . ASN B 1 29 ? 10.266 -22.719 -10.219 1 97.88 29 ASN B CA 1
ATOM 5042 C C . ASN B 1 29 ? 10.195 -23.5 -11.531 1 97.88 29 ASN B C 1
ATOM 5044 O O . ASN B 1 29 ? 10.539 -24.688 -11.578 1 97.88 29 ASN B O 1
ATOM 5048 N N . ILE B 1 30 ? 9.812 -22.875 -12.547 1 98 30 ILE B N 1
ATOM 5049 C CA . ILE B 1 30 ? 9.859 -23.406 -13.906 1 98 30 ILE B CA 1
ATOM 5050 C C . ILE B 1 30 ? 10.555 -22.406 -14.82 1 98 30 ILE B C 1
ATOM 5052 O O . ILE B 1 30 ? 10.742 -21.25 -14.453 1 98 30 ILE B O 1
ATOM 5056 N N . ASP B 1 31 ? 10.977 -22.859 -15.984 1 97.94 31 ASP B N 1
ATOM 5057 C CA . ASP B 1 31 ? 11.656 -22 -16.938 1 97.94 31 ASP B CA 1
ATOM 5058 C C . ASP B 1 31 ? 10.648 -21.188 -17.75 1 97.94 31 ASP B C 1
ATOM 5060 O O . ASP B 1 31 ? 10.57 -21.328 -18.969 1 97.94 31 ASP B O 1
ATOM 5064 N N . TYR B 1 32 ? 10.062 -20.234 -17.141 1 98.06 32 TYR B N 1
ATOM 5065 C CA . TYR B 1 32 ? 9.062 -19.375 -17.766 1 98.06 32 TYR B CA 1
ATOM 5066 C C . TYR B 1 32 ? 9.57 -18.797 -19.078 1 98.06 32 TYR B C 1
ATOM 5068 O O . TYR B 1 32 ? 10.703 -18.328 -19.156 1 98.06 32 TYR B O 1
ATOM 5076 N N . GLY B 1 33 ? 8.719 -18.859 -20.109 1 97.44 33 GLY B N 1
ATOM 5077 C CA . GLY B 1 33 ? 9.016 -18.078 -21.312 1 97.44 33 GLY B CA 1
ATOM 5078 C C . GLY B 1 33 ? 8.797 -16.594 -21.125 1 97.44 33 GLY B C 1
ATOM 5079 O O . GLY B 1 33 ? 8.18 -16.172 -20.141 1 97.44 33 GLY B O 1
ATOM 5080 N N . TYR B 1 34 ? 9.383 -15.805 -22.031 1 97.19 34 TYR B N 1
ATOM 5081 C CA . TYR B 1 34 ? 9.117 -14.375 -22.094 1 97.19 34 TYR B CA 1
ATOM 5082 C C . TYR B 1 34 ? 7.883 -14.078 -22.938 1 97.19 34 TYR B C 1
ATOM 5084 O O . TYR B 1 34 ? 7.434 -14.938 -23.703 1 97.19 34 TYR B O 1
ATOM 5092 N N . THR B 1 35 ? 7.25 -12.938 -22.703 1 95.81 35 THR B N 1
ATOM 5093 C CA . THR B 1 35 ? 6.113 -12.586 -23.547 1 95.81 35 THR B CA 1
ATOM 5094 C C . THR B 1 35 ? 6.516 -12.586 -25.016 1 95.81 35 THR B C 1
ATOM 5096 O O . THR B 1 35 ? 7.547 -12.016 -25.391 1 95.81 35 THR B O 1
ATOM 5099 N N . PRO B 1 36 ? 5.668 -13.188 -25.875 1 94.56 36 PRO B N 1
ATOM 5100 C CA . PRO B 1 36 ? 6.035 -13.258 -27.281 1 94.56 36 PRO B CA 1
ATOM 5101 C C . PRO B 1 36 ? 5.578 -12.031 -28.078 1 94.56 36 PRO B C 1
ATOM 5103 O O . PRO B 1 36 ? 5.828 -11.938 -29.281 1 94.56 36 PRO B O 1
ATOM 5106 N N . PHE B 1 37 ? 4.949 -11.102 -27.469 1 95.31 37 PHE B N 1
ATOM 5107 C CA . PHE B 1 37 ? 4.336 -9.969 -28.156 1 95.31 37 PHE B CA 1
ATOM 5108 C C . PHE B 1 37 ? 5.176 -8.711 -27.984 1 95.31 37 PHE B C 1
ATOM 5110 O O . PHE B 1 37 ? 5.359 -8.227 -26.875 1 95.31 37 PHE B O 1
ATOM 5117 N N . GLU B 1 38 ? 5.562 -8.164 -29.062 1 94.56 38 GLU B N 1
ATOM 5118 C CA . GLU B 1 38 ? 6.324 -6.918 -29.031 1 94.56 38 GLU B CA 1
ATOM 5119 C C . GLU B 1 38 ? 5.52 -5.801 -28.375 1 94.56 38 GLU B C 1
ATOM 5121 O O . GLU B 1 38 ? 6.078 -4.961 -27.656 1 94.56 38 GLU B O 1
ATOM 5126 N N . VAL B 1 39 ? 4.273 -5.812 -28.625 1 93.56 39 VAL B N 1
ATOM 5127 C CA . VAL B 1 39 ? 3.408 -4.746 -28.141 1 93.56 39 VAL B CA 1
ATOM 5128 C C . VAL B 1 39 ? 3.344 -4.797 -26.609 1 93.56 39 VAL B C 1
ATOM 5130 O O . VAL B 1 39 ? 3.26 -3.758 -25.953 1 93.56 39 VAL B O 1
ATOM 5133 N N . PHE B 1 40 ? 3.436 -5.98 -26.016 1 94.56 40 PHE B N 1
ATOM 5134 C CA . PHE B 1 40 ? 3.381 -6.141 -24.562 1 94.56 40 PHE B CA 1
ATOM 5135 C C . PHE B 1 40 ? 4.75 -5.902 -23.938 1 94.56 40 PHE B C 1
ATOM 5137 O O . PHE B 1 40 ? 4.887 -5.883 -22.719 1 94.56 40 PHE B O 1
ATOM 5144 N N . SER B 1 41 ? 5.77 -5.691 -24.75 1 94.81 41 SER B N 1
ATOM 5145 C CA . SER B 1 41 ? 7.145 -5.617 -24.266 1 94.81 41 SER B CA 1
ATOM 5146 C C . SER B 1 41 ? 7.707 -4.207 -24.406 1 94.81 41 SER B C 1
ATOM 5148 O O . SER B 1 41 ? 8.898 -3.984 -24.203 1 94.81 41 SER B O 1
ATOM 5150 N N . LYS B 1 42 ? 6.863 -3.279 -24.766 1 93.12 42 LYS B N 1
ATOM 5151 C CA . LYS B 1 42 ? 7.305 -1.926 -25.094 1 93.12 42 LYS B CA 1
ATOM 5152 C C . LYS B 1 42 ? 7.906 -1.238 -23.875 1 93.12 42 LYS B C 1
ATOM 5154 O O . LYS B 1 42 ? 8.789 -0.39 -24 1 93.12 42 LYS B O 1
ATOM 5159 N N . GLN B 1 43 ? 7.477 -1.661 -22.734 1 93.44 43 GLN B N 1
ATOM 5160 C CA . GLN B 1 43 ? 7.969 -1.009 -21.531 1 93.44 43 GLN B CA 1
ATOM 5161 C C . GLN B 1 43 ? 9 -1.88 -20.812 1 93.44 43 GLN B C 1
ATOM 5163 O O . GLN B 1 43 ? 9.344 -1.619 -19.656 1 93.44 43 GLN B O 1
ATOM 5168 N N . GLY B 1 44 ? 9.414 -2.893 -21.469 1 95.06 44 GLY B N 1
ATOM 5169 C CA . GLY B 1 44 ? 10.406 -3.83 -20.969 1 95.06 44 GLY B CA 1
ATOM 5170 C C . GLY B 1 44 ? 10.016 -5.281 -21.172 1 95.06 44 GLY B C 1
ATOM 5171 O O . GLY B 1 44 ? 8.922 -5.695 -20.781 1 95.06 44 GLY B O 1
ATOM 5172 N N . LYS B 1 45 ? 10.891 -5.957 -21.828 1 97.31 45 LYS B N 1
ATOM 5173 C CA . LYS B 1 45 ? 10.672 -7.391 -21.984 1 97.31 45 LYS B CA 1
ATOM 5174 C C . LYS B 1 45 ? 10.672 -8.102 -20.641 1 97.31 45 LYS B C 1
ATOM 5176 O O . LYS B 1 45 ? 11.383 -7.695 -19.719 1 97.31 45 LYS B O 1
ATOM 5181 N N . HIS B 1 46 ? 9.891 -9.125 -20.547 1 97.94 46 HIS B N 1
ATOM 5182 C CA . HIS B 1 46 ? 9.695 -9.805 -19.266 1 97.94 46 HIS B CA 1
ATOM 5183 C C . HIS B 1 46 ? 9.141 -11.211 -19.469 1 97.94 46 HIS B C 1
ATOM 5185 O O . HIS B 1 46 ? 8.492 -11.484 -20.484 1 97.94 46 HIS B O 1
ATOM 5191 N N . ARG B 1 47 ? 9.406 -12.078 -18.5 1 98.12 47 ARG B N 1
ATOM 5192 C CA . ARG B 1 47 ? 8.781 -13.398 -18.469 1 98.12 47 ARG B CA 1
ATOM 5193 C C . ARG B 1 47 ? 7.277 -13.289 -18.219 1 98.12 47 ARG B C 1
ATOM 5195 O O . ARG B 1 47 ? 6.816 -12.359 -17.547 1 98.12 47 ARG B O 1
ATOM 5202 N N . ALA B 1 48 ? 6.539 -14.195 -18.828 1 96.56 48 ALA B N 1
ATOM 5203 C CA . ALA B 1 48 ? 5.09 -14.172 -18.656 1 96.56 48 ALA B CA 1
ATOM 5204 C C . ALA B 1 48 ? 4.477 -15.531 -18.984 1 96.56 48 ALA B C 1
ATOM 5206 O O . ALA B 1 48 ? 4.777 -16.109 -20.031 1 96.56 48 ALA B O 1
ATOM 5207 N N . THR B 1 49 ? 3.668 -16.047 -18.109 1 97.44 49 THR B N 1
ATOM 5208 C CA . THR B 1 49 ? 2.688 -17.078 -18.391 1 97.44 49 THR B CA 1
ATOM 5209 C C . THR B 1 49 ? 1.561 -17.062 -17.359 1 97.44 49 THR B C 1
ATOM 5211 O O . THR B 1 49 ? 1.614 -16.312 -16.391 1 97.44 49 THR B O 1
ATOM 5214 N N . ALA B 1 50 ? 0.471 -17.688 -17.703 1 97.94 50 ALA B N 1
ATOM 5215 C CA . ALA B 1 50 ? -0.736 -17.625 -16.891 1 97.94 50 ALA B CA 1
ATOM 5216 C C . ALA B 1 50 ? -1.705 -18.75 -17.25 1 97.94 50 ALA B C 1
ATOM 5218 O O . ALA B 1 50 ? -1.384 -19.609 -18.062 1 97.94 50 ALA B O 1
ATOM 5219 N N . ASP B 1 51 ? -2.826 -18.75 -16.562 1 98.44 51 ASP B N 1
ATOM 5220 C CA . ASP B 1 51 ? -3.953 -19.625 -16.859 1 98.44 51 ASP B CA 1
ATOM 5221 C C . ASP B 1 51 ? -3.518 -21.078 -16.906 1 98.44 51 ASP B C 1
ATOM 5223 O O . ASP B 1 51 ? -3.787 -21.781 -17.891 1 98.44 51 ASP B O 1
ATOM 5227 N N . PRO B 1 52 ? -2.861 -21.516 -15.844 1 98.75 52 PRO B N 1
ATOM 5228 C CA . PRO B 1 52 ? -2.285 -22.859 -15.891 1 98.75 52 PRO B CA 1
ATOM 5229 C C . PRO B 1 52 ? -3.334 -23.953 -15.711 1 98.75 52 PRO B C 1
ATOM 5231 O O . PRO B 1 52 ? -4.359 -23.734 -15.062 1 98.75 52 PRO B O 1
ATOM 5234 N N . VAL B 1 53 ? -2.992 -25.062 -16.297 1 98.69 53 VAL B N 1
ATOM 5235 C CA . VAL B 1 53 ? -3.719 -26.312 -16.062 1 98.69 53 VAL B CA 1
ATOM 5236 C C . VAL B 1 53 ? -2.734 -27.438 -15.727 1 98.69 53 VAL B C 1
ATOM 5238 O O . VAL B 1 53 ? -1.727 -27.609 -16.422 1 98.69 53 VAL B O 1
ATOM 5241 N N . ILE B 1 54 ? -2.996 -28.094 -14.664 1 98.88 54 ILE B N 1
ATOM 5242 C CA . ILE B 1 54 ? -2.279 -29.328 -14.375 1 98.88 54 ILE B CA 1
ATOM 5243 C C . ILE B 1 54 ? -3.244 -30.516 -14.43 1 98.88 54 ILE B C 1
ATOM 5245 O O . ILE B 1 54 ? -4.316 -30.484 -13.828 1 98.88 54 ILE B O 1
ATOM 5249 N N . VAL B 1 55 ? -2.887 -31.516 -15.156 1 98.38 55 VAL B N 1
ATOM 5250 C CA . VAL B 1 55 ? -3.654 -32.75 -15.227 1 98.38 55 VAL B CA 1
ATOM 5251 C C . VAL B 1 55 ? -2.771 -33.938 -14.82 1 98.38 55 VAL B C 1
ATOM 5253 O O . VAL B 1 55 ? -1.589 -33.969 -15.164 1 98.38 55 VAL B O 1
ATOM 5256 N N . ASN B 1 56 ? -3.336 -34.781 -14.031 1 98 56 ASN B N 1
ATOM 5257 C CA . ASN B 1 56 ? -2.697 -36.062 -13.695 1 98 56 ASN B CA 1
ATOM 5258 C C . ASN B 1 56 ? -3.008 -37.125 -14.742 1 98 56 ASN B C 1
ATOM 5260 O O . ASN B 1 56 ? -4.164 -37.531 -14.914 1 98 56 ASN B O 1
ATOM 5264 N N . PHE B 1 57 ? -2.031 -37.594 -15.484 1 98.06 57 PHE B N 1
ATOM 5265 C CA . PHE B 1 57 ? -2.176 -38.562 -16.547 1 98.06 57 PHE B CA 1
ATOM 5266 C C . PHE B 1 57 ? -1.118 -39.656 -16.422 1 98.06 57 PHE B C 1
ATOM 5268 O O . PHE B 1 57 ? 0.08 -39.375 -16.5 1 98.06 57 PHE B O 1
ATOM 5275 N N . LYS B 1 58 ? -1.553 -40.875 -16.141 1 96.69 58 LYS B N 1
ATOM 5276 C CA . LYS B 1 58 ? -0.682 -42.062 -15.977 1 96.69 58 LYS B CA 1
ATOM 5277 C C . LYS B 1 58 ? 0.368 -41.812 -14.898 1 96.69 58 LYS B C 1
ATOM 5279 O O . LYS B 1 58 ? 1.56 -42.031 -15.125 1 96.69 58 LYS B O 1
ATOM 5284 N N . ASN B 1 59 ? -0.027 -41.188 -13.828 1 96.88 59 ASN B N 1
ATOM 5285 C CA . ASN B 1 59 ? 0.734 -40.969 -12.602 1 96.88 59 ASN B CA 1
ATOM 5286 C C . ASN B 1 59 ? 1.823 -39.906 -12.805 1 96.88 59 ASN B C 1
ATOM 5288 O O . ASN B 1 59 ? 2.838 -39.938 -12.102 1 96.88 59 ASN B O 1
ATOM 5292 N N . LYS B 1 60 ? 1.614 -39.094 -13.812 1 98.19 60 LYS B N 1
ATOM 5293 C CA . LYS B 1 60 ? 2.471 -37.906 -14.031 1 98.19 60 LYS B CA 1
ATOM 5294 C C . LYS B 1 60 ? 1.646 -36.625 -14.125 1 98.19 60 LYS B C 1
ATOM 5296 O O . LYS B 1 60 ? 0.524 -36.656 -14.633 1 98.19 60 LYS B O 1
ATOM 5301 N N . LEU B 1 61 ? 2.178 -35.594 -13.602 1 98.75 61 LEU B N 1
ATOM 5302 C CA . LEU B 1 61 ? 1.52 -34.312 -13.688 1 98.75 61 LEU B CA 1
ATOM 5303 C C . LEU B 1 61 ? 1.987 -33.531 -14.914 1 98.75 61 LEU B C 1
ATOM 5305 O O . LEU B 1 61 ? 3.191 -33.375 -15.125 1 98.75 61 LEU B O 1
ATOM 5309 N N . PHE B 1 62 ? 1.08 -33.125 -15.75 1 98.88 62 PHE B N 1
ATOM 5310 C CA . PHE B 1 62 ? 1.371 -32.312 -16.922 1 98.88 62 PHE B CA 1
ATOM 5311 C C . PHE B 1 62 ? 0.875 -30.891 -16.734 1 98.88 62 PHE B C 1
ATOM 5313 O O . PHE B 1 62 ? -0.297 -30.672 -16.422 1 98.88 62 PHE B O 1
ATOM 5320 N N . LEU B 1 63 ? 1.759 -29.953 -16.859 1 98.88 63 LEU B N 1
ATOM 5321 C CA . LEU B 1 63 ? 1.459 -28.547 -16.688 1 98.88 63 LEU B CA 1
ATOM 5322 C C . LEU B 1 63 ? 1.498 -27.812 -18.031 1 98.88 63 LEU B C 1
ATOM 5324 O O . LEU B 1 63 ? 2.531 -27.797 -18.703 1 98.88 63 LEU B O 1
ATOM 5328 N N . PHE B 1 64 ? 0.38 -27.281 -18.484 1 98.69 64 PHE B N 1
ATOM 5329 C CA . PHE B 1 64 ? 0.257 -26.391 -19.641 1 98.69 64 PHE B CA 1
ATOM 5330 C C . PHE B 1 64 ? -0.098 -24.984 -19.188 1 98.69 64 PHE B C 1
ATOM 5332 O O . PHE B 1 64 ? -0.791 -24.797 -18.188 1 98.69 64 PHE B O 1
ATOM 5339 N N . SER B 1 65 ? 0.375 -24.016 -19.875 1 98.06 65 SER B N 1
ATOM 5340 C CA . SER B 1 65 ? 0.048 -22.641 -19.562 1 98.06 65 SER B CA 1
ATOM 5341 C C . SER B 1 65 ? 0.155 -21.766 -20.812 1 98.06 65 SER B C 1
ATOM 5343 O O . SER B 1 65 ? 0.552 -22.234 -21.875 1 98.06 65 SER B O 1
ATOM 5345 N N . THR B 1 66 ? -0.224 -20.516 -20.641 1 97.56 66 THR B N 1
ATOM 5346 C CA . THR B 1 66 ? -0.341 -19.578 -21.75 1 97.56 66 THR B CA 1
ATOM 5347 C C . THR B 1 66 ? 1.022 -19.328 -22.391 1 97.56 66 THR B C 1
ATOM 5349 O O . THR B 1 66 ? 1.967 -18.922 -21.703 1 97.56 66 THR B O 1
ATOM 5352 N N . ASN B 1 67 ? 1.164 -19.562 -23.688 1 96 67 ASN B N 1
ATOM 5353 C CA . ASN B 1 67 ? 2.207 -19.094 -24.594 1 96 67 ASN B CA 1
ATOM 5354 C C . ASN B 1 67 ? 3.586 -19.578 -24.156 1 96 67 ASN B C 1
ATOM 5356 O O . ASN B 1 67 ? 4.516 -18.781 -24.016 1 96 67 ASN B O 1
ATOM 5360 N N . GLN B 1 68 ? 3.734 -20.875 -24.047 1 96.69 68 GLN B N 1
ATOM 5361 C CA . GLN B 1 68 ? 5.02 -21.406 -23.594 1 96.69 68 GLN B CA 1
ATOM 5362 C C . GLN B 1 68 ? 5.664 -22.266 -24.688 1 96.69 68 GLN B C 1
ATOM 5364 O O . GLN B 1 68 ? 6.773 -22.781 -24.5 1 96.69 68 GLN B O 1
ATOM 5369 N N . GLU B 1 69 ? 4.984 -22.422 -25.828 1 95.44 69 GLU B N 1
ATOM 5370 C CA . GLU B 1 69 ? 5.496 -23.266 -26.922 1 95.44 69 GLU B CA 1
ATOM 5371 C C . GLU B 1 69 ? 5.98 -24.609 -26.391 1 95.44 69 GLU B C 1
ATOM 5373 O O . GLU B 1 69 ? 7.082 -25.047 -26.719 1 95.44 69 GLU B O 1
ATOM 5378 N N . GLY B 1 70 ? 5.18 -25.188 -25.625 1 97.44 70 GLY B N 1
ATOM 5379 C CA . GLY B 1 70 ? 5.445 -26.453 -24.969 1 97.44 70 GLY B CA 1
ATOM 5380 C C . GLY B 1 70 ? 4.707 -26.625 -23.656 1 97.44 70 GLY B C 1
ATOM 5381 O O . GLY B 1 70 ? 3.676 -25.984 -23.438 1 97.44 70 GLY B O 1
ATOM 5382 N N . TYR B 1 71 ? 5.09 -27.547 -22.922 1 98.5 71 TYR B N 1
ATOM 5383 C CA . TYR B 1 71 ? 4.5 -27.875 -21.625 1 98.5 71 TYR B CA 1
ATOM 5384 C C . TYR B 1 71 ? 5.496 -28.609 -20.734 1 98.5 71 TYR B C 1
ATOM 5386 O O . TYR B 1 71 ? 6.598 -28.953 -21.172 1 98.5 71 TYR B O 1
ATOM 5394 N N . TRP B 1 72 ? 5.191 -28.719 -19.469 1 98.75 72 TRP B N 1
ATOM 5395 C CA . TRP B 1 72 ? 6.051 -29.406 -18.516 1 98.75 72 TRP B CA 1
ATOM 5396 C C . TRP B 1 72 ? 5.375 -30.672 -17.984 1 98.75 72 TRP B C 1
ATOM 5398 O O . TRP B 1 72 ? 4.148 -30.781 -18 1 98.75 72 TRP B O 1
ATOM 5408 N N . TYR B 1 73 ? 6.125 -31.578 -17.578 1 98.56 73 TYR B N 1
ATOM 5409 C CA . TYR B 1 73 ? 5.598 -32.688 -16.79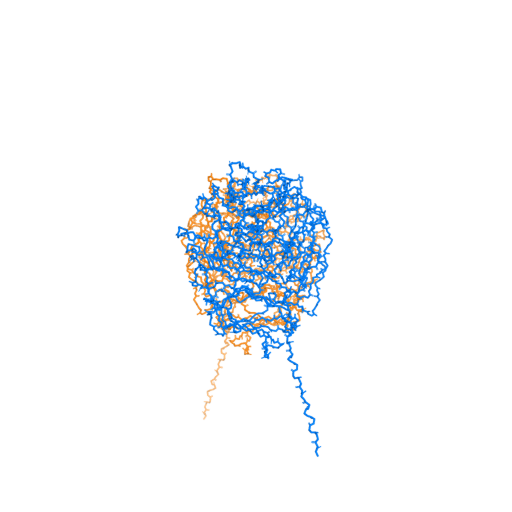7 1 98.56 73 TYR B CA 1
ATOM 5410 C C . TYR B 1 73 ? 6.504 -33 -15.602 1 98.56 73 TYR B C 1
ATOM 5412 O O . TYR B 1 73 ? 7.688 -32.625 -15.609 1 98.56 73 TYR B O 1
ATOM 5420 N N . SER B 1 74 ? 5.988 -33.562 -14.602 1 98.56 74 SER B N 1
ATOM 5421 C CA . SER B 1 74 ? 6.688 -33.875 -13.352 1 98.56 74 SER B CA 1
ATOM 5422 C C . SER B 1 74 ? 6.117 -35.094 -12.672 1 98.56 74 SER B C 1
ATOM 5424 O O . SER B 1 74 ? 4.914 -35.375 -12.758 1 98.56 74 SER B O 1
ATOM 5426 N N . ASP B 1 75 ? 6.996 -35.781 -11.953 1 97.31 75 ASP B N 1
ATOM 5427 C CA . ASP B 1 75 ? 6.57 -36.938 -11.164 1 97.31 75 ASP B CA 1
ATOM 5428 C C . ASP B 1 75 ? 6.227 -36.531 -9.734 1 97.31 75 ASP B C 1
ATOM 5430 O O . ASP B 1 75 ? 5.5 -37.219 -9.031 1 97.31 75 ASP B O 1
ATOM 5434 N N . ASP B 1 76 ? 6.746 -35.406 -9.359 1 97.25 76 ASP B N 1
ATOM 5435 C CA . ASP B 1 76 ? 6.711 -35.094 -7.934 1 97.25 76 ASP B CA 1
ATOM 5436 C C . ASP B 1 76 ? 6.242 -33.688 -7.68 1 97.25 76 ASP B C 1
ATOM 5438 O O . ASP B 1 76 ? 6.293 -33.188 -6.551 1 97.25 76 ASP B O 1
ATOM 5442 N N . MET B 1 77 ? 5.809 -32.906 -8.688 1 98.12 77 MET B N 1
ATOM 5443 C CA . MET B 1 77 ? 5.348 -31.531 -8.609 1 98.12 77 MET B CA 1
ATOM 5444 C C . MET B 1 77 ? 6.504 -30.594 -8.266 1 98.12 77 MET B C 1
ATOM 5446 O O . MET B 1 77 ? 6.285 -29.484 -7.762 1 98.12 77 MET B O 1
ATOM 5450 N N . LEU B 1 78 ? 7.75 -30.969 -8.367 1 97.31 78 LEU B N 1
ATOM 5451 C CA . LEU B 1 78 ? 8.938 -30.188 -8.055 1 97.31 78 LEU B CA 1
ATOM 5452 C C . LEU B 1 78 ? 9.867 -30.094 -9.266 1 97.31 78 LEU B C 1
ATOM 5454 O O . LEU B 1 78 ? 10.148 -29 -9.75 1 97.31 78 LEU B O 1
ATOM 5458 N N . ASP B 1 79 ? 10.297 -31.234 -9.75 1 96.12 79 ASP B N 1
ATOM 5459 C CA . ASP B 1 79 ? 11.164 -31.297 -10.922 1 96.12 79 ASP B CA 1
ATOM 5460 C C . ASP B 1 79 ? 10.344 -31.297 -12.211 1 96.12 79 ASP B C 1
ATOM 5462 O O . ASP B 1 79 ? 9.953 -32.344 -12.711 1 96.12 79 ASP B O 1
ATOM 5466 N N . TRP B 1 80 ? 10.195 -30.172 -12.773 1 98 80 TRP B N 1
ATOM 5467 C CA . TRP B 1 80 ? 9.422 -30.016 -14 1 98 80 TRP B CA 1
ATOM 5468 C C . TRP B 1 80 ? 10.312 -30.109 -15.227 1 98 80 TRP B C 1
ATOM 5470 O O . TRP B 1 80 ? 11.258 -29.328 -15.383 1 98 80 TRP B O 1
ATOM 5480 N N . LYS B 1 81 ? 10.031 -31.031 -16.094 1 97.69 81 LYS B N 1
ATOM 5481 C CA . LYS B 1 81 ? 10.734 -31.219 -17.359 1 97.69 81 LYS B CA 1
ATOM 5482 C C . LYS B 1 81 ? 9.961 -30.625 -18.516 1 97.69 81 LYS B C 1
ATOM 5484 O O . LYS B 1 81 ? 8.773 -30.906 -18.688 1 97.69 81 LYS B O 1
ATOM 5489 N N . PHE B 1 82 ? 10.672 -29.891 -19.281 1 98.25 82 PHE B N 1
ATOM 5490 C CA . PHE B 1 82 ? 10.008 -29.156 -20.359 1 98.25 82 PHE B CA 1
ATOM 5491 C C . PHE B 1 82 ? 10.055 -29.953 -21.656 1 98.25 82 PHE B C 1
ATOM 5493 O O . PHE B 1 82 ? 11.086 -30.531 -22 1 98.25 82 PHE B O 1
ATOM 5500 N N . ILE B 1 83 ? 8.93 -30.047 -22.344 1 98.25 83 ILE B N 1
ATOM 5501 C CA . ILE B 1 83 ? 8.812 -30.578 -23.688 1 98.25 83 ILE B CA 1
ATOM 5502 C C . ILE B 1 83 ? 8.477 -29.453 -24.656 1 98.25 83 ILE B C 1
ATOM 5504 O O . ILE B 1 83 ? 7.402 -28.859 -24.594 1 98.25 83 ILE B O 1
ATOM 5508 N N . LYS B 1 84 ? 9.359 -29.203 -25.516 1 96.75 84 LYS B N 1
ATOM 5509 C CA . LYS B 1 84 ? 9.156 -28.141 -26.516 1 96.75 84 LYS B CA 1
ATOM 5510 C C . LYS B 1 84 ? 8.242 -28.625 -27.641 1 96.75 84 LYS B C 1
ATOM 5512 O O . LYS B 1 84 ? 8.414 -29.734 -28.156 1 96.75 84 LYS B O 1
ATOM 5517 N N . ARG B 1 85 ? 7.273 -27.844 -27.969 1 94.12 85 ARG B N 1
ATOM 5518 C CA . ARG B 1 85 ? 6.406 -28.078 -29.125 1 94.12 85 ARG B CA 1
ATOM 5519 C C . ARG B 1 85 ? 5.504 -26.875 -29.375 1 94.12 85 ARG B C 1
ATOM 5521 O O . ARG B 1 85 ? 4.988 -26.266 -28.438 1 94.12 85 ARG B O 1
ATOM 5528 N N . LYS B 1 86 ? 5.328 -26.562 -30.578 1 91.81 86 LYS B N 1
ATOM 5529 C CA . LYS B 1 86 ? 4.312 -25.594 -30.984 1 91.81 86 LYS B CA 1
ATOM 5530 C C . LYS B 1 86 ? 2.998 -26.281 -31.328 1 91.81 86 LYS B C 1
ATOM 5532 O O . LYS B 1 86 ? 2.994 -27.297 -32.031 1 91.81 86 LYS B O 1
ATOM 5537 N N . PHE B 1 87 ? 1.93 -25.797 -30.906 1 93.38 87 PHE B N 1
ATOM 5538 C CA . PHE B 1 87 ? 0.635 -26.438 -31.141 1 93.38 87 PHE B CA 1
ATOM 5539 C C . PHE B 1 87 ? -0.113 -25.734 -32.281 1 93.38 87 PHE B C 1
ATOM 5541 O O . PHE B 1 87 ? -1.144 -26.219 -32.75 1 93.38 87 PHE B O 1
ATOM 5548 N N . LEU B 1 88 ? 0.458 -24.688 -32.688 1 87.62 88 LEU B N 1
ATOM 5549 C CA . LEU B 1 88 ? -0.12 -24.031 -33.875 1 87.62 88 LEU B CA 1
ATOM 5550 C C . LEU B 1 88 ? 0.273 -24.766 -35.156 1 87.62 88 LEU B C 1
ATOM 5552 O O . LEU B 1 88 ? 1.4 -25.25 -35.281 1 87.62 88 LEU B O 1
ATOM 5556 N N . ARG B 1 89 ? -0.626 -24.672 -36.094 1 84.44 89 ARG B N 1
ATOM 5557 C CA . ARG B 1 89 ? -0.384 -25.344 -37.375 1 84.44 89 ARG B CA 1
ATOM 5558 C C . ARG B 1 89 ? 0.425 -24.469 -38.312 1 84.44 89 ARG B C 1
ATOM 5560 O O . ARG B 1 89 ? 1.08 -24.969 -39.25 1 84.44 89 ARG B O 1
ATOM 5567 N N . ASP B 1 90 ? 0.223 -23.188 -38.125 1 83.69 90 ASP B N 1
ATOM 5568 C CA . ASP B 1 90 ? 0.884 -22.219 -39 1 83.69 90 ASP B CA 1
ATOM 5569 C C . ASP B 1 90 ? 1.299 -20.969 -38.219 1 83.69 90 ASP B C 1
ATOM 5571 O O . ASP B 1 90 ? 1.299 -20.984 -36.969 1 83.69 90 ASP B O 1
ATOM 5575 N N . ASN B 1 91 ? 1.736 -20.062 -38.938 1 82.06 91 ASN B N 1
ATOM 5576 C CA . ASN B 1 91 ? 2.268 -18.859 -38.312 1 82.06 91 ASN B CA 1
ATOM 5577 C C . ASN B 1 91 ? 1.258 -17.719 -38.312 1 82.06 91 ASN B C 1
ATOM 5579 O O . ASN B 1 91 ? 1.639 -16.547 -38.375 1 82.06 91 ASN B O 1
ATOM 5583 N N . LYS B 1 92 ? 0.035 -18.156 -38.312 1 81.75 92 LYS B N 1
ATOM 5584 C CA . LYS B 1 92 ? -1.02 -17.156 -38.375 1 81.75 92 LYS B CA 1
ATOM 5585 C C . LYS B 1 92 ? -1.014 -16.297 -37.094 1 81.75 92 LYS B C 1
ATOM 5587 O O . LYS B 1 92 ? -1.313 -15.102 -37.156 1 81.75 92 LYS B O 1
ATOM 5592 N N . TYR B 1 93 ? -0.804 -16.969 -36.062 1 82.19 93 TYR B N 1
ATOM 5593 C CA . TYR B 1 93 ? -0.831 -16.266 -34.781 1 82.19 93 TYR B CA 1
ATOM 5594 C C . TYR B 1 93 ? 0.561 -16.219 -34.156 1 82.19 93 TYR B C 1
ATOM 5596 O O . TYR B 1 93 ? 1.386 -17.094 -34.406 1 82.19 93 TYR B O 1
ATOM 5604 N N . THR B 1 94 ? 0.744 -15.125 -33.438 1 80.88 94 THR B N 1
ATOM 5605 C CA . THR B 1 94 ? 1.995 -14.992 -32.688 1 80.88 94 THR B CA 1
ATOM 5606 C C . THR B 1 94 ? 1.945 -15.781 -31.391 1 80.88 94 THR B C 1
ATOM 5608 O O . THR B 1 94 ? 2.98 -16.219 -30.891 1 80.88 94 THR B O 1
ATOM 5611 N N . HIS B 1 95 ? 0.717 -15.938 -30.984 1 82.44 95 HIS B N 1
ATOM 5612 C CA . HIS B 1 95 ? 0.581 -16.688 -29.734 1 82.44 95 HIS B CA 1
ATOM 5613 C C . HIS B 1 95 ? 0.423 -18.188 -30.016 1 82.44 95 HIS B C 1
ATOM 5615 O O . HIS B 1 95 ? -0.13 -18.578 -31.031 1 82.44 95 HIS B O 1
ATOM 5621 N N . ASP B 1 96 ? 1.035 -19.016 -29.188 1 90.75 96 ASP B N 1
ATOM 5622 C CA . ASP B 1 96 ? 0.773 -20.453 -29.219 1 90.75 96 ASP B CA 1
ATOM 5623 C C . ASP B 1 96 ? -0.477 -20.797 -28.422 1 90.75 96 ASP B C 1
ATOM 5625 O O . ASP B 1 96 ? -1.554 -20.25 -28.672 1 90.75 96 ASP B O 1
ATOM 5629 N N . LEU B 1 97 ? -0.38 -21.672 -27.422 1 92.69 97 LEU B N 1
ATOM 5630 C CA . LEU B 1 97 ? -1.536 -21.953 -26.578 1 92.69 97 LEU B CA 1
ATOM 5631 C C . LEU B 1 97 ? -1.849 -20.781 -25.656 1 92.69 97 LEU B C 1
ATOM 5633 O O . LEU B 1 97 ? -0.995 -20.359 -24.875 1 92.69 97 LEU B O 1
ATOM 5637 N N . ASN B 1 98 ? -2.977 -20.203 -25.859 1 94.56 98 ASN B N 1
ATOM 5638 C CA . ASN B 1 98 ? -3.518 -19.266 -24.891 1 94.56 98 ASN B CA 1
ATOM 5639 C C . ASN B 1 98 ? -4.562 -19.922 -23.984 1 94.56 98 ASN B C 1
ATOM 5641 O O . ASN B 1 98 ? -5.512 -20.531 -24.484 1 94.56 98 ASN B O 1
ATOM 5645 N N . ALA B 1 99 ? -4.367 -19.781 -22.703 1 96.94 99 ALA B N 1
ATOM 5646 C CA . ALA B 1 99 ? -5.289 -20.359 -21.734 1 96.94 99 ALA B CA 1
ATOM 5647 C C . ALA B 1 99 ? -5.746 -21.75 -22.172 1 96.94 99 ALA B C 1
ATOM 5649 O O . ALA B 1 99 ? -6.93 -21.969 -22.438 1 96.94 99 ALA B O 1
ATOM 5650 N N . PRO B 1 100 ? -4.824 -22.703 -22.188 1 96.75 100 PRO B N 1
ATOM 5651 C CA . PRO B 1 100 ? -5.125 -24.016 -22.766 1 96.75 100 PRO B CA 1
ATOM 5652 C C . PRO B 1 100 ? -6.078 -24.828 -21.906 1 96.75 100 PRO B C 1
ATOM 5654 O O . PRO B 1 100 ? -6.09 -24.688 -20.672 1 96.75 100 PRO B O 1
ATOM 5657 N N . ALA B 1 101 ? -6.832 -25.641 -22.625 1 97.81 101 ALA B N 1
ATOM 5658 C CA . ALA B 1 101 ? -7.59 -26.719 -21.984 1 97.81 101 ALA B CA 1
ATOM 5659 C C . ALA B 1 101 ? -6.914 -28.062 -22.188 1 97.81 101 ALA B C 1
ATOM 5661 O O . ALA B 1 101 ? -6.453 -28.375 -23.281 1 97.81 101 ALA B O 1
ATOM 5662 N N . VAL B 1 102 ? -6.785 -28.781 -21.156 1 98.56 102 VAL B N 1
ATOM 5663 C CA . VAL B 1 102 ? -6.195 -30.125 -21.172 1 98.56 102 VAL B CA 1
ATOM 5664 C C . VAL B 1 102 ? -7.074 -31.094 -20.391 1 98.56 102 VAL B C 1
ATOM 5666 O O . VAL B 1 102 ? -7.523 -30.766 -19.281 1 98.56 102 VAL B O 1
ATOM 5669 N N . TRP B 1 103 ? -7.367 -32.25 -20.984 1 98.12 103 TRP B N 1
ATOM 5670 C CA . TRP B 1 103 ? -8.148 -33.25 -20.281 1 98.12 103 TRP B CA 1
ATOM 5671 C C . TRP B 1 103 ? -7.754 -34.656 -20.734 1 98.12 103 TRP B C 1
ATOM 5673 O O . TRP B 1 103 ? -7.164 -34.812 -21.797 1 98.12 103 TRP B O 1
ATOM 5683 N N . SER B 1 104 ? -7.938 -35.531 -19.891 1 97.25 104 SER B N 1
ATOM 5684 C CA . SER B 1 104 ? -7.703 -36.938 -20.203 1 97.25 104 SER B CA 1
ATOM 5685 C C . SER B 1 104 ? -9.016 -37.688 -20.422 1 97.25 104 SER B C 1
ATOM 5687 O O . SER B 1 104 ? -10 -37.438 -19.719 1 97.25 104 SER B O 1
ATOM 5689 N N . MET B 1 105 ? -9.07 -38.406 -21.375 1 95.94 105 MET B N 1
ATOM 5690 C CA . MET B 1 105 ? -10.125 -39.406 -21.625 1 95.94 105 MET B CA 1
ATOM 5691 C C . MET B 1 105 ? -9.531 -40.781 -21.875 1 95.94 105 MET B C 1
ATOM 5693 O O . MET B 1 105 ? -8.836 -41 -22.859 1 95.94 105 MET B O 1
ATOM 5697 N N . LYS B 1 106 ? -9.789 -41.625 -20.891 1 90.25 106 LYS B N 1
ATOM 5698 C CA . LYS B 1 106 ? -9.219 -42.969 -20.938 1 90.25 106 LYS B CA 1
ATOM 5699 C C . LYS B 1 106 ? -7.695 -42.938 -20.984 1 90.25 106 LYS B C 1
ATOM 5701 O O . LYS B 1 106 ? -7.062 -42.281 -20.141 1 90.25 106 LYS B O 1
ATOM 5706 N N . ASP B 1 107 ? -7.09 -43.438 -22.047 1 95.44 107 ASP B N 1
ATOM 5707 C CA . ASP B 1 107 ? -5.633 -43.562 -22.062 1 95.44 107 ASP B CA 1
ATOM 5708 C C . ASP B 1 107 ? -5.02 -42.469 -22.953 1 95.44 107 ASP B C 1
ATOM 5710 O O . ASP B 1 107 ? -3.918 -42.656 -23.484 1 95.44 107 ASP B O 1
ATOM 5714 N N . THR B 1 108 ? -5.781 -41.438 -23.141 1 98.06 108 THR B N 1
ATOM 5715 C CA . THR B 1 108 ? -5.34 -40.375 -24.062 1 98.06 108 THR B CA 1
ATOM 5716 C C . THR B 1 108 ? -5.461 -39 -23.422 1 98.06 108 THR B C 1
ATOM 5718 O O . THR B 1 108 ? -6.445 -38.719 -22.734 1 98.06 108 THR B O 1
ATOM 5721 N N . LEU B 1 109 ? -4.398 -38.188 -23.578 1 98.56 109 LEU B N 1
ATOM 5722 C CA . LEU B 1 109 ? -4.414 -36.781 -23.172 1 98.56 109 LEU B CA 1
ATOM 5723 C C . LEU B 1 109 ? -4.746 -35.875 -24.344 1 98.56 109 LEU B C 1
ATOM 5725 O O . LEU B 1 109 ? -4.23 -36.062 -25.453 1 98.56 109 LEU B O 1
ATOM 5729 N N . TYR B 1 110 ? -5.66 -34.875 -24.172 1 98.38 110 TYR B N 1
ATOM 5730 C CA . TYR B 1 110 ? -6.082 -33.938 -25.203 1 98.38 110 TYR B CA 1
ATOM 5731 C C . TYR B 1 110 ? -5.723 -32.531 -24.812 1 98.38 110 TYR B C 1
ATOM 5733 O O . TYR B 1 110 ? -5.691 -32.188 -23.625 1 98.38 110 TYR B O 1
ATOM 5741 N N . VAL B 1 111 ? -5.395 -31.734 -25.812 1 97.81 111 VAL B N 1
ATOM 5742 C CA . VAL B 1 111 ? -5.078 -30.328 -25.578 1 97.81 111 VAL B CA 1
ATOM 5743 C C . VAL B 1 111 ? -5.785 -29.469 -26.625 1 97.81 111 VAL B C 1
ATOM 5745 O O . VAL B 1 111 ? -5.875 -29.844 -27.797 1 97.81 111 VAL B O 1
ATOM 5748 N N . PHE B 1 112 ? -6.316 -28.344 -26.188 1 96 112 PHE B N 1
ATOM 5749 C CA . PHE B 1 112 ? -6.961 -27.359 -27.031 1 96 112 PHE B CA 1
ATOM 5750 C C . PHE B 1 112 ? -6.629 -25.938 -26.578 1 96 112 PHE B C 1
ATOM 5752 O O . PHE B 1 112 ? -6.578 -25.672 -25.375 1 96 112 PHE B O 1
ATOM 5759 N N . GLY B 1 113 ? -6.309 -25.047 -27.469 1 93.31 113 GLY B N 1
ATOM 5760 C CA . GLY B 1 113 ? -6.02 -23.656 -27.141 1 93.31 113 GLY B CA 1
ATOM 5761 C C . GLY B 1 113 ? -7.199 -22.734 -27.359 1 93.31 113 GLY B C 1
ATOM 5762 O O . GLY B 1 113 ? -8.109 -23.047 -28.125 1 93.31 113 GLY B O 1
ATOM 5763 N N . SER B 1 114 ? -7.141 -21.5 -26.828 1 93.38 114 SER B N 1
ATOM 5764 C CA . SER B 1 114 ? -8.195 -20.5 -26.938 1 93.38 114 SER B CA 1
ATOM 5765 C C . SER B 1 114 ? -8.266 -19.922 -28.344 1 93.38 114 SER B C 1
ATOM 5767 O O . SER B 1 114 ? -7.234 -19.547 -28.922 1 93.38 114 SER B O 1
ATOM 5769 N N . THR B 1 115 ? -9.422 -19.812 -28.828 1 90.44 115 THR B N 1
ATOM 5770 C CA . THR B 1 115 ? -9.648 -19.125 -30.094 1 90.44 115 THR B CA 1
ATOM 5771 C C . THR B 1 115 ? -11.102 -18.672 -30.219 1 90.44 115 THR B C 1
ATOM 5773 O O . THR B 1 115 ? -12 -19.312 -29.672 1 90.44 115 THR B O 1
ATOM 5776 N N . TRP B 1 116 ? -11.25 -17.594 -30.906 1 87.12 116 TRP B N 1
ATOM 5777 C CA . TRP B 1 116 ? -12.602 -17.156 -31.25 1 87.12 116 TRP B CA 1
ATOM 5778 C C . TRP B 1 116 ? -12.961 -17.609 -32.656 1 87.12 116 TRP B C 1
ATOM 5780 O O . TRP B 1 116 ? -14.023 -17.266 -33.188 1 87.12 116 TRP B O 1
ATOM 5790 N N . GLU B 1 117 ? -12.125 -18.375 -33.219 1 87.06 117 GLU B N 1
ATOM 5791 C CA . GLU B 1 117 ? -12.305 -18.875 -34.562 1 87.06 117 GLU B CA 1
ATOM 5792 C C . GLU B 1 117 ? -12.438 -20.391 -34.594 1 87.06 117 GLU B C 1
ATOM 5794 O O . GLU B 1 117 ? -12.656 -21.016 -33.562 1 87.06 117 GLU B O 1
ATOM 5799 N N . GLN B 1 118 ? -12.508 -20.891 -35.781 1 85.38 118 GLN B N 1
ATOM 5800 C CA . GLN B 1 118 ? -12.586 -22.328 -35.969 1 85.38 118 GLN B CA 1
ATOM 5801 C C . GLN B 1 118 ? -11.32 -22.859 -36.625 1 85.38 118 GLN B C 1
ATOM 5803 O O . GLN B 1 118 ? -11.383 -23.609 -37.625 1 85.38 118 GLN B O 1
ATOM 5808 N N . ASP B 1 119 ? -10.242 -22.516 -36.031 1 84.06 119 ASP B N 1
ATOM 5809 C CA . ASP B 1 119 ? -9 -22.812 -36.75 1 84.06 119 ASP B CA 1
ATOM 5810 C C . ASP B 1 119 ? -8 -23.531 -35.844 1 84.06 119 ASP B C 1
ATOM 5812 O O . ASP B 1 119 ? -6.855 -23.766 -36.25 1 84.06 119 ASP B O 1
ATOM 5816 N N . PHE B 1 120 ? -8.367 -23.875 -34.688 1 89 120 PHE B N 1
ATOM 5817 C CA . PHE B 1 120 ? -7.457 -24.594 -33.812 1 89 120 PHE B CA 1
ATOM 5818 C C . PHE B 1 120 ? -7.844 -26.062 -33.719 1 89 120 PHE B C 1
ATOM 5820 O O . PHE B 1 120 ? -9.016 -26.391 -33.531 1 89 120 PHE B O 1
ATOM 5827 N N . PRO B 1 121 ? -6.938 -26.859 -33.875 1 92.94 121 PRO B N 1
ATOM 5828 C CA . PRO B 1 121 ? -7.223 -28.297 -33.719 1 92.94 121 PRO B CA 1
ATOM 5829 C C . PRO B 1 121 ? -7.246 -28.719 -32.25 1 92.94 121 PRO B C 1
ATOM 5831 O O . PRO B 1 121 ? -6.742 -28.016 -31.375 1 92.94 121 PRO B O 1
ATOM 5834 N N . ILE B 1 122 ? -7.871 -29.844 -32.031 1 96.69 122 ILE B N 1
ATOM 5835 C CA . ILE B 1 122 ? -7.656 -30.594 -30.797 1 96.69 122 ILE B CA 1
ATOM 5836 C C . ILE B 1 122 ? -6.531 -31.609 -30.984 1 96.69 122 ILE B C 1
ATOM 5838 O O . ILE B 1 122 ? -6.578 -32.438 -31.906 1 96.69 122 ILE B O 1
ATOM 5842 N N . TRP B 1 123 ? -5.539 -31.484 -30.188 1 97.44 123 TRP B N 1
ATOM 5843 C CA . TRP B 1 123 ? -4.422 -32.438 -30.219 1 97.44 123 TRP B CA 1
ATOM 5844 C C . TRP B 1 123 ? -4.617 -33.531 -29.203 1 97.44 123 TRP B C 1
ATOM 5846 O O . TRP B 1 123 ? -5.273 -33.344 -28.188 1 97.44 123 TRP B O 1
ATOM 5856 N N . LYS B 1 124 ? -4.066 -34.719 -29.5 1 98.25 124 LYS B N 1
ATOM 5857 C CA . LYS B 1 124 ? -4.113 -35.844 -28.562 1 98.25 124 LYS B CA 1
ATOM 5858 C C . LYS B 1 124 ? -2.764 -36.531 -28.484 1 98.25 124 LYS B C 1
ATOM 5860 O O . LYS B 1 124 ? -1.982 -36.5 -29.438 1 98.25 124 LYS B O 1
ATOM 5865 N N . SER B 1 125 ? -2.482 -37.125 -27.375 1 98.62 125 SER B N 1
ATOM 5866 C CA . SER B 1 125 ? -1.268 -37.906 -27.172 1 98.62 125 SER B CA 1
ATOM 5867 C C . SER B 1 125 ? -1.496 -39.031 -26.172 1 98.62 125 SER B C 1
ATOM 5869 O O . SER B 1 125 ? -2.182 -38.844 -25.172 1 98.62 125 SER B O 1
ATOM 5871 N N . THR B 1 126 ? -0.908 -40.188 -26.422 1 98.12 126 THR B N 1
ATOM 5872 C CA . THR B 1 126 ? -0.895 -41.281 -25.469 1 98.12 126 THR B CA 1
ATOM 5873 C C . THR B 1 126 ? 0.448 -41.344 -24.734 1 98.12 126 THR B C 1
ATOM 5875 O O . THR B 1 126 ? 0.609 -42.125 -23.797 1 98.12 126 THR B O 1
ATOM 5878 N N . ASN B 1 127 ? 1.376 -40.562 -25.219 1 97.44 127 ASN B N 1
ATOM 5879 C CA . ASN B 1 127 ? 2.707 -40.5 -24.625 1 97.44 127 ASN B CA 1
ATOM 5880 C C . ASN B 1 127 ? 3.209 -39.062 -24.531 1 97.44 127 ASN B C 1
ATOM 5882 O O . ASN B 1 127 ? 4.23 -38.719 -25.141 1 97.44 127 ASN B O 1
ATOM 5886 N N . PRO B 1 128 ? 2.619 -38.25 -23.734 1 98.12 128 PRO B N 1
ATOM 5887 C CA . PRO B 1 128 ? 2.922 -36.812 -23.719 1 98.12 128 PRO B CA 1
ATOM 5888 C C . PRO B 1 128 ? 4.234 -36.5 -23 1 98.12 128 PRO B C 1
ATOM 5890 O O . PRO B 1 128 ? 4.629 -35.344 -22.922 1 98.12 128 PRO B O 1
ATOM 5893 N N . THR B 1 129 ? 4.996 -37.469 -22.484 1 98.25 129 THR B N 1
ATOM 5894 C CA . THR B 1 129 ? 6.336 -37.219 -21.953 1 98.25 129 THR B CA 1
ATOM 5895 C C . THR B 1 129 ? 7.324 -37 -23.094 1 98.25 129 THR B C 1
ATOM 5897 O O . THR B 1 129 ? 8.484 -36.656 -22.859 1 98.25 129 THR B O 1
ATOM 5900 N N . LYS B 1 130 ? 6.887 -37.25 -24.266 1 97.44 130 LYS B N 1
ATOM 5901 C CA . LYS B 1 130 ? 7.586 -36.938 -25.5 1 97.44 130 LYS B CA 1
ATOM 5902 C C . LYS B 1 130 ? 6.723 -36.062 -26.422 1 97.44 130 LYS B C 1
ATOM 5904 O O . LYS B 1 130 ? 5.512 -35.969 -26.219 1 97.44 130 LYS B O 1
ATOM 5909 N N . ASP B 1 131 ? 7.418 -35.438 -27.281 1 97.12 131 ASP B N 1
ATOM 5910 C CA . ASP B 1 131 ? 6.66 -34.688 -28.281 1 97.12 131 ASP B CA 1
ATOM 5911 C C . ASP B 1 131 ? 6.016 -35.625 -29.297 1 97.12 131 ASP B C 1
ATOM 5913 O O . ASP B 1 131 ? 6.402 -35.656 -30.469 1 97.12 131 ASP B O 1
ATOM 5917 N N . ASP B 1 132 ? 5.07 -36.344 -28.828 1 97.25 132 ASP B N 1
ATOM 5918 C CA . ASP B 1 132 ? 4.297 -37.281 -29.625 1 97.25 132 ASP B CA 1
ATOM 5919 C C . ASP B 1 132 ? 2.814 -36.938 -29.625 1 97.25 132 ASP B C 1
ATOM 5921 O O . ASP B 1 132 ? 2.029 -37.5 -28.859 1 97.25 132 ASP B O 1
ATOM 5925 N N . TRP B 1 133 ? 2.488 -36 -30.453 1 97.62 133 TRP B N 1
ATOM 5926 C CA . TRP B 1 133 ? 1.129 -35.469 -30.531 1 97.62 133 TRP B CA 1
ATOM 5927 C C . TRP B 1 133 ? 0.558 -35.625 -31.938 1 97.62 133 TRP B C 1
ATOM 5929 O O . TRP B 1 133 ? 1.271 -35.438 -32.938 1 97.62 133 TRP B O 1
ATOM 5939 N N . HIS B 1 134 ? -0.741 -35.906 -31.969 1 96.88 134 HIS B N 1
ATOM 5940 C CA . HIS B 1 134 ? -1.49 -36.031 -33.219 1 96.88 134 HIS B CA 1
ATOM 5941 C C . HIS B 1 134 ? -2.783 -35.219 -33.156 1 96.88 134 HIS B C 1
ATOM 5943 O O . HIS B 1 134 ? -3.311 -34.938 -32.094 1 96.88 134 HIS B O 1
ATOM 5949 N N . ILE B 1 135 ? -3.203 -34.938 -34.312 1 96.88 135 ILE B N 1
ATOM 5950 C CA . ILE B 1 135 ? -4.457 -34.188 -34.406 1 96.88 135 ILE B CA 1
ATOM 5951 C C . ILE B 1 135 ? -5.633 -35.156 -34.188 1 96.88 135 ILE B C 1
ATOM 5953 O O . ILE B 1 135 ? -5.793 -36.125 -34.906 1 96.88 135 ILE B O 1
ATOM 5957 N N . ALA B 1 136 ? -6.383 -34.906 -33.156 1 97 136 ALA B N 1
ATOM 5958 C CA . ALA B 1 136 ? -7.609 -35.656 -32.906 1 97 136 ALA B CA 1
ATOM 5959 C C . ALA B 1 136 ? -8.727 -35.188 -33.844 1 97 136 ALA B C 1
ATOM 5961 O O . ALA B 1 136 ? -9.445 -36 -34.438 1 97 136 ALA B O 1
ATOM 5962 N N . VAL B 1 137 ? -8.922 -33.938 -33.906 1 95.25 137 VAL B N 1
ATOM 5963 C CA . VAL B 1 137 ? -9.82 -33.281 -34.844 1 95.25 137 VAL B CA 1
ATOM 5964 C C . VAL B 1 137 ? -9.195 -31.984 -35.344 1 95.25 137 VAL B C 1
ATOM 5966 O O . VAL B 1 137 ? -8.562 -31.266 -34.594 1 95.25 137 VAL B O 1
ATOM 5969 N N . ASP B 1 138 ? -9.484 -31.672 -36.562 1 92.75 138 ASP B N 1
ATOM 5970 C CA . ASP B 1 138 ? -8.852 -30.531 -37.219 1 92.75 138 ASP B CA 1
ATOM 5971 C C . ASP B 1 138 ? -9.383 -29.203 -36.656 1 92.75 138 ASP B C 1
ATOM 5973 O O . ASP B 1 138 ? -8.68 -28.188 -36.688 1 92.75 138 ASP B O 1
ATOM 5977 N N . THR B 1 139 ? -10.625 -29.297 -36.312 1 91.19 139 THR B N 1
ATOM 5978 C CA . THR B 1 139 ? -11.273 -28.078 -35.875 1 91.19 139 THR B CA 1
ATOM 5979 C C . THR B 1 139 ? -12.398 -28.375 -34.875 1 91.19 139 THR B C 1
ATOM 5981 O O . THR B 1 139 ? -13.141 -29.344 -35.062 1 91.19 139 THR B O 1
ATOM 5984 N N . LEU B 1 140 ? -12.375 -27.578 -33.875 1 91.94 140 LEU B N 1
ATOM 5985 C CA . LEU B 1 140 ? -13.57 -27.516 -33.031 1 91.94 140 LEU B CA 1
ATOM 5986 C C . LEU B 1 140 ? -14.516 -26.438 -33.531 1 91.94 140 LEU B C 1
ATOM 5988 O O . LEU B 1 140 ? -14.125 -25.281 -33.688 1 91.94 140 LEU B O 1
ATOM 5992 N N . LYS B 1 141 ? -15.727 -26.734 -33.75 1 88.75 141 LYS B N 1
ATOM 5993 C CA . LYS B 1 141 ? -16.656 -25.812 -34.375 1 88.75 141 LYS B CA 1
ATOM 5994 C C . LYS B 1 141 ? -17.109 -24.734 -33.375 1 88.75 141 LYS B C 1
ATOM 5996 O O . LYS B 1 141 ? -17.609 -23.688 -33.781 1 88.75 141 LYS B O 1
ATOM 6001 N N . VAL B 1 142 ? -16.938 -25 -32.188 1 88.62 142 VAL B N 1
ATOM 6002 C CA . VAL B 1 142 ? -17.188 -24 -31.141 1 88.62 142 VAL B CA 1
ATOM 6003 C C . VAL B 1 142 ? -15.969 -23.094 -30.984 1 88.62 142 VAL B C 1
ATOM 6005 O O . VAL B 1 142 ? -14.859 -23.578 -30.734 1 88.62 142 VAL B O 1
ATOM 6008 N N . GLY B 1 143 ? -16.016 -21.812 -31.391 1 87.94 143 GLY B N 1
ATOM 6009 C CA . GLY B 1 143 ? -14.984 -20.859 -31.016 1 87.94 143 GLY B CA 1
ATOM 6010 C C . GLY B 1 143 ? -14.945 -20.594 -29.516 1 87.94 143 GLY B C 1
ATOM 6011 O O . GLY B 1 143 ? -15.672 -19.719 -29.031 1 87.94 143 GLY B O 1
ATOM 6012 N N . ALA B 1 144 ? -14.023 -21.328 -28.828 1 92.81 144 ALA B N 1
ATOM 6013 C CA . ALA B 1 144 ? -14.039 -21.297 -27.359 1 92.81 144 ALA B CA 1
ATOM 6014 C C . ALA B 1 144 ? -12.828 -20.578 -26.812 1 92.81 144 ALA B C 1
ATOM 6016 O O . ALA B 1 144 ? -11.695 -21.047 -26.938 1 92.81 144 ALA B O 1
ATOM 6017 N N . TRP B 1 145 ? -13.094 -19.422 -26.281 1 95.06 145 TRP B N 1
ATOM 6018 C CA . TRP B 1 145 ? -12.055 -18.688 -25.562 1 95.06 145 TRP B CA 1
ATOM 6019 C C . TRP B 1 145 ? -12.039 -19.062 -24.094 1 95.06 145 TRP B C 1
ATOM 6021 O O . TRP B 1 145 ? -13.094 -19.141 -23.438 1 95.06 145 TRP B O 1
ATOM 6031 N N . ASP B 1 146 ? -10.812 -19.297 -23.547 1 97.06 146 ASP B N 1
ATOM 6032 C CA . ASP B 1 146 ? -10.633 -19.781 -22.172 1 97.06 146 ASP B CA 1
ATOM 6033 C C . ASP B 1 146 ? -11.414 -21.062 -21.938 1 97.06 146 ASP B C 1
ATOM 6035 O O . ASP B 1 146 ? -12.203 -21.156 -20.984 1 97.06 146 ASP B O 1
ATOM 6039 N N . PRO B 1 147 ? -11.125 -22.094 -22.719 1 97.5 147 PRO B N 1
ATOM 6040 C CA . PRO B 1 147 ? -11.922 -23.328 -22.641 1 97.5 147 PRO B CA 1
ATOM 6041 C C . PRO B 1 147 ? -11.531 -24.219 -21.469 1 97.5 147 PRO B C 1
ATOM 6043 O O . PRO B 1 147 ? -10.383 -24.172 -21.016 1 97.5 147 PRO B O 1
ATOM 6046 N N . ALA B 1 148 ? -12.477 -25 -21.031 1 98.38 148 ALA B N 1
ATOM 6047 C CA . ALA B 1 148 ? -12.266 -26.125 -20.125 1 98.38 148 ALA B CA 1
ATOM 6048 C C . ALA B 1 148 ? -13.102 -27.328 -20.547 1 98.38 148 ALA B C 1
ATOM 6050 O O . ALA B 1 148 ? -14.281 -27.188 -20.875 1 98.38 148 ALA B O 1
ATOM 6051 N N . PHE B 1 149 ? -12.477 -28.453 -20.625 1 98.25 149 PHE B N 1
ATOM 6052 C CA . PHE B 1 149 ? -13.188 -29.703 -20.906 1 98.25 149 PHE B CA 1
ATOM 6053 C C . PHE B 1 149 ? -13.273 -30.562 -19.656 1 98.25 149 PHE B C 1
ATOM 6055 O O . PHE B 1 149 ? -12.328 -30.641 -18.875 1 98.25 149 PHE B O 1
ATOM 6062 N N . HIS B 1 150 ? -14.414 -31.188 -19.453 1 98.44 150 HIS B N 1
ATOM 6063 C CA . HIS B 1 150 ? -14.609 -32.156 -18.391 1 98.44 150 HIS B CA 1
ATOM 6064 C C . HIS B 1 150 ? -15.188 -33.469 -18.922 1 98.44 150 HIS B C 1
ATOM 6066 O O . HIS B 1 150 ? -16.297 -33.469 -19.438 1 98.44 150 HIS B O 1
ATOM 6072 N N . TYR B 1 151 ? -14.414 -34.469 -18.812 1 98.25 151 TYR B N 1
ATOM 6073 C CA . TYR B 1 151 ? -14.883 -35.781 -19.172 1 98.25 151 TYR B CA 1
ATOM 6074 C C . TYR B 1 151 ? -15.461 -36.5 -17.969 1 98.25 151 TYR B C 1
ATOM 6076 O O . TYR B 1 151 ? -14.742 -36.812 -17.016 1 98.25 151 TYR B O 1
ATOM 6084 N N . ASP B 1 152 ? -16.75 -36.781 -18.016 1 97.5 152 ASP B N 1
ATOM 6085 C CA . ASP B 1 152 ? -17.438 -37.562 -17 1 97.5 152 ASP B CA 1
ATOM 6086 C C . ASP B 1 152 ? -17.359 -39.062 -17.312 1 97.5 152 ASP B C 1
ATOM 6088 O O . ASP B 1 152 ? -18.172 -39.594 -18.078 1 97.5 152 ASP B O 1
ATOM 6092 N N . GLU B 1 153 ? -16.5 -39.688 -16.672 1 94.75 153 GLU B N 1
ATOM 6093 C CA . GLU B 1 153 ? -16.234 -41.094 -16.984 1 94.75 153 GLU B CA 1
ATOM 6094 C C . GLU B 1 153 ? -17.453 -41.969 -16.719 1 94.75 153 GLU B C 1
ATOM 6096 O O . GLU B 1 153 ? -17.719 -42.906 -17.453 1 94.75 153 GLU B O 1
ATOM 6101 N N . ASP B 1 154 ? -18.172 -41.719 -15.664 1 95.06 154 ASP B N 1
ATOM 6102 C CA . ASP B 1 154 ? -19.344 -42.5 -15.289 1 95.06 154 ASP B CA 1
ATOM 6103 C C . ASP B 1 154 ? -20.406 -42.438 -16.375 1 95.06 154 ASP B C 1
ATOM 6105 O O . ASP B 1 154 ? -21.109 -43.438 -16.609 1 95.06 154 ASP B O 1
ATOM 6109 N N . LYS B 1 155 ? -20.453 -41.344 -17 1 95.75 155 LYS B N 1
ATOM 6110 C CA . LYS B 1 155 ? -21.5 -41.156 -18.016 1 95.75 155 LYS B CA 1
ATOM 6111 C C . LYS B 1 155 ? -20.938 -41.312 -19.422 1 95.75 155 LYS B C 1
ATOM 6113 O O . LYS B 1 155 ? -21.688 -41.406 -20.391 1 95.75 155 LYS B O 1
ATOM 6118 N N . ASN B 1 156 ? -19.688 -41.438 -19.516 1 97.06 156 ASN B N 1
ATOM 6119 C CA . ASN B 1 156 ? -19 -41.375 -20.812 1 97.06 156 ASN B CA 1
ATOM 6120 C C . ASN B 1 156 ? -19.406 -40.188 -21.641 1 97.06 156 ASN B C 1
ATOM 6122 O O . ASN B 1 156 ? -19.812 -40.312 -22.797 1 97.06 156 ASN B O 1
ATOM 6126 N N . LYS B 1 157 ? -19.422 -39.062 -21.031 1 97.62 157 LYS B N 1
ATOM 6127 C CA . LYS B 1 157 ? -19.797 -37.781 -21.672 1 97.62 157 LYS B CA 1
ATOM 6128 C C . LYS B 1 157 ? -18.703 -36.75 -21.484 1 97.62 157 LYS B C 1
ATOM 6130 O O . LYS B 1 157 ? -18.031 -36.719 -20.438 1 97.62 157 LYS B O 1
ATOM 6135 N N . LEU B 1 158 ? -18.578 -35.938 -22.484 1 98.19 158 LEU B N 1
ATOM 6136 C CA . LEU B 1 158 ? -17.625 -34.812 -22.469 1 98.19 158 LEU B CA 1
ATOM 6137 C C . LEU B 1 158 ? -18.359 -33.5 -22.5 1 98.19 158 LEU B C 1
ATOM 6139 O O . LEU B 1 158 ? -19.328 -33.312 -23.25 1 98.19 158 LEU B O 1
ATOM 6143 N N . TYR B 1 159 ? -17.969 -32.562 -21.656 1 98.56 159 TYR B N 1
ATOM 6144 C CA . TYR B 1 159 ? -18.547 -31.234 -21.625 1 98.56 159 TYR B CA 1
ATOM 6145 C C . TYR B 1 159 ? -17.484 -30.172 -21.875 1 98.56 159 TYR B C 1
ATOM 6147 O O . TYR B 1 159 ? -16.328 -30.344 -21.516 1 98.56 159 TYR B O 1
ATOM 6155 N N . LEU B 1 160 ? -17.922 -29.109 -22.516 1 98.38 160 LEU B N 1
ATOM 6156 C CA . LEU B 1 160 ? -17.094 -27.938 -22.781 1 98.38 160 LEU B CA 1
ATOM 6157 C C . LEU B 1 160 ? -17.672 -26.703 -22.109 1 98.38 160 LEU B C 1
ATOM 6159 O O . LEU B 1 160 ? -18.875 -26.469 -22.172 1 98.38 160 LEU B O 1
ATOM 6163 N N . TYR B 1 161 ? -16.875 -25.953 -21.438 1 98.62 161 TYR B N 1
ATOM 6164 C CA . TYR B 1 161 ? -17.188 -24.656 -20.859 1 98.62 161 TYR B CA 1
ATOM 6165 C C . TYR B 1 161 ? -16.234 -23.594 -21.359 1 98.62 161 TYR B C 1
ATOM 6167 O O . TYR B 1 161 ? -15.031 -23.844 -21.516 1 98.62 161 TYR B O 1
ATOM 6175 N N . TRP B 1 162 ? -16.734 -22.328 -21.688 1 97.75 162 TRP B N 1
ATOM 6176 C CA . TRP B 1 162 ? -15.836 -21.328 -22.219 1 97.75 162 TRP B CA 1
ATOM 6177 C C . TRP B 1 162 ? -16.406 -19.922 -22.031 1 97.75 162 TRP B C 1
ATOM 6179 O O . TRP B 1 162 ? -17.594 -19.766 -21.734 1 97.75 162 TRP B O 1
ATOM 6189 N N . GLY B 1 163 ? -15.469 -18.938 -22.141 1 97.06 163 GLY B N 1
ATOM 6190 C CA . GLY B 1 163 ? -15.859 -17.531 -22.125 1 97.06 163 GLY B CA 1
ATOM 6191 C C . GLY B 1 163 ? -14.898 -16.656 -21.344 1 97.06 163 GLY B C 1
ATOM 6192 O O . GLY B 1 163 ? -14.273 -17.109 -20.391 1 97.06 163 GLY B O 1
ATOM 6193 N N . SER B 1 164 ? -14.734 -15.492 -21.734 1 96.69 164 SER B N 1
ATOM 6194 C CA . SER B 1 164 ? -14.039 -14.383 -21.078 1 96.69 164 SER B CA 1
ATOM 6195 C C . SER B 1 164 ? -14.672 -13.047 -21.453 1 96.69 164 SER B C 1
ATOM 6197 O O . SER B 1 164 ? -14.562 -12.594 -22.594 1 96.69 164 SER B O 1
ATOM 6199 N N . SER B 1 165 ? -15.328 -12.453 -20.438 1 95.75 165 SER B N 1
ATOM 6200 C CA . SER B 1 165 ? -16.109 -11.281 -20.812 1 95.75 165 SER B CA 1
ATOM 6201 C C . SER B 1 165 ? -16.5 -10.453 -19.578 1 95.75 165 SER B C 1
ATOM 6203 O O . SER B 1 165 ? -16.609 -10.992 -18.484 1 95.75 165 SER B O 1
ATOM 6205 N N . ASN B 1 166 ? -16.609 -9.203 -19.812 1 93 166 ASN B N 1
ATOM 6206 C CA . ASN B 1 166 ? -17.203 -8.336 -18.797 1 93 166 ASN B CA 1
ATOM 6207 C C . ASN B 1 166 ? -18.672 -8.039 -19.094 1 93 166 ASN B C 1
ATOM 6209 O O . ASN B 1 166 ? -19.281 -7.188 -18.453 1 93 166 ASN B O 1
ATOM 6213 N N . GLU B 1 167 ? -19.234 -8.719 -20.109 1 92 167 GLU B N 1
ATOM 6214 C CA . GLU B 1 167 ? -20.609 -8.484 -20.516 1 92 167 GLU B CA 1
ATOM 6215 C C . GLU B 1 167 ? -21.406 -9.789 -20.594 1 92 167 GLU B C 1
ATOM 6217 O O . GLU B 1 167 ? -22.578 -9.828 -20.234 1 92 167 GLU B O 1
ATOM 6222 N N . TRP B 1 168 ? -20.797 -10.867 -21.016 1 94.44 168 TRP B N 1
ATOM 6223 C CA . TRP B 1 168 ? -21.5 -12.117 -21.312 1 94.44 168 TRP B CA 1
ATOM 6224 C C . TRP B 1 168 ? -21.156 -13.195 -20.281 1 94.44 168 TRP B C 1
ATOM 6226 O O . TRP B 1 168 ? -20.094 -13.141 -19.656 1 94.44 168 TRP B O 1
ATOM 6236 N N . PRO B 1 169 ? -22 -14.188 -20.156 1 96.88 169 PRO B N 1
ATOM 6237 C CA . PRO B 1 169 ? -21.734 -15.281 -19.203 1 96.88 169 PRO B CA 1
ATOM 6238 C C . PRO B 1 169 ? -20.75 -16.312 -19.75 1 96.88 169 PRO B C 1
ATOM 6240 O O . PRO B 1 169 ? -20.469 -16.312 -20.953 1 96.88 169 PRO B O 1
ATOM 6243 N N . LEU B 1 170 ? -20.266 -17.172 -18.875 1 98.25 170 LEU B N 1
ATOM 6244 C CA . LEU B 1 170 ? -19.672 -18.422 -19.328 1 98.25 170 LEU B CA 1
ATOM 6245 C C . LEU B 1 170 ? -20.719 -19.328 -19.984 1 98.25 170 LEU B C 1
ATOM 6247 O O . LEU B 1 170 ? -21.875 -19.344 -19.562 1 98.25 170 LEU B O 1
ATOM 6251 N N . LEU B 1 171 ? -20.281 -20.016 -20.922 1 97.94 171 LEU B N 1
ATOM 6252 C CA . LEU B 1 171 ? -21.172 -20.922 -21.656 1 97.94 171 LEU B CA 1
ATOM 6253 C C . LEU B 1 171 ? -20.75 -22.375 -21.453 1 97.94 171 LEU B C 1
ATOM 6255 O O . LEU B 1 171 ? -19.625 -22.656 -21.047 1 97.94 171 LEU B O 1
ATOM 6259 N N . GLY B 1 172 ? -21.719 -23.312 -21.656 1 98.38 172 GLY B N 1
ATOM 6260 C CA . GLY B 1 172 ? -21.469 -24.75 -21.594 1 98.38 172 GLY B CA 1
ATOM 6261 C C . GLY B 1 172 ? -22.203 -25.531 -22.656 1 98.38 172 GLY B C 1
ATOM 6262 O O . GLY B 1 172 ? -23.281 -25.125 -23.094 1 98.38 172 GLY B O 1
ATOM 6263 N N . THR B 1 173 ? -21.609 -26.562 -23.109 1 98.19 173 THR B N 1
ATOM 6264 C CA . THR B 1 173 ? -22.234 -27.453 -24.062 1 98.19 173 THR B CA 1
ATOM 6265 C C . THR B 1 173 ? -21.703 -28.875 -23.906 1 98.19 173 THR B C 1
ATOM 6267 O O . THR B 1 173 ? -20.641 -29.094 -23.297 1 98.19 173 THR B O 1
ATOM 6270 N N . GLU B 1 174 ? -22.453 -29.828 -24.328 1 98 174 GLU B N 1
ATOM 6271 C CA . GLU B 1 174 ? -21.953 -31.203 -24.422 1 98 174 GLU B CA 1
ATOM 6272 C C . GLU B 1 174 ? -21.188 -31.422 -25.719 1 98 174 GLU B C 1
ATOM 6274 O O . GLU B 1 174 ? -21.578 -30.922 -26.781 1 98 174 GLU B O 1
ATOM 6279 N N . VAL B 1 175 ? -20.094 -32.094 -25.625 1 97.88 175 VAL B N 1
ATOM 6280 C CA . VAL B 1 175 ? -19.297 -32.5 -26.766 1 97.88 175 VAL B CA 1
ATOM 6281 C C . VAL B 1 175 ? -19.359 -34.031 -26.922 1 97.88 175 VAL B C 1
ATOM 6283 O O . VAL B 1 175 ? -19.078 -34.75 -25.969 1 97.88 175 VAL B O 1
ATOM 6286 N N . LYS B 1 176 ? -19.656 -34.438 -28.094 1 97.12 176 LYS B N 1
ATOM 6287 C CA . LYS B 1 176 ? -19.719 -35.875 -28.312 1 97.12 176 LYS B CA 1
ATOM 6288 C C . LYS B 1 176 ? -18.328 -36.5 -28.266 1 97.12 176 LYS B C 1
ATOM 6290 O O . LYS B 1 176 ? -17.406 -36.031 -28.938 1 97.12 176 LYS B O 1
ATOM 6295 N N . VAL B 1 177 ? -18.156 -37.594 -27.578 1 96.44 177 VAL B N 1
ATOM 6296 C CA . VAL B 1 177 ? -16.875 -38.219 -27.297 1 96.44 177 VAL B CA 1
ATOM 6297 C C . VAL B 1 177 ? -16.281 -38.781 -28.594 1 96.44 177 VAL B C 1
ATOM 6299 O O . VAL B 1 177 ? -15.062 -38.781 -28.781 1 96.44 177 VAL B O 1
ATOM 6302 N N . LYS B 1 178 ? -17.078 -39.188 -29.516 1 93.94 178 LYS B N 1
ATOM 6303 C CA . LYS B 1 178 ? -16.609 -39.844 -30.734 1 93.94 178 LYS B CA 1
ATOM 6304 C C . LYS B 1 178 ? -16.141 -38.781 -31.75 1 93.94 178 LYS B C 1
ATOM 6306 O O . LYS B 1 178 ? -15.102 -38.969 -32.406 1 93.94 178 LYS B O 1
ATOM 6311 N N . THR B 1 179 ? -16.891 -37.75 -31.875 1 95.69 179 THR B N 1
ATOM 6312 C CA . THR B 1 179 ? -16.609 -36.781 -32.938 1 95.69 179 THR B CA 1
ATOM 6313 C C . THR B 1 179 ? -15.82 -35.594 -32.406 1 95.69 179 THR B C 1
ATOM 6315 O O . THR B 1 179 ? -15.258 -34.812 -33.188 1 95.69 179 THR B O 1
ATOM 6318 N N . LEU B 1 180 ? -15.898 -35.438 -31.062 1 96.81 180 LEU B N 1
ATOM 6319 C CA . LEU B 1 180 ? -15.297 -34.312 -30.375 1 96.81 180 LEU B CA 1
ATOM 6320 C C . LEU B 1 180 ? -15.875 -33 -30.906 1 96.81 180 LEU B C 1
ATOM 6322 O O . LEU B 1 180 ? -15.148 -32.031 -31.109 1 96.81 180 LEU B O 1
ATOM 6326 N N . GLN B 1 181 ? -17.203 -33.031 -31.203 1 96.25 181 GLN B N 1
ATOM 6327 C CA . GLN B 1 181 ? -17.938 -31.859 -31.641 1 96.25 181 GLN B CA 1
ATOM 6328 C C . GLN B 1 181 ? -19.188 -31.656 -30.797 1 96.25 181 GLN B C 1
ATOM 6330 O O . GLN B 1 181 ? -19.766 -32.594 -30.297 1 96.25 181 GLN B O 1
ATOM 6335 N N . SER B 1 182 ? -19.484 -30.375 -30.641 1 94.25 182 SER B N 1
ATOM 6336 C CA . SER B 1 182 ? -20.781 -30.031 -30.062 1 94.25 182 SER B CA 1
ATOM 6337 C C . SER B 1 182 ? -21.891 -30.141 -31.109 1 94.25 182 SER B C 1
ATOM 6339 O O . SER B 1 182 ? -21.672 -29.891 -32.281 1 94.25 182 SER B O 1
ATOM 6341 N N . GLU B 1 183 ? -23.094 -30.406 -30.719 1 92.75 183 GLU B N 1
ATOM 6342 C CA . GLU B 1 183 ? -24.25 -30.438 -31.609 1 92.75 183 GLU B CA 1
ATOM 6343 C C . GLU B 1 183 ? -25.047 -29.141 -31.516 1 92.75 183 GLU B C 1
ATOM 6345 O O . GLU B 1 183 ? -26.141 -29.031 -32.094 1 92.75 183 GLU B O 1
ATOM 6350 N N . GLY B 1 184 ? -24.547 -28.25 -30.766 1 88.5 184 GLY B N 1
ATOM 6351 C CA . GLY B 1 184 ? -25.078 -26.906 -30.859 1 88.5 184 GLY B CA 1
ATOM 6352 C C . GLY B 1 184 ? -25.938 -26.516 -29.672 1 88.5 184 GLY B C 1
ATOM 6353 O O . GLY B 1 184 ? -26.328 -25.359 -29.547 1 88.5 184 GLY B O 1
ATOM 6354 N N . PHE B 1 185 ? -26.219 -27.359 -28.797 1 92.56 185 PHE B N 1
ATOM 6355 C CA . PHE B 1 185 ? -26.969 -27 -27.594 1 92.56 185 PHE B CA 1
ATOM 6356 C C . PHE B 1 185 ? -26.062 -26.328 -26.578 1 92.56 185 PHE B C 1
ATOM 6358 O O . PHE B 1 185 ? -25.281 -27 -25.906 1 92.56 185 PHE B O 1
ATOM 6365 N N . VAL B 1 186 ? -26.188 -24.984 -26.438 1 95.56 186 VAL B N 1
ATOM 6366 C CA . VAL B 1 186 ? -25.312 -24.172 -25.594 1 95.56 186 VAL B CA 1
ATOM 6367 C C . VAL B 1 186 ? -26.125 -23.547 -24.469 1 95.56 186 VAL B C 1
ATOM 6369 O O . VAL B 1 186 ? -27.25 -23.078 -24.688 1 95.56 186 VAL B O 1
ATOM 6372 N N . LYS B 1 187 ? -25.656 -23.547 -23.297 1 96.31 187 LYS B N 1
ATOM 6373 C CA . LYS B 1 187 ? -26.328 -22.969 -22.125 1 96.31 187 LYS B CA 1
ATOM 6374 C C . LYS B 1 187 ? -25.438 -21.922 -21.453 1 96.31 187 LYS B C 1
ATOM 6376 O O . LYS B 1 187 ? -24.219 -22.094 -21.359 1 96.31 187 LYS B O 1
ATOM 6381 N N . PRO B 1 188 ? -26.062 -20.781 -21.062 1 97.31 188 PRO B N 1
ATOM 6382 C CA . PRO B 1 188 ? -25.328 -19.938 -20.109 1 97.31 188 PRO B CA 1
ATOM 6383 C C . PRO B 1 188 ? -25.141 -20.594 -18.75 1 97.31 188 PRO B C 1
ATOM 6385 O O . PRO B 1 188 ? -26.078 -21.203 -18.219 1 97.31 188 PRO B O 1
ATOM 6388 N N . ILE B 1 189 ? -23.984 -20.531 -18.25 1 97.81 189 ILE B N 1
ATOM 6389 C CA . ILE B 1 189 ? -23.641 -21.219 -17.016 1 97.81 189 ILE B CA 1
ATOM 6390 C C . ILE B 1 189 ? -23.703 -20.234 -15.844 1 97.81 189 ILE B C 1
ATOM 6392 O O . ILE B 1 189 ? -24.359 -20.5 -14.828 1 97.81 189 ILE B O 1
ATOM 6396 N N . LEU B 1 190 ? -22.938 -19.109 -15.969 1 97.19 190 LEU B N 1
ATOM 6397 C CA . LEU B 1 190 ? -22.953 -18.141 -14.891 1 97.19 190 LEU B CA 1
ATOM 6398 C C . LEU B 1 190 ? -22.438 -16.781 -15.375 1 97.19 190 LEU B C 1
ATOM 6400 O O . LEU B 1 190 ? -21.781 -16.703 -16.422 1 97.19 190 LEU B O 1
ATOM 6404 N N . ARG B 1 191 ? -22.797 -15.703 -14.633 1 96.56 191 ARG B N 1
ATOM 6405 C CA . ARG B 1 191 ? -22.312 -14.336 -14.727 1 96.56 191 ARG B CA 1
ATOM 6406 C C . ARG B 1 191 ? -21.859 -13.82 -13.367 1 96.56 191 ARG B C 1
ATOM 6408 O O . ARG B 1 191 ? -22.188 -14.398 -12.328 1 96.56 191 ARG B O 1
ATOM 6415 N N . LEU B 1 192 ? -21.031 -12.734 -13.445 1 97.56 192 LEU B N 1
ATOM 6416 C CA . LEU B 1 192 ? -20.594 -12.148 -12.18 1 97.56 192 LEU B CA 1
ATOM 6417 C C . LEU B 1 192 ? -21.703 -11.289 -11.57 1 97.56 192 LEU B C 1
ATOM 6419 O O . LEU B 1 192 ? -22.609 -10.836 -12.281 1 97.56 192 LEU B O 1
ATOM 6423 N N . LYS B 1 193 ? -21.766 -11.188 -10.336 1 96.75 193 LYS B N 1
ATOM 6424 C CA . LYS B 1 193 ? -22.641 -10.32 -9.562 1 96.75 193 LYS B CA 1
ATOM 6425 C C . LYS B 1 193 ? -21.859 -9.445 -8.594 1 96.75 193 LYS B C 1
ATOM 6427 O O . LYS B 1 193 ? -22.031 -9.539 -7.379 1 96.75 193 LYS B O 1
ATOM 6432 N N . PRO B 1 194 ? -21.062 -8.469 -9.141 1 94.94 194 PRO B N 1
ATOM 6433 C CA . PRO B 1 194 ? -20.203 -7.664 -8.281 1 94.94 194 PRO B CA 1
ATOM 6434 C C . PRO B 1 194 ? -20.984 -6.789 -7.305 1 94.94 194 PRO B C 1
ATOM 6436 O O . PRO B 1 194 ? -20.422 -6.309 -6.316 1 94.94 194 PRO B O 1
ATOM 6439 N N . GLU B 1 195 ? -22.281 -6.562 -7.539 1 92.81 195 GLU B N 1
ATOM 6440 C CA . GLU B 1 195 ? -23.125 -5.816 -6.605 1 92.81 195 GLU B CA 1
ATOM 6441 C C . GLU B 1 195 ? -23.359 -6.613 -5.324 1 92.81 195 GLU B C 1
ATOM 6443 O O . GLU B 1 195 ? -23.609 -6.031 -4.266 1 92.81 195 GLU B O 1
ATOM 6448 N N . ASP B 1 196 ? -23.25 -7.961 -5.473 1 96 196 ASP B N 1
ATOM 6449 C CA . ASP B 1 196 ? -23.484 -8.828 -4.324 1 96 196 ASP B CA 1
ATOM 6450 C C . ASP B 1 196 ? -22.172 -9.406 -3.793 1 96 196 ASP B C 1
ATOM 6452 O O . ASP B 1 196 ? -22.047 -9.648 -2.592 1 96 196 ASP B O 1
ATOM 6456 N N . HIS B 1 197 ? -21.312 -9.688 -4.723 1 97.31 197 HIS B N 1
ATOM 6457 C CA . HIS B 1 197 ? -20.062 -10.352 -4.375 1 97.31 197 HIS B CA 1
ATOM 6458 C C . HIS B 1 197 ? -18.875 -9.398 -4.512 1 97.31 197 HIS B C 1
ATOM 6460 O O . HIS B 1 197 ? -18.359 -9.195 -5.613 1 97.31 197 HIS B O 1
ATOM 6466 N N . GLY B 1 198 ? -18.359 -8.953 -3.352 1 95.44 198 GLY B N 1
ATOM 6467 C CA . GLY B 1 198 ? -17.344 -7.918 -3.326 1 95.44 198 GLY B CA 1
ATOM 6468 C C . GLY B 1 198 ? -16.078 -8.305 -4.07 1 95.44 198 GLY B C 1
ATOM 6469 O O . GLY B 1 198 ? -15.469 -7.477 -4.746 1 95.44 198 GLY B O 1
ATOM 6470 N N . TRP B 1 199 ? -15.633 -9.57 -3.992 1 97 199 TRP B N 1
ATOM 6471 C CA . TRP B 1 199 ? -14.375 -10.023 -4.582 1 97 199 TRP B CA 1
ATOM 6472 C C . TRP B 1 199 ? -14.445 -9.977 -6.105 1 97 199 TRP B C 1
ATOM 6474 O O . TRP B 1 199 ? -13.414 -10.047 -6.781 1 97 199 TRP B O 1
ATOM 6484 N N . GLU B 1 200 ? -15.633 -9.812 -6.695 1 97.06 200 GLU B N 1
ATOM 6485 C CA . GLU B 1 200 ? -15.812 -9.812 -8.141 1 97.06 200 GLU B CA 1
ATOM 6486 C C . GLU B 1 200 ? -15.695 -8.406 -8.719 1 97.06 200 GLU B C 1
ATOM 6488 O O . GLU B 1 200 ? -15.711 -8.227 -9.938 1 97.06 200 GLU B O 1
ATOM 6493 N N . ARG B 1 201 ? -15.523 -7.414 -7.867 1 93.25 201 ARG B N 1
ATOM 6494 C CA . ARG B 1 201 ? -15.422 -6.035 -8.344 1 93.25 201 ARG B CA 1
ATOM 6495 C C . ARG B 1 201 ? -14.062 -5.785 -9 1 93.25 201 ARG B C 1
ATOM 6497 O O . ARG B 1 201 ? -13.039 -6.273 -8.523 1 93.25 201 ARG B O 1
ATOM 6504 N N . PHE B 1 202 ? -14.086 -4.965 -10.023 1 92.5 202 PHE B N 1
ATOM 6505 C CA . PHE B 1 202 ? -12.891 -4.676 -10.812 1 92.5 202 PHE B CA 1
ATOM 6506 C C . PHE B 1 202 ? -12.031 -3.627 -10.117 1 92.5 202 PHE B C 1
ATOM 6508 O O . PHE B 1 202 ? -12.547 -2.652 -9.57 1 92.5 202 PHE B O 1
ATOM 6515 N N . GLY B 1 203 ? -10.703 -3.879 -10.234 1 89.25 203 GLY B N 1
ATOM 6516 C CA . GLY B 1 203 ? -9.773 -2.893 -9.703 1 89.25 203 GLY B CA 1
ATOM 6517 C C . GLY B 1 203 ? -8.859 -3.449 -8.625 1 89.25 203 GLY B C 1
ATOM 6518 O O . GLY B 1 203 ? -9.211 -4.426 -7.957 1 89.25 203 GLY B O 1
ATOM 6519 N N . GLU B 1 204 ? -7.715 -2.555 -8.516 1 87.38 204 GLU B N 1
ATOM 6520 C CA . GLU B 1 204 ? -6.852 -2.893 -7.383 1 87.38 204 GLU B CA 1
ATOM 6521 C C . GLU B 1 204 ? -7.562 -2.645 -6.055 1 87.38 204 GLU B C 1
ATOM 6523 O O . GLU B 1 204 ? -8.18 -1.598 -5.863 1 87.38 204 GLU B O 1
ATOM 6528 N N . TYR B 1 205 ? -7.883 -3.502 -5.18 1 78.94 205 TYR B N 1
ATOM 6529 C CA . TYR B 1 205 ? -8.625 -3.49 -3.926 1 78.94 205 TYR B CA 1
ATOM 6530 C C . TYR B 1 205 ? -10.125 -3.633 -4.176 1 78.94 205 TYR B C 1
ATOM 6532 O O . TYR B 1 205 ? -10.938 -3.197 -3.357 1 78.94 205 TYR B O 1
ATOM 6540 N N . ASN B 1 206 ? -10.5 -4.039 -5.332 1 85.94 206 ASN B N 1
ATOM 6541 C CA . ASN B 1 206 ? -11.883 -4.301 -5.715 1 85.94 206 ASN B CA 1
ATOM 6542 C C . ASN B 1 206 ? -12.727 -3.035 -5.66 1 85.94 206 ASN B C 1
ATOM 6544 O O . ASN B 1 206 ? -13.875 -3.07 -5.207 1 85.94 206 ASN B O 1
ATOM 6548 N N . ASP B 1 207 ? -12.148 -1.799 -6 1 74.88 207 ASP B N 1
ATOM 6549 C CA . ASP B 1 207 ? -12.922 -0.569 -5.863 1 74.88 207 ASP B CA 1
ATOM 6550 C C . ASP B 1 207 ? -12.391 0.521 -6.793 1 74.88 207 ASP B C 1
ATOM 6552 O O . ASP B 1 207 ? -12.523 1.711 -6.5 1 74.88 207 ASP B O 1
ATOM 6556 N N . ASN B 1 208 ? -11.617 0.159 -7.715 1 64.38 208 ASN B N 1
ATOM 6557 C CA . ASN B 1 208 ? -10.984 1.18 -8.547 1 64.38 208 ASN B CA 1
ATOM 6558 C C . ASN B 1 208 ? -11.539 1.158 -9.969 1 64.38 208 ASN B C 1
ATOM 6560 O O . ASN B 1 208 ? -10.773 1.064 -10.938 1 64.38 208 ASN B O 1
ATOM 6564 N N . VAL B 1 209 ? -12.883 1.45 -10.383 1 64.31 209 VAL B N 1
ATOM 6565 C CA . VAL B 1 209 ? -13.852 0.947 -11.352 1 64.31 209 VAL B CA 1
ATOM 6566 C C . VAL B 1 209 ? -13.688 1.674 -12.68 1 64.31 209 VAL B C 1
ATOM 6568 O O . VAL B 1 209 ? -14.07 2.84 -12.812 1 64.31 209 VAL B O 1
ATOM 6571 N N . PHE B 1 210 ? -12.773 1.627 -13.484 1 78.94 210 PHE B N 1
ATOM 6572 C CA . PHE B 1 210 ? -12.812 2.209 -14.82 1 78.94 210 PHE B CA 1
ATOM 6573 C C . PHE B 1 210 ? -13.359 1.207 -15.828 1 78.94 210 PHE B C 1
ATOM 6575 O O . PHE B 1 210 ? -13.781 1.586 -16.922 1 78.94 210 PHE B O 1
ATOM 6582 N N . LEU B 1 211 ? -13.391 -0.177 -15.477 1 85.94 211 LEU B N 1
ATOM 6583 C CA . LEU B 1 211 ? -14.023 -1.206 -16.297 1 85.94 211 LEU B CA 1
ATOM 6584 C C . LEU B 1 211 ? -14.922 -2.098 -15.445 1 85.94 211 LEU B C 1
ATOM 6586 O O . LEU B 1 211 ? -14.812 -2.119 -14.219 1 85.94 211 LEU B O 1
ATOM 6590 N N . GLN B 1 212 ? -15.836 -2.766 -16.219 1 90.56 212 GLN B N 1
ATOM 6591 C CA . GLN B 1 212 ? -16.578 -3.838 -15.562 1 90.56 212 GLN B CA 1
ATOM 6592 C C . GLN B 1 212 ? -15.703 -5.07 -15.359 1 90.56 212 GLN B C 1
ATOM 6594 O O . GLN B 1 212 ? -14.719 -5.266 -16.078 1 90.56 212 GLN B O 1
ATOM 6599 N N . PRO B 1 213 ? -16.016 -5.883 -14.32 1 94.5 213 PRO B N 1
ATOM 6600 C CA . PRO B 1 213 ? -15.18 -7.055 -14.047 1 94.5 213 PRO B CA 1
ATOM 6601 C C . PRO B 1 213 ? -15.336 -8.148 -15.102 1 94.5 213 PRO B C 1
ATOM 6603 O O . PRO B 1 213 ? -16.406 -8.281 -15.711 1 94.5 213 PRO B O 1
ATOM 6606 N N . PHE B 1 214 ? -14.359 -8.969 -15.227 1 96.62 214 PHE B N 1
ATOM 6607 C CA . PHE B 1 214 ? -14.344 -10.047 -16.203 1 96.62 214 PHE B CA 1
ATOM 6608 C C . PHE B 1 214 ? -14.586 -11.391 -15.523 1 96.62 214 PHE B C 1
ATOM 6610 O O . PHE B 1 214 ? -14.008 -11.672 -14.469 1 96.62 214 PHE B O 1
ATOM 6617 N N . VAL B 1 215 ? -15.461 -12.195 -16.172 1 98.12 215 VAL B N 1
ATOM 6618 C CA . VAL B 1 215 ? -15.547 -13.617 -15.852 1 98.12 215 VAL B CA 1
ATOM 6619 C C . VAL B 1 215 ? -14.75 -14.43 -16.875 1 98.12 215 VAL B C 1
ATOM 6621 O O . VAL B 1 215 ? -14.781 -14.133 -18.062 1 98.12 215 VAL B O 1
ATOM 6624 N N . GLU B 1 216 ? -13.914 -15.375 -16.328 1 98.12 216 GLU B N 1
ATOM 6625 C CA . GLU B 1 216 ? -13.102 -16.172 -17.234 1 98.12 216 GLU B CA 1
ATOM 6626 C C . GLU B 1 216 ? -12.523 -17.406 -16.531 1 98.12 216 GLU B C 1
ATOM 6628 O O . GLU B 1 216 ? -12.812 -17.641 -15.359 1 98.12 216 GLU B O 1
ATOM 6633 N N . GLY B 1 217 ? -11.812 -18.172 -17.281 1 98.31 217 GLY B N 1
ATOM 6634 C CA . GLY B 1 217 ? -11.047 -19.281 -16.719 1 98.31 217 GLY B CA 1
ATOM 6635 C C . GLY B 1 217 ? -11.922 -20.375 -16.156 1 98.31 217 GLY B C 1
ATOM 6636 O O . GLY B 1 217 ? -11.742 -20.781 -15 1 98.31 217 GLY B O 1
ATOM 6637 N N . ALA B 1 218 ? -12.859 -20.875 -16.938 1 98.56 218 ALA B N 1
ATOM 6638 C CA . ALA B 1 218 ? -13.719 -21.969 -16.5 1 98.56 218 ALA B CA 1
ATOM 6639 C C . ALA B 1 218 ? -12.906 -23.219 -16.234 1 98.56 218 ALA B C 1
ATOM 6641 O O . ALA B 1 218 ? -11.953 -23.531 -16.938 1 98.56 218 ALA B O 1
ATOM 6642 N N . TRP B 1 219 ? -13.305 -23.922 -15.211 1 98.81 219 TRP B N 1
ATOM 6643 C CA . TRP B 1 219 ? -12.789 -25.25 -14.883 1 98.81 219 TRP B CA 1
ATOM 6644 C C . TRP B 1 219 ? -13.828 -26.078 -14.141 1 98.81 219 TRP B C 1
ATOM 6646 O O . TRP B 1 219 ? -14.531 -25.562 -13.266 1 98.81 219 TRP B O 1
ATOM 6656 N N . MET B 1 220 ? -13.984 -27.312 -14.516 1 98.81 220 MET B N 1
ATOM 6657 C CA . MET B 1 220 ? -14.984 -28.172 -13.891 1 98.81 220 MET B CA 1
ATOM 6658 C C . MET B 1 220 ? -14.328 -29.344 -13.156 1 98.81 220 MET B C 1
ATOM 6660 O O . MET B 1 220 ? -13.422 -29.984 -13.688 1 98.81 220 MET B O 1
ATOM 6664 N N . THR B 1 221 ? -14.711 -29.547 -11.93 1 98.56 221 THR B N 1
ATOM 6665 C CA . THR B 1 221 ? -14.336 -30.719 -11.133 1 98.56 221 THR B CA 1
ATOM 6666 C C . THR B 1 221 ? -15.578 -31.453 -10.633 1 98.56 221 THR B C 1
ATOM 6668 O O . THR B 1 221 ? -16.516 -30.828 -10.141 1 98.56 221 THR B O 1
ATOM 6671 N N . LYS B 1 222 ? -15.609 -32.719 -10.859 1 98.12 222 LYS B N 1
ATOM 6672 C CA . LYS B 1 222 ? -16.672 -33.531 -10.281 1 98.12 222 LYS B CA 1
ATOM 6673 C C . LYS B 1 222 ? -16.234 -34.188 -8.977 1 98.12 222 LYS B C 1
ATOM 6675 O O . LYS B 1 222 ? -15.141 -34.75 -8.898 1 98.12 222 LYS B O 1
ATOM 6680 N N . TYR B 1 223 ? -17.016 -34.062 -7.965 1 98.06 223 TYR B N 1
ATOM 6681 C CA . TYR B 1 223 ? -16.75 -34.656 -6.656 1 98.06 223 TYR B CA 1
ATOM 6682 C C . TYR B 1 223 ? -18.047 -35.062 -5.957 1 98.06 223 TYR B C 1
ATOM 6684 O O . TYR B 1 223 ? -18.969 -34.25 -5.832 1 98.06 223 TYR B O 1
ATOM 6692 N N . ASN B 1 224 ? -18.109 -36.312 -5.535 1 97.56 224 ASN B N 1
ATOM 6693 C CA . ASN B 1 224 ? -19.25 -36.844 -4.793 1 97.56 224 ASN B CA 1
ATOM 6694 C C . ASN B 1 224 ? -20.578 -36.562 -5.523 1 97.56 224 ASN B C 1
ATOM 6696 O O . ASN B 1 224 ? -21.516 -36.062 -4.926 1 97.56 224 ASN B O 1
ATOM 6700 N N . GLY B 1 225 ? -20.531 -36.812 -6.766 1 96.81 225 GLY B N 1
ATOM 6701 C CA . GLY B 1 225 ? -21.734 -36.719 -7.574 1 96.81 225 GLY B CA 1
ATOM 6702 C C . GLY B 1 225 ? -22.141 -35.312 -7.918 1 96.81 225 GLY B C 1
ATOM 6703 O O . GLY B 1 225 ? -23.188 -35.094 -8.531 1 96.81 225 GLY B O 1
ATOM 6704 N N . LYS B 1 226 ? -21.359 -34.344 -7.543 1 98.38 226 LYS B N 1
ATOM 6705 C CA . LYS B 1 226 ? -21.656 -32.938 -7.82 1 98.38 226 LYS B CA 1
ATOM 6706 C C . LYS B 1 226 ? -20.641 -32.344 -8.789 1 98.38 226 LYS B C 1
ATOM 6708 O O . LYS B 1 226 ? -19.516 -32.844 -8.891 1 98.38 226 LYS B O 1
ATOM 6713 N N . TYR B 1 227 ? -21.109 -31.328 -9.531 1 98.75 227 TYR B N 1
ATOM 6714 C CA . TYR B 1 227 ? -20.25 -30.594 -10.469 1 98.75 227 TYR B CA 1
ATOM 6715 C C . TYR B 1 227 ? -19.875 -29.234 -9.922 1 98.75 227 TYR B C 1
ATOM 6717 O O . TYR B 1 227 ? -20.75 -28.406 -9.633 1 98.75 227 TYR B O 1
ATOM 6725 N N . TYR B 1 228 ? -18.625 -28.984 -9.75 1 98.88 228 TYR B N 1
ATOM 6726 C CA . TYR B 1 228 ? -18.078 -27.734 -9.242 1 98.88 228 TYR B CA 1
ATOM 6727 C C . TYR B 1 228 ? -17.516 -26.891 -10.367 1 98.88 228 TYR B C 1
ATOM 6729 O O . TYR B 1 228 ? -16.391 -27.109 -10.812 1 98.88 228 TYR B O 1
ATOM 6737 N N . MET B 1 229 ? -18.328 -25.891 -10.836 1 98.88 229 MET B N 1
ATOM 6738 C CA . MET B 1 229 ? -17.891 -24.953 -11.875 1 98.88 229 MET B CA 1
ATOM 6739 C C . MET B 1 229 ? -17.031 -23.844 -11.281 1 98.88 229 MET B C 1
ATOM 6741 O O . MET B 1 229 ? -17.562 -22.906 -10.664 1 98.88 229 MET B O 1
ATOM 6745 N N . GLN B 1 230 ? -15.789 -23.922 -11.508 1 98.88 230 GLN B N 1
ATOM 6746 C CA . GLN B 1 230 ? -14.836 -22.906 -11.07 1 98.88 230 GLN B CA 1
ATOM 6747 C C . GLN B 1 230 ? -14.648 -21.844 -12.133 1 98.88 230 GLN B C 1
ATOM 6749 O O . GLN B 1 230 ? -14.734 -22.125 -13.328 1 98.88 230 GLN B O 1
ATOM 6754 N N . TYR B 1 231 ? -14.414 -20.609 -11.711 1 98.81 231 TYR B N 1
ATOM 6755 C CA . TYR B 1 231 ? -14.219 -19.5 -12.633 1 98.81 231 TYR B CA 1
ATOM 6756 C C . TYR B 1 231 ? -13.289 -18.453 -12.031 1 98.81 231 TYR B C 1
ATOM 6758 O O . TYR B 1 231 ? -13.219 -18.297 -10.812 1 98.81 231 TYR B O 1
ATOM 6766 N N . GLY B 1 232 ? -12.547 -17.75 -12.93 1 98.62 232 GLY B N 1
ATOM 6767 C CA . GLY B 1 232 ? -11.695 -16.641 -12.508 1 98.62 232 GLY B CA 1
ATOM 6768 C C . GLY B 1 232 ? -12.383 -15.297 -12.578 1 98.62 232 GLY B C 1
ATOM 6769 O O . GLY B 1 232 ? -13.188 -15.055 -13.477 1 98.62 232 GLY B O 1
ATOM 6770 N N . ALA B 1 233 ? -12.094 -14.438 -11.688 1 98.12 233 ALA B N 1
ATOM 6771 C CA . ALA B 1 233 ? -12.531 -13.047 -11.625 1 98.12 233 ALA B CA 1
ATOM 6772 C C . ALA B 1 233 ? -11.656 -12.242 -10.672 1 98.12 233 ALA B C 1
ATOM 6774 O O . ALA B 1 233 ? -10.984 -12.812 -9.805 1 98.12 233 ALA B O 1
ATOM 6775 N N . PRO B 1 234 ? -11.625 -10.836 -10.68 1 96.75 234 PRO B N 1
ATOM 6776 C CA . PRO B 1 234 ? -12.305 -10.039 -11.703 1 96.75 234 PRO B CA 1
ATOM 6777 C C . PRO B 1 234 ? -11.375 -9.648 -12.852 1 96.75 234 PRO B C 1
ATOM 6779 O O . PRO B 1 234 ? -11.844 -9.195 -13.898 1 96.75 234 PRO B O 1
ATOM 6782 N N . ALA B 1 235 ? -10.031 -9.734 -12.547 1 95 235 ALA B N 1
ATOM 6783 C CA . ALA B 1 235 ? -9.047 -9.305 -13.539 1 95 235 ALA B CA 1
ATOM 6784 C C . ALA B 1 235 ? -7.656 -9.836 -13.203 1 95 235 ALA B C 1
ATOM 6786 O O . ALA B 1 235 ? -7.219 -9.758 -12.047 1 95 235 ALA B O 1
ATOM 6787 N N . THR B 1 236 ? -6.945 -10.18 -14.242 1 94.88 236 THR B N 1
ATOM 6788 C CA . THR B 1 236 ? -5.684 -10.883 -14.062 1 94.88 236 THR B CA 1
ATOM 6789 C C . THR B 1 236 ? -4.594 -9.938 -13.57 1 94.88 236 THR B C 1
ATOM 6791 O O . THR B 1 236 ? -3.562 -10.375 -13.062 1 94.88 236 THR B O 1
ATOM 6794 N N . GLU B 1 237 ? -4.789 -8.656 -13.68 1 92.88 237 GLU B N 1
ATOM 6795 C CA . GLU B 1 237 ? -3.73 -7.684 -13.414 1 92.88 237 GLU B CA 1
ATOM 6796 C C . GLU B 1 237 ? -3.752 -7.227 -11.961 1 92.88 237 GLU B C 1
ATOM 6798 O O . GLU B 1 237 ? -2.938 -6.398 -11.555 1 92.88 237 GLU B O 1
ATOM 6803 N N . PHE B 1 238 ? -4.648 -7.82 -11.109 1 93.5 238 PHE B N 1
ATOM 6804 C CA . PHE B 1 238 ? -4.805 -7.289 -9.758 1 93.5 238 PHE B CA 1
ATOM 6805 C C . PHE B 1 238 ? -4.543 -8.375 -8.719 1 93.5 238 PHE B C 1
ATOM 6807 O O . PHE B 1 238 ? -4.66 -9.562 -9.008 1 93.5 238 PHE B O 1
ATOM 6814 N N . SER B 1 239 ? -4.305 -7.891 -7.488 1 93.88 239 SER B N 1
ATOM 6815 C CA . SER B 1 239 ? -3.992 -8.781 -6.375 1 93.88 239 SER B CA 1
ATOM 6816 C C . SER B 1 239 ? -5.219 -9.578 -5.941 1 93.88 239 SER B C 1
ATOM 6818 O O . SER B 1 239 ? -5.094 -10.672 -5.395 1 93.88 239 SER B O 1
ATOM 6820 N N . GLY B 1 240 ? -6.395 -9.086 -6.211 1 94.75 240 GLY B N 1
ATOM 6821 C CA . GLY B 1 240 ? -7.625 -9.758 -5.816 1 94.75 240 GLY B CA 1
ATOM 6822 C C . GLY B 1 240 ? -8.078 -10.805 -6.812 1 94.75 240 GLY B C 1
ATOM 6823 O O . GLY B 1 240 ? -9.125 -11.43 -6.629 1 94.75 240 GLY B O 1
ATOM 6824 N N . TYR B 1 241 ? -7.258 -11.055 -7.863 1 97.56 241 TYR B N 1
ATOM 6825 C CA . TYR B 1 241 ? -7.602 -12.094 -8.82 1 97.56 241 TYR B CA 1
ATOM 6826 C C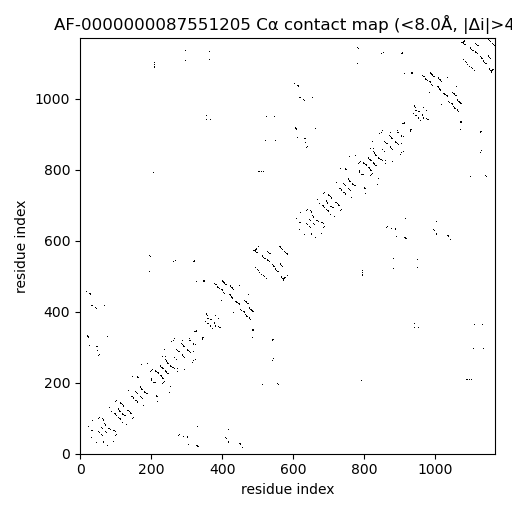 . TYR B 1 241 ? -7.777 -13.438 -8.133 1 97.56 241 TYR B C 1
ATOM 6828 O O . TYR B 1 241 ? -6.91 -13.867 -7.367 1 97.56 241 TYR B O 1
ATOM 6836 N N . SER B 1 242 ? -8.938 -14.07 -8.383 1 98.31 242 SER B N 1
ATOM 6837 C CA . SER B 1 242 ? -9.328 -15.234 -7.602 1 98.31 242 SER B CA 1
ATOM 6838 C C . SER B 1 242 ? -10.219 -16.172 -8.406 1 98.31 242 SER B C 1
ATOM 6840 O O . SER B 1 242 ? -10.641 -15.836 -9.516 1 98.31 242 SER B O 1
ATOM 6842 N N . ASP B 1 243 ? -10.398 -17.328 -7.828 1 98.88 243 ASP B N 1
ATOM 6843 C CA . ASP B 1 243 ? -11.352 -18.281 -8.406 1 98.88 243 ASP B CA 1
ATOM 6844 C C . ASP B 1 243 ? -12.531 -18.516 -7.465 1 98.88 243 ASP B C 1
ATOM 6846 O O . ASP B 1 243 ? -12.336 -18.781 -6.277 1 98.88 243 ASP B O 1
ATOM 6850 N N . GLY B 1 244 ? -13.727 -18.328 -8.023 1 98.81 244 GLY B N 1
ATOM 6851 C CA . GLY B 1 244 ? -14.945 -18.75 -7.363 1 98.81 244 GLY B CA 1
ATOM 6852 C C . GLY B 1 244 ? -15.461 -20.078 -7.867 1 98.81 244 GLY B C 1
ATOM 6853 O O . GLY B 1 244 ? -14.867 -20.688 -8.758 1 98.81 244 GLY B O 1
ATOM 6854 N N . VAL B 1 245 ? -16.625 -20.5 -7.211 1 98.88 245 VAL B N 1
ATOM 6855 C CA . VAL B 1 245 ? -17.172 -21.797 -7.625 1 98.88 245 VAL B CA 1
ATOM 6856 C C . VAL B 1 245 ? -18.688 -21.781 -7.473 1 98.88 245 VAL B C 1
ATOM 6858 O O . VAL B 1 245 ? -19.219 -21.219 -6.512 1 98.88 245 VAL B O 1
ATOM 6861 N N . TYR B 1 246 ? -19.359 -22.234 -8.445 1 98.81 246 TYR B N 1
ATOM 6862 C CA . TYR B 1 246 ? -20.766 -22.609 -8.414 1 98.81 246 TYR B CA 1
ATOM 6863 C C . TYR B 1 246 ? -20.922 -24.125 -8.445 1 98.81 246 TYR B C 1
ATOM 6865 O O . TYR B 1 246 ? -20.156 -24.828 -9.102 1 98.81 246 TYR B O 1
ATOM 6873 N N . VAL B 1 247 ? -21.969 -24.656 -7.773 1 98.81 247 VAL B N 1
ATOM 6874 C CA . VAL B 1 247 ? -22.125 -26.094 -7.625 1 98.81 247 VAL B CA 1
ATOM 6875 C C . VAL B 1 247 ? -23.484 -26.531 -8.172 1 98.81 247 VAL B C 1
ATOM 6877 O O . VAL B 1 247 ? -24.484 -25.828 -7.988 1 98.81 247 VAL B O 1
ATOM 6880 N N . SER B 1 248 ? -23.5 -27.672 -8.82 1 98.62 248 SER B N 1
ATOM 6881 C CA . SER B 1 248 ? -24.734 -28.234 -9.344 1 98.62 248 SER B CA 1
ATOM 6882 C C . SER B 1 248 ? -24.719 -29.766 -9.312 1 98.62 248 SER B C 1
ATOM 6884 O O . SER B 1 248 ? -23.656 -30.375 -9.148 1 98.62 248 SER B O 1
ATOM 6886 N N . LYS B 1 249 ? -25.922 -30.312 -9.414 1 97.62 249 LYS B N 1
ATOM 6887 C CA . LYS B 1 249 ? -26.047 -31.766 -9.594 1 97.62 249 LYS B CA 1
ATOM 6888 C C . LYS B 1 249 ? -25.938 -32.156 -11.07 1 97.62 249 LYS B C 1
ATOM 6890 O O . LYS B 1 249 ? -25.734 -33.312 -11.398 1 97.62 249 LYS B O 1
ATOM 6895 N N . GLY B 1 250 ? -26.016 -31.172 -11.945 1 97.56 250 GLY B N 1
ATOM 6896 C CA . GLY B 1 250 ? -25.891 -31.375 -13.375 1 97.56 250 GLY B CA 1
ATOM 6897 C C . GLY B 1 250 ? -24.734 -30.625 -13.992 1 97.56 250 GLY B C 1
ATOM 6898 O O . GLY B 1 250 ? -24.312 -29.578 -13.469 1 97.56 250 GLY B O 1
ATOM 6899 N N . PRO B 1 251 ? -24.266 -31.125 -15.086 1 98 251 PRO B N 1
ATOM 6900 C CA . PRO B 1 251 ? -23.062 -30.547 -15.68 1 98 251 PRO B CA 1
ATOM 6901 C C . PRO B 1 251 ? -23.344 -29.25 -16.453 1 98 251 PRO B C 1
ATOM 6903 O O . PRO B 1 251 ? -22.406 -28.516 -16.781 1 98 251 PRO B O 1
ATOM 6906 N N . LEU B 1 252 ? -24.656 -28.891 -16.75 1 98.31 252 LEU B N 1
ATOM 6907 C CA . LEU B 1 252 ? -24.875 -27.766 -17.641 1 98.31 252 LEU B CA 1
ATOM 6908 C C . LEU B 1 252 ? -25.953 -26.828 -17.062 1 98.31 252 LEU B C 1
ATOM 6910 O O . LEU B 1 252 ? -26.266 -25.812 -17.672 1 98.31 252 LEU B O 1
ATOM 6914 N N . GLU B 1 253 ? -26.547 -27.094 -15.969 1 96.19 253 GLU B N 1
ATOM 6915 C CA . GLU B 1 253 ? -27.609 -26.266 -15.406 1 96.19 253 GLU B CA 1
ATOM 6916 C C . GLU B 1 253 ? -27.703 -26.438 -13.891 1 96.19 253 GLU B C 1
ATOM 6918 O O . GLU B 1 253 ? -27.109 -27.359 -13.328 1 96.19 253 GLU B O 1
ATOM 6923 N N . GLY B 1 254 ? -28.375 -25.5 -13.32 1 97.56 254 GLY B N 1
ATOM 6924 C CA . GLY B 1 254 ? -28.703 -25.609 -11.906 1 97.56 254 GLY B CA 1
ATOM 6925 C C . GLY B 1 254 ? -27.562 -25.172 -11 1 97.56 254 GLY B C 1
ATOM 6926 O O . GLY B 1 254 ? -27.5 -25.562 -9.836 1 97.56 254 GLY B O 1
ATOM 6927 N N . PHE B 1 255 ? -26.703 -24.406 -11.453 1 98.5 255 PHE B N 1
ATOM 6928 C CA . PHE B 1 255 ? -25.547 -24 -10.672 1 98.5 255 PHE B CA 1
ATOM 6929 C C . PHE B 1 255 ? -25.938 -22.953 -9.625 1 98.5 255 PHE B C 1
ATOM 6931 O O . PHE B 1 255 ? -26.672 -22.016 -9.922 1 98.5 255 PHE B O 1
ATOM 6938 N N . GLU B 1 256 ? -25.453 -23.188 -8.453 1 98.19 256 GLU B N 1
ATOM 6939 C CA . GLU B 1 256 ? -25.656 -22.25 -7.34 1 98.19 256 GLU B CA 1
ATOM 6940 C C . GLU B 1 256 ? -24.328 -21.797 -6.754 1 98.19 256 GLU B C 1
ATOM 6942 O O . GLU B 1 256 ? -23.391 -22.578 -6.625 1 98.19 256 GLU B O 1
ATOM 6947 N N . TYR B 1 257 ? -24.328 -20.531 -6.402 1 98.25 257 TYR B N 1
ATOM 6948 C CA . TYR B 1 257 ? -23.141 -19.922 -5.805 1 98.25 257 TYR B CA 1
ATOM 6949 C C . TYR B 1 257 ? -22.797 -20.609 -4.484 1 98.25 257 TYR B C 1
ATOM 6951 O O . TYR B 1 257 ? -23.641 -20.688 -3.584 1 98.25 257 TYR B O 1
ATOM 6959 N N . GLN B 1 258 ? -21.609 -21.188 -4.359 1 98.25 258 GLN B N 1
ATOM 6960 C CA . GLN B 1 258 ? -21.203 -21.75 -3.08 1 98.25 258 GLN B CA 1
ATOM 6961 C C . GLN B 1 258 ? -21.062 -20.656 -2.021 1 98.25 258 GLN B C 1
ATOM 6963 O O . GLN B 1 258 ? -20.547 -19.578 -2.305 1 98.25 258 GLN B O 1
ATOM 6968 N N . GLN B 1 259 ? -21.375 -21.031 -0.812 1 95.69 259 GLN B N 1
ATOM 6969 C CA . GLN B 1 259 ? -21.328 -20.031 0.258 1 95.69 259 GLN B CA 1
ATOM 6970 C C . GLN B 1 259 ? -19.906 -19.547 0.498 1 95.69 259 GLN B C 1
ATOM 6972 O O . GLN B 1 259 ? -19.672 -18.344 0.596 1 95.69 259 GLN B O 1
ATOM 6977 N N . HIS B 1 260 ? -19 -20.484 0.655 1 97.62 260 HIS B N 1
ATOM 6978 C CA . HIS B 1 260 ? -17.594 -20.078 0.766 1 97.62 260 HIS B CA 1
ATOM 6979 C C . HIS B 1 260 ? -17.016 -19.719 -0.599 1 97.62 260 HIS B C 1
ATOM 6981 O O . HIS B 1 260 ? -16.719 -20.609 -1.398 1 97.62 260 HIS B O 1
ATOM 6987 N N . ASN B 1 261 ? -16.906 -18.453 -0.888 1 98.31 261 ASN B N 1
ATOM 6988 C CA . ASN B 1 261 ? -16.328 -17.875 -2.094 1 98.31 261 ASN B CA 1
ATOM 6989 C C . ASN B 1 261 ? -15.609 -16.562 -1.795 1 98.31 261 ASN B C 1
ATOM 6991 O O . ASN B 1 261 ? -15.984 -15.836 -0.873 1 98.31 261 ASN B O 1
ATOM 6995 N N . PRO B 1 262 ? -14.602 -16.312 -2.6 1 98.31 262 PRO B N 1
ATOM 6996 C CA . PRO B 1 262 ? -13.93 -17.219 -3.531 1 98.31 262 PRO B CA 1
ATOM 6997 C C . PRO B 1 262 ? -13.188 -18.359 -2.822 1 98.31 262 PRO B C 1
ATOM 6999 O O . PRO B 1 262 ? -12.758 -18.188 -1.679 1 98.31 262 PRO B O 1
ATOM 7002 N N . PHE B 1 263 ? -13.086 -19.484 -3.48 1 98.69 263 PHE B N 1
ATOM 7003 C CA . PHE B 1 263 ? -12.438 -20.594 -2.791 1 98.69 263 PHE B CA 1
ATOM 7004 C C . PHE B 1 263 ? -10.922 -20.516 -2.932 1 98.69 263 PHE B C 1
ATOM 7006 O O . PHE B 1 263 ? -10.188 -21.031 -2.094 1 98.69 263 PHE B O 1
ATOM 7013 N N . SER B 1 264 ? -10.414 -19.922 -3.959 1 98.75 264 SER B N 1
ATOM 7014 C CA . SER B 1 264 ? -9 -19.625 -4.176 1 98.75 264 SER B CA 1
ATOM 7015 C C . SER B 1 264 ? -8.734 -18.125 -4.148 1 98.75 264 SER B C 1
ATOM 7017 O O . SER B 1 264 ? -9.203 -17.391 -5.012 1 98.75 264 SER B O 1
ATOM 7019 N N . TYR B 1 265 ? -8.055 -17.719 -3.15 1 98.12 265 TYR B N 1
ATOM 7020 C CA . TYR B 1 265 ? -7.91 -16.297 -2.855 1 98.12 265 TYR B CA 1
ATOM 7021 C C . TYR B 1 265 ? -6.602 -16.016 -2.125 1 98.12 265 TYR B C 1
ATOM 7023 O O . TYR B 1 265 ? -6.344 -16.594 -1.065 1 98.12 265 TYR B O 1
ATOM 7031 N N . LYS B 1 266 ? -5.711 -15.18 -2.715 1 98 266 LYS B N 1
ATOM 7032 C CA . LYS B 1 266 ? -4.438 -14.82 -2.09 1 98 266 LYS B CA 1
ATOM 7033 C C . LYS B 1 266 ? -4.117 -13.344 -2.305 1 98 266 LYS B C 1
ATOM 7035 O O . LYS B 1 266 ? -3.172 -13.008 -3.018 1 98 266 LYS B O 1
ATOM 7040 N N . PRO B 1 267 ? -4.727 -12.43 -1.521 1 96.88 267 PRO B N 1
ATOM 7041 C CA . PRO B 1 267 ? -4.574 -10.992 -1.742 1 96.88 267 PRO B CA 1
ATOM 7042 C C . PRO B 1 267 ? -3.342 -10.414 -1.05 1 96.88 267 PRO B C 1
ATOM 7044 O O . PRO B 1 267 ? -2.969 -9.266 -1.302 1 96.88 267 PRO B O 1
ATOM 7047 N N . GLY B 1 268 ? -2.67 -11.18 -0.227 1 97 268 GLY B N 1
ATOM 7048 C CA . GLY B 1 268 ? -1.529 -10.656 0.507 1 97 268 GLY B CA 1
ATOM 7049 C C . GLY B 1 268 ? -0.3 -11.539 0.406 1 97 268 GLY B C 1
ATOM 7050 O O . GLY B 1 268 ? -0.359 -12.633 -0.159 1 97 268 GLY B O 1
ATOM 7051 N N . GLY B 1 269 ? 0.802 -10.992 1.027 1 97.5 269 GLY B N 1
ATOM 7052 C CA . GLY B 1 269 ? 2.07 -11.703 1.002 1 97.5 269 GLY B CA 1
ATOM 7053 C C . GLY B 1 269 ? 2.91 -11.383 -0.219 1 97.5 269 GLY B C 1
ATOM 7054 O O . GLY B 1 269 ? 2.658 -10.398 -0.91 1 97.5 269 GLY B O 1
ATOM 7055 N N . PHE B 1 270 ? 3.973 -12.172 -0.499 1 98.38 270 PHE B N 1
ATOM 7056 C CA . PHE B 1 270 ? 4.977 -11.945 -1.531 1 98.38 270 PHE B CA 1
ATOM 7057 C C . PHE B 1 270 ? 4.398 -12.211 -2.916 1 98.38 270 PHE B C 1
ATOM 7059 O O . PHE B 1 270 ? 4.52 -11.375 -3.814 1 98.38 270 PHE B O 1
ATOM 7066 N N . ALA B 1 271 ? 3.795 -13.344 -3.094 1 98.12 271 ALA B N 1
ATOM 7067 C CA . ALA B 1 271 ? 3.201 -13.773 -4.355 1 98.12 271 ALA B CA 1
ATOM 7068 C C . ALA B 1 271 ? 1.677 -13.766 -4.277 1 98.12 271 ALA B C 1
ATOM 7070 O O . ALA B 1 271 ? 1.068 -14.734 -3.812 1 98.12 271 ALA B O 1
ATOM 7071 N N . ARG B 1 272 ? 1.052 -12.758 -4.883 1 97.62 272 ARG B N 1
ATOM 7072 C CA . ARG B 1 272 ? -0.385 -12.539 -4.742 1 97.62 272 ARG B CA 1
ATOM 7073 C C . ARG B 1 272 ? -1.125 -12.938 -6.016 1 97.62 272 ARG B C 1
ATOM 7075 O O . ARG B 1 272 ? -0.516 -13.062 -7.078 1 97.62 272 ARG B O 1
ATOM 7082 N N . GLY B 1 273 ? -2.398 -13.094 -5.863 1 97.69 273 GLY B N 1
ATOM 7083 C CA . GLY B 1 273 ? -3.227 -13.57 -6.961 1 97.69 273 GLY B CA 1
ATOM 7084 C C . GLY B 1 273 ? -3.371 -15.078 -6.992 1 97.69 273 GLY B C 1
ATOM 7085 O O . GLY B 1 273 ? -2.408 -15.805 -6.738 1 97.69 273 GLY B O 1
ATOM 7086 N N . ALA B 1 274 ? -4.5 -15.555 -7.309 1 98.62 274 ALA B N 1
ATOM 7087 C CA . ALA B 1 274 ? -4.797 -16.984 -7.375 1 98.62 274 ALA B CA 1
ATOM 7088 C C . ALA B 1 274 ? -6.031 -17.25 -8.234 1 98.62 274 ALA B C 1
ATOM 7090 O O . ALA B 1 274 ? -6.922 -18 -7.84 1 98.62 274 ALA B O 1
ATOM 7091 N N . GLY B 1 275 ? -6.027 -16.578 -9.352 1 98.62 275 GLY B N 1
ATOM 7092 C CA . GLY B 1 275 ? -7.18 -16.703 -10.234 1 98.62 275 GLY B CA 1
ATOM 7093 C C . GLY B 1 275 ? -6.844 -17.359 -11.562 1 98.62 275 GLY B C 1
ATOM 7094 O O . GLY B 1 275 ? -5.68 -17.375 -11.977 1 98.62 275 GLY B O 1
ATOM 7095 N N . HIS B 1 276 ? -7.91 -17.891 -12.18 1 98.62 276 HIS B N 1
ATOM 7096 C CA . HIS B 1 276 ? -7.812 -18.594 -13.453 1 98.62 276 HIS B CA 1
ATOM 7097 C C . HIS B 1 276 ? -6.867 -19.797 -13.344 1 98.62 276 HIS B C 1
ATOM 7099 O O . HIS B 1 276 ? -5.746 -19.75 -13.859 1 98.62 276 HIS B O 1
ATOM 7105 N N . GLY B 1 277 ? -7.461 -20.828 -12.844 1 98.25 277 GLY B N 1
ATOM 7106 C CA . GLY B 1 277 ? -6.656 -22 -12.578 1 98.25 277 GLY B CA 1
ATOM 7107 C C . GLY B 1 277 ? -7.414 -23.297 -12.781 1 98.25 277 GLY B C 1
ATOM 7108 O O . GLY B 1 277 ? -8.391 -23.344 -13.531 1 98.25 277 GLY B O 1
ATOM 7109 N N . ALA B 1 278 ? -6.824 -24.391 -12.266 1 98.75 278 ALA B N 1
ATOM 7110 C CA . ALA B 1 278 ? -7.359 -25.75 -12.375 1 98.75 278 ALA B CA 1
ATOM 7111 C C . ALA B 1 278 ? -7.117 -26.531 -11.094 1 98.75 278 ALA B C 1
ATOM 7113 O O . ALA B 1 278 ? -6.105 -26.328 -10.414 1 98.75 278 ALA B O 1
ATOM 7114 N N . THR B 1 279 ? -8.109 -27.328 -10.781 1 98.81 279 THR B N 1
ATOM 7115 C CA . THR B 1 279 ? -8.016 -28.219 -9.633 1 98.81 279 THR B CA 1
ATOM 7116 C C . THR B 1 279 ? -7.691 -29.641 -10.078 1 98.81 279 THR B C 1
ATOM 7118 O O . THR B 1 279 ? -8.305 -30.156 -11.016 1 98.81 279 THR B O 1
ATOM 7121 N N . PHE B 1 280 ? -6.699 -30.312 -9.43 1 98.62 280 PHE B N 1
ATOM 7122 C CA . PHE B 1 280 ? -6.258 -31.625 -9.859 1 98.62 280 PHE B CA 1
ATOM 7123 C C . PHE B 1 280 ? -5.918 -32.5 -8.656 1 98.62 280 PHE B C 1
ATOM 7125 O O . PHE B 1 280 ? -5.699 -32 -7.559 1 98.62 280 PHE B O 1
ATOM 7132 N N . GLU B 1 281 ? -5.922 -33.781 -8.859 1 97.88 281 GLU B N 1
ATOM 7133 C CA . GLU B 1 281 ? -5.492 -34.75 -7.855 1 97.88 281 GLU B CA 1
ATOM 7134 C C . GLU B 1 281 ? -4.047 -35.188 -8.086 1 97.88 281 GLU B C 1
ATOM 7136 O O . GLU B 1 281 ? -3.629 -35.375 -9.227 1 97.88 281 GLU B O 1
ATOM 7141 N N . ASP B 1 282 ? -3.314 -35.25 -7 1 98.19 282 ASP B N 1
ATOM 7142 C CA . ASP B 1 282 ? -1.971 -35.812 -7.113 1 98.19 282 ASP B CA 1
ATOM 7143 C C . ASP B 1 282 ? -2.01 -37.344 -7.102 1 98.19 282 ASP B C 1
ATOM 7145 O O . ASP B 1 282 ? -3.084 -37.938 -7.191 1 98.19 282 ASP B O 1
ATOM 7149 N N . ASN B 1 283 ? -0.828 -38 -7.078 1 97.88 283 ASN B N 1
ATOM 7150 C CA . ASN B 1 283 ? -0.744 -39.438 -7.176 1 97.88 283 ASN B CA 1
ATOM 7151 C C . ASN B 1 283 ? -1.15 -40.125 -5.867 1 97.88 283 ASN B C 1
ATOM 7153 O O . ASN B 1 283 ? -1.23 -41.344 -5.797 1 97.88 283 ASN B O 1
ATOM 7157 N N . PHE B 1 284 ? -1.454 -39.344 -4.895 1 97.62 284 PHE B N 1
ATOM 7158 C CA . PHE B 1 284 ? -1.863 -39.844 -3.592 1 97.62 284 PHE B CA 1
ATOM 7159 C C . PHE B 1 284 ? -3.311 -39.5 -3.293 1 97.62 284 PHE B C 1
ATOM 7161 O O . PHE B 1 284 ? -3.758 -39.562 -2.148 1 97.62 284 PHE B O 1
ATOM 7168 N N . LYS B 1 285 ? -3.957 -38.938 -4.238 1 95.69 285 LYS B N 1
ATOM 7169 C CA . LYS B 1 285 ? -5.387 -38.625 -4.234 1 95.69 285 LYS B CA 1
ATOM 7170 C C . LYS B 1 285 ? -5.695 -37.406 -3.387 1 95.69 285 LYS B C 1
ATOM 7172 O O . LYS B 1 285 ? -6.773 -37.312 -2.799 1 95.69 285 LYS B O 1
ATOM 7177 N N . ASN B 1 286 ? -4.695 -36.625 -3.254 1 97.56 286 ASN B N 1
ATOM 7178 C CA . ASN B 1 286 ? -4.938 -35.312 -2.65 1 97.56 286 ASN B CA 1
ATOM 7179 C C . ASN B 1 286 ? -5.188 -34.25 -3.709 1 97.56 286 ASN B C 1
ATOM 7181 O O . ASN B 1 286 ? -4.66 -34.344 -4.82 1 97.56 286 ASN B O 1
ATOM 7185 N N . TRP B 1 287 ? -6.039 -33.281 -3.348 1 98.5 287 TRP B N 1
ATOM 7186 C CA . TRP B 1 287 ? -6.434 -32.219 -4.293 1 98.5 287 TRP B CA 1
ATOM 7187 C C . TRP B 1 287 ? -5.535 -31 -4.164 1 98.5 287 TRP B C 1
ATOM 7189 O O . TRP B 1 287 ? -5.156 -30.625 -3.057 1 98.5 287 TRP B O 1
ATOM 7199 N N . TRP B 1 288 ? -5.195 -30.438 -5.246 1 98.88 288 TRP B N 1
ATOM 7200 C CA . TRP B 1 288 ? -4.426 -29.203 -5.371 1 98.88 288 TRP B CA 1
ATOM 7201 C C . TRP B 1 288 ? -5.102 -28.234 -6.336 1 98.88 288 TRP B C 1
ATOM 7203 O O . TRP B 1 288 ? -5.961 -28.625 -7.125 1 98.88 288 TRP B O 1
ATOM 7213 N N . HIS B 1 289 ? -4.781 -26.969 -6.18 1 98.88 289 HIS B N 1
ATOM 7214 C CA . HIS B 1 289 ? -5.223 -25.938 -7.109 1 98.88 289 HIS B CA 1
ATOM 7215 C C . HIS B 1 289 ? -4.043 -25.141 -7.66 1 98.88 289 HIS B C 1
ATOM 7217 O O . HIS B 1 289 ? -3.207 -24.656 -6.898 1 98.88 289 HIS B O 1
ATOM 7223 N N . VAL B 1 290 ? -3.887 -25.125 -8.969 1 98.88 290 VAL B N 1
ATOM 7224 C CA . VAL B 1 290 ? -2.893 -24.297 -9.648 1 98.88 290 VAL B CA 1
ATOM 7225 C C . VAL B 1 290 ? -3.564 -23.062 -10.242 1 98.88 290 VAL B C 1
ATOM 7227 O O . VAL B 1 290 ? -4.691 -23.141 -10.734 1 98.88 290 VAL B O 1
ATOM 7230 N N . SER B 1 291 ? -2.953 -21.938 -10.094 1 98.62 291 SER B N 1
ATOM 7231 C CA . SER B 1 291 ? -3.551 -20.734 -10.656 1 98.62 291 SER B CA 1
ATOM 7232 C C . SER B 1 291 ? -2.494 -19.656 -10.914 1 98.62 291 SER B C 1
ATOM 7234 O O . SER B 1 291 ? -1.295 -19.938 -10.898 1 98.62 291 SER B O 1
ATOM 7236 N N . THR B 1 292 ? -2.984 -18.406 -11.234 1 98.69 292 THR B N 1
ATOM 7237 C CA . THR B 1 292 ? -2.133 -17.328 -11.742 1 98.69 292 THR B CA 1
ATOM 7238 C C . THR B 1 292 ? -1.766 -16.359 -10.633 1 98.69 292 THR B C 1
ATOM 7240 O O . THR B 1 292 ? -2.635 -15.914 -9.875 1 98.69 292 THR B O 1
ATOM 7243 N N . ILE B 1 293 ? -0.452 -16.078 -10.539 1 98.31 293 ILE B N 1
ATOM 7244 C CA . ILE B 1 293 ? 0.104 -15.008 -9.711 1 98.31 293 ILE B CA 1
ATOM 7245 C C . ILE B 1 293 ? 0.372 -13.773 -10.57 1 98.31 293 ILE B C 1
ATOM 7247 O O . ILE B 1 293 ? 0.846 -13.891 -11.703 1 98.31 293 ILE B O 1
ATOM 7251 N N . PHE B 1 294 ? 0.071 -12.547 -10.047 1 96.38 294 PHE B N 1
ATOM 7252 C CA . PHE B 1 294 ? 0.281 -11.352 -10.867 1 96.38 294 PHE B CA 1
ATOM 7253 C C . PHE B 1 294 ? 1.529 -10.602 -10.414 1 96.38 294 PHE B C 1
ATOM 7255 O O . PHE B 1 294 ? 1.86 -10.594 -9.227 1 96.38 294 PHE B O 1
ATOM 7262 N N . ILE B 1 295 ? 2.268 -10.039 -11.289 1 96.75 295 ILE B N 1
ATOM 7263 C CA . ILE B 1 295 ? 3.316 -9.047 -11.078 1 96.75 295 ILE B CA 1
ATOM 7264 C C . ILE B 1 295 ? 2.904 -7.715 -11.703 1 96.75 295 ILE B C 1
ATOM 7266 O O . ILE B 1 295 ? 2.768 -6.711 -11 1 96.75 295 ILE B O 1
ATOM 7270 N N . SER B 1 296 ? 2.611 -7.711 -13.008 1 95.25 296 SER B N 1
ATOM 7271 C CA . SER B 1 296 ? 1.952 -6.602 -13.695 1 95.25 296 SER B CA 1
ATOM 7272 C C . SER B 1 296 ? 2.715 -5.297 -13.492 1 95.25 296 SER B C 1
ATOM 7274 O O . SER B 1 296 ? 2.117 -4.262 -13.188 1 95.25 296 SER B O 1
ATOM 7276 N N . THR B 1 297 ? 3.965 -5.258 -13.609 1 94.12 297 THR B N 1
ATOM 7277 C CA . THR B 1 297 ? 4.758 -4.043 -13.438 1 94.12 297 THR B CA 1
ATOM 7278 C C . THR B 1 297 ? 5.133 -3.445 -14.789 1 94.12 297 THR B C 1
ATOM 7280 O O . THR B 1 297 ? 4.902 -2.26 -15.039 1 94.12 297 THR B O 1
ATOM 7283 N N . LYS B 1 298 ? 5.633 -4.27 -15.656 1 95.81 298 LYS B N 1
ATOM 7284 C CA . LYS B 1 298 ? 6.047 -3.791 -16.969 1 95.81 298 LYS B CA 1
ATOM 7285 C C . LYS B 1 298 ? 4.895 -3.867 -17.969 1 95.81 298 LYS B C 1
ATOM 7287 O O . LYS B 1 298 ? 4.891 -3.156 -18.984 1 95.81 298 LYS B O 1
ATOM 7292 N N . ASN B 1 299 ? 4.086 -4.793 -17.672 1 95.69 299 ASN B N 1
ATOM 7293 C CA . ASN B 1 299 ? 2.869 -5.047 -18.422 1 95.69 299 ASN B CA 1
ATOM 7294 C C . ASN B 1 299 ? 1.797 -5.715 -17.578 1 95.69 299 ASN B C 1
ATOM 7296 O O . ASN B 1 299 ? 2.113 -6.438 -16.625 1 95.69 299 ASN B O 1
ATOM 7300 N N . ASN B 1 300 ? 0.562 -5.5 -17.953 1 92.88 300 ASN B N 1
ATOM 7301 C CA . ASN B 1 300 ? -0.536 -6.07 -17.172 1 92.88 300 ASN B CA 1
ATOM 7302 C C . ASN B 1 300 ? -0.494 -7.594 -17.188 1 92.88 300 ASN B C 1
ATOM 7304 O O . ASN B 1 300 ? -1.048 -8.242 -16.281 1 92.88 300 ASN B O 1
ATOM 7308 N N . PHE B 1 301 ? 0.206 -8.195 -18.109 1 95.19 301 PHE B N 1
ATOM 7309 C CA . PHE B 1 301 ? 0.181 -9.641 -18.281 1 95.19 301 PHE B CA 1
ATOM 7310 C C . PHE B 1 301 ? 1.494 -10.266 -17.828 1 95.19 301 PHE B C 1
ATOM 7312 O O . PHE B 1 301 ? 1.809 -11.398 -18.188 1 95.19 301 PHE B O 1
ATOM 7319 N N . GLU B 1 302 ? 2.295 -9.461 -17.125 1 97.06 302 GLU B N 1
ATOM 7320 C CA . GLU B 1 302 ? 3.439 -10.008 -16.406 1 97.06 302 GLU B CA 1
ATOM 7321 C C . GLU B 1 302 ? 2.992 -10.859 -15.219 1 97.06 302 GLU B C 1
ATOM 7323 O O . GLU B 1 302 ? 2.58 -10.328 -14.188 1 97.06 302 GLU B O 1
ATOM 7328 N N . ARG B 1 303 ? 3.008 -12.32 -15.414 1 97.81 303 ARG B N 1
ATOM 7329 C CA . ARG B 1 303 ? 2.352 -13.234 -14.484 1 97.81 303 ARG B CA 1
ATOM 7330 C C . ARG B 1 303 ? 3.201 -14.484 -14.25 1 97.81 303 ARG B C 1
ATOM 7332 O O . ARG B 1 303 ? 4.129 -14.758 -15.016 1 97.81 303 ARG B O 1
ATOM 7339 N N . ARG B 1 304 ? 2.916 -15.125 -13.102 1 98.69 304 ARG B N 1
ATOM 7340 C CA . ARG B 1 304 ? 3.555 -16.375 -12.695 1 98.69 304 ARG B CA 1
ATOM 7341 C C . ARG B 1 304 ? 2.516 -17.422 -12.297 1 98.69 304 ARG B C 1
ATOM 7343 O O . ARG B 1 304 ? 1.312 -17.172 -12.383 1 98.69 304 ARG B O 1
ATOM 7350 N N . ILE B 1 305 ? 3.002 -18.594 -11.906 1 98.81 305 ILE B N 1
ATOM 7351 C CA . ILE B 1 305 ? 2.127 -19.703 -11.539 1 98.81 305 ILE B CA 1
ATOM 7352 C C . ILE B 1 305 ? 2.338 -20.078 -10.07 1 98.81 305 ILE B C 1
ATOM 7354 O O . ILE B 1 305 ? 3.473 -20.094 -9.594 1 98.81 305 ILE B O 1
ATOM 7358 N N . GLY B 1 306 ? 1.248 -20.328 -9.406 1 98.75 306 GLY B N 1
ATOM 7359 C CA . GLY B 1 306 ? 1.278 -20.859 -8.055 1 98.75 306 GLY B CA 1
ATOM 7360 C C . GLY B 1 306 ? 0.432 -22.094 -7.879 1 98.75 306 GLY B C 1
ATOM 7361 O O . GLY B 1 306 ? -0.539 -22.312 -8.609 1 98.75 306 GLY B O 1
ATOM 7362 N N . ILE B 1 307 ? 0.82 -22.969 -6.934 1 98.94 307 ILE B N 1
ATOM 7363 C CA . ILE B 1 307 ? 0.087 -24.188 -6.57 1 98.94 307 ILE B CA 1
ATOM 7364 C C . ILE B 1 307 ? -0.205 -24.172 -5.07 1 98.94 307 ILE B C 1
ATOM 7366 O O . ILE B 1 307 ? 0.683 -23.906 -4.258 1 98.94 307 ILE B O 1
ATOM 7370 N N . TRP B 1 308 ? -1.428 -24.516 -4.672 1 98.81 308 TRP B N 1
ATOM 7371 C CA . TRP B 1 308 ? -1.836 -24.531 -3.271 1 98.81 308 TRP B CA 1
ATOM 7372 C C . TRP B 1 308 ? -2.641 -25.781 -2.947 1 98.81 308 TRP B C 1
ATOM 7374 O O . TRP B 1 308 ? -3.314 -26.344 -3.818 1 98.81 308 TRP B O 1
ATOM 7384 N N . PRO B 1 309 ? -2.561 -26.234 -1.664 1 98.75 309 PRO B N 1
ATOM 7385 C CA . PRO B 1 309 ? -3.453 -27.328 -1.266 1 98.75 309 PRO B CA 1
ATOM 7386 C C . PRO B 1 309 ? -4.926 -26.938 -1.344 1 98.75 309 PRO B C 1
ATOM 7388 O O . PRO B 1 309 ? -5.293 -25.812 -1.016 1 98.75 309 PRO B O 1
ATOM 7391 N N . ALA B 1 310 ? -5.699 -27.844 -1.814 1 98.75 310 ALA B N 1
ATOM 7392 C CA . ALA B 1 310 ? -7.141 -27.656 -1.957 1 98.75 310 ALA B CA 1
ATOM 7393 C C . ALA B 1 310 ? -7.91 -28.906 -1.552 1 98.75 310 ALA B C 1
ATOM 7395 O O . ALA B 1 310 ? -7.348 -29.812 -0.928 1 98.75 310 ALA B O 1
ATOM 7396 N N . GLY B 1 311 ? -9.234 -28.828 -1.715 1 98.44 311 GLY B N 1
ATOM 7397 C CA . GLY B 1 311 ? -10.016 -30.016 -1.407 1 98.44 311 GLY B CA 1
ATOM 7398 C C . GLY B 1 311 ? -11.484 -29.719 -1.172 1 98.44 311 GLY B C 1
ATOM 7399 O O . GLY B 1 311 ? -12 -28.688 -1.624 1 98.44 311 GLY B O 1
ATOM 7400 N N . PHE B 1 312 ? -12.148 -30.719 -0.647 1 98.62 312 PHE B N 1
ATOM 7401 C CA . PHE B 1 312 ? -13.555 -30.719 -0.257 1 98.62 312 PHE B CA 1
ATOM 7402 C C . PHE B 1 312 ? -13.719 -31.141 1.195 1 98.62 312 PHE B C 1
ATOM 7404 O O . PHE B 1 312 ? -13.156 -32.156 1.612 1 98.62 312 PHE B O 1
ATOM 7411 N N . ASP B 1 313 ? -14.422 -30.328 1.926 1 97.69 313 ASP B N 1
ATOM 7412 C CA . ASP B 1 313 ? -14.547 -30.688 3.336 1 97.69 313 ASP B CA 1
ATOM 7413 C C . ASP B 1 313 ? -15.68 -31.688 3.549 1 97.69 313 ASP B C 1
ATOM 7415 O O . ASP B 1 313 ? -16.203 -32.25 2.586 1 97.69 313 ASP B O 1
ATOM 7419 N N . LYS B 1 314 ? -15.992 -32 4.82 1 96.38 314 LYS B N 1
ATOM 7420 C CA . LYS B 1 314 ? -16.953 -33.062 5.16 1 96.38 314 LYS B CA 1
ATOM 7421 C C . LYS B 1 314 ? -18.344 -32.719 4.637 1 96.38 314 LYS B C 1
ATOM 7423 O O . LYS B 1 314 ? -19.172 -33.594 4.449 1 96.38 314 LYS B O 1
ATOM 7428 N N . ASP B 1 315 ? -18.625 -31.422 4.387 1 97.31 315 ASP B N 1
ATOM 7429 C CA . ASP B 1 315 ? -19.922 -30.969 3.873 1 97.31 315 ASP B CA 1
ATOM 7430 C C . ASP B 1 315 ? -19.844 -30.703 2.371 1 97.31 315 ASP B C 1
ATOM 7432 O O . ASP B 1 315 ? -20.719 -30.047 1.812 1 97.31 315 ASP B O 1
ATOM 7436 N N . ASP B 1 316 ? -18.797 -31.094 1.694 1 97.81 316 ASP B N 1
ATOM 7437 C CA . ASP B 1 316 ? -18.562 -30.984 0.258 1 97.81 316 ASP B CA 1
ATOM 7438 C C . ASP B 1 316 ? -18.297 -29.547 -0.146 1 97.81 316 ASP B C 1
ATOM 7440 O O . ASP B 1 316 ? -18.594 -29.141 -1.274 1 97.81 316 ASP B O 1
ATOM 7444 N N . VAL B 1 317 ? -17.844 -28.703 0.846 1 98.5 317 VAL B N 1
ATOM 7445 C CA . VAL B 1 317 ? -17.438 -27.344 0.519 1 98.5 317 VAL B CA 1
ATOM 7446 C C . VAL B 1 317 ? -16.031 -27.359 -0.091 1 98.5 317 VAL B C 1
ATOM 7448 O O . VAL B 1 317 ? -15.094 -27.875 0.516 1 98.5 317 VAL B O 1
ATOM 7451 N N . MET B 1 318 ? -15.945 -26.859 -1.298 1 98.81 318 MET B N 1
ATOM 7452 C CA . MET B 1 318 ? -14.641 -26.734 -1.948 1 98.81 318 MET B CA 1
ATOM 7453 C C . MET B 1 318 ? -13.828 -25.594 -1.33 1 98.81 318 MET B C 1
ATOM 7455 O O . MET B 1 318 ? -14.367 -24.531 -1.03 1 98.81 318 MET B O 1
ATOM 7459 N N . TYR B 1 319 ? -12.555 -25.859 -1.035 1 98.62 319 TYR B N 1
ATOM 7460 C CA . TYR B 1 319 ? -11.672 -24.844 -0.458 1 98.62 319 TYR B CA 1
ATOM 7461 C C . TYR B 1 319 ? -10.281 -24.922 -1.067 1 98.62 319 TYR B C 1
ATOM 7463 O O . TYR B 1 319 ? -9.93 -25.922 -1.706 1 98.62 319 TYR B O 1
ATOM 7471 N N . CYS B 1 320 ? -9.555 -23.875 -1.01 1 98.69 320 CYS B N 1
ATOM 7472 C CA . CYS B 1 320 ? -8.125 -23.766 -1.296 1 98.69 320 CYS B CA 1
ATOM 7473 C C . CYS B 1 320 ? -7.402 -23.016 -0.184 1 98.69 320 CYS B C 1
ATOM 7475 O O . CYS B 1 320 ? -7.789 -21.891 0.174 1 98.69 320 CYS B O 1
ATOM 7477 N N . ASN B 1 321 ? -6.406 -23.625 0.386 1 98.56 321 ASN B N 1
ATOM 7478 C CA . ASN B 1 321 ? -5.688 -23 1.49 1 98.56 321 ASN B CA 1
ATOM 7479 C C . ASN B 1 321 ? -4.461 -22.234 0.999 1 98.56 321 ASN B C 1
ATOM 7481 O O . ASN B 1 321 ? -3.473 -22.844 0.588 1 98.56 321 ASN B O 1
ATOM 7485 N N . THR B 1 322 ? -4.535 -20.906 1.119 1 98.44 322 THR B N 1
ATOM 7486 C CA . THR B 1 322 ? -3.436 -20.078 0.63 1 98.44 322 THR B CA 1
ATOM 7487 C C . THR B 1 322 ? -2.664 -19.453 1.793 1 98.44 322 THR B C 1
ATOM 7489 O O . THR B 1 322 ? -1.791 -18.609 1.586 1 98.44 322 THR B O 1
ATOM 7492 N N . ALA B 1 323 ? -2.963 -19.844 3.059 1 98.56 323 ALA B N 1
ATOM 7493 C CA . ALA B 1 323 ? -2.213 -19.344 4.211 1 98.56 323 ALA B CA 1
ATOM 7494 C C . ALA B 1 323 ? -0.745 -19.75 4.125 1 98.56 323 ALA B C 1
ATOM 7496 O O . ALA B 1 323 ? -0.431 -20.938 3.963 1 98.56 323 ALA B O 1
ATOM 7497 N N . TYR B 1 324 ? 0.135 -18.766 4.27 1 98.56 324 TYR B N 1
ATOM 7498 C CA . TYR B 1 324 ? 1.564 -19 4.086 1 98.56 324 TYR B CA 1
ATOM 7499 C C . TYR B 1 324 ? 1.841 -19.688 2.756 1 98.56 324 TYR B C 1
ATOM 7501 O O . TYR B 1 324 ? 2.773 -20.484 2.646 1 98.56 324 TYR B O 1
ATOM 7509 N N . GLY B 1 325 ? 0.992 -19.359 1.772 1 97.81 325 GLY B N 1
ATOM 7510 C CA . GLY B 1 325 ? 0.991 -20.062 0.497 1 97.81 325 GLY B CA 1
ATOM 7511 C C . GLY B 1 325 ? 2.164 -19.688 -0.389 1 97.81 325 GLY B C 1
ATOM 7512 O O . GLY B 1 325 ? 2.307 -20.219 -1.494 1 97.81 325 GLY B O 1
ATOM 7513 N N . ASP B 1 326 ? 3.014 -18.75 -0.009 1 98.62 326 ASP B N 1
ATOM 7514 C CA . ASP B 1 326 ? 4.262 -18.422 -0.692 1 98.62 326 ASP B CA 1
ATOM 7515 C C . ASP B 1 326 ? 5.465 -18.672 0.217 1 98.62 326 ASP B C 1
ATOM 7517 O O . ASP B 1 326 ? 6.539 -18.109 0.002 1 98.62 326 ASP B O 1
ATOM 7521 N N . TYR B 1 327 ? 5.266 -19.422 1.334 1 98.81 327 TYR B N 1
ATOM 7522 C CA . TYR B 1 327 ? 6.297 -20.016 2.178 1 98.81 327 TYR B CA 1
ATOM 7523 C C . TYR B 1 327 ? 6.512 -21.484 1.82 1 98.81 327 TYR B C 1
ATOM 7525 O O . TYR B 1 327 ? 5.734 -22.062 1.061 1 98.81 327 TYR B O 1
ATOM 7533 N N . PRO B 1 328 ? 7.598 -22.078 2.334 1 98.88 328 PRO B N 1
ATOM 7534 C CA . PRO B 1 328 ? 7.855 -23.484 2.02 1 98.88 328 PRO B CA 1
ATOM 7535 C C . PRO B 1 328 ? 6.68 -24.391 2.377 1 98.88 328 PRO B C 1
ATOM 7537 O O . PRO B 1 328 ? 6.215 -24.391 3.518 1 98.88 328 PRO B O 1
ATOM 7540 N N . THR B 1 329 ? 6.273 -25.125 1.455 1 98.75 329 THR B N 1
ATOM 7541 C CA . THR B 1 329 ? 5.098 -25.984 1.546 1 98.75 329 THR B CA 1
ATOM 7542 C C . THR B 1 329 ? 5.449 -27.422 1.191 1 98.75 329 THR B C 1
ATOM 7544 O O . THR B 1 329 ? 6.203 -27.672 0.246 1 98.75 329 THR B O 1
ATOM 7547 N N . TYR B 1 330 ? 4.902 -28.359 1.88 1 98.75 330 TYR B N 1
ATOM 7548 C CA . TYR B 1 330 ? 5.219 -29.766 1.66 1 98.75 330 TYR B CA 1
ATOM 7549 C C . TYR B 1 330 ? 4.75 -30.219 0.285 1 98.75 330 TYR B C 1
ATOM 7551 O O . TYR B 1 330 ? 3.66 -29.859 -0.159 1 98.75 330 TYR B O 1
ATOM 7559 N N . LEU B 1 331 ? 5.574 -31.078 -0.32 1 98.69 331 LEU B N 1
ATOM 7560 C CA . LEU B 1 331 ? 5.254 -31.734 -1.581 1 98.69 331 LEU B CA 1
ATOM 7561 C C . LEU B 1 331 ? 4.262 -32.875 -1.365 1 98.69 331 LEU B C 1
ATOM 7563 O O . LEU B 1 331 ? 4.113 -33.375 -0.247 1 98.69 331 LEU B O 1
ATOM 7567 N N . PRO B 1 332 ? 3.631 -33.281 -2.48 1 98.44 332 PRO B N 1
ATOM 7568 C CA . PRO B 1 332 ? 2.604 -34.344 -2.367 1 98.44 332 PRO B CA 1
ATOM 7569 C C . PRO B 1 332 ? 3.092 -35.562 -1.611 1 98.44 332 PRO B C 1
ATOM 7571 O O . PRO B 1 332 ? 2.377 -36.094 -0.756 1 98.44 332 PRO B O 1
ATOM 7574 N N . GLN B 1 333 ? 4.277 -36 -1.873 1 97.69 333 GLN B N 1
ATOM 7575 C CA . GLN B 1 333 ? 4.816 -37.219 -1.237 1 97.69 333 GLN B CA 1
ATOM 7576 C C . GLN B 1 333 ? 4.852 -37.062 0.281 1 97.69 333 GLN B C 1
ATOM 7578 O O . GLN B 1 333 ? 4.617 -38.031 1.012 1 97.69 333 GLN B O 1
ATOM 7583 N N . TYR B 1 334 ? 5.078 -35.906 0.71 1 97.88 334 TYR B N 1
ATOM 7584 C CA . TYR B 1 334 ? 5.273 -35.656 2.135 1 97.88 334 TYR B CA 1
ATOM 7585 C C . TYR B 1 334 ? 4.031 -35.031 2.758 1 97.88 334 TYR B C 1
ATOM 7587 O O . TYR B 1 334 ? 4.02 -34.688 3.945 1 97.88 334 TYR B O 1
ATOM 7595 N N . ALA B 1 335 ? 3.002 -34.812 1.999 1 97.81 335 ALA B N 1
ATOM 7596 C CA . ALA B 1 335 ? 1.748 -34.25 2.48 1 97.81 335 ALA B CA 1
ATOM 7597 C C . ALA B 1 335 ? 0.738 -35.344 2.818 1 97.81 335 ALA B C 1
ATOM 7599 O O . ALA B 1 335 ? -0.334 -35.062 3.357 1 97.81 335 ALA B O 1
ATOM 7600 N N . GLN B 1 336 ? 1.067 -36.562 2.582 1 97 336 GLN B N 1
ATOM 7601 C CA . GLN B 1 336 ? 0.142 -37.688 2.812 1 97 336 GLN B CA 1
ATOM 7602 C C . GLN B 1 336 ? -0.324 -37.719 4.266 1 97 336 GLN B C 1
ATOM 7604 O O . GLN B 1 336 ? 0.487 -37.594 5.184 1 97 336 GLN B O 1
ATOM 7609 N N . GLY B 1 337 ? -1.589 -37.875 4.406 1 96.19 337 GLY B N 1
ATOM 7610 C CA . GLY B 1 337 ? -2.162 -38 5.734 1 96.19 337 GLY B CA 1
ATOM 7611 C C . GLY B 1 337 ? -2.34 -36.688 6.453 1 96.19 337 GLY B C 1
ATOM 7612 O O . GLY B 1 337 ? -2.914 -36.625 7.539 1 96.19 337 GLY B O 1
ATOM 7613 N N . LYS B 1 338 ? -1.86 -35.625 5.863 1 97.12 338 LYS B N 1
ATOM 7614 C CA . LYS B 1 338 ? -2.004 -34.312 6.5 1 97.12 338 LYS B CA 1
ATOM 7615 C C . LYS B 1 338 ? -3.367 -33.688 6.195 1 97.12 338 LYS B C 1
ATOM 7617 O O . LYS B 1 338 ? -4.051 -34.125 5.266 1 97.12 338 LYS B O 1
ATOM 7622 N N . ASP B 1 339 ? -3.766 -32.812 7.086 1 96.75 339 ASP B N 1
ATOM 7623 C CA . ASP B 1 339 ? -5.035 -32.094 6.938 1 96.75 339 ASP B CA 1
ATOM 7624 C C . ASP B 1 339 ? -4.891 -30.891 6.016 1 96.75 339 ASP B C 1
ATOM 7626 O O . ASP B 1 339 ? -4.41 -29.844 6.441 1 96.75 339 ASP B O 1
ATOM 7630 N N . PHE B 1 340 ? -5.387 -30.969 4.848 1 97.44 340 PHE B N 1
ATOM 7631 C CA . PHE B 1 340 ? -5.211 -29.938 3.838 1 97.44 340 PHE B CA 1
ATOM 7632 C C . PHE B 1 340 ? -5.98 -28.672 4.219 1 97.44 340 PHE B C 1
ATOM 7634 O O . PHE B 1 340 ? -5.672 -27.578 3.738 1 97.44 340 PHE B O 1
ATOM 7641 N N . THR B 1 341 ? -7 -28.734 5.059 1 95.94 341 THR B N 1
ATOM 7642 C CA . THR B 1 341 ? -7.746 -27.562 5.496 1 95.94 341 THR B CA 1
ATOM 7643 C C . THR B 1 341 ? -6.875 -26.656 6.367 1 95.94 341 THR B C 1
ATOM 7645 O O . THR B 1 341 ? -7.164 -25.469 6.535 1 95.94 341 THR B O 1
ATOM 7648 N N . LYS B 1 342 ? -5.82 -27.188 6.875 1 95.06 342 LYS B N 1
ATOM 7649 C CA . LYS B 1 342 ? -4.922 -26.438 7.742 1 95.06 342 LYS B CA 1
ATOM 7650 C C . LYS B 1 342 ? -3.691 -25.953 6.977 1 95.06 342 LYS B C 1
ATOM 7652 O O . LYS B 1 342 ? -2.812 -25.312 7.551 1 95.06 342 LYS B O 1
ATOM 7657 N N . GLY B 1 343 ? -3.658 -26.312 5.719 1 96.31 343 GLY B N 1
ATOM 7658 C CA . GLY B 1 343 ? -2.504 -25.969 4.902 1 96.31 343 GLY B CA 1
ATOM 7659 C C . GLY B 1 343 ? -1.354 -26.953 5.059 1 96.31 343 GLY B C 1
ATOM 7660 O O . GLY B 1 343 ? -1.454 -27.922 5.812 1 96.31 343 GLY B O 1
ATOM 7661 N N . LEU B 1 344 ? -0.307 -26.688 4.301 1 98.38 344 LEU B N 1
ATOM 7662 C CA . LEU B 1 344 ? 0.825 -27.609 4.266 1 98.38 344 LEU B CA 1
ATOM 7663 C C . LEU B 1 344 ? 2.139 -26.859 4.473 1 98.38 344 LEU B C 1
ATOM 7665 O O . LEU B 1 344 ? 3.189 -27.297 4.004 1 98.38 344 LEU B O 1
ATOM 7669 N N . PHE B 1 345 ? 2.059 -25.703 5.098 1 98.31 345 PHE B N 1
ATOM 7670 C CA . PHE B 1 345 ? 3.232 -24.906 5.438 1 98.31 345 PHE B CA 1
ATOM 7671 C C . PHE B 1 345 ? 4.191 -25.703 6.316 1 98.31 345 PHE B C 1
ATOM 7673 O O . PHE B 1 345 ? 3.771 -26.328 7.297 1 98.31 345 PHE B O 1
ATOM 7680 N N . ALA B 1 346 ? 5.484 -25.625 6.059 1 98.31 346 ALA B N 1
ATOM 7681 C CA . ALA B 1 346 ? 6.484 -26.484 6.703 1 98.31 346 ALA B CA 1
ATOM 7682 C C . ALA B 1 346 ? 6.891 -25.922 8.062 1 98.31 346 ALA B C 1
ATOM 7684 O O . ALA B 1 346 ? 7.578 -26.578 8.836 1 98.31 346 ALA B O 1
ATOM 7685 N N . GLY B 1 347 ? 6.555 -24.688 8.352 1 98.12 347 GLY B N 1
ATOM 7686 C CA . GLY B 1 347 ? 6.906 -24.094 9.633 1 98.12 347 GLY B CA 1
ATOM 7687 C C . GLY B 1 347 ? 8.195 -23.297 9.586 1 98.12 347 GLY B C 1
ATOM 7688 O O . GLY B 1 347 ? 8.656 -22.781 10.602 1 98.12 347 GLY B O 1
ATOM 7689 N N . TRP B 1 348 ? 8.867 -23.281 8.422 1 98.81 348 TRP B N 1
ATOM 7690 C CA . TRP B 1 348 ? 10.07 -22.469 8.258 1 98.81 348 TRP B CA 1
ATOM 7691 C C . TRP B 1 348 ? 9.711 -21.016 7.973 1 98.81 348 TRP B C 1
ATOM 7693 O O . TRP B 1 348 ? 9.219 -20.688 6.891 1 98.81 348 TRP B O 1
ATOM 7703 N N . MET B 1 349 ? 10.023 -20.141 8.914 1 98.81 349 MET B N 1
ATOM 7704 C CA . MET B 1 349 ? 9.625 -18.734 8.844 1 98.81 349 MET B CA 1
ATOM 7705 C C . MET B 1 349 ? 10.617 -17.922 8.023 1 98.81 349 MET B C 1
ATOM 7707 O O . MET B 1 349 ? 11.766 -18.344 7.832 1 98.81 349 MET B O 1
ATOM 7711 N N . LEU B 1 350 ? 10.164 -16.812 7.453 1 98.81 350 LEU B N 1
ATOM 7712 C CA . LEU B 1 350 ? 11.047 -15.859 6.777 1 98.81 350 LEU B CA 1
ATOM 7713 C C . LEU B 1 350 ? 11.969 -15.172 7.777 1 98.81 350 LEU B C 1
ATOM 7715 O O . LEU B 1 350 ? 11.516 -14.641 8.789 1 98.81 350 LEU B O 1
ATOM 7719 N N . LEU B 1 351 ? 13.266 -15.094 7.457 1 98.75 351 LEU B N 1
ATOM 7720 C CA . LEU B 1 351 ? 14.242 -14.672 8.461 1 98.75 351 LEU B CA 1
ATOM 7721 C C . LEU B 1 351 ? 14.742 -13.258 8.18 1 98.75 351 LEU B C 1
ATOM 7723 O O . LEU B 1 351 ? 15.352 -12.633 9.039 1 98.75 351 LEU B O 1
ATOM 7727 N N . ASN B 1 352 ? 14.453 -12.711 7.016 1 98.62 352 ASN B N 1
ATOM 7728 C CA . ASN B 1 352 ? 15.164 -11.484 6.668 1 98.62 352 ASN B CA 1
ATOM 7729 C C . ASN B 1 352 ? 14.211 -10.391 6.195 1 98.62 352 ASN B C 1
ATOM 7731 O O . ASN B 1 352 ? 14.602 -9.5 5.445 1 98.62 352 ASN B O 1
ATOM 7735 N N . TYR B 1 353 ? 12.898 -10.477 6.617 1 98.5 353 TYR B N 1
ATOM 7736 C CA . TYR B 1 353 ? 11.938 -9.445 6.254 1 98.5 353 TYR B CA 1
ATOM 7737 C C . TYR B 1 353 ? 12.391 -8.078 6.742 1 98.5 353 TYR B C 1
ATOM 7739 O O . TYR B 1 353 ? 12.539 -7.859 7.945 1 98.5 353 TYR B O 1
ATOM 7747 N N . ASN B 1 354 ? 12.578 -7.113 5.801 1 98.06 354 ASN B N 1
ATOM 7748 C CA . ASN B 1 354 ? 12.844 -5.699 6.047 1 98.06 354 ASN B CA 1
ATOM 7749 C C . ASN B 1 354 ? 14.047 -5.504 6.953 1 98.06 354 ASN B C 1
ATOM 7751 O O . ASN B 1 354 ? 14.078 -4.574 7.766 1 98.06 354 ASN B O 1
ATOM 7755 N N . LYS B 1 355 ? 15.023 -6.41 6.895 1 97.94 355 LYS B N 1
ATOM 7756 C CA . LYS B 1 355 ? 16.266 -6.332 7.66 1 97.94 355 LYS B CA 1
ATOM 7757 C C . LYS B 1 355 ? 17.391 -5.746 6.816 1 97.94 355 LYS B C 1
ATOM 7759 O O . LYS B 1 355 ? 17.234 -5.539 5.613 1 97.94 355 LYS B O 1
ATOM 7764 N N . PRO B 1 356 ? 18.547 -5.426 7.438 1 98 356 PRO B N 1
ATOM 7765 C CA . PRO B 1 356 ? 19.625 -4.738 6.727 1 98 356 PRO B CA 1
ATOM 7766 C C . PRO B 1 356 ? 20.188 -5.559 5.566 1 98 356 PRO B C 1
ATOM 7768 O O . PRO B 1 356 ? 20.312 -6.781 5.672 1 98 356 PRO B O 1
ATOM 7771 N N . VAL B 1 357 ? 20.547 -4.836 4.48 1 98.5 357 VAL B N 1
ATOM 7772 C CA . VAL B 1 357 ? 21.156 -5.469 3.318 1 98.5 357 VAL B CA 1
ATOM 7773 C C . VAL B 1 357 ? 22.328 -4.625 2.838 1 98.5 357 VAL B C 1
ATOM 7775 O O . VAL B 1 357 ? 22.484 -3.465 3.234 1 98.5 357 VAL B O 1
ATOM 7778 N N . GLN B 1 358 ? 23.203 -5.188 2.123 1 97.56 358 GLN B N 1
ATOM 7779 C CA . GLN B 1 358 ? 24.281 -4.566 1.351 1 97.56 358 GLN B CA 1
ATOM 7780 C C . GLN B 1 358 ? 24.359 -5.148 -0.058 1 97.56 358 GLN B C 1
ATOM 7782 O O . GLN B 1 358 ? 23.922 -6.281 -0.29 1 97.56 358 GLN B O 1
ATOM 7787 N N . VAL B 1 359 ? 24.828 -4.328 -1.002 1 98.31 359 VAL B N 1
ATOM 7788 C CA . VAL B 1 359 ? 24.859 -4.801 -2.383 1 98.31 359 VAL B CA 1
ATOM 7789 C C . VAL B 1 359 ? 26.141 -4.328 -3.062 1 98.31 359 VAL B C 1
ATOM 7791 O O . VAL B 1 359 ? 26.797 -3.402 -2.582 1 98.31 359 VAL B O 1
ATOM 7794 N N . SER B 1 360 ? 26.453 -4.984 -4.148 1 98 360 SER B N 1
ATOM 7795 C CA . SER B 1 360 ? 27.609 -4.598 -4.945 1 98 360 SER B CA 1
ATOM 7796 C C . SER B 1 360 ? 27.375 -3.268 -5.656 1 98 360 SER B C 1
ATOM 7798 O O . SER B 1 360 ? 28.266 -2.412 -5.691 1 98 360 SER B O 1
ATOM 7800 N N . SER B 1 361 ? 26.281 -3.145 -6.23 1 97.44 361 SER B N 1
ATOM 7801 C CA . SER B 1 361 ? 25.891 -1.938 -6.953 1 97.44 361 SER B CA 1
ATOM 7802 C C . SER B 1 361 ? 24.375 -1.815 -7.043 1 97.44 361 SER B C 1
ATOM 7804 O O . SER B 1 361 ? 23.656 -2.758 -6.719 1 97.44 361 SER B O 1
ATOM 7806 N N . THR B 1 362 ? 23.891 -0.69 -7.387 1 97.5 362 THR B N 1
ATOM 7807 C CA . THR B 1 362 ? 22.469 -0.445 -7.586 1 97.5 362 THR B CA 1
ATOM 7808 C C . THR B 1 362 ? 22.234 0.341 -8.875 1 97.5 362 THR B C 1
ATOM 7810 O O . THR B 1 362 ? 22.875 1.366 -9.109 1 97.5 362 THR B O 1
ATOM 7813 N N . LEU B 1 363 ? 21.359 -0.185 -9.703 1 96.94 363 LEU B N 1
ATOM 7814 C CA . LEU B 1 363 ? 20.969 0.508 -10.922 1 96.94 363 LEU B CA 1
ATOM 7815 C C . LEU B 1 363 ? 19.906 1.556 -10.633 1 96.94 363 LEU B C 1
ATOM 7817 O O . LEU B 1 363 ? 18.719 1.222 -10.469 1 96.94 363 LEU B O 1
ATOM 7821 N N . GLY B 1 364 ? 20.312 2.775 -10.594 1 94.31 364 GLY B N 1
ATOM 7822 C CA . GLY B 1 364 ? 19.375 3.871 -10.453 1 94.31 364 GLY B CA 1
ATOM 7823 C C . GLY B 1 364 ? 18.484 3.744 -9.234 1 94.31 364 GLY B C 1
ATOM 7824 O O . GLY B 1 364 ? 18.969 3.564 -8.117 1 94.31 364 GLY B O 1
ATOM 7825 N N . GLY B 1 365 ? 17.141 3.748 -9.516 1 94.44 365 GLY B N 1
ATOM 7826 C CA . GLY B 1 365 ? 16.141 3.746 -8.461 1 94.44 365 GLY B CA 1
ATOM 7827 C C . GLY B 1 365 ? 15.742 2.35 -8.016 1 94.44 365 GLY B C 1
ATOM 7828 O O . GLY B 1 365 ? 14.859 2.189 -7.172 1 94.44 365 GLY B O 1
ATOM 7829 N N . TYR B 1 366 ? 16.359 1.33 -8.57 1 97.19 366 TYR B N 1
ATOM 7830 C CA . TYR B 1 366 ? 16.078 -0.04 -8.156 1 97.19 366 TYR B CA 1
ATOM 7831 C C . TYR B 1 366 ? 16.828 -0.394 -6.883 1 97.19 366 TYR B C 1
ATOM 7833 O O . TYR B 1 366 ? 17.75 -1.212 -6.91 1 97.19 366 TYR B O 1
ATOM 7841 N N . HIS B 1 367 ? 16.312 0.068 -5.758 1 97.44 367 HIS B N 1
ATOM 7842 C CA . HIS B 1 367 ? 17.062 0.116 -4.5 1 97.44 367 HIS B CA 1
ATOM 7843 C C . HIS B 1 367 ? 17.078 -1.249 -3.824 1 97.44 367 HIS B C 1
ATOM 7845 O O . HIS B 1 367 ? 16.172 -2.061 -4.02 1 97.44 367 HIS B O 1
ATOM 7851 N N . SER B 1 368 ? 18.078 -1.407 -2.984 1 98 368 SER B N 1
ATOM 7852 C CA . SER B 1 368 ? 18.484 -2.697 -2.432 1 98 368 SER B CA 1
ATOM 7853 C C . SER B 1 368 ? 17.391 -3.268 -1.522 1 98 368 SER B C 1
ATOM 7855 O O . SER B 1 368 ? 17.156 -4.477 -1.517 1 98 368 SER B O 1
ATOM 7857 N N . ASN B 1 369 ? 16.734 -2.4 -0.739 1 98.56 369 ASN B N 1
ATOM 7858 C CA . ASN B 1 369 ? 15.805 -2.902 0.274 1 98.56 369 ASN B CA 1
ATOM 7859 C C . ASN B 1 369 ? 14.57 -3.537 -0.359 1 98.56 369 ASN B C 1
ATOM 7861 O O . ASN B 1 369 ? 13.82 -4.246 0.312 1 98.56 369 ASN B O 1
ATOM 7865 N N . TYR B 1 370 ? 14.367 -3.303 -1.68 1 98.38 370 TYR B N 1
ATOM 7866 C CA . TYR B 1 370 ? 13.234 -3.902 -2.369 1 98.38 370 TYR B CA 1
ATOM 7867 C C . TYR B 1 370 ? 13.367 -5.422 -2.422 1 98.38 370 TYR B C 1
ATOM 7869 O O . TYR B 1 370 ? 12.375 -6.133 -2.615 1 98.38 370 TYR B O 1
ATOM 7877 N N . ALA B 1 371 ? 14.539 -5.965 -2.197 1 98.69 371 ALA B N 1
ATOM 7878 C CA . ALA B 1 371 ? 14.766 -7.402 -2.314 1 98.69 371 ALA B CA 1
ATOM 7879 C C . ALA B 1 371 ? 14.336 -8.133 -1.044 1 98.69 371 ALA B C 1
ATOM 7881 O O . ALA B 1 371 ? 14.344 -9.367 -0.996 1 98.69 371 ALA B O 1
ATOM 7882 N N . VAL B 1 372 ? 13.938 -7.375 0.044 1 98.75 372 VAL B N 1
ATOM 7883 C CA . VAL B 1 372 ? 13.57 -8.023 1.298 1 98.75 372 VAL B CA 1
ATOM 7884 C C . VAL B 1 372 ? 12.281 -7.402 1.834 1 98.75 372 VAL B C 1
ATOM 7886 O O . VAL B 1 372 ? 12.016 -7.449 3.039 1 98.75 372 VAL B O 1
ATOM 7889 N N . ASP B 1 373 ? 11.477 -6.738 0.992 1 97.94 373 ASP B N 1
ATOM 7890 C CA . ASP B 1 373 ? 10.281 -6.043 1.455 1 97.94 373 ASP B CA 1
ATOM 7891 C C . ASP B 1 373 ? 9.039 -6.922 1.301 1 97.94 373 ASP B C 1
ATOM 7893 O O . ASP B 1 373 ? 7.934 -6.512 1.653 1 97.94 373 ASP B O 1
ATOM 7897 N N . GLU B 1 374 ? 9.133 -8.156 0.738 1 98.44 374 GLU B N 1
ATOM 7898 C CA . GLU B 1 374 ? 8.062 -9.133 0.544 1 98.44 374 GLU B CA 1
ATOM 7899 C C . GLU B 1 374 ? 6.969 -8.586 -0.363 1 98.44 374 GLU B C 1
ATOM 7901 O O . GLU B 1 374 ? 5.781 -8.758 -0.087 1 98.44 374 GLU B O 1
ATOM 7906 N N . ASP B 1 375 ? 7.406 -7.898 -1.434 1 97.5 375 ASP B N 1
ATOM 7907 C CA . ASP B 1 375 ? 6.57 -7.473 -2.551 1 97.5 375 ASP B CA 1
ATOM 7908 C C . ASP B 1 375 ? 7.207 -7.844 -3.889 1 97.5 375 ASP B C 1
ATOM 7910 O O . ASP B 1 375 ? 8.195 -7.234 -4.305 1 97.5 375 ASP B O 1
ATOM 7914 N N . ILE B 1 376 ? 6.637 -8.781 -4.562 1 98 376 ILE B N 1
ATOM 7915 C CA . ILE B 1 376 ? 7.238 -9.32 -5.773 1 98 376 ILE B CA 1
ATOM 7916 C C . ILE B 1 376 ? 7.219 -8.273 -6.879 1 98 376 ILE B C 1
ATOM 7918 O O . ILE B 1 376 ? 7.914 -8.406 -7.891 1 98 376 ILE B O 1
ATOM 7922 N N . LYS B 1 377 ? 6.445 -7.18 -6.734 1 96.81 377 LYS B N 1
ATOM 7923 C CA . LYS B 1 377 ? 6.316 -6.145 -7.758 1 96.81 377 LYS B CA 1
ATOM 7924 C C . LYS B 1 377 ? 7.512 -5.195 -7.727 1 96.81 377 LYS B C 1
ATOM 7926 O O . LYS B 1 377 ? 7.773 -4.492 -8.703 1 96.81 377 LYS B O 1
ATOM 7931 N N . THR B 1 378 ? 8.148 -5.078 -6.559 1 96.75 378 THR B N 1
ATOM 7932 C CA . THR B 1 378 ? 9.352 -4.258 -6.438 1 96.75 378 THR B CA 1
ATOM 7933 C C . THR B 1 378 ? 10.609 -5.125 -6.504 1 96.75 378 THR B C 1
ATOM 7935 O O . THR B 1 378 ? 10.578 -6.293 -6.109 1 96.75 378 THR B O 1
ATOM 7938 N N . TYR B 1 379 ? 11.727 -4.469 -7.043 1 98.12 379 TYR B N 1
ATOM 7939 C CA . TYR B 1 379 ? 12.938 -5.289 -7.09 1 98.12 379 TYR B CA 1
ATOM 7940 C C . TYR B 1 379 ? 14.188 -4.414 -7.059 1 98.12 379 TYR B C 1
ATOM 7942 O O . TYR B 1 379 ? 14.133 -3.229 -7.387 1 98.12 379 TYR B O 1
ATOM 7950 N N . TRP B 1 380 ? 15.258 -5.027 -6.574 1 98.62 380 TRP B N 1
ATOM 7951 C CA . TRP B 1 380 ? 16.609 -4.48 -6.684 1 98.62 380 TRP B CA 1
ATOM 7952 C C . TRP B 1 380 ? 17.266 -4.922 -7.984 1 98.62 380 TRP B C 1
ATOM 7954 O O . TRP B 1 380 ? 17.062 -6.051 -8.438 1 98.62 380 TRP B O 1
ATOM 7964 N N . SER B 1 381 ? 18.078 -4.027 -8.539 1 98.62 381 SER B N 1
ATOM 7965 C CA . SER B 1 381 ? 18.922 -4.41 -9.664 1 98.62 381 SER B CA 1
ATOM 7966 C C . SER B 1 381 ? 20.359 -3.918 -9.469 1 98.62 381 SER B C 1
ATOM 7968 O O . SER B 1 381 ? 20.578 -2.756 -9.125 1 98.62 381 SER B O 1
ATOM 7970 N N . ALA B 1 382 ? 21.281 -4.844 -9.672 1 98.75 382 ALA B N 1
ATOM 7971 C CA . ALA B 1 382 ? 22.656 -4.41 -9.844 1 98.75 382 ALA B CA 1
ATOM 7972 C C . ALA B 1 382 ? 22.828 -3.643 -11.156 1 98.75 382 ALA B C 1
ATOM 7974 O O . ALA B 1 382 ? 21.938 -3.658 -12.008 1 98.75 382 ALA B O 1
ATOM 7975 N N . LYS B 1 383 ? 23.938 -2.951 -11.273 1 97.88 383 LYS B N 1
ATOM 7976 C CA . LYS B 1 383 ? 24.219 -2.182 -12.484 1 97.88 383 LYS B CA 1
ATOM 7977 C C . LYS B 1 383 ? 24.438 -3.102 -13.68 1 97.88 383 LYS B C 1
ATOM 7979 O O . LYS B 1 383 ? 24.156 -2.719 -14.82 1 97.88 383 LYS B O 1
ATOM 7984 N N . THR B 1 384 ? 24.953 -4.324 -13.414 1 98.62 384 THR B N 1
ATOM 7985 C CA . THR B 1 384 ? 25.25 -5.258 -14.5 1 98.62 384 THR B CA 1
ATOM 7986 C C . THR B 1 384 ? 24.734 -6.656 -14.164 1 98.62 384 THR B C 1
ATOM 7988 O O . THR B 1 384 ? 24.25 -6.898 -13.055 1 98.62 384 THR B O 1
ATOM 7991 N N . GLY B 1 385 ? 24.75 -7.512 -15.18 1 98.56 385 GLY B N 1
ATOM 7992 C CA . GLY B 1 385 ? 24.484 -8.93 -14.984 1 98.56 385 GLY B CA 1
ATOM 7993 C C . GLY B 1 385 ? 25.734 -9.773 -14.906 1 98.56 385 GLY B C 1
ATOM 7994 O O . GLY B 1 385 ? 25.688 -10.992 -15.055 1 98.56 385 GLY B O 1
ATOM 7995 N N . ASN B 1 386 ? 26.875 -9.148 -14.617 1 98.44 386 ASN B N 1
ATOM 7996 C CA . ASN B 1 386 ? 28.172 -9.812 -14.695 1 98.44 386 ASN B CA 1
ATOM 7997 C C . ASN B 1 386 ? 28.469 -10.617 -13.43 1 98.44 386 ASN B C 1
ATOM 7999 O O . ASN B 1 386 ? 27.906 -10.352 -12.375 1 98.44 386 ASN B O 1
ATOM 8003 N N . ALA B 1 387 ? 29.359 -11.578 -13.68 1 98.44 387 ALA B N 1
ATOM 8004 C CA . ALA B 1 387 ? 29.906 -12.266 -12.508 1 98.44 387 ALA B CA 1
ATOM 8005 C C . ALA B 1 387 ? 30.531 -11.273 -11.531 1 98.44 387 ALA B C 1
ATOM 8007 O O . ALA B 1 387 ? 31.172 -10.305 -11.945 1 98.44 387 ALA B O 1
ATOM 8008 N N . GLY B 1 388 ? 30.266 -11.492 -10.25 1 97.81 388 GLY B N 1
ATOM 8009 C CA . GLY B 1 388 ? 30.844 -10.625 -9.234 1 97.81 388 GLY B CA 1
ATOM 8010 C C . GLY B 1 388 ? 29.812 -9.734 -8.555 1 97.81 388 GLY B C 1
ATOM 8011 O O . GLY B 1 388 ? 30.047 -9.234 -7.453 1 97.81 388 GLY B O 1
ATOM 8012 N N . GLU B 1 389 ? 28.672 -9.406 -9.273 1 98.81 389 GLU B N 1
ATOM 8013 C CA . GLU B 1 389 ? 27.594 -8.734 -8.57 1 98.81 389 GLU B CA 1
ATOM 8014 C C . GLU B 1 389 ? 27.078 -9.578 -7.414 1 98.81 389 GLU B C 1
ATOM 8016 O O . GLU B 1 389 ? 27 -10.805 -7.516 1 98.81 389 GLU B O 1
ATOM 8021 N N . TRP B 1 390 ? 26.703 -8.945 -6.309 1 98.88 390 TRP B N 1
ATOM 8022 C CA . TRP B 1 390 ? 26.25 -9.719 -5.16 1 98.88 390 TRP B CA 1
ATOM 8023 C C . TRP B 1 390 ? 25.219 -8.938 -4.344 1 98.88 390 TRP B C 1
ATOM 8025 O O . TRP B 1 390 ? 25.109 -7.719 -4.488 1 98.88 390 TRP B O 1
ATOM 8035 N N . PHE B 1 391 ? 24.469 -9.609 -3.607 1 98.81 391 PHE B N 1
ATOM 8036 C CA . PHE B 1 391 ? 23.5 -9.141 -2.631 1 98.81 391 PHE B CA 1
ATOM 8037 C C . PHE B 1 391 ? 23.688 -9.836 -1.291 1 98.81 391 PHE B C 1
ATOM 8039 O O . PHE B 1 391 ? 23.781 -11.07 -1.233 1 98.81 391 PHE B O 1
ATOM 8046 N N . GLN B 1 392 ? 23.781 -9.047 -0.168 1 98.81 392 GLN B N 1
ATOM 8047 C CA . GLN B 1 392 ? 24 -9.594 1.17 1 98.81 392 GLN B CA 1
ATOM 8048 C C . GLN B 1 392 ? 22.891 -9.172 2.123 1 98.81 392 GLN B C 1
ATOM 8050 O O . GLN B 1 392 ? 22.453 -8.016 2.107 1 98.81 392 GLN B O 1
ATOM 8055 N N . THR B 1 393 ? 22.375 -10.125 2.926 1 98.69 393 THR B N 1
ATOM 8056 C CA . THR B 1 393 ? 21.406 -9.805 3.957 1 98.69 393 THR B CA 1
ATOM 8057 C C . THR B 1 393 ? 21.938 -10.148 5.344 1 98.69 393 THR B C 1
ATOM 8059 O O . THR B 1 393 ? 22.766 -11.055 5.484 1 98.69 393 THR B O 1
ATOM 8062 N N . ASP B 1 394 ? 21.609 -9.344 6.32 1 98.44 394 ASP B N 1
ATOM 8063 C CA . ASP B 1 394 ? 21.859 -9.547 7.746 1 98.44 394 ASP B CA 1
ATOM 8064 C C . ASP B 1 394 ? 20.578 -9.992 8.469 1 98.44 394 ASP B C 1
ATOM 8066 O O . ASP B 1 394 ? 19.625 -9.234 8.57 1 98.44 394 ASP B O 1
ATOM 8070 N N . LEU B 1 395 ? 20.609 -11.195 8.992 1 98.19 395 LEU B N 1
ATOM 8071 C CA . LEU B 1 395 ? 19.422 -11.742 9.648 1 98.19 395 LEU B CA 1
ATOM 8072 C C . LEU B 1 395 ? 19.234 -11.133 11.031 1 98.19 395 LEU B C 1
ATOM 8074 O O . LEU B 1 395 ? 18.203 -11.352 11.672 1 98.19 395 LEU B O 1
ATOM 8078 N N . GLY B 1 396 ? 20.125 -10.367 11.469 1 95.12 396 GLY B N 1
ATOM 8079 C CA . GLY B 1 396 ? 20.047 -9.719 12.766 1 95.12 396 GLY B CA 1
ATOM 8080 C C . GLY B 1 396 ? 20.594 -10.57 13.898 1 95.12 396 GLY B C 1
ATOM 8081 O O . GLY B 1 396 ? 20.969 -10.055 14.945 1 95.12 396 GLY B O 1
ATOM 8082 N N . GLU B 1 397 ? 20.547 -11.875 13.781 1 95.31 397 GLU B N 1
ATOM 8083 C CA . GLU B 1 397 ? 21.047 -12.867 14.727 1 95.31 397 GLU B CA 1
ATOM 8084 C C . GLU B 1 397 ? 21.391 -14.172 14.016 1 95.31 397 GLU B C 1
ATOM 8086 O O . GLU B 1 397 ? 20.984 -14.391 12.867 1 95.31 397 GLU B O 1
ATOM 8091 N N . VAL B 1 398 ? 22.25 -14.945 14.711 1 97.38 398 VAL B N 1
ATOM 8092 C CA . VAL B 1 398 ? 22.5 -16.281 14.156 1 97.38 398 VAL B CA 1
ATOM 8093 C C . VAL B 1 398 ? 21.203 -17.094 14.195 1 97.38 398 VAL B C 1
ATOM 8095 O O . VAL B 1 398 ? 20.594 -17.25 15.25 1 97.38 398 VAL B O 1
ATOM 8098 N N . SER B 1 399 ? 20.781 -17.547 13.023 1 98.38 399 SER B N 1
ATOM 8099 C CA . SER B 1 399 ? 19.562 -18.312 12.867 1 98.38 399 SER B CA 1
ATOM 8100 C C . SER B 1 399 ? 19.828 -19.641 12.148 1 98.38 399 SER B C 1
ATOM 8102 O O . SER B 1 399 ? 20.891 -19.828 11.555 1 98.38 399 SER B O 1
ATOM 8104 N N . THR B 1 400 ? 18.891 -20.547 12.312 1 98.69 400 THR B N 1
ATOM 8105 C CA . THR B 1 400 ? 18.922 -21.781 11.539 1 98.69 400 THR B CA 1
ATOM 8106 C C . THR B 1 400 ? 18.266 -21.594 10.18 1 98.69 400 THR B C 1
ATOM 8108 O O . THR B 1 400 ? 17.094 -21.203 10.102 1 98.69 400 THR B O 1
ATOM 8111 N N . VAL B 1 401 ? 19.016 -21.828 9.156 1 98.88 401 VAL B N 1
ATOM 8112 C CA . VAL B 1 401 ? 18.516 -21.672 7.789 1 98.88 401 VAL B CA 1
ATOM 8113 C C . VAL B 1 401 ? 18.156 -23.047 7.215 1 98.88 401 VAL B C 1
ATOM 8115 O O . VAL B 1 401 ? 18.984 -23.953 7.18 1 98.88 401 VAL B O 1
ATOM 8118 N N . ASN B 1 402 ? 16.891 -23.172 6.766 1 98.88 402 ASN B N 1
ATOM 8119 C CA . ASN B 1 402 ? 16.406 -24.438 6.223 1 98.88 402 ASN B CA 1
ATOM 8120 C C . ASN B 1 402 ? 16.281 -24.375 4.703 1 98.88 402 ASN B C 1
ATOM 8122 O O . ASN B 1 402 ? 16.406 -25.406 4.027 1 98.88 402 ASN B O 1
ATOM 8126 N N . ALA B 1 403 ? 15.961 -23.266 4.168 1 98.88 403 ALA B N 1
ATOM 8127 C CA . ALA B 1 403 ? 15.719 -23.125 2.734 1 98.88 403 ALA B CA 1
ATOM 8128 C C . ALA B 1 403 ? 15.922 -21.688 2.273 1 98.88 403 ALA B C 1
ATOM 8130 O O . ALA B 1 403 ? 15.922 -20.766 3.09 1 98.88 403 ALA B O 1
ATOM 8131 N N . ILE B 1 404 ? 16.172 -21.516 1.02 1 98.94 404 ILE B N 1
ATOM 8132 C CA . ILE B 1 404 ? 16.359 -20.203 0.397 1 98.94 404 ILE B CA 1
ATOM 8133 C C . ILE B 1 404 ? 15.617 -20.156 -0.94 1 98.94 404 ILE B C 1
ATOM 8135 O O . ILE B 1 404 ? 15.695 -21.109 -1.729 1 98.94 404 ILE B O 1
ATOM 8139 N N . GLN B 1 405 ? 14.82 -19.141 -1.156 1 98.94 405 GLN B N 1
ATOM 8140 C CA . GLN B 1 405 ? 14.234 -18.906 -2.471 1 98.94 405 GLN B CA 1
ATOM 8141 C C . GLN B 1 405 ? 14.82 -17.656 -3.123 1 98.94 405 GLN B C 1
ATOM 8143 O O . GLN B 1 405 ? 14.891 -16.594 -2.496 1 98.94 405 GLN B O 1
ATOM 8148 N N . ILE B 1 406 ? 15.25 -17.781 -4.316 1 98.94 406 ILE B N 1
ATOM 8149 C CA . ILE B 1 406 ? 15.75 -16.672 -5.125 1 98.94 406 ILE B CA 1
ATOM 8150 C C . ILE B 1 406 ? 14.703 -16.297 -6.176 1 98.94 406 ILE B C 1
ATOM 8152 O O . ILE B 1 406 ? 14.359 -17.109 -7.039 1 98.94 406 ILE B O 1
ATOM 8156 N N . ASN B 1 407 ? 14.211 -15.109 -6.121 1 98.88 407 ASN B N 1
ATOM 8157 C CA . ASN B 1 407 ? 13.281 -14.586 -7.117 1 98.88 407 ASN B CA 1
ATOM 8158 C C . ASN B 1 407 ? 13.922 -13.492 -7.965 1 98.88 407 ASN B C 1
ATOM 8160 O O . ASN B 1 407 ? 14 -12.336 -7.539 1 98.88 407 ASN B O 1
ATOM 8164 N N . TYR B 1 408 ? 14.32 -13.891 -9.133 1 98.81 408 TYR B N 1
ATOM 8165 C CA . TYR B 1 408 ? 14.93 -12.938 -10.055 1 98.81 408 TYR B CA 1
ATOM 8166 C C . TYR B 1 408 ? 13.875 -12.016 -10.664 1 98.81 408 TYR B C 1
ATOM 8168 O O . TYR B 1 408 ? 12.711 -12.414 -10.82 1 98.81 408 TYR B O 1
ATOM 8176 N N . ALA B 1 409 ? 14.234 -10.812 -10.891 1 98.12 409 ALA B N 1
ATOM 8177 C CA . ALA B 1 409 ? 13.422 -9.867 -11.656 1 98.12 409 ALA B CA 1
ATOM 8178 C C . ALA B 1 409 ? 13.992 -9.656 -13.055 1 98.12 409 ALA B C 1
ATOM 8180 O O . ALA B 1 409 ? 15.195 -9.812 -13.266 1 98.12 409 ALA B O 1
ATOM 8181 N N . ASP B 1 410 ? 13.172 -9.289 -13.961 1 97.75 410 ASP B N 1
ATOM 8182 C CA . ASP B 1 410 ? 13.586 -9.078 -15.344 1 97.75 410 ASP B CA 1
ATOM 8183 C C . ASP B 1 410 ? 13.969 -7.621 -15.586 1 97.75 410 ASP B C 1
ATOM 8185 O O . ASP B 1 410 ? 13.102 -6.754 -15.734 1 97.75 410 ASP B O 1
ATOM 8189 N N . GLN B 1 411 ? 15.219 -7.387 -15.594 1 97.75 411 GLN B N 1
ATOM 8190 C CA . GLN B 1 411 ? 15.75 -6.062 -15.898 1 97.75 411 GLN B CA 1
ATOM 8191 C C . GLN B 1 411 ? 16.609 -6.086 -17.156 1 97.75 411 GLN B C 1
ATOM 8193 O O . GLN B 1 411 ? 17.609 -6.801 -17.219 1 97.75 411 GLN B O 1
ATOM 8198 N N . ASP B 1 412 ? 16.25 -5.332 -18.219 1 97.19 412 ASP B N 1
ATOM 8199 C CA . ASP B 1 412 ? 16.938 -5.199 -19.484 1 97.19 412 ASP B CA 1
ATOM 8200 C C . ASP B 1 412 ? 17.031 -6.547 -20.203 1 97.19 412 ASP B C 1
ATOM 8202 O O . ASP B 1 412 ? 18.078 -6.906 -20.734 1 97.19 412 ASP B O 1
ATOM 8206 N N . VAL B 1 413 ? 15.93 -7.262 -20.156 1 97.62 413 VAL B N 1
ATOM 8207 C CA . VAL B 1 413 ? 15.828 -8.547 -20.828 1 97.62 413 VAL B CA 1
ATOM 8208 C C . VAL B 1 413 ? 15.883 -8.336 -22.344 1 97.62 413 VAL B C 1
ATOM 8210 O O . VAL B 1 413 ? 15.312 -7.379 -22.859 1 97.62 413 VAL B O 1
ATOM 8213 N N . GLU B 1 414 ? 16.438 -9.328 -23.078 1 97.31 414 GLU B N 1
ATOM 8214 C CA . GLU B 1 414 ? 16.625 -9.195 -24.516 1 97.31 414 GLU B CA 1
ATOM 8215 C C . GLU B 1 414 ? 15.734 -10.172 -25.281 1 97.31 414 GLU B C 1
ATOM 8217 O O . GLU B 1 414 ? 15.547 -10.031 -26.5 1 97.31 414 GLU B O 1
ATOM 8222 N N . PHE B 1 415 ? 15.148 -11.109 -24.625 1 97.06 415 PHE B N 1
ATOM 8223 C CA . PHE B 1 415 ? 14.461 -12.203 -25.297 1 97.06 415 PHE B CA 1
ATOM 8224 C C . PHE B 1 415 ? 12.969 -11.922 -25.391 1 97.06 415 PHE B C 1
ATOM 8226 O O . PHE B 1 415 ? 12.414 -11.188 -24.562 1 97.06 415 PHE B O 1
ATOM 8233 N N . LEU B 1 416 ? 12.375 -12.414 -26.422 1 96.06 416 LEU B N 1
ATOM 8234 C CA . LEU B 1 416 ? 10.938 -12.617 -26.562 1 96.06 416 LEU B CA 1
ATOM 8235 C C . LEU B 1 416 ? 10.609 -14.102 -26.703 1 96.06 416 LEU B C 1
ATOM 8237 O O . LEU B 1 416 ? 11.398 -14.867 -27.25 1 96.06 416 LEU B O 1
ATOM 8241 N N . GLY B 1 417 ? 9.422 -14.5 -26.156 1 95.38 417 GLY B N 1
ATOM 8242 C CA . GLY B 1 417 ? 8.969 -15.867 -26.312 1 95.38 417 GLY B CA 1
ATOM 8243 C C . GLY B 1 417 ? 9.766 -16.875 -25.5 1 95.38 417 GLY B C 1
ATOM 8244 O O . GLY B 1 417 ? 10.531 -16.484 -24.609 1 95.38 417 GLY B O 1
ATOM 8245 N N . LYS B 1 418 ? 9.586 -18.125 -25.812 1 96.38 418 LYS B N 1
ATOM 8246 C CA . LYS B 1 418 ? 10.234 -19.203 -25.062 1 96.38 418 LYS B CA 1
ATOM 8247 C C . LYS B 1 418 ? 11.695 -19.344 -25.469 1 96.38 418 LYS B C 1
ATOM 8249 O O . LYS B 1 418 ? 12.031 -19.266 -26.656 1 96.38 418 LYS B O 1
ATOM 8254 N N . THR B 1 419 ? 12.562 -19.453 -24.484 1 96.31 419 THR B N 1
ATOM 8255 C CA . THR B 1 419 ? 13.977 -19.703 -24.719 1 96.31 419 THR B CA 1
ATOM 8256 C C . THR B 1 419 ? 14.383 -21.078 -24.219 1 96.31 419 THR B C 1
ATOM 8258 O O . THR B 1 419 ? 13.766 -21.625 -23.297 1 96.31 419 THR B O 1
ATOM 8261 N N . LEU B 1 420 ? 15.391 -21.641 -24.891 1 96.44 420 LEU B N 1
ATOM 8262 C CA . LEU B 1 420 ? 15.984 -22.906 -24.469 1 96.44 420 LEU B CA 1
ATOM 8263 C C . LEU B 1 420 ? 17.484 -22.75 -24.203 1 96.44 420 LEU B C 1
ATOM 8265 O O . LEU B 1 420 ? 18.125 -21.875 -24.797 1 96.44 420 LEU B O 1
ATOM 8269 N N . GLY B 1 421 ? 17.984 -23.531 -23.328 1 96.5 421 GLY B N 1
ATOM 8270 C CA . GLY B 1 421 ? 19.422 -23.594 -23.078 1 96.5 421 GLY B CA 1
ATOM 8271 C C . GLY B 1 421 ? 19.922 -22.406 -22.281 1 96.5 421 GLY B C 1
ATOM 8272 O O . GLY B 1 421 ? 21.125 -22.109 -22.281 1 96.5 421 GLY B O 1
ATOM 8273 N N . LYS B 1 422 ? 19.062 -21.656 -21.703 1 97.75 422 LYS B N 1
ATOM 8274 C CA . LYS B 1 422 ? 19.453 -20.562 -20.812 1 97.75 422 LYS B CA 1
ATOM 8275 C C . LYS B 1 422 ? 19.609 -21.031 -19.375 1 97.75 422 LYS B C 1
ATOM 8277 O O . LYS B 1 422 ? 19.094 -22.094 -19 1 97.75 422 LYS B O 1
ATOM 8282 N N . MET B 1 423 ? 20.438 -20.281 -18.594 1 98.31 423 MET B N 1
ATOM 8283 C CA . MET B 1 423 ? 20.719 -20.75 -17.25 1 98.31 423 MET B CA 1
ATOM 8284 C C . MET B 1 423 ? 21.016 -19.594 -16.312 1 98.31 423 MET B C 1
ATOM 8286 O O . MET B 1 423 ? 21.406 -18.516 -16.766 1 98.31 423 MET B O 1
ATOM 8290 N N . HIS B 1 424 ? 20.797 -19.766 -15.078 1 98.62 424 HIS B N 1
ATOM 8291 C CA . HIS B 1 424 ? 21.344 -18.969 -13.984 1 98.62 424 HIS B CA 1
ATOM 8292 C C . HIS B 1 424 ? 22.453 -19.719 -13.258 1 98.62 424 HIS B C 1
ATOM 8294 O O . HIS B 1 424 ? 22.344 -20.922 -13 1 98.62 424 HIS B O 1
ATOM 8300 N N . GLN B 1 425 ? 23.531 -19.016 -12.977 1 98.88 425 GLN B N 1
ATOM 8301 C CA . GLN B 1 425 ? 24.578 -19.562 -12.133 1 98.88 425 GLN B CA 1
ATOM 8302 C C . GLN B 1 425 ? 24.922 -18.625 -10.984 1 98.88 425 GLN B C 1
ATOM 8304 O O . GLN B 1 425 ? 25.031 -17.406 -11.188 1 98.88 425 GLN B O 1
ATOM 8309 N N . TYR B 1 426 ? 25.062 -19.172 -9.781 1 98.88 426 TYR B N 1
ATOM 8310 C CA . TYR B 1 426 ? 25.312 -18.375 -8.594 1 98.88 426 TYR B CA 1
ATOM 8311 C C . TYR B 1 426 ? 25.891 -19.219 -7.477 1 98.88 426 TYR B C 1
ATOM 8313 O O . TYR B 1 426 ? 25.938 -20.453 -7.582 1 98.88 426 TYR B O 1
ATOM 8321 N N . LYS B 1 427 ? 26.375 -18.594 -6.457 1 98.88 427 LYS B N 1
ATOM 8322 C CA . LYS B 1 427 ? 26.734 -19.188 -5.172 1 98.88 427 LYS B CA 1
ATOM 8323 C C . LYS B 1 427 ? 26.094 -18.406 -4.016 1 98.88 427 LYS B C 1
ATOM 8325 O O . LYS B 1 427 ? 25.891 -17.203 -4.113 1 98.88 427 LYS B O 1
ATOM 8330 N N . ILE B 1 428 ? 25.766 -19.109 -3 1 98.88 428 ILE B N 1
ATOM 8331 C CA . ILE B 1 428 ? 25.328 -18.484 -1.764 1 98.88 428 ILE B CA 1
ATOM 8332 C C . ILE B 1 428 ? 26.312 -18.812 -0.638 1 98.88 428 ILE B C 1
ATOM 8334 O O . ILE B 1 428 ? 26.641 -19.969 -0.414 1 98.88 428 ILE B O 1
ATOM 8338 N N . LEU B 1 429 ? 26.734 -17.781 0.036 1 98.88 429 LEU B N 1
ATOM 8339 C CA . LEU B 1 429 ? 27.641 -17.891 1.172 1 98.88 429 LEU B CA 1
ATOM 8340 C C . LEU B 1 429 ? 26.938 -17.547 2.475 1 98.88 429 LEU B C 1
ATOM 8342 O O . LEU B 1 429 ? 26 -16.734 2.48 1 98.88 429 LEU B O 1
ATOM 8346 N N . GLY B 1 430 ? 27.297 -18.203 3.588 1 98.75 430 GLY B N 1
ATOM 8347 C CA . GLY B 1 430 ? 26.828 -17.906 4.934 1 98.75 430 GLY B CA 1
ATOM 8348 C C . GLY B 1 430 ? 27.953 -17.516 5.875 1 98.75 430 GLY B C 1
ATOM 8349 O O . GLY B 1 430 ? 29.094 -17.984 5.723 1 98.75 430 GLY B O 1
ATOM 8350 N N . SER B 1 431 ? 27.672 -16.672 6.781 1 98.75 431 SER B N 1
ATOM 8351 C CA . SER B 1 431 ? 28.656 -16.219 7.758 1 98.75 431 SER B CA 1
ATOM 8352 C C . SER B 1 431 ? 28 -15.938 9.109 1 98.75 431 SER B C 1
ATOM 8354 O O . SER B 1 431 ? 26.859 -15.492 9.172 1 98.75 431 SER B O 1
ATOM 8356 N N . HIS B 1 432 ? 28.719 -16.188 10.195 1 98.12 432 HIS B N 1
ATOM 8357 C CA . HIS B 1 432 ? 28.25 -15.875 11.539 1 98.12 432 HIS B CA 1
ATOM 8358 C C . HIS B 1 432 ? 28.625 -14.445 11.93 1 98.12 432 HIS B C 1
ATOM 8360 O O . HIS B 1 432 ? 27.984 -13.844 12.781 1 98.12 432 HIS B O 1
ATOM 8366 N N . ASP B 1 433 ? 29.703 -13.914 11.211 1 96.69 433 ASP B N 1
ATOM 8367 C CA . ASP B 1 433 ? 30.25 -12.656 11.711 1 96.69 433 ASP B CA 1
ATOM 8368 C C . ASP B 1 433 ? 30.406 -11.648 10.578 1 96.69 433 ASP B C 1
ATOM 8370 O O . ASP B 1 433 ? 30.875 -10.523 10.805 1 96.69 433 ASP B O 1
ATOM 8374 N N . GLY B 1 434 ? 30.156 -12 9.336 1 95.88 434 GLY B N 1
ATOM 8375 C CA . GLY B 1 434 ? 30.281 -11.109 8.195 1 95.88 434 GLY B CA 1
ATOM 8376 C C . GLY B 1 434 ? 31.703 -11.016 7.66 1 95.88 434 GLY B C 1
ATOM 8377 O O . GLY B 1 434 ? 31.984 -10.234 6.746 1 95.88 434 GLY B O 1
ATOM 8378 N N . LYS B 1 435 ? 32.594 -11.844 8.195 1 96.56 435 LYS B N 1
ATOM 8379 C CA . LYS B 1 435 ? 34 -11.812 7.805 1 96.56 435 LYS B CA 1
ATOM 8380 C C . LYS B 1 435 ? 34.438 -13.148 7.207 1 96.56 435 LYS B C 1
ATOM 8382 O O . LYS B 1 435 ? 35.062 -13.188 6.145 1 96.56 435 LYS B O 1
ATOM 8387 N N . LYS B 1 436 ? 34.125 -14.18 7.914 1 97.88 436 LYS B N 1
ATOM 8388 C CA . LYS B 1 436 ? 34.406 -15.523 7.418 1 97.88 436 LYS B CA 1
ATOM 8389 C C . LYS B 1 436 ? 33.188 -16.125 6.727 1 97.88 436 LYS B C 1
ATOM 8391 O O . LYS B 1 436 ? 32.125 -16.234 7.328 1 97.88 436 LYS B O 1
ATOM 8396 N N . TRP B 1 437 ? 33.438 -16.5 5.527 1 98.31 437 TRP B N 1
ATOM 8397 C CA . TRP B 1 437 ? 32.312 -16.953 4.711 1 98.31 437 TRP B CA 1
ATOM 8398 C C . TRP B 1 437 ? 32.5 -18.406 4.281 1 98.31 437 TRP B C 1
ATOM 8400 O O . TRP B 1 437 ? 33.625 -18.828 3.963 1 98.31 437 TRP B O 1
ATOM 8410 N N . ASN B 1 438 ? 31.422 -19.156 4.277 1 98.19 438 ASN B N 1
ATOM 8411 C CA . ASN B 1 438 ? 31.375 -20.516 3.758 1 98.19 438 ASN B CA 1
ATOM 8412 C C . ASN B 1 438 ? 30.312 -20.656 2.672 1 98.19 438 ASN B C 1
ATOM 8414 O O . ASN B 1 438 ? 29.234 -20.062 2.768 1 98.19 438 ASN B O 1
ATOM 8418 N N . VAL B 1 439 ? 30.672 -21.422 1.688 1 98.38 439 VAL B N 1
ATOM 8419 C CA . VAL B 1 439 ? 29.688 -21.688 0.636 1 98.38 439 VAL B CA 1
ATOM 8420 C C . VAL B 1 439 ? 28.609 -22.625 1.163 1 98.38 439 VAL B C 1
ATOM 8422 O O . VAL B 1 439 ? 28.891 -23.719 1.635 1 98.38 439 VAL B O 1
ATOM 8425 N N . ILE B 1 440 ? 27.391 -22.219 1.095 1 97.44 440 ILE B N 1
ATOM 8426 C CA . ILE B 1 440 ? 26.312 -23.078 1.579 1 97.44 440 ILE B CA 1
ATOM 8427 C C . ILE B 1 440 ? 25.547 -23.656 0.396 1 97.44 440 ILE B C 1
ATOM 8429 O O . ILE B 1 440 ? 24.906 -24.703 0.511 1 97.44 440 ILE B O 1
ATOM 8433 N N . VAL B 1 441 ? 25.453 -22.953 -0.69 1 98.38 441 VAL B N 1
ATOM 8434 C CA . VAL B 1 441 ? 24.859 -23.422 -1.944 1 98.38 441 VAL B CA 1
ATOM 8435 C C . VAL B 1 441 ? 25.812 -23.125 -3.1 1 98.38 441 VAL B C 1
ATOM 8437 O O . VAL B 1 441 ? 26.297 -22 -3.248 1 98.38 441 VAL B O 1
ATOM 8440 N N . ASP B 1 442 ? 26.188 -24.109 -3.877 1 98.56 442 ASP B N 1
ATOM 8441 C CA . ASP B 1 442 ? 27.031 -23.938 -5.059 1 98.56 442 ASP B CA 1
ATOM 8442 C C . ASP B 1 442 ? 26.281 -24.344 -6.328 1 98.56 442 ASP B C 1
ATOM 8444 O O . ASP B 1 442 ? 26.203 -25.531 -6.656 1 98.56 442 ASP B O 1
ATOM 8448 N N . LYS B 1 443 ? 25.766 -23.422 -6.992 1 98.56 443 LYS B N 1
ATOM 8449 C CA . LYS B 1 443 ? 25.094 -23.641 -8.273 1 98.56 443 LYS B CA 1
ATOM 8450 C C . LYS B 1 443 ? 25.891 -23.016 -9.422 1 98.56 443 LYS B C 1
ATOM 8452 O O . LYS B 1 443 ? 25.312 -22.5 -10.383 1 98.56 443 LYS B O 1
ATOM 8457 N N . SER B 1 444 ? 27.141 -23 -9.336 1 98.56 444 SER B N 1
ATOM 8458 C CA . SER B 1 444 ? 28.016 -22.391 -10.328 1 98.56 444 SER B CA 1
ATOM 8459 C C . SER B 1 444 ? 28 -23.172 -11.633 1 98.56 444 SER B C 1
ATOM 8461 O O . SER B 1 444 ? 28.375 -22.656 -12.688 1 98.56 444 SER B O 1
ATOM 8463 N N . LYS B 1 445 ? 27.562 -24.422 -11.586 1 98.19 445 LYS B N 1
ATOM 8464 C CA . LYS B 1 445 ? 27.547 -25.25 -12.781 1 98.19 445 LYS B CA 1
ATOM 8465 C C . LYS B 1 445 ? 26.125 -25.562 -13.227 1 98.19 445 LYS B C 1
ATOM 8467 O O . LYS B 1 445 ? 25.891 -26.484 -14.023 1 98.19 445 LYS B O 1
ATOM 8472 N N . ASN B 1 446 ? 25.203 -24.844 -12.625 1 98.31 446 ASN B N 1
ATOM 8473 C CA . ASN B 1 446 ? 23.812 -25.031 -13.016 1 98.31 446 ASN B CA 1
ATOM 8474 C C . ASN B 1 446 ? 23.594 -24.734 -14.492 1 98.31 446 ASN B C 1
ATOM 8476 O O . ASN B 1 446 ? 24.109 -23.75 -15.016 1 98.31 446 ASN B O 1
ATOM 8480 N N . ILE B 1 447 ? 22.812 -25.578 -15.195 1 97.75 447 ILE B N 1
ATOM 8481 C CA . ILE B 1 447 ? 22.594 -25.375 -16.625 1 97.75 447 ILE B CA 1
ATOM 8482 C C . ILE B 1 447 ? 21.109 -25.109 -16.891 1 97.75 447 ILE B C 1
ATOM 8484 O O . ILE B 1 447 ? 20.656 -25.172 -18.031 1 97.75 447 ILE B O 1
ATOM 8488 N N . LYS B 1 448 ? 20.375 -24.859 -15.82 1 97.56 448 LYS B N 1
ATOM 8489 C CA . LYS B 1 448 ? 18.938 -24.641 -15.953 1 97.56 448 LYS B CA 1
ATOM 8490 C C . LYS B 1 448 ? 18.594 -23.156 -15.773 1 97.56 448 LYS B C 1
ATOM 8492 O O . LYS B 1 448 ? 19.297 -22.438 -15.062 1 97.56 448 LYS B O 1
ATOM 8497 N N . ASP B 1 449 ? 17.547 -22.766 -16.484 1 97.88 449 ASP B N 1
ATOM 8498 C CA . ASP B 1 449 ? 16.906 -21.469 -16.266 1 97.88 449 ASP B CA 1
ATOM 8499 C C . ASP B 1 449 ? 16 -21.531 -15.031 1 97.88 449 ASP B C 1
ATOM 8501 O O . ASP B 1 449 ? 14.977 -22.219 -15.039 1 97.88 449 ASP B O 1
ATOM 8505 N N . VAL B 1 450 ? 16.359 -20.797 -13.969 1 98.25 450 VAL B N 1
ATOM 8506 C CA . VAL B 1 450 ? 15.664 -20.938 -12.695 1 98.25 450 VAL B CA 1
ATOM 8507 C C . VAL B 1 450 ? 15.258 -19.578 -12.156 1 98.25 450 VAL B C 1
ATOM 8509 O O . VAL B 1 450 ? 15.719 -19.156 -11.094 1 98.25 450 VAL B O 1
ATOM 8512 N N . PRO B 1 451 ? 14.273 -18.906 -12.727 1 98.25 451 PRO B N 1
ATOM 8513 C CA . PRO B 1 451 ? 13.891 -17.547 -12.344 1 98.25 451 PRO B CA 1
ATOM 8514 C C . PRO B 1 451 ? 13.375 -17.453 -10.906 1 98.25 451 PRO B C 1
ATOM 8516 O O . PRO B 1 451 ? 13.414 -16.375 -10.297 1 98.25 451 PRO B O 1
ATOM 8519 N N . HIS B 1 452 ? 12.836 -18.547 -10.359 1 98.69 452 HIS B N 1
ATOM 8520 C CA . HIS B 1 452 ? 12.383 -18.609 -8.977 1 98.69 452 HIS B CA 1
ATOM 8521 C C . HIS B 1 452 ? 12.961 -19.828 -8.266 1 98.69 452 HIS B C 1
ATOM 8523 O O . HIS B 1 452 ? 12.211 -20.625 -7.68 1 98.69 452 HIS B O 1
ATOM 8529 N N . ASP B 1 453 ? 14.227 -19.906 -8.219 1 98.69 453 ASP B N 1
ATOM 8530 C CA . ASP B 1 453 ? 14.875 -21.094 -7.648 1 98.69 453 ASP B CA 1
ATOM 8531 C C . ASP B 1 453 ? 14.578 -21.203 -6.156 1 98.69 453 ASP B C 1
ATOM 8533 O O . ASP B 1 453 ? 14.547 -20.203 -5.438 1 98.69 453 ASP B O 1
ATOM 8537 N N . TYR B 1 454 ? 14.281 -22.344 -5.746 1 98.62 454 TYR B N 1
ATOM 8538 C CA . TYR B 1 454 ? 14.023 -22.688 -4.352 1 98.62 454 TYR B CA 1
ATOM 8539 C C . TYR B 1 454 ? 14.914 -23.844 -3.904 1 98.62 454 TYR B C 1
ATOM 8541 O O . TYR B 1 454 ? 14.852 -24.938 -4.469 1 98.62 454 TYR B O 1
ATOM 8549 N N . ILE B 1 455 ? 15.719 -23.594 -2.865 1 98.44 455 ILE B N 1
ATOM 8550 C CA . ILE B 1 455 ? 16.688 -24.562 -2.375 1 98.44 455 ILE B CA 1
ATOM 8551 C C . ILE B 1 455 ? 16.344 -24.969 -0.942 1 98.44 455 ILE B C 1
ATOM 8553 O O . ILE B 1 455 ? 16.391 -24.125 -0.032 1 98.44 455 ILE B O 1
ATOM 8557 N N . GLU B 1 456 ? 15.93 -26.141 -0.816 1 98.56 456 GLU B N 1
ATOM 8558 C CA . GLU B 1 456 ? 15.891 -26.734 0.518 1 98.56 456 GLU B CA 1
ATOM 8559 C C . GLU B 1 456 ? 17.234 -27.359 0.884 1 98.56 456 GLU B C 1
ATOM 8561 O O . GLU B 1 456 ? 17.719 -28.266 0.198 1 98.56 456 GLU B O 1
ATOM 8566 N N . LEU B 1 457 ? 17.859 -26.828 1.943 1 98.25 457 LEU B N 1
ATOM 8567 C CA . LEU B 1 457 ? 19.156 -27.344 2.342 1 98.25 457 LEU B CA 1
ATOM 8568 C C . LEU B 1 457 ? 19.047 -28.766 2.879 1 98.25 457 LEU B C 1
ATOM 8570 O O . LEU B 1 457 ? 18.125 -29.078 3.645 1 98.25 457 LEU B O 1
ATOM 8574 N N . SER B 1 458 ? 19.953 -29.641 2.459 1 95.88 458 SER B N 1
ATOM 8575 C CA . SER B 1 458 ? 19.938 -31.031 2.939 1 95.88 458 SER B CA 1
ATOM 8576 C C . SER B 1 458 ? 20.109 -31.078 4.453 1 95.88 458 SER B C 1
ATOM 8578 O O . SER B 1 458 ? 19.5 -31.922 5.125 1 95.88 458 SER B O 1
ATOM 8580 N N . LYS B 1 459 ? 20.953 -30.266 4.902 1 95.94 459 LYS B N 1
ATOM 8581 C CA . LYS B 1 459 ? 21.125 -30.031 6.332 1 95.94 459 LYS B CA 1
ATOM 8582 C C . LYS B 1 459 ? 21.031 -28.531 6.652 1 95.94 459 LYS B C 1
ATOM 8584 O O . LYS B 1 459 ? 21.719 -27.719 6.047 1 95.94 459 LYS B O 1
ATOM 8589 N N . PRO B 1 460 ? 20.141 -28.266 7.602 1 97.69 460 PRO B N 1
ATOM 8590 C CA . PRO B 1 460 ? 20.078 -26.859 7.977 1 97.69 460 PRO B CA 1
ATOM 8591 C C . PRO B 1 460 ? 21.438 -26.297 8.375 1 97.69 460 PRO B C 1
ATOM 8593 O O . PRO B 1 460 ? 22.281 -27.031 8.914 1 97.69 460 PRO B O 1
ATOM 8596 N N . VAL B 1 461 ? 21.656 -25.062 8.156 1 98.31 461 VAL B N 1
ATOM 8597 C CA . VAL B 1 461 ? 22.891 -24.406 8.555 1 98.31 461 VAL B CA 1
ATOM 8598 C C . VAL B 1 461 ? 22.562 -23.203 9.445 1 98.31 461 VAL B C 1
ATOM 8600 O O . VAL B 1 461 ? 21.438 -22.703 9.438 1 98.31 461 VAL B O 1
ATOM 8603 N N . THR B 1 462 ? 23.531 -22.844 10.258 1 98.44 462 THR B N 1
ATOM 8604 C CA . THR B 1 462 ? 23.391 -21.625 11.047 1 98.44 462 THR B CA 1
ATOM 8605 C C . THR B 1 462 ? 24.156 -20.469 10.414 1 98.44 462 THR B C 1
ATOM 8607 O O . THR B 1 462 ? 25.266 -20.672 9.891 1 98.44 462 THR B O 1
ATOM 8610 N N . ALA B 1 463 ? 23.562 -19.328 10.352 1 98.62 463 ALA B N 1
ATOM 8611 C CA . ALA B 1 463 ? 24.203 -18.125 9.812 1 98.62 463 ALA B CA 1
ATOM 8612 C C . ALA B 1 463 ? 23.5 -16.875 10.305 1 98.62 463 ALA B C 1
ATOM 8614 O O . ALA B 1 463 ? 22.312 -16.906 10.641 1 98.62 463 ALA B O 1
ATOM 8615 N N . ARG B 1 464 ? 24.25 -15.812 10.352 1 98.44 464 ARG B N 1
ATOM 8616 C CA . ARG B 1 464 ? 23.656 -14.492 10.531 1 98.44 464 ARG B CA 1
ATOM 8617 C C . ARG B 1 464 ? 23.625 -13.719 9.219 1 98.44 464 ARG B C 1
ATOM 8619 O O . ARG B 1 464 ? 22.656 -13.008 8.938 1 98.44 464 ARG B O 1
ATOM 8626 N N . PHE B 1 465 ? 24.703 -13.828 8.453 1 98.75 465 PHE B N 1
ATOM 8627 C CA . PHE B 1 465 ? 24.797 -13.156 7.164 1 98.75 465 PHE B CA 1
ATOM 8628 C C . PHE B 1 465 ? 24.703 -14.164 6.023 1 98.75 465 PHE B C 1
ATOM 8630 O O . PHE B 1 465 ? 25.266 -15.25 6.105 1 98.75 465 PHE B O 1
ATOM 8637 N N . LEU B 1 466 ? 23.969 -13.859 5.023 1 98.94 466 LEU B N 1
ATOM 8638 C CA . LEU B 1 466 ? 23.953 -14.617 3.773 1 98.94 466 LEU B CA 1
ATOM 8639 C C . LEU B 1 466 ? 24.234 -13.703 2.586 1 98.94 466 LEU B C 1
ATOM 8641 O O . LEU B 1 466 ? 23.797 -12.555 2.561 1 98.94 466 LEU B O 1
ATOM 8645 N N . LYS B 1 467 ? 24.969 -14.188 1.643 1 98.88 467 LYS B N 1
ATOM 8646 C CA . LYS B 1 467 ? 25.359 -13.438 0.448 1 98.88 467 LYS B CA 1
ATOM 8647 C C . LYS B 1 467 ? 25.203 -14.297 -0.807 1 98.88 467 LYS B C 1
ATOM 8649 O O . LYS B 1 467 ? 25.734 -15.406 -0.875 1 98.88 467 LYS B O 1
ATOM 8654 N N . ILE B 1 468 ? 24.422 -13.836 -1.727 1 98.94 468 ILE B N 1
ATOM 8655 C CA . ILE B 1 468 ? 24.359 -14.484 -3.031 1 98.94 468 ILE B CA 1
ATOM 8656 C C . ILE B 1 468 ? 25.281 -13.75 -4.012 1 98.94 468 ILE B C 1
ATOM 8658 O O . ILE B 1 468 ? 25.25 -12.516 -4.086 1 98.94 468 ILE B O 1
ATOM 8662 N N . GLU B 1 469 ? 26.094 -14.461 -4.707 1 98.88 469 GLU B N 1
ATOM 8663 C CA . GLU B 1 469 ? 26.984 -13.938 -5.738 1 98.88 469 GLU B CA 1
ATOM 8664 C C . GLU B 1 469 ? 26.578 -14.445 -7.121 1 98.88 469 GLU B C 1
ATOM 8666 O O . GLU B 1 469 ? 26.484 -15.656 -7.34 1 98.88 469 GLU B O 1
ATOM 8671 N N . ASN B 1 470 ? 26.359 -13.508 -7.98 1 98.88 470 ASN B N 1
ATOM 8672 C CA . ASN B 1 470 ? 25.984 -13.852 -9.344 1 98.88 470 ASN B CA 1
ATOM 8673 C C . ASN B 1 470 ? 27.172 -14.352 -10.156 1 98.88 470 ASN B C 1
ATOM 8675 O O . ASN B 1 470 ? 28.281 -13.828 -10.016 1 98.88 470 ASN B O 1
ATOM 8679 N N . ILE B 1 471 ? 26.984 -15.352 -10.922 1 98.88 471 ILE B N 1
ATOM 8680 C CA . ILE B 1 471 ? 28 -15.859 -11.836 1 98.88 471 ILE B CA 1
ATOM 8681 C C . ILE B 1 471 ? 27.516 -15.688 -13.281 1 98.88 471 ILE B C 1
ATOM 8683 O O . ILE B 1 471 ? 28.266 -15.227 -14.141 1 98.88 471 ILE B O 1
ATOM 8687 N N . LYS B 1 472 ? 26.266 -16.109 -13.531 1 98.62 472 LYS B N 1
ATOM 8688 C CA . LYS B 1 472 ? 25.734 -15.992 -14.891 1 98.62 472 LYS B CA 1
ATOM 8689 C C . LYS B 1 472 ? 24.234 -15.719 -14.875 1 98.62 472 LYS B C 1
ATOM 8691 O O . LYS B 1 472 ? 23.484 -16.359 -14.141 1 98.62 472 LYS B O 1
ATOM 8696 N N . MET B 1 473 ? 23.859 -14.727 -15.617 1 98.69 473 MET B N 1
ATOM 8697 C CA . MET B 1 473 ? 22.453 -14.453 -15.93 1 98.69 473 MET B CA 1
ATOM 8698 C C . MET B 1 473 ? 22.094 -14.953 -17.328 1 98.69 473 MET B C 1
ATOM 8700 O O . MET B 1 473 ? 22.938 -14.922 -18.234 1 98.69 473 MET B O 1
ATOM 8704 N N . PRO B 1 474 ? 20.844 -15.383 -17.438 1 98.31 474 PRO B N 1
ATOM 8705 C CA . PRO B 1 474 ? 20.453 -15.719 -18.812 1 98.31 474 PRO B CA 1
ATOM 8706 C C . PRO B 1 474 ? 20.469 -14.516 -19.75 1 98.31 474 PRO B C 1
ATOM 8708 O O . PRO B 1 474 ? 20.719 -14.656 -20.953 1 98.31 474 PRO B O 1
ATOM 8711 N N . THR B 1 475 ? 20.078 -13.406 -19.281 1 97.62 475 THR B N 1
ATOM 8712 C CA . THR B 1 475 ? 20.047 -12.125 -19.984 1 97.62 475 THR B CA 1
ATOM 8713 C C . THR B 1 475 ? 19.875 -10.977 -18.984 1 97.62 475 THR B C 1
ATOM 8715 O O . THR B 1 475 ? 19.562 -11.203 -17.812 1 97.62 475 THR B O 1
ATOM 8718 N N . GLY B 1 476 ? 20.219 -9.789 -19.453 1 98.06 476 GLY B N 1
ATOM 8719 C CA . GLY B 1 476 ? 19.938 -8.586 -18.688 1 98.06 476 GLY B CA 1
ATOM 8720 C C . GLY B 1 476 ? 20.828 -8.43 -17.469 1 98.06 476 GLY B C 1
ATOM 8721 O O . GLY B 1 476 ? 22.016 -8.75 -17.516 1 98.06 476 GLY B O 1
ATOM 8722 N N . LYS B 1 477 ? 20.219 -7.781 -16.344 1 98.69 477 LYS B N 1
ATOM 8723 C CA . LYS B 1 477 ? 20.938 -7.434 -15.125 1 98.69 477 LYS B CA 1
ATOM 8724 C C . LYS B 1 477 ? 20.688 -8.461 -14.023 1 98.69 477 LYS B C 1
ATOM 8726 O O . LYS B 1 477 ? 19.75 -9.25 -14.109 1 98.69 477 LYS B O 1
ATOM 8731 N N . PHE B 1 478 ? 21.656 -8.523 -13.055 1 98.88 478 PHE B N 1
ATOM 8732 C CA . PHE B 1 478 ? 21.391 -9.258 -11.828 1 98.88 478 PHE B CA 1
ATOM 8733 C C . PHE B 1 478 ? 20.406 -8.5 -10.945 1 98.88 478 PHE B C 1
ATOM 8735 O O . PHE B 1 478 ? 20.766 -7.512 -10.297 1 98.88 478 PHE B O 1
ATOM 8742 N N . ALA B 1 479 ? 19.172 -8.914 -10.945 1 98.81 479 ALA B N 1
ATOM 8743 C CA . ALA B 1 479 ? 18.078 -8.234 -10.25 1 98.81 479 ALA B CA 1
ATOM 8744 C C . ALA B 1 479 ? 17.234 -9.219 -9.445 1 98.81 479 ALA B C 1
ATOM 8746 O O . ALA B 1 479 ? 16.984 -10.336 -9.891 1 98.81 479 ALA B O 1
ATOM 8747 N N . LEU B 1 480 ? 16.875 -8.805 -8.242 1 98.88 480 LEU B N 1
ATOM 8748 C CA . LEU B 1 480 ? 16.125 -9.672 -7.332 1 98.88 480 LEU B CA 1
ATOM 8749 C C . LEU B 1 480 ? 14.875 -8.969 -6.812 1 98.88 480 LEU B C 1
ATOM 8751 O O . LEU B 1 480 ? 14.969 -7.898 -6.211 1 98.88 480 LEU B O 1
ATOM 8755 N N . SER B 1 481 ? 13.703 -9.586 -7.035 1 98.56 481 SER B N 1
ATOM 8756 C CA . SER B 1 481 ? 12.492 -9.133 -6.363 1 98.56 481 SER B CA 1
ATOM 8757 C C . SER B 1 481 ? 12.391 -9.711 -4.957 1 98.56 481 SER B C 1
ATOM 8759 O O . SER B 1 481 ? 11.641 -9.203 -4.121 1 98.56 481 SER B O 1
ATOM 8761 N N . GLY B 1 482 ? 13.156 -10.828 -4.742 1 98.75 482 GLY B N 1
ATOM 8762 C CA . GLY B 1 482 ? 13.172 -11.43 -3.418 1 98.75 482 GLY B CA 1
ATOM 8763 C C . GLY B 1 482 ? 14.344 -12.375 -3.209 1 98.75 482 GLY B C 1
ATOM 8764 O O . GLY B 1 482 ? 14.539 -13.312 -3.984 1 98.75 482 GLY B O 1
ATOM 8765 N N . PHE B 1 483 ? 15.227 -12.109 -2.266 1 98.88 483 PHE B N 1
ATOM 8766 C CA . PHE B 1 483 ? 16.141 -13.055 -1.637 1 98.88 483 PHE B CA 1
ATOM 8767 C C . PHE B 1 483 ? 15.602 -13.508 -0.285 1 98.88 483 PHE B C 1
ATOM 8769 O O . PHE B 1 483 ? 15.867 -12.883 0.739 1 98.88 483 PHE B O 1
ATOM 8776 N N . ARG B 1 484 ? 14.859 -14.594 -0.298 1 98.94 484 ARG B N 1
ATOM 8777 C CA . ARG B 1 484 ? 14.039 -14.992 0.839 1 98.94 484 ARG B CA 1
ATOM 8778 C C . ARG B 1 484 ? 14.664 -16.172 1.58 1 98.94 484 ARG B C 1
ATOM 8780 O O . ARG B 1 484 ? 14.781 -17.266 1.029 1 98.94 484 ARG B O 1
ATOM 8787 N N . VAL B 1 485 ? 15.078 -15.93 2.787 1 98.94 485 VAL B N 1
ATOM 8788 C CA . VAL B 1 485 ? 15.727 -16.938 3.619 1 98.94 485 VAL B CA 1
ATOM 8789 C C . VAL B 1 485 ? 14.727 -17.484 4.633 1 98.94 485 VAL B C 1
ATOM 8791 O O . VAL B 1 485 ? 14.109 -16.734 5.391 1 98.94 485 VAL B O 1
ATOM 8794 N N . PHE B 1 486 ? 14.555 -18.844 4.633 1 98.94 486 PHE B N 1
ATOM 8795 C CA . PHE B 1 486 ? 13.547 -19.469 5.488 1 98.94 486 PHE B CA 1
ATOM 8796 C C . PHE B 1 486 ? 14.203 -20.344 6.543 1 98.94 486 PHE B C 1
ATOM 8798 O O . PHE B 1 486 ? 15.195 -21.031 6.262 1 98.94 486 PHE B O 1
ATOM 8805 N N . GLY B 1 487 ? 13.656 -20.359 7.707 1 98.81 487 GLY B N 1
ATOM 8806 C CA . GLY B 1 487 ? 14.133 -21.188 8.805 1 98.81 487 GLY B CA 1
ATOM 8807 C C . GLY B 1 487 ? 13.516 -20.828 10.141 1 98.81 487 GLY B C 1
ATOM 8808 O O . GLY B 1 487 ? 12.289 -20.719 10.258 1 98.81 487 GLY B O 1
ATOM 8809 N N . LYS B 1 488 ? 14.414 -20.75 11.102 1 98.12 488 LYS B N 1
ATOM 8810 C CA . LYS B 1 488 ? 13.945 -20.438 12.453 1 98.12 488 LYS B CA 1
ATOM 8811 C C . LYS B 1 488 ? 14.969 -19.594 13.211 1 98.12 488 LYS B C 1
ATOM 8813 O O . LYS B 1 488 ? 16.141 -19.953 13.281 1 98.12 488 LYS B O 1
ATOM 8818 N N . GLY B 1 489 ? 14.43 -18.516 13.742 1 96.56 489 GLY B N 1
ATOM 8819 C CA . GLY B 1 489 ? 15.266 -17.719 14.625 1 96.56 489 GLY B CA 1
ATOM 8820 C C . GLY B 1 489 ? 15.375 -18.297 16.031 1 96.56 489 GLY B C 1
ATOM 8821 O O . GLY B 1 489 ? 14.969 -19.438 16.266 1 96.56 489 GLY B O 1
ATOM 8822 N N . ASN B 1 490 ? 16.031 -17.594 16.969 1 92.62 490 ASN B N 1
ATOM 8823 C CA . ASN B 1 490 ? 16.281 -18.094 18.312 1 92.62 490 ASN B CA 1
ATOM 8824 C C . ASN B 1 490 ? 15.547 -17.281 19.359 1 92.62 490 ASN B C 1
ATOM 8826 O O . ASN B 1 490 ? 15.852 -17.391 20.562 1 92.62 490 ASN B O 1
ATOM 8830 N N . SER B 1 491 ? 14.68 -16.484 18.953 1 91.31 491 SER B N 1
ATOM 8831 C CA . SER B 1 491 ? 13.922 -15.648 19.875 1 91.31 491 SER B CA 1
ATOM 8832 C C . SER B 1 491 ? 12.5 -16.172 20.047 1 91.31 491 SER B C 1
ATOM 8834 O O . SER B 1 491 ? 12.234 -17.344 19.812 1 91.31 491 SER B O 1
ATOM 8836 N N . GLU B 1 492 ? 11.672 -15.383 20.594 1 93.62 492 GLU B N 1
ATOM 8837 C CA . GLU B 1 492 ? 10.312 -15.82 20.906 1 93.62 492 GLU B CA 1
ATOM 8838 C C . GLU B 1 492 ? 9.359 -15.539 19.75 1 93.62 492 GLU B C 1
ATOM 8840 O O . GLU B 1 492 ? 9.531 -14.562 19.016 1 93.62 492 GLU B O 1
ATOM 8845 N N . ARG B 1 493 ? 8.414 -16.453 19.594 1 96.88 493 ARG B N 1
ATOM 8846 C CA . ARG B 1 493 ? 7.312 -16.156 18.688 1 96.88 493 ARG B CA 1
ATOM 8847 C C . ARG B 1 493 ? 6.426 -15.047 19.234 1 96.88 493 ARG B C 1
ATOM 8849 O O . ARG B 1 493 ? 6.465 -14.758 20.438 1 96.88 493 ARG B O 1
ATOM 8856 N N . PRO B 1 494 ? 5.648 -14.422 18.438 1 98 494 PRO B N 1
ATOM 8857 C CA . PRO B 1 494 ? 4.801 -13.336 18.938 1 98 494 PRO B CA 1
ATOM 8858 C C . PRO B 1 494 ? 3.701 -13.828 19.875 1 98 494 PRO B C 1
ATOM 8860 O O . PRO B 1 494 ? 3.264 -14.977 19.766 1 98 494 PRO B O 1
ATOM 8863 N N . SER B 1 495 ? 3.273 -12.961 20.734 1 97.44 495 SER B N 1
ATOM 8864 C CA . SER B 1 495 ? 2.098 -13.227 21.547 1 97.44 495 SER B CA 1
ATOM 8865 C C . SER B 1 495 ? 0.816 -13.141 20.734 1 97.44 495 SER B C 1
ATOM 8867 O O . SER B 1 495 ? 0.829 -12.656 19.594 1 97.44 495 SER B O 1
ATOM 8869 N N . LYS B 1 496 ? -0.217 -13.633 21.312 1 98.19 496 LYS B N 1
ATOM 8870 C CA . LYS B 1 496 ? -1.536 -13.594 20.688 1 98.19 496 LYS B CA 1
ATOM 8871 C C . LYS B 1 496 ? -1.939 -12.164 20.344 1 98.19 496 LYS B C 1
ATOM 8873 O O . LYS B 1 496 ? -1.688 -11.234 21.109 1 98.19 496 LYS B O 1
ATOM 8878 N N . VAL B 1 497 ? -2.52 -11.969 19.188 1 98.38 497 VAL B N 1
ATOM 8879 C CA . VAL B 1 497 ? -2.99 -10.656 18.75 1 98.38 497 VAL B CA 1
ATOM 8880 C C . VAL B 1 497 ? -4.043 -10.133 19.719 1 98.38 497 VAL B C 1
ATOM 8882 O O . VAL B 1 497 ? -4.887 -10.891 20.203 1 98.38 497 VAL B O 1
ATOM 8885 N N . GLN B 1 498 ? -4.012 -8.844 20 1 97.75 498 GLN B N 1
ATOM 8886 C CA . GLN B 1 498 ? -4.945 -8.227 20.922 1 97.75 498 GLN B CA 1
ATOM 8887 C C . GLN B 1 498 ? -5.82 -7.195 20.219 1 97.75 498 GLN B C 1
ATOM 8889 O O . GLN B 1 498 ? -5.383 -6.547 19.266 1 97.75 498 GLN B O 1
ATOM 8894 N N . ASN B 1 499 ? -7.125 -7.059 20.688 1 96.75 499 ASN B N 1
ATOM 8895 C CA . ASN B 1 499 ? -8.062 -6.016 20.281 1 96.75 499 ASN B CA 1
ATOM 8896 C C . ASN B 1 499 ? -8.344 -6.07 18.781 1 96.75 499 ASN B C 1
ATOM 8898 O O . ASN B 1 499 ? -8.352 -5.035 18.109 1 96.75 499 ASN B O 1
ATOM 8902 N N . PHE B 1 500 ? -8.477 -7.277 18.266 1 97.56 500 PHE B N 1
ATOM 8903 C CA . PHE B 1 500 ? -8.852 -7.461 16.859 1 97.56 500 PHE B CA 1
ATOM 8904 C C . PHE B 1 500 ? -10.328 -7.16 16.656 1 97.56 500 PHE B C 1
ATOM 8906 O O . PHE B 1 500 ? -11.188 -7.77 17.281 1 97.56 500 PHE B O 1
ATOM 8913 N N . VAL B 1 501 ? -10.625 -6.191 15.672 1 94.5 501 VAL B N 1
ATOM 8914 C CA . VAL B 1 501 ? -12.023 -5.797 15.477 1 94.5 501 VAL B CA 1
ATOM 8915 C C . VAL B 1 501 ? -12.305 -5.645 13.984 1 94.5 501 VAL B C 1
ATOM 8917 O O . VAL B 1 501 ? -11.617 -4.895 13.281 1 94.5 501 VAL B O 1
ATOM 8920 N N . PRO B 1 502 ? -13.266 -6.355 13.469 1 95.12 502 PRO B N 1
ATOM 8921 C CA . PRO B 1 502 ? -13.805 -6.07 12.141 1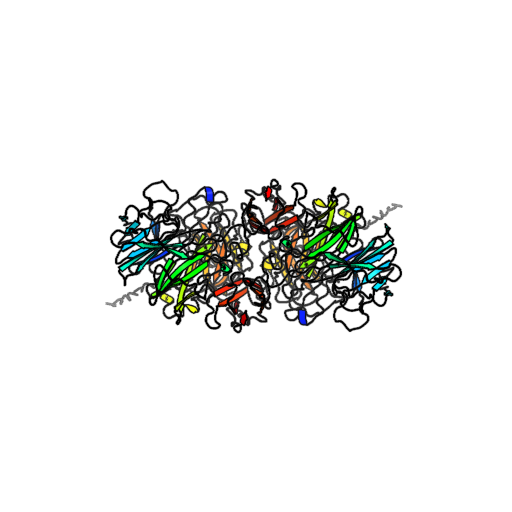 95.12 502 PRO B CA 1
ATOM 8922 C C . PRO B 1 502 ? -14.953 -5.07 12.172 1 95.12 502 PRO B C 1
ATOM 8924 O O . PRO B 1 502 ? -15.93 -5.27 12.891 1 95.12 502 PRO B O 1
ATOM 8927 N N . LEU B 1 503 ? -14.805 -3.986 11.438 1 92.31 503 LEU B N 1
ATOM 8928 C CA . LEU B 1 503 ? -15.82 -2.945 11.344 1 92.31 503 LEU B CA 1
ATOM 8929 C C . LEU B 1 503 ? -16.531 -3.006 10 1 92.31 503 LEU B C 1
ATOM 8931 O O . LEU B 1 503 ? -15.906 -2.906 8.953 1 92.31 503 LEU B O 1
ATOM 8935 N N . ARG B 1 504 ? -17.844 -3.168 10.078 1 93.25 504 ARG B N 1
ATOM 8936 C CA . ARG B 1 504 ? -18.672 -3.293 8.883 1 93.25 504 ARG B CA 1
ATOM 8937 C C . ARG B 1 504 ? -19.969 -2.512 9.039 1 93.25 504 ARG B C 1
ATOM 8939 O O . ARG B 1 504 ? -20.469 -2.344 10.148 1 93.25 504 ARG B O 1
ATOM 8946 N N . SER B 1 505 ? -20.453 -1.99 7.91 1 91.94 505 SER B N 1
ATOM 8947 C CA . SER B 1 505 ? -21.75 -1.301 7.945 1 91.94 505 SER B CA 1
ATOM 8948 C C . SER B 1 505 ? -22.844 -2.213 8.477 1 91.94 505 SER B C 1
ATOM 8950 O O . SER B 1 505 ? -22.922 -3.383 8.094 1 91.94 505 SER B O 1
ATOM 8952 N N . ASP B 1 506 ? -23.734 -1.644 9.281 1 89.81 506 ASP B N 1
ATOM 8953 C CA . ASP B 1 506 ? -24.875 -2.371 9.812 1 89.81 506 ASP B CA 1
ATOM 8954 C C . ASP B 1 506 ? -25.828 -2.805 8.695 1 89.81 506 ASP B C 1
ATOM 8956 O O . ASP B 1 506 ? -26.125 -2.025 7.793 1 89.81 506 ASP B O 1
ATOM 8960 N N . PRO B 1 507 ? -26.25 -4.039 8.773 1 90.06 507 PRO B N 1
ATOM 8961 C CA . PRO B 1 507 ? -27.125 -4.504 7.703 1 90.06 507 PRO B CA 1
ATOM 8962 C C . PRO B 1 507 ? -28.453 -3.746 7.648 1 90.06 507 PRO B C 1
ATOM 8964 O O . PRO B 1 507 ? -29.156 -3.793 6.637 1 90.06 507 PRO B O 1
ATOM 8967 N N . LYS B 1 508 ? -28.828 -3.039 8.703 1 90.81 508 LYS B N 1
ATOM 8968 C CA . LYS B 1 508 ? -30.094 -2.324 8.75 1 90.81 508 LYS B CA 1
ATOM 8969 C C . LYS B 1 508 ? -29.938 -0.88 8.281 1 90.81 508 LYS B C 1
ATOM 8971 O O . LYS B 1 508 ? -30.906 -0.13 8.203 1 90.81 508 LYS B O 1
ATOM 8976 N N . LYS B 1 509 ? -28.734 -0.486 7.98 1 85.56 509 LYS B N 1
ATOM 8977 C CA . LYS B 1 509 ? -28.469 0.885 7.559 1 85.56 509 LYS B CA 1
ATOM 8978 C C . LYS B 1 509 ? -27.922 0.921 6.137 1 85.56 509 LYS B C 1
ATOM 8980 O O . LYS B 1 509 ? -27.25 -0.018 5.703 1 85.56 509 LYS B O 1
ATOM 8985 N N . TYR B 1 510 ? -28.219 1.961 5.496 1 83.19 510 TYR B N 1
ATOM 8986 C CA . TYR B 1 510 ? -27.641 2.178 4.176 1 83.19 510 TYR B CA 1
ATOM 8987 C C . TYR B 1 510 ? -26.125 2.301 4.258 1 83.19 510 TYR B C 1
ATOM 8989 O O . TYR B 1 510 ? -25.594 3.037 5.098 1 83.19 510 TYR B O 1
ATOM 8997 N N . GLY B 1 511 ? -25.469 1.508 3.521 1 84.25 511 GLY B N 1
ATOM 8998 C CA . GLY B 1 511 ? -24.016 1.559 3.512 1 84.25 511 GLY B CA 1
ATOM 8999 C C . GLY B 1 511 ? -23.391 0.47 2.664 1 84.25 511 GLY B C 1
ATOM 9000 O O . GLY B 1 511 ? -24.078 -0.395 2.135 1 84.25 511 GLY B O 1
ATOM 9001 N N . GLU B 1 512 ? -22.125 0.648 2.396 1 88.06 512 GLU B N 1
ATOM 9002 C CA . GLU B 1 512 ? -21.359 -0.375 1.681 1 88.06 512 GLU B CA 1
ATOM 9003 C C . GLU B 1 512 ? -21.062 -1.57 2.58 1 88.06 512 GLU B C 1
ATOM 9005 O O . GLU B 1 512 ? -20.375 -1.437 3.59 1 88.06 512 GLU B O 1
ATOM 9010 N N . ARG B 1 513 ? -21.562 -2.709 2.221 1 92.69 513 ARG B N 1
ATOM 9011 C CA . ARG B 1 513 ? -21.438 -3.879 3.086 1 92.69 513 ARG B CA 1
ATOM 9012 C C . ARG B 1 513 ? -20.453 -4.887 2.518 1 92.69 513 ARG B C 1
ATOM 9014 O O . ARG B 1 513 ? -20.141 -5.895 3.156 1 92.69 513 ARG B O 1
ATOM 9021 N N . ARG B 1 514 ? -19.938 -4.621 1.394 1 95.25 514 ARG B N 1
ATOM 9022 C CA . ARG B 1 514 ? -18.984 -5.523 0.77 1 95.25 514 ARG B CA 1
ATOM 9023 C C . ARG B 1 514 ? -17.562 -5.227 1.244 1 95.25 514 ARG B C 1
ATOM 9025 O O . ARG B 1 514 ? -16.625 -5.938 0.885 1 95.25 514 ARG B O 1
ATOM 9032 N N . SER B 1 515 ? -17.406 -4.223 2.051 1 92.5 515 SER B N 1
ATOM 9033 C CA . SER B 1 515 ? -16.125 -3.84 2.611 1 92.5 515 SER B CA 1
ATOM 9034 C C . SER B 1 515 ? -16.125 -3.93 4.133 1 92.5 515 SER B C 1
ATOM 9036 O O . SER B 1 515 ? -17.094 -3.52 4.777 1 92.5 515 SER B O 1
ATOM 9038 N N . ILE B 1 516 ? -15.125 -4.535 4.699 1 94.44 516 ILE B N 1
ATOM 9039 C CA . ILE B 1 516 ? -14.93 -4.656 6.137 1 94.44 516 ILE B CA 1
ATOM 9040 C C . ILE B 1 516 ? -13.562 -4.086 6.52 1 94.44 516 ILE B C 1
ATOM 9042 O O . ILE B 1 516 ? -12.539 -4.504 5.98 1 94.44 516 ILE B O 1
ATOM 9046 N N . TRP B 1 517 ? -13.508 -3.055 7.375 1 93.75 517 TRP B N 1
ATOM 9047 C CA . TRP B 1 517 ? -12.266 -2.484 7.887 1 93.75 517 TRP B CA 1
ATOM 9048 C C . TRP B 1 517 ? -11.852 -3.166 9.188 1 93.75 517 TRP B C 1
ATOM 9050 O O . TRP B 1 517 ? -12.586 -3.127 10.18 1 93.75 517 TRP B O 1
ATOM 9060 N N . MET B 1 518 ? -10.695 -3.801 9.172 1 96.06 518 MET B N 1
ATOM 9061 C CA . MET B 1 518 ? -10.195 -4.52 10.336 1 96.06 518 MET B CA 1
ATOM 9062 C C . MET B 1 518 ? -9.039 -3.766 10.984 1 96.06 518 MET B C 1
ATOM 9064 O O . MET B 1 518 ? -8.203 -3.193 10.289 1 96.06 518 MET B O 1
ATOM 9068 N N . LYS B 1 519 ? -8.992 -3.729 12.258 1 94.81 519 LYS B N 1
ATOM 9069 C CA . LYS B 1 519 ? -7.938 -3.098 13.039 1 94.81 519 LYS B CA 1
ATOM 9070 C C . LYS B 1 519 ? -7.582 -3.932 14.266 1 94.81 519 LYS B C 1
ATOM 9072 O O . LYS B 1 519 ? -8.43 -4.652 14.805 1 94.81 519 LYS B O 1
ATOM 9077 N N . TRP B 1 520 ? -6.371 -3.93 14.734 1 97.38 520 TRP B N 1
ATOM 9078 C CA . TRP B 1 520 ? -5.895 -4.594 15.938 1 97.38 520 TRP B CA 1
ATOM 9079 C C . TRP B 1 520 ? -4.715 -3.838 16.547 1 97.38 520 TRP B C 1
ATOM 9081 O O . TRP B 1 520 ? -4.188 -2.906 15.938 1 97.38 520 TRP B O 1
ATOM 9091 N N . GLN B 1 521 ? -4.387 -4.168 17.734 1 96.25 521 GLN B N 1
ATOM 9092 C CA . GLN B 1 521 ? -3.234 -3.566 18.406 1 96.25 521 GLN B CA 1
ATOM 9093 C C . GLN B 1 521 ? -1.926 -4.059 17.797 1 96.25 521 GLN B C 1
ATOM 9095 O O . GLN B 1 521 ? -1.776 -5.25 17.516 1 96.25 521 GLN B O 1
ATOM 9100 N N . GLN B 1 522 ? -0.995 -3.125 17.578 1 93.62 522 GLN B N 1
ATOM 9101 C CA . GLN B 1 522 ? 0.317 -3.525 17.078 1 93.62 522 GLN B CA 1
ATOM 9102 C C . GLN B 1 522 ? 0.99 -4.512 18.031 1 93.62 522 GLN B C 1
ATOM 9104 O O . GLN B 1 522 ? 1.029 -4.285 19.25 1 93.62 522 GLN B O 1
ATOM 9109 N N . ASN B 1 523 ? 1.408 -5.586 17.484 1 94.44 523 ASN B N 1
ATOM 9110 C CA . ASN B 1 523 ? 2.221 -6.562 18.203 1 94.44 523 ASN B CA 1
ATOM 9111 C C . ASN B 1 523 ? 3.711 -6.285 18.031 1 94.44 523 ASN B C 1
ATOM 9113 O O . ASN B 1 523 ? 4.238 -6.352 16.922 1 94.44 523 ASN B O 1
ATOM 9117 N N . SER B 1 524 ? 4.457 -6.039 19.078 1 92.62 524 SER B N 1
ATOM 9118 C CA . SER B 1 524 ? 5.832 -5.562 19 1 92.62 524 SER B CA 1
ATOM 9119 C C . SER B 1 524 ? 6.754 -6.625 18.406 1 92.62 524 SER B C 1
ATOM 9121 O O . SER B 1 524 ? 7.828 -6.309 17.891 1 92.62 524 SER B O 1
ATOM 9123 N N . GLU B 1 525 ? 6.324 -7.812 18.484 1 95.5 525 GLU B N 1
ATOM 9124 C CA . GLU B 1 525 ? 7.195 -8.898 18.047 1 95.5 525 GLU B CA 1
ATOM 9125 C C . GLU B 1 525 ? 6.863 -9.336 16.625 1 95.5 525 GLU B C 1
ATOM 9127 O O . GLU B 1 525 ? 7.629 -10.078 16 1 95.5 525 GLU B O 1
ATOM 9132 N N . ALA B 1 526 ? 5.781 -8.875 16.094 1 97.62 526 ALA B N 1
ATOM 9133 C CA . ALA B 1 526 ? 5.25 -9.461 14.859 1 97.62 526 ALA B CA 1
ATOM 9134 C C . ALA B 1 526 ? 5.871 -8.812 13.633 1 97.62 526 ALA B C 1
ATOM 9136 O O . ALA B 1 526 ? 6.016 -7.59 13.57 1 97.62 526 ALA B O 1
ATOM 9137 N N . ASP B 1 527 ? 6.266 -9.617 12.656 1 97.94 527 ASP B N 1
ATOM 9138 C CA . ASP B 1 527 ? 6.586 -9.156 11.312 1 97.94 527 ASP B CA 1
ATOM 9139 C C . ASP B 1 527 ? 5.32 -8.914 10.5 1 97.94 527 ASP B C 1
ATOM 9141 O O . ASP B 1 527 ? 5.316 -8.102 9.57 1 97.94 527 ASP B O 1
ATOM 9145 N N . GLY B 1 528 ? 4.32 -9.703 10.844 1 98.38 528 GLY B N 1
ATOM 9146 C CA . GLY B 1 528 ? 3.053 -9.641 10.133 1 98.38 528 GLY B CA 1
ATOM 9147 C C . GLY B 1 528 ? 1.967 -10.477 10.773 1 98.38 528 GLY B C 1
ATOM 9148 O O . GLY B 1 528 ? 2.129 -10.953 11.906 1 98.38 528 GLY B O 1
ATOM 9149 N N . TYR B 1 529 ? 0.865 -10.594 10.117 1 98.81 529 TYR B N 1
ATOM 9150 C CA . TYR B 1 529 ? -0.333 -11.273 10.594 1 98.81 529 TYR B CA 1
ATOM 9151 C C . TYR B 1 529 ? -0.991 -12.07 9.477 1 98.81 529 TYR B C 1
ATOM 9153 O O . TYR B 1 529 ? -0.805 -11.766 8.297 1 98.81 529 TYR B O 1
ATOM 9161 N N . VAL B 1 530 ? -1.68 -13.086 9.828 1 98.88 530 VAL B N 1
ATOM 9162 C CA . VAL B 1 530 ? -2.578 -13.773 8.906 1 98.88 530 VAL B CA 1
ATOM 9163 C C . VAL B 1 530 ? -4.008 -13.719 9.445 1 98.88 530 VAL B C 1
ATOM 9165 O O . VAL B 1 530 ? -4.266 -14.141 10.578 1 98.88 530 VAL B O 1
ATOM 9168 N N . ILE B 1 531 ? -4.84 -13.164 8.656 1 98.81 531 ILE B N 1
ATOM 9169 C CA . ILE B 1 531 ? -6.266 -13.117 8.953 1 98.81 531 ILE B CA 1
ATOM 9170 C C . ILE B 1 531 ? -6.98 -14.273 8.266 1 98.81 531 ILE B C 1
ATOM 9172 O O . ILE B 1 531 ? -6.848 -14.453 7.051 1 98.81 531 ILE B O 1
ATOM 9176 N N . TYR B 1 532 ? -7.707 -15.047 9.039 1 98.69 532 TYR B N 1
ATOM 9177 C CA . TYR B 1 532 ? -8.539 -16.125 8.5 1 98.69 532 TYR B CA 1
ATOM 9178 C C . TYR B 1 532 ? -10.008 -15.703 8.461 1 98.69 532 TYR B C 1
ATOM 9180 O O . TYR B 1 532 ? -10.492 -15.031 9.367 1 98.69 532 TYR B O 1
ATOM 9188 N N . TRP B 1 533 ? -10.664 -16.109 7.41 1 98.38 533 TRP B N 1
ATOM 9189 C CA . TRP B 1 533 ? -12.078 -15.75 7.305 1 98.38 533 TRP B CA 1
ATOM 9190 C C . TRP B 1 533 ? -12.891 -16.906 6.73 1 98.38 533 TRP B C 1
ATOM 9192 O O . TRP B 1 533 ? -12.336 -17.812 6.09 1 98.38 533 TRP B O 1
ATOM 9202 N N . GLY B 1 534 ? -14.148 -16.969 6.973 1 97.75 534 GLY B N 1
ATOM 9203 C CA . GLY B 1 534 ? -15.094 -17.938 6.453 1 97.75 534 GLY B CA 1
ATOM 9204 C C . GLY B 1 534 ? -16.547 -17.547 6.684 1 97.75 534 GLY B C 1
ATOM 9205 O O . GLY B 1 534 ? -16.828 -16.453 7.156 1 97.75 534 GLY B O 1
ATOM 9206 N N . LYS B 1 535 ? -17.422 -18.422 6.281 1 96.44 535 LYS B N 1
ATOM 9207 C CA . LYS B 1 535 ? -18.859 -18.188 6.332 1 96.44 535 LYS B CA 1
ATOM 9208 C C . LYS B 1 535 ? -19.516 -18.953 7.48 1 96.44 535 LYS B C 1
ATOM 9210 O O . LYS B 1 535 ? -20.719 -18.812 7.719 1 96.44 535 LYS B O 1
ATOM 9215 N N . SER B 1 536 ? -18.75 -19.688 8.141 1 96.06 536 SER B N 1
ATOM 9216 C CA . SER B 1 536 ? -19.109 -20.359 9.391 1 96.06 536 SER B CA 1
ATOM 9217 C C . SER B 1 536 ? -17.922 -20.422 10.352 1 96.06 536 SER B C 1
ATOM 9219 O O . SER B 1 536 ? -16.766 -20.375 9.922 1 96.06 536 SER B O 1
ATOM 9221 N N . PRO B 1 537 ? -18.188 -20.453 11.641 1 96.19 537 PRO B N 1
ATOM 9222 C CA . PRO B 1 537 ? -17.094 -20.359 12.609 1 96.19 537 PRO B CA 1
ATOM 9223 C C . PRO B 1 537 ? -16.125 -21.531 12.523 1 96.19 537 PRO B C 1
ATOM 9225 O O . PRO B 1 537 ? -14.969 -21.406 12.953 1 96.19 537 PRO B O 1
ATOM 9228 N N . ASP B 1 538 ? -16.594 -22.609 11.953 1 95.62 538 ASP B N 1
ATOM 9229 C CA . ASP B 1 538 ? -15.734 -23.797 11.93 1 95.62 538 ASP B CA 1
ATOM 9230 C C . ASP B 1 538 ? -15.07 -23.953 10.562 1 95.62 538 ASP B C 1
ATOM 9232 O O . ASP B 1 538 ? -14.305 -24.891 10.352 1 95.62 538 ASP B O 1
ATOM 9236 N N . LYS B 1 539 ? -15.359 -23.125 9.586 1 97 539 LYS B N 1
ATOM 9237 C CA . LYS B 1 539 ? -14.805 -23.219 8.242 1 97 539 LYS B CA 1
ATOM 9238 C C . LYS B 1 539 ? -14.133 -21.922 7.824 1 97 539 LYS B C 1
ATOM 9240 O O . LYS B 1 539 ? -14.594 -21.234 6.906 1 97 539 LYS B O 1
ATOM 9245 N N . LEU B 1 540 ? -13.008 -21.641 8.406 1 98 540 LEU B N 1
ATOM 9246 C CA . LEU B 1 540 ? -12.234 -20.453 8.055 1 98 540 LEU B CA 1
ATOM 9247 C C . LEU B 1 540 ? -11.188 -20.781 7 1 98 540 LEU B C 1
ATOM 9249 O O . LEU B 1 540 ? -9.984 -20.734 7.277 1 98 540 LEU B O 1
ATOM 9253 N N . TYR B 1 541 ? -11.672 -20.922 5.758 1 97.88 541 TYR B N 1
ATOM 9254 C CA . TYR B 1 541 ? -10.82 -21.453 4.699 1 97.88 541 TYR B CA 1
ATOM 9255 C C . TYR B 1 541 ? -10.102 -20.344 3.955 1 97.88 541 TYR B C 1
ATOM 9257 O O . TYR B 1 541 ? -9.141 -20.594 3.229 1 97.88 541 TYR B O 1
ATOM 9265 N N . GLY B 1 542 ? -10.609 -19.094 4.066 1 97.94 542 GLY B N 1
ATOM 9266 C CA . GLY B 1 542 ? -9.93 -17.953 3.459 1 97.94 542 GLY B CA 1
ATOM 9267 C C . GLY B 1 542 ? -8.828 -17.375 4.332 1 97.94 542 GLY B C 1
ATOM 9268 O O . GLY B 1 542 ? -8.906 -17.453 5.562 1 97.94 542 GLY B O 1
ATOM 9269 N N . SER B 1 543 ? -7.828 -16.781 3.684 1 98.31 543 SER B N 1
ATOM 9270 C CA . SER B 1 543 ? -6.762 -16.172 4.473 1 98.31 543 SER B CA 1
ATOM 9271 C C . SER B 1 543 ? -6.211 -14.922 3.791 1 98.31 543 SER B C 1
ATOM 9273 O O . SER B 1 543 ? -6.32 -14.781 2.572 1 98.31 543 SER B O 1
ATOM 9275 N N . ILE B 1 544 ? -5.688 -14.039 4.609 1 98.19 544 ILE B N 1
ATOM 9276 C CA . ILE B 1 544 ? -5.055 -12.805 4.164 1 98.19 544 ILE B CA 1
ATOM 9277 C C . ILE B 1 544 ? -3.789 -12.547 4.98 1 98.19 544 ILE B C 1
ATOM 9279 O O . ILE B 1 544 ? -3.855 -12.344 6.195 1 98.19 544 ILE B O 1
ATOM 9283 N N . MET B 1 545 ? -2.66 -12.57 4.324 1 98.5 545 MET B N 1
ATOM 9284 C CA . MET B 1 545 ? -1.402 -12.25 4.992 1 98.5 545 MET B CA 1
ATOM 9285 C C . MET B 1 545 ? -1.114 -10.75 4.918 1 98.5 545 MET B C 1
ATOM 9287 O O . MET B 1 545 ? -1.169 -10.156 3.84 1 98.5 545 MET B O 1
ATOM 9291 N N . VAL B 1 546 ? -0.818 -10.156 6.031 1 98 546 VAL B N 1
ATOM 9292 C CA . VAL B 1 546 ? -0.561 -8.727 6.148 1 98 546 VAL B CA 1
ATOM 9293 C C . VAL B 1 546 ? 0.799 -8.492 6.805 1 98 546 VAL B C 1
ATOM 9295 O O . VAL B 1 546 ? 1.021 -8.906 7.945 1 98 546 VAL B O 1
ATOM 9298 N N . TYR B 1 547 ? 1.744 -7.797 6.113 1 97.56 547 TYR B N 1
ATOM 9299 C CA . TYR B 1 547 ? 3.041 -7.453 6.688 1 97.56 547 TYR B CA 1
ATOM 9300 C C . TYR B 1 547 ? 3.043 -6.023 7.215 1 97.56 547 TYR B C 1
ATOM 9302 O O . TYR B 1 547 ? 2.516 -5.117 6.566 1 97.56 547 TYR B O 1
ATOM 9310 N N . GLY B 1 548 ? 3.574 -5.805 8.328 1 94.38 548 GLY B N 1
ATOM 9311 C CA . GLY B 1 548 ? 4.031 -4.504 8.789 1 94.38 548 GLY B CA 1
ATOM 9312 C C . GLY B 1 548 ? 2.895 -3.555 9.117 1 94.38 548 GLY B C 1
ATOM 9313 O O . GLY B 1 548 ? 3.117 -2.361 9.336 1 94.38 548 GLY B O 1
ATOM 9314 N N . LYS B 1 549 ? 1.656 -3.977 9.133 1 94.62 549 LYS B N 1
ATOM 9315 C CA . LYS B 1 549 ? 0.493 -3.143 9.422 1 94.62 549 LYS B CA 1
ATOM 9316 C C . LYS B 1 549 ? -0.393 -3.775 10.484 1 94.62 549 LYS B C 1
ATOM 9318 O O . LYS B 1 549 ? -0.311 -4.98 10.734 1 94.62 549 LYS B O 1
ATOM 9323 N N . ASN B 1 550 ? -1.183 -2.9 11.102 1 96.5 550 ASN B N 1
ATOM 9324 C CA . ASN B 1 550 ? -2.127 -3.402 12.094 1 96.5 550 ASN B CA 1
ATOM 9325 C C . ASN B 1 550 ? -3.57 -3.105 11.695 1 96.5 550 ASN B C 1
ATOM 9327 O O . ASN B 1 550 ? -4.414 -2.836 12.555 1 96.5 550 ASN B O 1
ATOM 9331 N N . GLU B 1 551 ? -3.777 -2.99 10.461 1 95 551 GLU B N 1
ATOM 9332 C CA . GLU B 1 551 ? -5.109 -2.85 9.883 1 95 551 GLU B CA 1
ATOM 9333 C C . GLU B 1 551 ? -5.184 -3.486 8.5 1 95 551 GLU B C 1
ATOM 9335 O O . GLU B 1 551 ? -4.152 -3.76 7.883 1 95 551 GLU B O 1
ATOM 9340 N N . TYR B 1 552 ? -6.383 -3.781 8.078 1 95.06 552 TYR B N 1
ATOM 9341 C CA . TYR B 1 552 ? -6.625 -4.293 6.73 1 95.06 552 TYR B CA 1
ATOM 9342 C C . TYR B 1 552 ? -8.031 -3.945 6.258 1 95.06 552 TYR B C 1
ATOM 9344 O O . TYR B 1 552 ? -8.984 -4.012 7.031 1 95.06 552 TYR B O 1
ATOM 9352 N N . PHE B 1 553 ? -8.133 -3.488 5.031 1 92.56 553 PHE B N 1
ATOM 9353 C CA . PHE B 1 553 ? -9.414 -3.232 4.391 1 92.56 553 PHE B CA 1
ATOM 9354 C C . PHE B 1 553 ? -9.82 -4.402 3.502 1 92.56 553 PHE B C 1
ATOM 9356 O O . PHE B 1 553 ? -9.367 -4.512 2.361 1 92.56 553 PHE B O 1
ATOM 9363 N N . PHE B 1 554 ? -10.672 -5.246 4.004 1 94.25 554 PHE B N 1
ATOM 9364 C CA . PHE B 1 554 ? -11.188 -6.383 3.25 1 94.25 554 PHE B CA 1
ATOM 9365 C C . PHE B 1 554 ? -12.359 -5.957 2.369 1 94.25 554 PHE B C 1
ATOM 9367 O O . PHE B 1 554 ? -13.461 -5.723 2.861 1 94.25 554 PHE B O 1
ATOM 9374 N N . THR B 1 555 ? -12.18 -5.957 1.06 1 92.31 555 THR B N 1
ATOM 9375 C CA . THR B 1 555 ? -13.18 -5.434 0.139 1 92.31 555 THR B CA 1
ATOM 9376 C C . THR B 1 555 ? -13.844 -6.566 -0.642 1 92.31 555 THR B C 1
ATOM 9378 O O . THR B 1 555 ? -14.586 -6.32 -1.595 1 92.31 555 THR B O 1
ATOM 9381 N N . GLY B 1 556 ? -13.641 -7.758 -0.261 1 93.69 556 GLY B N 1
ATOM 9382 C CA . GLY B 1 556 ? -14.109 -8.891 -1.049 1 93.69 556 GLY B CA 1
ATOM 9383 C C . GLY B 1 556 ? -15.305 -9.586 -0.437 1 93.69 556 GLY B C 1
ATOM 9384 O O . GLY B 1 556 ? -15.688 -10.672 -0.876 1 93.69 556 GLY B O 1
ATOM 9385 N N . ALA B 1 557 ? -15.977 -8.961 0.535 1 95.56 557 ALA B N 1
ATOM 9386 C CA . ALA B 1 557 ? -17.078 -9.625 1.239 1 95.56 557 ALA B CA 1
ATOM 9387 C C . ALA B 1 557 ? -18.328 -9.68 0.374 1 95.56 557 ALA B C 1
ATOM 9389 O O . ALA B 1 557 ? -18.562 -8.797 -0.454 1 95.56 557 ALA B O 1
ATOM 9390 N N . ASP B 1 558 ? -19.078 -10.711 0.543 1 96.88 558 ASP B N 1
ATOM 9391 C CA . ASP B 1 558 ? -20.438 -10.719 0.007 1 96.88 558 ASP B CA 1
ATOM 9392 C C . ASP B 1 558 ? -21.344 -9.781 0.797 1 96.88 558 ASP B C 1
ATOM 9394 O O . ASP B 1 558 ? -21.281 -9.734 2.027 1 96.88 558 ASP B O 1
ATOM 9398 N N . ARG B 1 559 ? -22.172 -9.156 0.136 1 94.69 559 ARG B N 1
ATOM 9399 C CA . ARG B 1 559 ? -22.969 -8.07 0.692 1 94.69 559 ARG B CA 1
ATOM 9400 C C . ARG B 1 559 ? -23.844 -8.562 1.838 1 94.69 559 ARG B C 1
ATOM 9402 O O . ARG B 1 559 ? -23.984 -7.879 2.855 1 94.69 559 ARG B O 1
ATOM 9409 N N . THR B 1 560 ? -24.438 -9.758 1.767 1 94.5 560 THR B N 1
ATOM 9410 C CA . THR B 1 560 ? -25.5 -10.133 2.68 1 94.5 560 THR B CA 1
ATOM 9411 C C . THR B 1 560 ? -25.016 -11.156 3.697 1 94.5 560 THR B C 1
ATOM 9413 O O . THR B 1 560 ? -25.656 -11.375 4.727 1 94.5 560 THR B O 1
ATOM 9416 N N . ASP B 1 561 ? -23.922 -11.734 3.469 1 95.12 561 ASP B N 1
ATOM 9417 C CA . ASP B 1 561 ? -23.5 -12.883 4.262 1 95.12 561 ASP B CA 1
ATOM 9418 C C . ASP B 1 561 ? -22.812 -12.445 5.551 1 95.12 561 ASP B C 1
ATOM 9420 O O . ASP B 1 561 ? -22.188 -11.391 5.594 1 95.12 561 ASP B O 1
ATOM 9424 N N . THR B 1 562 ? -22.984 -13.273 6.531 1 96.06 562 THR B N 1
ATOM 9425 C CA . THR B 1 562 ? -22.188 -13.141 7.746 1 96.06 562 THR B CA 1
ATOM 9426 C C . THR B 1 562 ? -20.797 -13.719 7.555 1 96.06 562 THR B C 1
ATOM 9428 O O . THR B 1 562 ? -20.641 -14.766 6.922 1 96.06 562 THR B O 1
ATOM 9431 N N . TYR B 1 563 ? -19.844 -13.055 8.133 1 97.62 563 TYR B N 1
ATOM 9432 C CA . TYR B 1 563 ? -18.453 -13.516 8.062 1 97.62 563 TYR B CA 1
ATOM 9433 C C . TYR B 1 563 ? -17.906 -13.797 9.453 1 97.62 563 TYR B C 1
ATOM 9435 O O . TYR B 1 563 ? -18.391 -13.234 10.445 1 97.62 563 TYR B O 1
ATOM 9443 N N . TYR B 1 564 ? -17 -14.672 9.484 1 98.44 564 TYR B N 1
ATOM 9444 C CA . TYR B 1 564 ? -16.25 -15.023 10.688 1 98.44 564 TYR B CA 1
ATOM 9445 C C . TYR B 1 564 ? -14.75 -14.867 10.461 1 98.44 564 TYR B C 1
ATOM 9447 O O . TYR B 1 564 ? -14.234 -15.195 9.391 1 98.44 564 TYR B O 1
ATOM 9455 N N . PHE B 1 565 ? -14.07 -14.32 11.523 1 98.56 565 PHE B N 1
ATOM 9456 C CA . PHE B 1 565 ? -12.648 -14.008 11.375 1 98.56 565 PHE B CA 1
ATOM 9457 C C . PHE B 1 565 ? -11.859 -14.516 12.57 1 98.56 565 PHE B C 1
ATOM 9459 O O . PHE B 1 565 ? -12.383 -14.578 13.688 1 98.56 565 PHE B O 1
ATOM 9466 N N . GLN B 1 566 ? -10.617 -14.875 12.336 1 98.44 566 GLN B N 1
ATOM 9467 C CA . GLN B 1 566 ? -9.531 -15.047 13.297 1 98.44 566 GLN B CA 1
ATOM 9468 C C . GLN B 1 566 ? -8.234 -14.438 12.781 1 98.44 566 GLN B C 1
ATOM 9470 O O . GLN B 1 566 ? -8.07 -14.25 11.57 1 98.44 566 GLN B O 1
ATOM 9475 N N . ILE B 1 567 ? -7.367 -14.102 13.695 1 98.81 567 ILE B N 1
ATOM 9476 C CA . ILE B 1 567 ? -6.094 -13.523 13.281 1 98.81 567 ILE B CA 1
ATOM 9477 C C . ILE B 1 567 ? -4.965 -14.102 14.133 1 98.81 567 ILE B C 1
ATOM 9479 O O . ILE B 1 567 ? -5.18 -14.469 15.297 1 98.81 567 ILE B O 1
ATOM 9483 N N . GLU B 1 568 ? -3.848 -14.344 13.602 1 98.81 568 GLU B N 1
ATOM 9484 C CA . GLU B 1 568 ? -2.613 -14.695 14.297 1 98.81 568 GLU B CA 1
ATOM 9485 C C . GLU B 1 568 ? -1.451 -13.82 13.844 1 98.81 568 GLU B C 1
ATOM 9487 O O . GLU B 1 568 ? -1.484 -13.25 12.75 1 98.81 568 GLU B O 1
ATOM 9492 N N . ALA B 1 569 ? -0.444 -13.672 14.695 1 98.75 569 ALA B N 1
ATOM 9493 C CA . ALA B 1 569 ? 0.788 -12.945 14.398 1 98.75 569 ALA B CA 1
ATOM 9494 C C . ALA B 1 569 ? 1.931 -13.906 14.094 1 98.75 569 ALA B C 1
ATOM 9496 O O . ALA B 1 569 ? 1.911 -15.062 14.523 1 98.75 569 ALA B O 1
ATOM 9497 N N . PHE B 1 570 ? 2.889 -13.453 13.281 1 98.75 570 PHE B N 1
ATOM 9498 C CA . PHE B 1 570 ? 4.047 -14.305 13.023 1 98.75 570 PHE B CA 1
ATOM 9499 C C . PHE B 1 570 ? 5.32 -13.477 12.945 1 98.75 570 PHE B C 1
ATOM 9501 O O . PHE B 1 570 ? 5.266 -12.258 12.742 1 98.75 570 PHE B O 1
ATOM 9508 N N . ASN B 1 571 ? 6.438 -14.062 13.211 1 98.31 571 ASN B N 1
ATOM 9509 C CA . ASN B 1 571 ? 7.773 -13.516 12.992 1 98.31 571 ASN B CA 1
ATOM 9510 C C . ASN B 1 571 ? 8.766 -14.609 12.602 1 98.31 571 ASN B C 1
ATOM 9512 O O . ASN B 1 571 ? 8.367 -15.695 12.172 1 98.31 571 ASN B O 1
ATOM 9516 N N . SER B 1 572 ? 10.055 -14.32 12.602 1 98.06 572 SER B N 1
ATOM 9517 C CA . SER B 1 572 ? 11.094 -15.242 12.172 1 98.06 572 SER B CA 1
ATOM 9518 C C . SER B 1 572 ? 11.203 -16.438 13.117 1 98.06 572 SER B C 1
ATOM 9520 O O . SER B 1 572 ? 11.867 -17.422 12.805 1 98.06 572 SER B O 1
ATOM 9522 N N . ASN B 1 573 ? 10.469 -16.375 14.258 1 98 573 ASN B N 1
ATOM 9523 C CA . ASN B 1 573 ? 10.617 -17.391 15.281 1 98 573 ASN B CA 1
ATOM 9524 C C . ASN B 1 573 ? 9.391 -18.297 15.344 1 98 573 ASN B C 1
ATOM 9526 O O . ASN B 1 573 ? 9.422 -19.344 16 1 98 573 ASN B O 1
ATOM 9530 N N . GLY B 1 574 ? 8.352 -17.859 14.727 1 98.31 574 GLY B N 1
ATOM 9531 C CA . GLY B 1 574 ? 7.172 -18.719 14.734 1 98.31 574 GLY B CA 1
ATOM 9532 C C . GLY B 1 574 ? 5.871 -17.938 14.633 1 98.31 574 GLY B C 1
ATOM 9533 O O . GLY B 1 574 ? 5.852 -16.812 14.133 1 98.31 574 GLY B O 1
ATOM 9534 N N . ILE B 1 575 ? 4.781 -18.609 14.992 1 98.56 575 ILE B N 1
ATOM 9535 C CA . ILE B 1 575 ? 3.42 -18.109 14.836 1 98.56 575 ILE B CA 1
ATOM 9536 C C . ILE B 1 575 ? 2.715 -18.094 16.188 1 98.56 575 ILE B C 1
ATOM 9538 O O . ILE B 1 575 ? 2.875 -19.016 17 1 98.56 575 ILE B O 1
ATOM 9542 N N . SER B 1 576 ? 1.97 -17.094 16.453 1 98.69 576 SER B N 1
ATOM 9543 C CA . SER B 1 576 ? 1.212 -16.984 17.688 1 98.69 576 SER B CA 1
ATOM 9544 C C . SER B 1 576 ? -0.032 -17.859 17.656 1 98.69 576 SER B C 1
ATOM 9546 O O . SER B 1 576 ? -0.389 -18.406 16.609 1 98.69 576 SER B O 1
ATOM 9548 N N . GLU B 1 577 ? -0.652 -17.984 18.875 1 98.12 577 GLU B N 1
ATOM 9549 C CA . GLU B 1 577 ? -2.006 -18.531 18.906 1 98.12 577 GLU B CA 1
ATOM 9550 C C . GLU B 1 577 ? -2.979 -17.641 18.141 1 98.12 577 GLU B C 1
ATOM 9552 O O . GLU B 1 577 ? -2.793 -16.422 18.078 1 98.12 577 GLU B O 1
ATOM 9557 N N . ARG B 1 578 ? -3.992 -18.219 17.578 1 98.25 578 ARG B N 1
ATOM 9558 C CA . ARG B 1 578 ? -5.047 -17.453 16.922 1 98.25 578 ARG B CA 1
ATOM 9559 C C . ARG B 1 578 ? -6 -16.844 17.938 1 98.25 578 ARG B C 1
ATOM 9561 O O . ARG B 1 578 ? -6.168 -17.375 19.047 1 98.25 578 ARG B O 1
ATOM 9568 N N . THR B 1 579 ? -6.555 -15.773 17.609 1 98.56 579 THR B N 1
ATOM 9569 C CA . THR B 1 579 ? -7.602 -15.188 18.453 1 98.56 579 THR B CA 1
ATOM 9570 C C . THR B 1 579 ? -8.852 -16.062 18.438 1 98.56 579 THR B C 1
ATOM 9572 O O . THR B 1 579 ? -8.938 -17.016 17.656 1 98.56 579 THR B O 1
ATOM 9575 N N . GLU B 1 580 ? -9.812 -15.727 19.312 1 97.81 580 GLU B N 1
ATOM 9576 C CA . GLU B 1 580 ? -11.141 -16.328 19.203 1 97.81 580 GLU B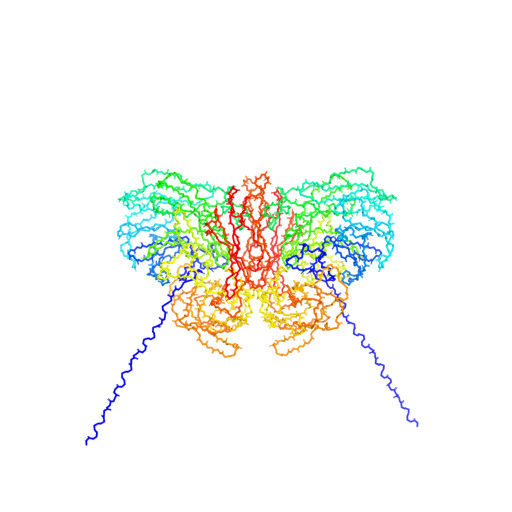 CA 1
ATOM 9577 C C . GLU B 1 580 ? -11.812 -15.922 17.891 1 97.81 580 GLU B C 1
ATOM 9579 O O . GLU B 1 580 ? -11.445 -14.922 17.281 1 97.81 580 GLU B O 1
ATOM 9584 N N . VAL B 1 581 ? -12.75 -16.734 17.484 1 98.19 581 VAL B N 1
ATOM 9585 C CA . VAL B 1 581 ? -13.508 -16.422 16.281 1 98.19 581 VAL B CA 1
ATOM 9586 C C . VAL B 1 581 ? -14.438 -15.242 16.547 1 98.19 581 VAL B C 1
ATOM 9588 O O . VAL B 1 581 ? -15.18 -15.234 17.531 1 98.19 581 VAL B O 1
ATOM 9591 N N . ILE B 1 582 ? -14.344 -14.258 15.695 1 97.69 582 ILE B N 1
ATOM 9592 C CA . ILE B 1 582 ? -15.203 -13.086 15.797 1 97.69 582 ILE B CA 1
ATOM 9593 C C . ILE B 1 582 ? -16.172 -13.047 14.617 1 97.69 582 ILE B C 1
ATOM 9595 O O . ILE B 1 582 ? -15.773 -13.312 13.477 1 97.69 582 ILE B O 1
ATOM 9599 N N . GLN B 1 583 ? -17.359 -12.742 14.898 1 96.06 583 GLN B N 1
ATOM 9600 C CA . GLN B 1 583 ? -18.422 -12.672 13.898 1 96.06 583 GLN B CA 1
ATOM 9601 C C . GLN B 1 583 ? -18.609 -11.242 13.398 1 96.06 583 GLN B C 1
ATOM 9603 O O . GLN B 1 583 ? -18.547 -10.297 14.18 1 96.06 583 GLN B O 1
ATOM 9608 N N . SER B 1 584 ? -18.75 -11.062 12.125 1 93 584 SER B N 1
ATOM 9609 C CA . SER B 1 584 ? -19.125 -9.805 11.492 1 93 584 SER B CA 1
ATOM 9610 C C . SER B 1 584 ? -20.406 -9.961 10.664 1 93 584 SER B C 1
ATOM 9612 O O . SER B 1 584 ? -20.391 -10.617 9.625 1 93 584 SER B O 1
ATOM 9614 N N . GLU B 1 585 ? -21.469 -9.273 11.062 1 89.19 585 GLU B N 1
ATOM 9615 C CA . GLU B 1 585 ? -22.766 -9.414 10.406 1 89.19 585 GLU B CA 1
ATOM 9616 C C . GLU B 1 585 ? -22.969 -8.32 9.359 1 89.19 585 GLU B C 1
ATOM 9618 O O . GLU B 1 585 ? -22.516 -7.188 9.539 1 89.19 585 GLU B O 1
#

Nearest PDB structures (foldseek):
  4a42-assembly2_B  TM=8.688E-01  e=4.703E-08  Clostridium perfringens
  4a6o-assembly2_B  TM=7.841E-01  e=2.413E-08  Clostridium perfringens
  4a3z-assembly1_A  TM=7.779E-01  e=2.084E-07  Clostridium perfringens
  1x5z-assembly1_A  TM=8.291E-01  e=1.047E-03  Homo sapiens
  4yh7-assembly1_A  TM=2.015E-01  e=3.947E-04  Mus musculus

Secondary structure (DSSP, 8-state):
----------------------EE-SSP---PPBP--GGGGTT---B---S-EEEEETTEEEEE-TT-SEEEEESSSSSPEEEE----SSSS-S-S-SS-EEEEETTEEEEE---SSS--PEEEES-TTSS--EEEES--SS--SS-EEEEETTTTEEEEEE--BSSS-EEEEEE-TTT--EEEEEEEEE---TTTBGGGS-SGGG---SS---BEEEEEEEETTEEEEEEEES-TTSTT-EEEEEEESSSSS--EE-SS--SB---SSSS---EEEEEEE-TTS-EEEEEEEE--SSSTT-EEEEEEEEEE-TT--EEE--TTTTS-EE-HHHHTT--GGG--B-S-EES-TT--EEES---TT--GGGGGSS-TT--EE-S--STT-EEEEEEEEEEEEEEEEEEE---S----S---S---EEEEEEESSSSS-EEEEEETT--S--TT-EEEEEEEEEEEEEEEEEEE-SSS--EEEEEEEEEE-SSPPPPPP-S-EEEE--TTSSS--S-EEEE-PPPTT-SEEEEEEESSTT---EEEEEES-SEEEE---BSS--EEEEEEEEETTEEPPPPPPEEE-/----------------------EE-SSP---PPBP--GGGGTT---B---S-EEEEETTEEEEE-TT-SEEEEESSSSSPEEEE----SSSS-S-S-SS-EEEEETTEEEEE---SSS--PEEEES-TTSS--EEEES--SS--SS-EEEEETTTTEEEEEE--BSSS-EEEEEE-TTT--EEEEEEEEE---TTTBGGGS-SGGG---SS---BEEEEEEEETTEEEEEEEES-TTSTT-EEEEEEESSSSS--EE-SS--SB---SSSS---EEEEEEE-TTS-EEEEEEEE--SSSTT-EEEEEEEEEE-TT--EEE--TTTTS-EE-HHHHTT--GGG--B-S-EES-TT--EEES---TT--GGGGGSS-TT--EE-S--STT-EEEEEEEEEEEEEEEEEEE---S----S---S---EEEEEEESSSSS-EEEEEETT--S--TT-EEEEEEEEEEEEEEEEEEE-SSS--EEEEEEEEEE-SSPPPPPP-S-EEEE--TTSSS--S-EEEE-PPPTT-SEEEEEEESSTT---EEEEEES-SEEEE---BSS--EEEEEEEEETTEEPPPPPPEEE-

Sequence (1170 aa):
MKKKIILLMASLPFCFFEAQQKTFCNPINIDYGYTPFEVFSKQGKHRATADPVIVNFKNKLFLFSTNQEGYWYSDDMLDWKFIKRKFLRDNKYTHDLNAPAVWSMKDTLYVFGSTWEQDFPIWKSTNPTKDDWHIAVDTLKVGAWDPAFHYDEDKNKLYLYWGSSNEWPLLGTEVKVKTLQSEGFVKPILRLKPEDHGWERFGEYNDNVFLQPFVEGAWMTKYNGKYYMQYGAPATEFSGYSDGVYVSKGPLEGFEYQQHNPFSYKPGGFARGAGHGATFEDNFKNWWHVSTIFISTKNNFERRIGIWPAGFDKDDVMYCNTAYGDYPTYLPQYAQGKDFTKGLFAGWMLLNYNKPVQVSSTLGGYHSNYAVDEDIKTYWSAKTGNAGEWFQTDLGEVSTVNAIQINYADQDVEFLGKTLGKMHQYKILGSHDGKKWNVIVDKSKNIKDVPHDYIELSKPVTARFLKIENIKMPTGKFALSGFRVFGKGNSERPSKVQNFVPLRSDPKKYGERRSIWMKWQQNSEADGYVIYWGKSPDKLYGSIMVYGKNEYFFTGADRTDTYYFQIEAFNSNGISERTEVIQSEMKKKIILLMASLPFCFFEAQQKTFCNPINIDYGYTPFEVFSKQGKHRATADPVIVNFKNKLFLFSTNQEGYWYSDDMLDWKFIKRKFLRDNKYTHDLNAPAVWSMKDTLYVFGSTWEQDFPIWKSTNPTKDDWHIAVDTLKVGAWDPAFHYDEDKNKLYLYWGSSNEWPLLGTEVKVKTLQSEGFVKPILRLKPEDHGWERFGEYNDNVFLQPFVEGAWMTKYNGKYYMQYGAPATEFSGYSDGVYVSKGPLEGFEYQQHNPFSYKPGGFARGAGHGATFEDNFKNWWHVSTIFISTKNNFERRIGIWPAGFDKDDVMYCNTAYGDYPTYLPQYAQGKDFTKGLFAGWMLLNYNKPVQVSSTLGGYHSNYAVDEDIKTYWSAKTGNAGEWFQTDLGEVSTVNAIQINYADQDVEFLGKTLGKMHQYKILGSHDGKKWNVIVDKSKNIKDVPHDYIELSKPVTARFLKIENIKMPTGKFALSGFRVFGKGNSERPSKVQNFVPLRSDPKKYGERRSIWMKWQQNSEADGYVIYWGKSPDKLYGSIMVYGKNEYFFTGADRTDTYYFQIEAFNSNGISERTEVIQSE

pLDDT: mean 94.66, std 10.44, range [21.58, 98.94]